Protein AF-A0A397B0H8-F1 (afdb_monomer)

Nearest PDB structures (foldseek):
  6n4i-assembly1_D  TM=5.494E-01  e=5.603E-02  Homo sapiens
  1zit-assembly1_A  TM=5.471E-01  e=8.840E-01  Aquifex aeolicus VF5
  6nrd-assembly1_5  TM=3.257E-01  e=1.104E+00  Homo sapiens
  7pv7-assembly2_B  TM=1.520E-01  e=9.556E-02  Porphyromonas gingivalis W83

Radius of gyration: 40.82 Å; Cα contacts (8 Å, |Δi|>4): 1376; chains: 1; bounding box: 94×106×117 Å

Sequence (1041 aa):
MIVAALRAVARFSAAIGGDGLLFVLDKELAHATCKSIAMIHSVEELLVILANFPPSFVVVLKTAPTDSMWTLVWEALQANSHVPSLWLDTTTTSKTTLNVLARHFHLHTPEDLPLDVQQFIVRPLQSPLHVWGPTVAAEVMQFNDDVASVPLQLALVVLRLTQFDPQVFLRYLPVLTKKLPRLTTARHFLSLMTELQQVQLWSPTDPAIAAFFNQMPTLHQPTSTNAMLFRSGPPKAIVPATLSTLSKSRVWATQQAFYKAQGMAAWSSNTVPYGVSSSMFLAAAYARVVVRFFIDCYRQHLLSPTDTVNCVVLEGGSGSCKFAAAFIPAVMALLEDADLQHVIRPCVVLTDLCDDVVSSRLAHPSFQSLQRQFPNAVDFAVMSCDAVIQDDPIRLRVANATLDVSTTPLFVVGNYFFDSLPTDAFVVDGDGAVCEVCTDGESADTFTLSHDVADTSQYYQDNDDSKWLNQALTALVQHIQAAYPRRKCLLLFPVDAFRFVLALRRRSSANSPFGMLVGDATVHFSDILTDIPELSPHADCFCLPVDFDVINWFLDIAFASTCKVQVSTTTPVFSDTFQVLYATLFPLQEASSTLGATDKARLLFQSCLHHKPRAKFATRLTTAMMTITTTYYLLKLADSGGWHYVVMVVLFADFFTNAVAVAFLSVTTYVKYASLCRLVSLGCSGVYALDMLVRLVGIRTALFRSPATLMDFVGCGCMGGMLALRYIKADNLAAVIITRVGYYDEKAGAGNQKFPKFGSNQVEIYFASGYCVLVSARIAFKPVARAFSKTLYEQPSFDLLRFSMASLRATLRRIPSITEAAVDLMEHDLSVTCGRTDGDLSRAELMQFLEKAVVHRPRHMSASAFLSHLRDIDAQSSRFVYGALDVVTSTLRHWSNQRVALFCTVLVVLANASFVPVVAYFISLLGDEAFPQQAGHVAINDAVKGLYLRSQVRYKNVTTDPYTGSDTALPYITPEWSLHAGVVGIVVVCVPFAIVDFLMGYFQSTMIAKATERLQASLLKTILAQPTLFFSQRTEGDLNN

Foldseek 3Di:
DVVLLVQLQVLVCLFQPWAEEEEDQDPVLVQQDDPGYHYDNDLVVVLVCCVPPNTQAYEYEDDDDPVVRVVSVVVSCVVVLQHKYKYFYPPDDDPPLPCPLPPGIDTRHSDDAPPVSVCSSCVSSNALLVVCLQVVLVVLVVVPPPLLPDDPVSLVSSCQSVQNAVVSCVSNVNNCLPCLLVDLALVLSVLVLVVNCSNCSVPVPDPSSVCSNVVDDRRDDRPDLAADQFDPDDDDDDDFPDWAFQLRACLLVLQLVVCQVCPLVCVPVCLDPCVVVLDLVVLLVVLVVVLVVVVVCVVVVLFFFDPAAFAEEEEFACRQVSSVLSNLVSNVVVCVVVVNCRGHQYAYEYEHQYVSNQVVVCPDPSVVVVCVVRPRNYWYFYDDLVCLLVVHFTATDPVRDTDQQARGAYEYEYALRLQSHRKWKWWAALVGWIWTWIANRPRSRYIDTDHTDPALCCPDDPDPLVNLLSVLRVVVSVCCSVSRRGHTFMDIGSVSVLSSVVSVVVSYHLQHKYKYKYKWFADARSDDSNLFRQPRSHSSRGGGHYHVVSVLSSCCSVAVVFWDKDKDKDRNNGPTGIIMIIMITHGDDDPDDDPDPVVVVVVVVVVVDPDDDDPPVVVVVVVVVVLLVVLLVLLCVLLDPVNLVVLLVLLVVLLVVLVCLLVPDDLVRSLVCLVVNLVSLVVNLVSLVVSLVSVCSNCPPVCVVDPLSVLLNVLSVVLVVLSVVLVVLRDDPVDKDKDFPAFPPPPPPDPDDTHTDIDISSCSSVSSVVSSVSSVSNSVSVVVSSVVSCVVNPVPCLQQWWFWPVLQLVLLVVDPPQDPVLSVVLLVLLCVLVVHNGDTDGPVSVVSSLVVSLVRDDPPDDSVRVVVSSPPTDTDGPPPPPDPVVVVVVLVVLLVVVVVLVVLLVVLVVVLVVLVVQLVVLVCLCVPQQAFPDWDWDFDADPVPGTDTDTDTHTPQWDQDPVPRDTDGNVVRDNVVSVCCSVVSNVVSVVVNVVSVVSNVVSVVVSVVVVVVVVVVVVVVVVVPDDPVVVVVDDPVRVVD

Secondary structure (DSSP, 8-state):
-HHHHHHHHHHHHHHH-S-EEEEE--GGGGG---TTEEEE--HHHHHHHHHHS--SEEEEEE-S--HHHHHHHHHHHHHTTTS-EEEEE-----S-TTSSTTSSEEEE-SS---HHHHHHHHGGGS-THHHHHHHHHHHHHHT-S-GGGS-HHHHHHHHHHTTT-HHHHHHHHHHHHHHGGG---HHHHHHHHHHHGGGGGT-TT-HHHHHHHHHPPPPSS-S-----TT--PPS-----S-EEESTTSHHHHHHHHHHHHHTTHHHHSSSS--TTTT-HHHHHHHHHHHHHHHHHHHHTTSS---SS--EEEEEET-TT-HHHHHHHHHHHHHHHHTT-TTT--EEEEEEES-HHHHHHHHTSHHHHHHHHHSTTSEEEEE--HHHHHTT---B-SSS-SB---SSS-EEEEEES-GGGS--EEEEEETTS-EEEEEEETTT---EEEEEE-S-GGGS--SSTTHHHHHHHHHHHHHHHHHHSTT-EEEEEE-HHHHHHHHHHHHHS-TTS-EEEEEEE-B--TTS-GGG-----SSTT-----B-HHHHHHHHHHHHTTTEEEEEEE---SSTTS-EEEEEEEEE---------HHHHHHHHHHTT------TTHHHHHHHHHHHHHHHHHHHHHHT-HHHHHHHHHHHHHHHHHHHHHHHHS-HHHHHHHHHHHHHHHHHHHHHHHHHHHHHHHHHGGGGGG-HHHHHHHHHHHHHHHHHHHHHHT---GGG--EEEEEETTTTS-TTS--PEEEEES--HHHHHHHHHHHHHHHHHHHHHHHHHHHHHHS---GGGEEEEHHHHHHHHTTSTT--HHHHHHHHHHHHHHHTSSSSEE-HHHHHHHHHHHGGG--TTS-HHHHHHHGGG--EEES-----HHHHHHHHHHHHHH-HHHHHHHHHHHHHHHHHHHHHHHHHHHIIIIISEEEEEEEEEEETTTEEEEEEEEEETTEEE-TTT--EEE-TT--HHHHHHHHHHHHHHHHHHHHHHHHHHHHHHHHHHHHHHHHHHHHHHHHHHTS-HHHHHTS-HHHHH-

InterPro domains:
  IPR036640 ABC transporter type 1, transmembrane domain superfamily [G3DSA:1.20.1560.10] (893-1041)
  IPR036640 ABC transporter type 1, transmembrane domain superfamily [SSF90123] (892-1041)
  IPR038375 Protein arginine methyltransferase NDUFAF7 superfamily [G3DSA:3.40.50.12710] (276-492)

Solvent-accessible surface area (backbone atoms only — not comparable to full-atom values): 57787 Å² total; per-residue (Å²): 106,68,69,32,47,52,51,21,49,54,40,41,27,60,63,74,46,66,52,32,34,40,39,38,72,60,72,84,59,73,63,45,72,53,98,72,48,54,77,42,64,49,70,67,60,50,52,54,36,58,74,77,55,65,50,58,27,39,37,37,53,43,65,80,90,56,63,74,58,56,48,50,54,48,51,57,44,58,77,40,47,82,38,26,35,39,38,36,54,74,70,79,86,67,95,58,89,86,63,57,68,79,73,34,62,49,79,46,60,68,58,88,66,56,70,67,58,50,46,60,29,44,45,57,61,55,34,49,34,76,75,47,14,53,58,54,30,50,58,64,56,69,80,45,87,63,52,71,74,52,53,70,69,58,52,51,50,38,36,59,33,47,69,32,39,62,72,61,47,59,66,44,38,65,32,49,69,64,51,52,81,67,55,76,39,47,56,50,45,52,52,51,49,61,57,57,52,53,28,41,59,69,49,66,77,44,68,68,63,50,45,49,71,72,67,58,76,76,78,82,77,60,82,51,78,59,45,63,91,61,66,92,66,73,89,86,73,80,83,63,100,46,73,27,52,41,48,74,28,61,52,58,56,48,23,52,50,44,51,50,73,40,31,56,50,40,55,72,70,60,64,46,88,54,70,76,76,35,28,62,69,54,18,47,53,50,22,54,54,54,51,48,51,53,51,52,32,42,76,69,70,48,38,69,71,49,98,54,75,47,30,37,36,41,31,46,55,38,72,83,38,54,28,53,71,40,20,54,59,38,34,53,51,52,28,53,77,66,72,34,58,78,43,57,31,56,24,39,34,40,20,23,72,23,59,62,32,49,54,52,49,62,69,29,69,70,48,50,48,46,41,70,75,39,71,72,35,59,39,35,29,64,46,51,66,69,46,40,51,72,66,49,80,52,46,31,67,70,81,68,40,67,71,77,40,43,70,25,33,40,31,39,38,24,50,63,33,64,26,60,40,42,36,34,39,32,43,36,30,21,86,70,53,33,27,38,41,25,23,35,61,87,76,44,37,43,64,44,74,55,69,68,58,89,54,50,72,63,63,51,81,87,52,84,64,22,59,54,52,10,52,38,49,35,52,50,51,53,46,47,30,69,77,37,58,82,30,70,26,44,44,61,44,51,54,45,49,53,41,37,53,50,34,57,47,71,53,23,39,80,70,28,37,37,36,38,38,40,33,30,31,55,48,56,40,86,46,58,70,82,71,65,67,78,71,41,81,44,85,61,43,63,39,47,54,38,33,64,67,59,50,48,51,38,50,44,71,70,34,48,90,60,20,50,67,47,75,50,70,54,81,61,57,59,92,72,62,71,36,41,40,39,38,37,34,39,47,63,73,78,86,76,72,88,78,54,83,66,52,64,58,46,56,71,54,53,77,78,68,84,84,83,90,67,89,73,60,54,59,58,47,51,57,52,47,54,56,50,53,57,29,48,54,43,37,54,52,62,64,29,70,69,53,44,51,52,54,49,51,49,50,48,53,48,32,50,54,50,46,50,48,61,73,74,38,52,81,82,56,32,57,77,50,45,64,58,53,52,53,53,48,50,60,50,47,51,55,58,49,51,55,47,49,44,46,48,68,35,47,48,85,57,37,77,75,38,70,42,40,38,50,34,52,51,33,54,52,51,38,54,51,34,54,51,47,43,64,76,47,55,60,52,89,92,71,71,49,78,42,79,75,50,44,79,50,75,83,59,63,99,82,65,86,72,47,75,32,74,42,63,72,70,50,32,69,59,41,51,52,55,33,39,54,36,46,52,50,35,67,64,25,46,64,54,26,42,53,55,52,40,58,74,72,48,63,69,68,57,82,51,37,32,32,37,46,66,48,45,54,59,40,62,75,62,48,86,83,61,54,69,73,49,49,54,49,44,53,48,47,44,29,64,62,63,75,45,92,77,58,61,38,47,51,68,44,47,52,59,36,47,65,56,45,64,72,64,52,45,96,92,56,54,72,68,58,54,51,54,64,64,62,79,48,60,64,45,61,80,75,77,70,84,40,75,65,52,50,52,51,50,50,55,54,53,47,61,71,39,54,66,62,45,49,51,49,52,51,40,49,53,54,56,61,54,46,57,63,53,48,50,50,28,50,44,37,28,66,68,41,32,46,60,71,47,75,48,73,46,79,44,77,39,99,88,74,45,80,43,76,42,80,47,75,38,43,67,30,54,45,66,41,91,88,75,73,45,79,43,75,44,89,85,51,50,35,69,59,30,37,50,53,15,55,52,47,43,57,62,49,48,55,60,48,53,53,42,54,51,48,50,55,50,53,54,52,50,56,51,51,58,51,52,51,51,51,53,52,51,50,50,52,57,57,73,68,51,60,75,70,66,59,75,76,47,56,75,69,68,72,72,105

pLDDT: mean 74.87, std 16.53, range [28.22, 98.0]

Structure (mmCIF, N/CA/C/O backbone):
data_AF-A0A397B0H8-F1
#
_entry.id   AF-A0A397B0H8-F1
#
loop_
_atom_site.group_PDB
_atom_site.id
_atom_site.type_symbol
_atom_site.label_atom_id
_atom_site.label_alt_id
_atom_site.label_comp_id
_atom_site.label_asym_id
_atom_site.label_entity_id
_atom_site.label_seq_id
_atom_site.pdbx_PDB_ins_code
_atom_site.Cartn_x
_atom_site.Cartn_y
_atom_site.Cartn_z
_atom_site.occupancy
_atom_site.B_iso_or_equiv
_atom_site.auth_seq_id
_atom_site.auth_comp_id
_atom_site.auth_asym_id
_atom_site.auth_atom_id
_atom_site.pdbx_PDB_model_num
ATOM 1 N N . MET A 1 1 ? 8.164 20.742 -10.580 1.00 65.06 1 MET A N 1
ATOM 2 C CA . MET A 1 1 ? 9.093 21.464 -9.699 1.00 65.06 1 MET A CA 1
ATOM 3 C C . MET A 1 1 ? 8.603 22.863 -9.378 1.00 65.06 1 MET A C 1
ATOM 5 O O . MET A 1 1 ? 8.518 23.172 -8.207 1.00 65.06 1 MET A O 1
ATOM 9 N N . ILE A 1 2 ? 8.220 23.685 -10.359 1.00 68.44 2 ILE A N 1
ATOM 10 C CA . ILE A 1 2 ? 7.834 25.096 -10.150 1.00 68.44 2 ILE A CA 1
ATOM 11 C C . ILE A 1 2 ? 6.693 25.290 -9.137 1.00 68.44 2 ILE A C 1
ATOM 13 O O . ILE A 1 2 ? 6.848 26.064 -8.205 1.00 68.44 2 ILE A O 1
ATOM 17 N N . VAL A 1 3 ? 5.578 24.558 -9.245 1.00 67.25 3 VAL A N 1
ATOM 18 C CA . VAL A 1 3 ? 4.484 24.657 -8.252 1.00 67.25 3 VAL A CA 1
ATOM 19 C C . VAL A 1 3 ? 4.933 24.241 -6.859 1.00 67.25 3 VAL A C 1
ATOM 21 O O . VAL A 1 3 ? 4.597 24.889 -5.875 1.00 67.25 3 VAL A O 1
ATOM 24 N N . ALA A 1 4 ? 5.723 23.172 -6.769 1.00 69.31 4 ALA A N 1
ATOM 25 C CA . ALA A 1 4 ? 6.281 22.732 -5.501 1.00 69.31 4 ALA A CA 1
ATOM 26 C C . ALA A 1 4 ? 7.261 23.776 -4.932 1.00 69.31 4 ALA A C 1
ATOM 28 O O . ALA A 1 4 ? 7.276 23.978 -3.724 1.00 69.31 4 ALA A O 1
ATOM 29 N N . ALA A 1 5 ? 7.996 24.492 -5.793 1.00 72.44 5 ALA A N 1
ATOM 30 C CA . ALA A 1 5 ? 8.829 25.631 -5.425 1.00 72.44 5 ALA A CA 1
ATOM 31 C C . ALA A 1 5 ? 7.981 26.795 -4.906 1.00 72.44 5 ALA A C 1
ATOM 33 O O . ALA A 1 5 ? 8.241 27.263 -3.812 1.00 72.44 5 ALA A O 1
ATOM 34 N N . LEU A 1 6 ? 6.928 27.211 -5.617 1.00 73.06 6 LEU A N 1
ATOM 35 C CA . LEU A 1 6 ? 6.017 28.279 -5.185 1.00 73.06 6 LEU A CA 1
ATOM 36 C C . LEU A 1 6 ? 5.330 27.952 -3.852 1.00 73.06 6 LEU A C 1
ATOM 38 O O . LEU A 1 6 ? 5.289 28.797 -2.961 1.00 73.06 6 LEU A O 1
ATOM 42 N N . ARG A 1 7 ? 4.854 26.712 -3.674 1.00 72.69 7 ARG A N 1
ATOM 43 C CA . ARG A 1 7 ? 4.312 26.238 -2.390 1.00 72.69 7 ARG A CA 1
ATOM 44 C C . ARG A 1 7 ? 5.383 26.224 -1.301 1.00 72.69 7 ARG A C 1
ATOM 46 O O . ARG A 1 7 ? 5.108 26.669 -0.194 1.00 72.69 7 ARG A O 1
ATOM 53 N N . ALA A 1 8 ? 6.601 25.772 -1.605 1.00 73.44 8 ALA A N 1
ATOM 54 C CA . ALA A 1 8 ? 7.717 25.844 -0.667 1.00 73.44 8 ALA A CA 1
ATOM 55 C C . ALA A 1 8 ? 8.037 27.299 -0.293 1.00 73.44 8 ALA A C 1
ATOM 57 O O . ALA A 1 8 ? 8.223 27.566 0.883 1.00 73.44 8 ALA A O 1
ATOM 58 N N . VAL A 1 9 ? 8.011 28.250 -1.237 1.00 75.38 9 VAL A N 1
ATOM 59 C CA . VAL A 1 9 ? 8.229 29.687 -0.982 1.00 75.38 9 VAL A CA 1
ATOM 60 C C . VAL A 1 9 ? 7.127 30.252 -0.080 1.00 75.38 9 VAL A C 1
ATOM 62 O O . VAL A 1 9 ? 7.432 30.946 0.883 1.00 75.38 9 VAL A O 1
ATOM 65 N N . ALA A 1 10 ? 5.856 29.924 -0.332 1.00 72.44 10 ALA A N 1
ATOM 66 C CA . ALA A 1 10 ? 4.743 30.341 0.525 1.00 72.44 10 ALA A CA 1
ATOM 67 C C . ALA A 1 10 ? 4.899 29.802 1.957 1.00 72.44 10 ALA A C 1
ATOM 69 O O . ALA A 1 10 ? 4.734 30.536 2.930 1.00 72.44 10 ALA A O 1
ATOM 70 N N . ARG A 1 11 ? 5.304 28.534 2.088 1.00 75.38 11 ARG A N 1
ATOM 71 C CA . ARG A 1 11 ? 5.608 27.902 3.377 1.00 75.38 11 ARG A CA 1
ATOM 72 C C . ARG A 1 11 ? 6.833 28.517 4.057 1.00 75.38 11 ARG A C 1
ATOM 74 O O . ARG A 1 11 ? 6.835 28.691 5.272 1.00 75.38 11 ARG A O 1
ATOM 81 N N . PHE A 1 12 ? 7.844 28.893 3.288 1.00 77.62 12 PHE A N 1
ATOM 82 C CA . PHE A 1 12 ? 9.055 29.550 3.769 1.00 77.62 12 PHE A CA 1
ATOM 83 C C . PHE A 1 12 ? 8.758 30.972 4.270 1.00 77.62 12 PHE A C 1
ATOM 85 O O . PHE A 1 12 ? 9.166 31.322 5.374 1.00 77.62 12 PHE A O 1
ATOM 92 N N . SER A 1 13 ? 7.959 31.752 3.533 1.00 74.69 13 SER A N 1
ATOM 93 C CA . SER A 1 13 ? 7.478 33.073 3.973 1.00 74.69 13 SER A CA 1
ATOM 94 C C . SER A 1 13 ? 6.629 32.956 5.226 1.00 74.69 13 SER A C 1
ATOM 96 O O . SER A 1 13 ? 6.859 33.681 6.190 1.00 74.69 13 SER A O 1
ATOM 98 N N . ALA A 1 14 ? 5.734 31.967 5.281 1.00 68.88 14 ALA A N 1
ATOM 99 C CA . ALA A 1 14 ? 5.013 31.680 6.509 1.00 68.88 14 ALA A CA 1
ATOM 100 C C . ALA A 1 14 ? 5.979 31.340 7.659 1.00 68.88 14 ALA A C 1
ATOM 102 O O . ALA A 1 14 ? 5.653 31.637 8.798 1.00 68.88 14 ALA A O 1
ATOM 103 N N . ALA A 1 15 ? 7.118 30.673 7.391 1.00 69.56 15 ALA A N 1
ATOM 104 C CA . ALA A 1 15 ? 8.072 30.147 8.389 1.00 69.56 15 ALA A CA 1
ATOM 105 C C . ALA A 1 15 ? 8.883 31.213 9.080 1.00 69.56 15 ALA A C 1
ATOM 107 O O . ALA A 1 15 ? 8.994 31.200 10.300 1.00 69.56 15 ALA A O 1
ATOM 108 N N . ILE A 1 16 ? 9.431 32.118 8.290 1.00 71.56 16 ILE A N 1
ATOM 109 C CA . ILE A 1 16 ? 10.393 33.097 8.780 1.00 71.56 16 ILE A CA 1
ATOM 110 C C . ILE A 1 16 ? 9.738 34.480 8.916 1.00 71.56 16 ILE A C 1
ATOM 112 O O . ILE A 1 16 ? 10.246 35.345 9.630 1.00 71.56 16 ILE A O 1
ATOM 116 N N . GLY A 1 17 ? 8.563 34.668 8.305 1.00 64.88 17 GLY A N 1
ATOM 117 C CA . GLY A 1 17 ? 7.923 35.968 8.153 1.00 64.88 17 GLY A CA 1
ATOM 118 C C . GLY A 1 17 ? 8.643 36.831 7.112 1.00 64.88 17 GLY A C 1
ATOM 119 O O . GLY A 1 17 ? 9.810 36.613 6.791 1.00 64.88 17 GLY A O 1
ATOM 120 N N . GLY A 1 18 ? 7.938 37.833 6.587 1.00 68.69 18 GLY A N 1
ATOM 121 C CA . GLY A 1 18 ? 8.488 38.799 5.633 1.00 68.69 18 GLY A CA 1
ATOM 122 C C . GLY A 1 18 ? 8.481 38.347 4.168 1.00 68.69 18 GLY A C 1
ATOM 123 O O . GLY A 1 18 ? 8.001 37.262 3.813 1.00 68.69 18 GLY A O 1
ATOM 124 N N . ASP A 1 19 ? 8.981 39.241 3.313 1.00 71.06 19 ASP A N 1
ATOM 125 C CA . ASP A 1 19 ? 8.916 39.111 1.860 1.00 71.06 19 ASP A CA 1
ATOM 126 C C . ASP A 1 19 ? 10.024 38.184 1.341 1.00 71.06 19 ASP A C 1
ATOM 128 O O . ASP A 1 19 ? 11.210 38.331 1.657 1.00 71.06 19 ASP A O 1
ATOM 132 N N . GLY A 1 20 ? 9.612 37.201 0.540 1.00 74.94 20 GLY A N 1
ATOM 133 C CA . GLY A 1 20 ? 10.482 36.202 -0.068 1.00 74.94 20 GLY A CA 1
ATOM 134 C C . GLY A 1 20 ? 10.788 36.488 -1.530 1.00 74.94 20 GLY A C 1
ATOM 135 O O . GLY A 1 20 ? 9.993 37.104 -2.245 1.00 74.94 20 GLY A O 1
ATOM 136 N N . LEU A 1 21 ? 11.924 35.972 -1.989 1.00 81.81 21 LEU A N 1
ATOM 137 C CA . LEU A 1 21 ? 12.385 36.124 -3.362 1.00 81.81 21 LEU A CA 1
ATOM 138 C C . LEU A 1 21 ? 12.465 34.772 -4.071 1.00 81.81 21 LEU A C 1
ATOM 140 O O . LEU A 1 21 ? 13.071 33.842 -3.543 1.00 81.81 21 LEU A O 1
ATOM 144 N N . LEU A 1 22 ? 11.904 34.655 -5.274 1.00 82.88 22 LEU A N 1
ATOM 145 C CA . LEU A 1 22 ? 12.082 33.481 -6.134 1.00 82.88 22 LEU A CA 1
ATOM 146 C C . LEU A 1 22 ? 13.005 33.839 -7.304 1.00 82.88 22 LEU A C 1
ATOM 148 O O . LEU A 1 22 ? 12.652 34.646 -8.159 1.00 82.88 22 LEU A O 1
ATOM 152 N N . PHE A 1 23 ? 14.180 33.221 -7.363 1.00 84.25 23 PHE A N 1
ATOM 153 C CA . PHE A 1 23 ? 15.126 33.379 -8.463 1.00 84.25 23 PHE A CA 1
ATOM 154 C C . PHE A 1 23 ? 14.918 32.279 -9.514 1.00 84.25 23 PHE A C 1
ATOM 156 O O . PHE A 1 23 ? 15.120 31.093 -9.231 1.00 84.25 23 PHE A O 1
ATOM 163 N N . VAL A 1 24 ? 14.524 32.677 -10.728 1.00 80.19 24 VAL A N 1
ATOM 164 C CA . VAL A 1 24 ? 14.220 31.809 -11.880 1.00 80.19 24 VAL A CA 1
ATOM 165 C C . VAL A 1 24 ? 14.759 32.461 -13.152 1.00 80.19 24 VAL A C 1
ATOM 167 O O . VAL A 1 24 ? 14.354 33.559 -13.504 1.00 80.19 24 VAL A O 1
ATOM 170 N N . LEU A 1 25 ? 15.623 31.768 -13.898 1.00 73.50 25 LEU A N 1
ATOM 171 C CA . LEU A 1 25 ? 16.171 32.291 -15.164 1.00 73.50 25 LEU A CA 1
ATOM 172 C C . LEU A 1 25 ? 15.220 32.154 -16.368 1.00 73.50 25 LEU A C 1
ATOM 174 O O . LEU A 1 25 ? 15.469 32.739 -17.421 1.00 73.50 25 LEU A O 1
ATOM 178 N N . ASP A 1 26 ? 14.157 31.361 -16.241 1.00 66.94 26 ASP A N 1
ATOM 179 C CA . ASP A 1 26 ? 13.207 31.118 -17.324 1.00 66.94 26 ASP A CA 1
ATOM 180 C C . ASP A 1 26 ? 12.207 32.278 -17.451 1.00 66.94 26 ASP A C 1
ATOM 182 O O . ASP A 1 26 ? 11.416 32.543 -16.546 1.00 66.94 26 ASP A O 1
ATOM 186 N N . LYS A 1 27 ? 12.243 32.981 -18.588 1.00 58.59 27 LYS A N 1
ATOM 187 C CA . LYS A 1 27 ? 11.381 34.142 -18.848 1.00 58.59 27 LYS A CA 1
ATOM 188 C C . LYS A 1 27 ? 9.928 33.763 -19.136 1.00 58.59 27 LYS A C 1
ATOM 190 O O . LYS A 1 27 ? 9.065 34.617 -18.960 1.00 58.59 27 LYS A O 1
ATOM 195 N N . GLU A 1 28 ? 9.630 32.525 -19.541 1.00 54.97 28 GLU A N 1
ATOM 196 C CA . GLU A 1 28 ? 8.237 32.086 -19.750 1.00 54.97 28 GLU A CA 1
ATOM 197 C C . GLU A 1 28 ? 7.474 31.974 -18.422 1.00 54.97 28 GLU A C 1
ATOM 199 O O . GLU A 1 28 ? 6.261 32.183 -18.367 1.00 54.97 28 GLU A O 1
ATOM 204 N N . LEU A 1 29 ? 8.200 31.748 -17.325 1.00 53.59 29 LEU A N 1
ATOM 205 C CA . LEU A 1 29 ? 7.656 31.725 -15.971 1.00 53.59 29 LEU A CA 1
ATOM 206 C C . LEU A 1 29 ? 7.308 33.103 -15.392 1.00 53.59 29 LEU A C 1
ATOM 208 O O . LEU A 1 29 ? 6.626 33.165 -14.369 1.00 53.59 29 LEU A O 1
ATOM 212 N N . ALA A 1 30 ? 7.716 34.198 -16.040 1.00 48.69 30 ALA A N 1
ATOM 213 C CA . ALA A 1 30 ? 7.535 35.568 -15.549 1.00 48.69 30 ALA A CA 1
ATOM 214 C C . ALA A 1 30 ? 6.057 35.988 -15.379 1.00 48.69 30 ALA A C 1
ATOM 216 O O . ALA A 1 30 ? 5.763 36.995 -14.738 1.00 48.69 30 ALA A O 1
ATOM 217 N N . HIS A 1 31 ? 5.119 35.221 -15.941 1.00 48.03 31 HIS A N 1
ATOM 218 C CA . HIS A 1 31 ? 3.681 35.491 -15.884 1.00 48.03 31 HIS A CA 1
ATOM 219 C C . HIS A 1 31 ? 2.951 34.814 -14.710 1.00 48.03 31 HIS A C 1
ATOM 221 O O . HIS A 1 31 ? 1.763 35.075 -14.514 1.00 48.03 31 HIS A O 1
ATOM 227 N N . ALA A 1 32 ? 3.627 33.977 -13.912 1.00 48.38 32 ALA A N 1
ATOM 228 C CA . ALA A 1 32 ? 3.045 33.362 -12.720 1.00 48.38 32 ALA A CA 1
ATOM 229 C C . ALA A 1 32 ? 2.934 34.399 -11.586 1.00 48.38 32 ALA A C 1
ATOM 231 O O . ALA A 1 32 ? 3.868 34.628 -10.820 1.00 48.38 32 ALA A O 1
ATOM 232 N N . THR A 1 33 ? 1.793 35.081 -11.481 1.00 45.16 33 THR A N 1
ATOM 233 C CA . THR A 1 33 ? 1.576 36.087 -10.435 1.00 45.16 33 THR A CA 1
ATOM 234 C C . THR A 1 33 ? 1.344 35.415 -9.082 1.00 45.16 33 THR A C 1
ATOM 236 O O . THR A 1 33 ? 0.217 35.037 -8.759 1.00 45.16 33 THR A O 1
ATOM 239 N N . CYS A 1 34 ? 2.381 35.304 -8.253 1.00 47.41 34 CYS A N 1
ATOM 240 C CA . CYS A 1 34 ? 2.195 35.071 -6.825 1.00 47.41 34 CYS A CA 1
ATOM 241 C C . CYS A 1 34 ? 2.027 36.429 -6.131 1.00 47.41 34 CYS A C 1
ATOM 243 O O . CYS A 1 34 ? 2.918 37.270 -6.198 1.00 47.41 34 CYS A O 1
ATOM 245 N N . LYS A 1 35 ? 0.884 36.670 -5.474 1.00 46.16 35 LYS A N 1
ATOM 246 C CA . LYS A 1 35 ? 0.555 37.975 -4.858 1.00 46.16 35 LYS A CA 1
ATOM 247 C C . LYS A 1 35 ? 1.539 38.439 -3.767 1.00 46.16 35 LYS A C 1
ATOM 249 O O . LYS A 1 35 ? 1.453 39.590 -3.359 1.00 46.16 35 LYS A O 1
ATOM 254 N N . SER A 1 36 ? 2.430 37.569 -3.291 1.00 50.81 36 SER A N 1
ATOM 255 C CA . SER A 1 36 ? 3.273 37.781 -2.106 1.00 50.81 36 SER A CA 1
ATOM 256 C C . SER A 1 36 ? 4.778 37.551 -2.316 1.00 50.81 36 SER A C 1
ATOM 258 O O . SER A 1 36 ? 5.531 37.655 -1.355 1.00 50.81 36 SER A O 1
ATOM 260 N N . ILE A 1 37 ? 5.240 37.200 -3.524 1.00 62.88 37 ILE A N 1
ATOM 261 C CA . ILE A 1 37 ? 6.647 36.822 -3.771 1.00 62.88 37 ILE A CA 1
ATOM 262 C C . ILE A 1 37 ? 7.157 37.530 -5.026 1.00 62.88 37 ILE A C 1
ATOM 264 O O . ILE A 1 37 ? 6.548 37.418 -6.091 1.00 62.88 37 ILE A O 1
ATOM 268 N N . ALA A 1 38 ? 8.298 38.215 -4.918 1.00 68.75 38 ALA A N 1
ATOM 269 C CA . ALA A 1 38 ? 8.956 38.848 -6.057 1.00 68.75 38 ALA A CA 1
ATOM 270 C C . ALA A 1 38 ? 9.807 37.824 -6.831 1.00 68.75 38 ALA A C 1
ATOM 272 O O . ALA A 1 38 ? 10.641 37.126 -6.249 1.00 68.75 38 ALA A O 1
ATOM 273 N N . MET A 1 39 ? 9.588 37.729 -8.146 1.00 75.75 39 MET A N 1
ATOM 274 C CA . MET A 1 39 ? 10.373 36.870 -9.038 1.00 75.75 39 MET A CA 1
ATOM 275 C C . MET A 1 39 ? 11.496 37.664 -9.708 1.00 75.75 39 MET A C 1
ATOM 277 O O . MET A 1 39 ? 11.242 38.730 -10.270 1.00 75.75 39 MET A O 1
ATOM 281 N N . ILE A 1 40 ? 12.720 37.132 -9.677 1.00 79.06 40 ILE A N 1
ATOM 282 C CA . ILE A 1 40 ? 13.905 37.724 -10.316 1.00 79.06 40 ILE A CA 1
ATOM 283 C C . ILE A 1 40 ? 14.445 36.803 -11.398 1.00 79.06 40 ILE A C 1
ATOM 285 O O . ILE A 1 40 ? 14.525 35.589 -11.199 1.00 79.06 40 ILE A O 1
ATOM 289 N N . HIS A 1 41 ? 14.910 37.415 -12.491 1.00 79.12 41 HIS A N 1
ATOM 290 C CA . HIS A 1 41 ? 15.345 36.706 -13.693 1.00 79.12 41 HIS A CA 1
ATOM 291 C C . HIS A 1 41 ? 16.803 36.974 -14.087 1.00 79.12 41 HIS A C 1
ATOM 293 O O . HIS A 1 41 ? 17.289 36.400 -15.063 1.00 79.12 41 HIS A O 1
ATOM 299 N N . SER A 1 42 ? 17.518 37.835 -13.356 1.00 83.25 42 SER A N 1
ATOM 300 C CA . SER A 1 42 ? 18.928 38.135 -13.618 1.00 83.25 42 SER A CA 1
ATOM 301 C C . SER A 1 42 ? 19.763 38.221 -12.340 1.00 83.25 42 SER A C 1
ATOM 303 O O . SER A 1 42 ? 19.283 38.597 -11.271 1.00 83.25 42 SER A O 1
ATOM 305 N N . VAL A 1 43 ? 21.047 37.871 -12.455 1.00 84.50 43 VAL A N 1
ATOM 306 C CA . VAL A 1 43 ? 22.004 37.960 -11.339 1.00 84.50 43 VAL A CA 1
ATOM 307 C C . VAL A 1 43 ? 22.226 39.420 -10.922 1.00 84.50 43 VAL A C 1
ATOM 309 O O . VAL A 1 43 ? 22.398 39.697 -9.741 1.00 84.50 43 VAL A O 1
ATOM 312 N N . GLU A 1 44 ? 22.163 40.363 -11.867 1.00 84.88 44 GLU A N 1
ATOM 313 C CA . GLU A 1 44 ? 22.290 41.801 -11.594 1.00 84.88 44 GLU A CA 1
ATOM 314 C C . GLU A 1 44 ? 21.143 42.319 -10.715 1.00 84.88 44 GLU A C 1
ATOM 316 O O . GLU A 1 44 ? 21.394 42.981 -9.711 1.00 84.88 44 GLU A O 1
ATOM 321 N N . GLU A 1 45 ? 19.893 41.961 -11.030 1.00 84.44 45 GLU A N 1
ATOM 322 C CA . GLU A 1 45 ? 18.723 42.296 -10.202 1.00 84.44 45 GLU A CA 1
ATOM 323 C C . GLU A 1 45 ? 18.833 41.703 -8.792 1.00 84.44 45 GLU A C 1
ATOM 325 O O . GLU A 1 45 ? 18.546 42.390 -7.810 1.00 84.44 45 GLU A O 1
ATOM 330 N N . LEU A 1 46 ? 19.295 40.450 -8.681 1.00 86.44 46 LEU A N 1
ATOM 331 C CA . LEU A 1 46 ? 19.512 39.792 -7.392 1.00 86.44 46 LEU A CA 1
ATOM 332 C C . LEU A 1 46 ? 20.548 40.547 -6.547 1.00 86.44 46 LEU A C 1
ATOM 334 O O . LEU A 1 46 ? 20.306 40.796 -5.368 1.00 86.44 46 LEU A O 1
ATOM 338 N N . LEU A 1 47 ? 21.673 40.952 -7.142 1.00 86.44 47 LEU A N 1
ATOM 339 C CA . LEU A 1 47 ? 22.719 41.718 -6.457 1.00 86.44 47 LEU A CA 1
ATOM 340 C C . LEU A 1 47 ? 22.224 43.097 -6.000 1.00 86.44 47 LEU A C 1
ATOM 342 O O . LEU A 1 47 ? 22.533 43.520 -4.887 1.00 86.44 47 LEU A O 1
ATOM 346 N N . VAL A 1 48 ? 21.429 43.783 -6.826 1.00 86.12 48 VAL A N 1
ATOM 347 C CA . VAL A 1 48 ? 20.833 45.084 -6.480 1.00 86.12 48 VAL A CA 1
ATOM 348 C C . VAL A 1 48 ? 19.855 44.952 -5.312 1.00 86.12 48 VAL A C 1
ATOM 350 O O . VAL A 1 48 ? 19.864 45.802 -4.419 1.00 86.12 48 VAL A O 1
ATOM 353 N N . ILE A 1 49 ? 19.030 43.902 -5.296 1.00 83.88 49 ILE A N 1
ATOM 354 C CA . ILE A 1 49 ? 18.063 43.659 -4.219 1.00 83.88 49 ILE A CA 1
ATOM 355 C C . ILE A 1 49 ? 18.780 43.264 -2.929 1.00 83.88 49 ILE A C 1
ATOM 357 O O . ILE A 1 49 ? 18.529 43.886 -1.905 1.00 83.88 49 ILE A O 1
ATOM 361 N N . LEU A 1 50 ? 19.744 42.341 -2.974 1.00 84.38 50 LEU A N 1
ATOM 362 C CA . LEU A 1 50 ? 20.527 41.966 -1.789 1.00 84.38 50 LEU A CA 1
ATOM 363 C C . LEU A 1 50 ? 21.277 43.165 -1.173 1.00 84.38 50 LEU A C 1
ATOM 365 O O . LEU A 1 50 ? 21.389 43.244 0.045 1.00 84.38 50 LEU A O 1
ATOM 369 N N . ALA A 1 51 ? 21.748 44.117 -1.988 1.00 83.31 51 ALA A N 1
ATOM 370 C CA . ALA A 1 51 ? 22.483 45.289 -1.507 1.00 83.31 51 ALA A CA 1
ATOM 371 C C . ALA A 1 51 ? 21.593 46.404 -0.922 1.00 83.31 51 ALA A C 1
ATOM 373 O O . ALA A 1 51 ? 22.023 47.100 -0.004 1.00 83.31 51 ALA A O 1
ATOM 374 N N . ASN A 1 52 ? 20.384 46.607 -1.459 1.00 80.94 52 ASN A N 1
ATOM 375 C CA . ASN A 1 52 ? 19.525 47.746 -1.096 1.00 80.94 52 ASN A CA 1
ATOM 376 C C . ASN A 1 52 ? 18.299 47.358 -0.252 1.00 80.94 52 ASN A C 1
ATOM 378 O O . ASN A 1 52 ? 17.831 48.165 0.549 1.00 80.94 52 ASN A O 1
ATOM 382 N N . PHE A 1 53 ? 17.774 46.146 -0.444 1.00 79.19 53 PHE A N 1
ATOM 383 C CA . PHE A 1 53 ? 16.534 45.636 0.150 1.00 79.19 53 PHE A CA 1
ATOM 384 C C . PHE A 1 53 ? 16.652 44.120 0.415 1.00 79.19 53 PHE A C 1
ATOM 386 O O . PHE A 1 53 ? 16.033 43.326 -0.299 1.00 79.19 53 PHE A O 1
ATOM 393 N N . PRO A 1 54 ? 17.473 43.686 1.393 1.00 74.31 54 PRO A N 1
ATOM 394 C CA . PRO A 1 54 ? 17.712 42.266 1.634 1.00 74.31 54 PRO A CA 1
ATOM 395 C C . PRO A 1 54 ? 16.392 41.542 1.971 1.00 74.31 54 PRO A C 1
ATOM 397 O O . PRO A 1 54 ? 15.705 41.944 2.914 1.00 74.31 54 PRO A O 1
ATOM 400 N N . PRO A 1 55 ? 16.010 40.500 1.205 1.00 78.56 55 PRO A N 1
ATOM 401 C CA . PRO A 1 55 ? 14.780 39.753 1.433 1.00 78.56 55 PRO A CA 1
ATOM 402 C C . PRO A 1 55 ? 14.910 38.878 2.680 1.00 78.56 55 PRO A C 1
ATOM 404 O O . PRO A 1 55 ? 16.013 38.517 3.096 1.00 78.56 55 PRO A O 1
ATOM 407 N N . SER A 1 56 ? 13.777 38.459 3.241 1.00 77.06 56 SER A N 1
ATOM 408 C CA . SER A 1 56 ? 13.770 37.558 4.398 1.00 77.06 56 SER A CA 1
ATOM 409 C C . SER A 1 56 ? 14.292 36.160 4.052 1.00 77.06 56 SER A C 1
ATOM 411 O O . SER A 1 56 ? 14.771 35.459 4.939 1.00 77.06 56 SER A O 1
ATOM 413 N N . PHE A 1 57 ? 14.208 35.751 2.778 1.00 84.06 57 PHE A N 1
ATOM 414 C CA . PHE A 1 57 ? 14.771 34.506 2.250 1.00 84.06 57 PHE A CA 1
ATOM 415 C C . PHE A 1 57 ? 14.762 34.467 0.712 1.00 84.06 57 PHE A C 1
ATOM 417 O O . PHE A 1 57 ? 14.029 35.220 0.062 1.00 84.06 57 PHE A O 1
ATOM 424 N N . VAL A 1 58 ? 15.533 33.544 0.123 1.00 86.62 58 VAL A N 1
ATOM 425 C CA . VAL A 1 58 ? 15.637 33.361 -1.336 1.00 86.62 58 VAL A CA 1
ATOM 426 C C . VAL A 1 58 ? 15.432 31.900 -1.743 1.00 86.62 58 VAL A C 1
ATOM 428 O O . VAL A 1 58 ? 16.153 31.011 -1.310 1.00 86.62 58 VAL A O 1
ATOM 431 N N . VAL A 1 59 ? 14.496 31.622 -2.644 1.00 85.62 59 VAL A N 1
ATOM 432 C CA . VAL A 1 59 ? 14.349 30.302 -3.275 1.00 85.62 59 VAL A CA 1
ATOM 433 C C . VAL A 1 59 ? 14.960 30.351 -4.668 1.00 85.62 59 VAL A C 1
ATOM 435 O O . VAL A 1 59 ? 14.598 31.193 -5.481 1.00 85.62 59 VAL A O 1
ATOM 438 N N . VAL A 1 60 ? 15.896 29.452 -4.952 1.00 86.56 60 VAL A N 1
ATOM 439 C CA . VAL A 1 60 ? 16.646 29.391 -6.207 1.00 86.56 60 VAL A CA 1
ATOM 440 C C . VAL A 1 60 ? 16.195 28.171 -6.999 1.00 86.56 60 VAL A C 1
ATOM 442 O O . VAL A 1 60 ? 16.449 27.037 -6.593 1.00 86.56 60 VAL A O 1
ATOM 445 N N . LEU A 1 61 ? 15.557 28.383 -8.152 1.00 81.94 61 LEU A N 1
ATOM 446 C CA . LEU A 1 61 ? 15.235 27.305 -9.086 1.00 81.94 61 LEU A CA 1
ATOM 447 C C . LEU A 1 61 ? 16.366 27.152 -10.109 1.00 81.94 61 LEU A C 1
ATOM 449 O O . LEU A 1 61 ? 16.455 27.898 -11.085 1.00 81.94 61 LEU A O 1
ATOM 453 N N . LYS A 1 62 ? 17.223 26.155 -9.894 1.00 78.81 62 LYS A N 1
ATOM 454 C CA . LYS A 1 62 ? 18.348 25.824 -10.765 1.00 78.81 62 LYS A CA 1
ATOM 455 C C . LYS A 1 62 ? 17.875 25.054 -12.004 1.00 78.81 62 LYS A C 1
ATOM 457 O O . LYS A 1 62 ? 17.416 23.911 -11.912 1.00 78.81 62 LYS A O 1
ATOM 462 N N . THR A 1 63 ? 17.989 25.692 -13.167 1.00 72.56 63 THR A N 1
ATOM 463 C CA . THR A 1 63 ? 17.762 25.126 -14.513 1.00 72.56 63 THR A CA 1
ATOM 464 C C . THR A 1 63 ? 19.110 24.899 -15.241 1.00 72.56 63 THR A C 1
ATOM 466 O O . THR A 1 63 ? 20.156 25.009 -14.610 1.00 72.56 63 THR A O 1
ATOM 469 N N . ALA A 1 64 ? 19.110 24.479 -16.516 1.00 65.31 64 ALA A N 1
ATOM 470 C CA . ALA A 1 64 ? 20.244 23.941 -17.311 1.00 65.31 64 ALA A CA 1
ATOM 471 C C . ALA A 1 64 ? 21.621 24.711 -17.244 1.00 65.31 64 ALA A C 1
ATOM 473 O O . ALA A 1 64 ? 21.701 25.823 -16.725 1.00 65.31 64 ALA A O 1
ATOM 474 N N . PRO A 1 65 ? 22.748 24.147 -17.751 1.00 53.19 65 PRO A N 1
ATOM 475 C CA . PRO A 1 65 ? 24.030 24.068 -17.037 1.00 53.19 65 PRO A CA 1
ATOM 476 C C . PRO A 1 65 ? 25.072 25.134 -17.433 1.00 53.19 65 PRO A C 1
ATOM 478 O O . PRO A 1 65 ? 26.134 24.807 -17.963 1.00 53.19 65 PRO A O 1
ATOM 481 N N . THR A 1 66 ? 24.837 26.417 -17.172 1.00 61.59 66 THR A N 1
ATOM 482 C CA . THR A 1 66 ? 25.965 27.366 -17.102 1.00 61.59 66 THR A CA 1
ATOM 483 C C . THR A 1 66 ? 26.481 27.421 -15.668 1.00 61.59 66 THR A C 1
ATOM 485 O O . THR A 1 66 ? 26.089 28.283 -14.885 1.00 61.59 66 THR A O 1
ATOM 488 N N . ASP A 1 67 ? 27.366 26.480 -15.310 1.00 63.19 67 ASP A N 1
ATOM 489 C CA . ASP A 1 67 ? 27.939 26.369 -13.954 1.00 63.19 67 ASP A CA 1
ATOM 490 C C . ASP A 1 67 ? 28.506 27.704 -13.446 1.00 63.19 67 ASP A C 1
ATOM 492 O O . ASP A 1 67 ? 28.302 28.055 -12.290 1.00 63.19 67 ASP A O 1
ATOM 496 N N . SER A 1 68 ? 29.125 28.506 -14.320 1.00 73.50 68 SER A N 1
ATOM 497 C CA . SER A 1 68 ? 29.673 29.821 -13.962 1.00 73.50 68 SER A CA 1
ATOM 498 C C . SER A 1 68 ? 28.631 30.812 -13.431 1.00 73.50 68 SER A C 1
ATOM 500 O O . SER A 1 68 ? 28.944 31.604 -12.547 1.00 73.50 68 SER A O 1
ATOM 502 N N . MET A 1 69 ? 27.393 30.776 -13.929 1.00 75.50 69 MET A N 1
ATOM 503 C CA . MET A 1 69 ? 26.328 31.668 -13.463 1.00 75.50 69 MET A CA 1
ATOM 504 C C . MET A 1 69 ? 25.753 31.232 -12.119 1.00 75.50 69 MET A C 1
ATOM 506 O O . MET A 1 69 ? 25.495 32.072 -11.260 1.00 75.50 69 MET A O 1
ATOM 510 N N . TRP A 1 70 ? 25.576 29.928 -11.911 1.00 82.06 70 TRP A N 1
ATOM 511 C CA . TRP A 1 70 ? 25.102 29.407 -10.629 1.00 82.06 70 TRP A CA 1
ATOM 512 C C . TRP A 1 70 ? 26.134 29.609 -9.519 1.00 82.06 70 TRP A C 1
ATOM 514 O O . TRP A 1 70 ? 25.743 29.884 -8.386 1.00 82.06 70 TRP A O 1
ATOM 524 N N . THR A 1 71 ? 27.430 29.572 -9.850 1.00 82.31 71 THR A N 1
ATOM 525 C CA . THR A 1 71 ? 28.508 29.972 -8.934 1.00 82.31 71 THR A CA 1
ATOM 526 C C . THR A 1 71 ? 28.381 31.438 -8.520 1.00 82.31 71 THR A C 1
ATOM 528 O O . THR A 1 71 ? 28.492 31.723 -7.336 1.00 82.31 71 THR A O 1
ATOM 531 N N . LEU A 1 72 ? 28.052 32.357 -9.437 1.00 84.31 72 LEU A N 1
ATOM 532 C CA . LEU A 1 72 ? 27.829 33.772 -9.095 1.00 84.31 72 LEU A CA 1
ATOM 533 C C . LEU A 1 72 ? 26.618 33.971 -8.171 1.00 84.31 72 LEU A C 1
ATOM 535 O O . LEU A 1 72 ? 26.691 34.743 -7.220 1.00 84.31 72 LEU A O 1
ATOM 539 N N . VAL A 1 73 ? 25.512 33.259 -8.417 1.00 85.94 73 VAL A N 1
ATOM 540 C CA . VAL A 1 73 ? 24.332 33.280 -7.528 1.00 85.94 73 VAL A CA 1
ATOM 541 C C . VAL A 1 73 ? 24.688 32.719 -6.148 1.00 85.94 73 VAL A C 1
ATOM 543 O O . VAL A 1 73 ? 24.281 33.275 -5.128 1.00 85.94 73 VAL A O 1
ATOM 546 N N . TRP A 1 74 ? 25.477 31.642 -6.107 1.00 86.00 74 TRP A N 1
ATOM 547 C CA . TRP A 1 74 ? 25.954 31.038 -4.866 1.00 86.00 74 TRP A CA 1
ATOM 548 C C . TRP A 1 74 ? 26.860 31.994 -4.087 1.00 86.00 74 TRP A C 1
ATOM 550 O O . TRP A 1 74 ? 26.619 32.230 -2.908 1.00 86.00 74 TRP A O 1
ATOM 560 N N . GLU A 1 75 ? 27.852 32.598 -4.740 1.00 85.88 75 GLU A N 1
ATOM 561 C CA . GLU A 1 75 ? 28.757 33.584 -4.140 1.00 85.88 75 GLU A CA 1
ATOM 562 C C . GLU A 1 75 ? 28.002 34.816 -3.620 1.00 85.88 75 GLU A C 1
ATOM 564 O O . GLU A 1 75 ? 28.275 35.270 -2.509 1.00 85.88 75 GLU A O 1
ATOM 569 N N . ALA A 1 76 ? 27.008 35.315 -4.363 1.00 85.38 76 ALA A N 1
ATOM 570 C CA . ALA A 1 76 ? 26.171 36.440 -3.944 1.00 85.38 76 ALA A CA 1
ATOM 571 C C . ALA A 1 76 ? 25.365 36.140 -2.668 1.00 85.38 76 ALA A C 1
ATOM 573 O O . ALA A 1 76 ? 25.276 36.987 -1.776 1.00 85.38 76 ALA A O 1
ATOM 574 N N . LEU A 1 77 ? 24.798 34.933 -2.563 1.00 86.00 77 LEU A N 1
ATOM 575 C CA . LEU A 1 77 ? 24.059 34.496 -1.375 1.00 86.00 77 LEU A CA 1
ATOM 576 C C . LEU A 1 77 ? 24.992 34.167 -0.202 1.00 86.00 77 LEU A C 1
ATOM 578 O O . LEU A 1 77 ? 24.662 34.482 0.935 1.00 86.00 77 LEU A O 1
ATOM 582 N N . GLN A 1 78 ? 26.187 33.624 -0.454 1.00 83.56 78 GLN A N 1
ATOM 583 C CA . GLN A 1 78 ? 27.198 33.393 0.587 1.00 83.56 78 GLN A CA 1
ATOM 584 C C . GLN A 1 78 ? 27.765 34.700 1.157 1.00 83.56 78 GLN A C 1
ATOM 586 O O . GLN A 1 78 ? 27.981 34.804 2.363 1.00 83.56 78 GLN A O 1
ATOM 591 N N . ALA A 1 79 ? 27.943 35.729 0.322 1.00 83.62 79 ALA A N 1
ATOM 592 C CA . ALA A 1 79 ? 28.303 37.074 0.777 1.00 83.62 79 ALA A CA 1
ATOM 593 C C . ALA A 1 79 ? 27.212 37.713 1.663 1.00 83.62 79 ALA A C 1
ATOM 595 O O . ALA A 1 79 ? 27.507 38.608 2.452 1.00 83.62 79 ALA A O 1
ATOM 596 N N . ASN A 1 80 ? 25.973 37.220 1.570 1.00 81.50 80 ASN A N 1
ATOM 597 C CA . ASN A 1 80 ? 24.821 37.620 2.376 1.00 81.50 80 ASN A CA 1
ATOM 598 C C . ASN A 1 80 ? 24.331 36.451 3.245 1.00 81.50 80 ASN A C 1
ATOM 600 O O . ASN A 1 80 ? 23.143 36.143 3.272 1.00 81.50 80 ASN A O 1
ATOM 604 N N . SER A 1 81 ? 25.244 35.805 3.976 1.00 75.31 81 SER A N 1
ATOM 605 C CA . SER A 1 81 ? 24.984 34.580 4.752 1.00 75.31 81 SER A CA 1
ATOM 606 C C . SER A 1 81 ? 23.864 34.673 5.799 1.00 75.31 81 SER A C 1
ATOM 608 O O . SER A 1 81 ? 23.411 33.642 6.283 1.00 75.31 81 SER A O 1
ATOM 610 N N . HIS A 1 82 ? 23.402 35.882 6.129 1.00 78.75 82 HIS A N 1
ATOM 611 C CA . HIS A 1 82 ? 22.250 36.154 6.991 1.00 78.75 82 HIS A CA 1
ATOM 612 C C . HIS A 1 82 ? 20.894 35.924 6.298 1.00 78.75 82 HIS A C 1
ATOM 614 O O . HIS A 1 82 ? 19.872 35.907 6.979 1.00 78.75 82 HIS A O 1
ATOM 620 N N . VAL A 1 83 ? 20.869 35.738 4.974 1.00 83.62 83 VAL A N 1
ATOM 621 C CA . VAL A 1 83 ? 19.661 35.458 4.193 1.00 83.62 83 VAL A CA 1
ATOM 622 C C . VAL A 1 83 ? 19.553 33.946 3.944 1.00 83.62 83 VAL A C 1
ATOM 624 O O . VAL A 1 83 ? 20.368 33.377 3.212 1.00 83.62 83 VAL A O 1
ATOM 627 N N . PRO A 1 84 ? 18.552 33.260 4.521 1.00 85.31 84 PRO A N 1
ATOM 628 C CA . PRO A 1 84 ? 18.262 31.866 4.212 1.00 85.31 84 PRO A CA 1
ATOM 629 C C . PRO A 1 84 ? 18.016 31.644 2.714 1.00 85.31 84 PRO A C 1
ATOM 631 O O . PRO A 1 84 ? 17.345 32.452 2.067 1.00 85.31 84 PRO A O 1
ATOM 634 N N . SER A 1 85 ? 18.491 30.524 2.162 1.00 86.38 85 SER A N 1
ATOM 635 C CA . SER A 1 85 ? 18.209 30.141 0.780 1.00 86.38 85 SER A CA 1
ATOM 636 C C . SER A 1 85 ? 17.814 28.675 0.590 1.00 86.38 85 SER A C 1
ATOM 638 O O . SER A 1 85 ? 18.367 27.781 1.223 1.00 86.38 85 SER A O 1
ATOM 640 N N . LEU A 1 86 ? 16.852 28.413 -0.299 1.00 85.94 86 LEU A N 1
ATOM 641 C CA . LEU A 1 86 ? 16.435 27.067 -0.708 1.00 85.94 86 LEU A CA 1
ATOM 642 C C . LEU A 1 86 ? 16.763 26.854 -2.182 1.00 85.94 86 LEU A C 1
ATOM 644 O O . LEU A 1 86 ? 16.154 27.467 -3.051 1.00 85.94 86 LEU A O 1
ATOM 648 N N . TRP A 1 87 ? 17.685 25.949 -2.466 1.00 84.75 87 TRP A N 1
ATOM 649 C CA . TRP A 1 87 ? 18.110 25.611 -3.819 1.00 84.75 87 TRP A CA 1
ATOM 650 C C . TRP A 1 87 ? 17.345 24.401 -4.329 1.00 84.75 87 TRP A C 1
ATOM 652 O O . TRP A 1 87 ? 17.267 23.407 -3.617 1.00 84.75 87 TRP A O 1
ATOM 662 N N . LEU A 1 88 ? 16.817 24.467 -5.551 1.00 80.75 88 LEU A N 1
ATOM 663 C CA . LEU A 1 88 ? 16.018 23.422 -6.195 1.00 80.75 88 LEU A CA 1
ATOM 664 C C . LEU A 1 88 ? 16.612 23.063 -7.562 1.00 80.75 88 LEU A C 1
ATOM 666 O O . LEU A 1 88 ? 16.589 23.893 -8.466 1.00 80.75 88 LEU A O 1
ATOM 670 N N . ASP A 1 89 ? 17.114 21.841 -7.744 1.00 76.81 89 ASP A N 1
ATOM 671 C CA . ASP A 1 89 ? 17.744 21.386 -8.992 1.00 76.81 89 ASP A CA 1
ATOM 672 C C . ASP A 1 89 ? 16.764 20.614 -9.886 1.00 76.81 89 ASP A C 1
ATOM 674 O O . ASP A 1 89 ? 16.291 19.528 -9.539 1.00 76.81 89 ASP A O 1
ATOM 678 N N . THR A 1 90 ? 16.478 21.173 -11.065 1.00 66.81 90 THR A N 1
ATOM 679 C CA . THR A 1 90 ? 15.544 20.606 -12.053 1.00 66.81 90 THR A CA 1
ATOM 680 C C . THR A 1 90 ? 16.209 19.698 -13.098 1.00 66.81 90 THR A C 1
ATOM 682 O O . THR A 1 90 ? 15.512 19.104 -13.919 1.00 66.81 90 THR A O 1
ATOM 685 N N . THR A 1 91 ? 17.541 19.564 -13.093 1.00 57.25 91 THR A N 1
ATOM 686 C CA . THR A 1 91 ? 18.314 19.007 -14.223 1.00 57.25 91 THR A CA 1
ATOM 687 C C . THR A 1 91 ? 18.676 17.519 -14.097 1.00 57.25 91 THR A C 1
ATOM 689 O O . THR A 1 91 ? 19.035 16.875 -15.085 1.00 57.25 91 THR A O 1
ATOM 692 N N . THR A 1 92 ? 18.549 16.919 -12.912 1.00 51.53 92 THR A N 1
ATOM 693 C CA . THR A 1 92 ? 19.018 15.551 -12.618 1.00 51.53 92 THR A CA 1
ATOM 694 C C . THR A 1 92 ? 17.953 14.470 -12.865 1.00 51.53 92 THR A C 1
ATOM 696 O O . THR A 1 92 ? 17.381 13.895 -11.946 1.00 51.53 92 THR A O 1
ATOM 699 N N . THR A 1 93 ? 17.710 14.102 -14.125 1.00 46.59 93 THR A N 1
ATOM 700 C CA . THR A 1 93 ? 16.867 12.936 -14.469 1.00 46.59 93 THR A CA 1
ATOM 701 C C . THR A 1 93 ? 17.669 11.622 -14.438 1.00 46.59 93 THR A C 1
ATOM 703 O O . THR A 1 93 ? 18.118 11.109 -15.460 1.00 46.59 93 THR A O 1
ATOM 706 N N . SER A 1 94 ? 17.868 11.031 -13.253 1.00 40.56 94 SER A N 1
ATOM 707 C CA . SER A 1 94 ? 18.380 9.650 -13.139 1.00 40.56 94 SER A CA 1
ATOM 708 C C . SER A 1 94 ? 17.239 8.625 -13.203 1.00 40.56 94 SER A C 1
ATOM 710 O O . SER A 1 94 ? 16.241 8.755 -12.502 1.00 40.56 94 SER A O 1
ATOM 712 N N . LYS A 1 95 ? 17.420 7.543 -13.977 1.00 40.50 95 LYS A N 1
ATOM 713 C CA . LYS A 1 95 ? 16.459 6.430 -14.163 1.00 40.50 95 LYS A CA 1
ATOM 714 C C . LYS A 1 95 ? 16.247 5.527 -12.930 1.00 40.50 95 LYS A C 1
ATOM 716 O O . LYS A 1 95 ? 15.564 4.511 -13.032 1.00 40.50 95 LYS A O 1
ATOM 721 N N . THR A 1 96 ? 16.832 5.839 -11.773 1.00 43.03 96 THR A N 1
ATOM 722 C CA . THR A 1 96 ? 16.647 5.053 -10.540 1.00 43.03 96 THR A CA 1
ATOM 723 C C . THR A 1 96 ? 15.540 5.648 -9.672 1.00 43.03 96 THR A C 1
ATOM 725 O O . THR A 1 96 ? 15.735 6.659 -9.002 1.00 43.03 96 THR A O 1
ATOM 728 N N . THR A 1 97 ? 14.395 4.973 -9.666 1.00 46.09 97 THR A N 1
ATOM 729 C CA . THR A 1 97 ? 13.070 5.420 -9.204 1.00 46.09 97 THR A CA 1
ATOM 730 C C . THR A 1 97 ? 12.880 5.584 -7.689 1.00 46.09 97 THR A C 1
ATOM 732 O O . THR A 1 97 ? 11.885 6.166 -7.274 1.00 46.09 97 THR A O 1
ATOM 735 N N . LEU A 1 98 ? 13.812 5.119 -6.849 1.00 43.31 98 LEU A N 1
ATOM 736 C CA . LEU A 1 98 ? 13.651 5.104 -5.381 1.00 43.31 98 LEU A CA 1
ATOM 737 C C . LEU A 1 98 ? 14.397 6.224 -4.627 1.00 43.31 98 LEU A C 1
ATOM 739 O O . LEU A 1 98 ? 14.071 6.481 -3.476 1.00 43.31 98 LEU A O 1
ATOM 743 N N . ASN A 1 99 ? 15.356 6.918 -5.258 1.00 42.72 99 ASN A N 1
ATOM 744 C CA . ASN A 1 99 ? 16.238 7.901 -4.590 1.00 42.72 99 ASN A CA 1
ATOM 745 C C . ASN A 1 99 ? 16.075 9.352 -5.088 1.00 42.72 99 ASN A C 1
ATOM 747 O O . ASN A 1 99 ? 16.913 10.201 -4.791 1.00 42.72 99 ASN A O 1
ATOM 751 N N . VAL A 1 100 ? 15.030 9.631 -5.871 1.00 48.72 100 VAL A N 1
ATOM 752 C CA . VAL A 1 100 ? 14.840 10.916 -6.568 1.00 48.72 100 VAL A CA 1
ATOM 753 C C . VAL A 1 100 ? 14.563 12.054 -5.572 1.00 48.72 100 VAL A C 1
ATOM 755 O O . VAL A 1 100 ? 15.250 13.066 -5.597 1.00 48.72 100 VAL A O 1
ATOM 758 N N . LEU A 1 101 ? 13.656 11.863 -4.607 1.00 50.25 101 LEU A N 1
ATOM 759 C CA . LEU A 1 101 ? 13.175 12.934 -3.714 1.00 50.25 101 LEU A CA 1
ATOM 760 C C . LEU A 1 101 ? 14.260 13.584 -2.828 1.00 50.25 101 LEU A C 1
ATOM 762 O O . LEU A 1 101 ? 14.129 14.748 -2.469 1.00 50.25 101 LEU A O 1
ATOM 766 N N . ALA A 1 102 ? 15.342 12.870 -2.500 1.00 46.09 102 ALA A N 1
ATOM 767 C CA . ALA A 1 102 ? 16.389 13.349 -1.588 1.00 46.09 102 ALA A CA 1
ATOM 768 C C . ALA A 1 102 ? 17.534 14.130 -2.270 1.00 46.09 102 ALA A C 1
ATOM 770 O O . ALA A 1 102 ? 18.415 14.629 -1.577 1.00 46.09 102 ALA A O 1
ATOM 771 N N . ARG A 1 103 ? 17.578 14.206 -3.612 1.00 51.44 103 ARG A N 1
ATOM 772 C CA . ARG A 1 103 ? 18.731 14.759 -4.363 1.00 51.44 103 ARG A CA 1
ATOM 773 C C . ARG A 1 103 ? 18.467 16.087 -5.082 1.00 51.44 103 ARG A C 1
ATOM 775 O O . ARG A 1 103 ? 19.369 16.583 -5.746 1.00 51.44 103 ARG A O 1
ATOM 782 N N . HIS A 1 104 ? 17.263 16.649 -4.964 1.00 60.75 104 HIS A N 1
ATOM 783 C CA . HIS A 1 104 ? 16.837 17.814 -5.753 1.00 60.75 104 HIS A CA 1
ATOM 784 C C . HIS A 1 104 ? 16.790 19.135 -4.991 1.00 60.75 104 HIS A C 1
ATOM 786 O O . HIS A 1 104 ? 16.454 20.145 -5.605 1.00 60.75 104 HIS A O 1
ATOM 792 N N . PHE A 1 105 ? 17.091 19.170 -3.690 1.00 72.38 105 PHE A N 1
ATOM 793 C CA . PHE A 1 105 ? 17.059 20.427 -2.952 1.00 72.38 105 PHE A CA 1
ATOM 794 C C . PHE A 1 105 ? 18.123 20.537 -1.861 1.00 72.38 105 PHE A C 1
ATOM 796 O O . PHE A 1 105 ? 18.501 19.542 -1.247 1.00 72.38 105 PHE A O 1
ATOM 803 N N . HIS A 1 106 ? 18.572 21.766 -1.608 1.00 76.44 106 HIS A N 1
ATOM 804 C CA . HIS A 1 106 ? 19.486 22.115 -0.522 1.00 76.44 106 HIS A CA 1
ATOM 805 C C . HIS A 1 106 ? 18.965 23.357 0.200 1.00 76.44 106 HIS A C 1
ATOM 807 O O . HIS A 1 106 ? 18.845 24.424 -0.399 1.00 76.44 106 HIS A O 1
ATOM 813 N N . LEU A 1 107 ? 18.638 23.207 1.483 1.00 78.88 107 LEU A N 1
ATOM 814 C CA . LEU A 1 107 ? 18.255 24.311 2.356 1.00 78.88 107 LEU A CA 1
ATOM 815 C C . LEU A 1 107 ? 19.509 24.835 3.065 1.00 78.88 107 LEU A C 1
ATOM 817 O O . LEU A 1 107 ? 20.243 24.061 3.672 1.00 78.88 107 LEU A O 1
ATOM 821 N N . HIS A 1 108 ? 19.752 26.136 2.970 1.00 79.81 108 HIS A N 1
ATOM 822 C CA . HIS A 1 108 ? 20.843 26.842 3.626 1.00 79.81 108 HIS A CA 1
ATOM 823 C C . HIS A 1 108 ? 20.246 27.910 4.537 1.00 79.81 108 HIS A C 1
ATOM 825 O O . HIS A 1 108 ? 19.625 28.854 4.051 1.00 79.81 108 HIS A O 1
ATOM 831 N N . THR A 1 109 ? 20.418 27.783 5.847 1.00 73.88 109 THR A N 1
ATOM 832 C CA . THR A 1 109 ? 19.900 28.745 6.828 1.00 73.88 109 THR A CA 1
ATOM 833 C C . THR A 1 109 ? 21.052 29.287 7.688 1.00 73.88 109 THR A C 1
ATOM 835 O O . THR A 1 109 ? 21.989 28.540 7.960 1.00 73.88 109 THR A O 1
ATOM 838 N N . PRO A 1 110 ? 21.033 30.574 8.092 1.00 63.59 110 PRO A N 1
ATOM 839 C CA . PRO A 1 110 ? 22.078 31.174 8.935 1.00 63.59 110 PRO A CA 1
ATOM 840 C C . PRO A 1 110 ? 22.085 30.604 10.361 1.00 63.59 110 PRO A C 1
ATOM 842 O O . PRO A 1 110 ? 23.142 30.443 10.965 1.00 63.59 110 PRO A O 1
ATOM 845 N N . GLU A 1 111 ? 20.893 30.300 10.878 1.00 67.19 111 GLU A N 1
ATOM 846 C CA . GLU A 1 111 ? 20.642 29.562 12.116 1.00 67.19 111 GLU A CA 1
ATOM 847 C C . GLU A 1 111 ? 19.937 28.249 11.748 1.00 67.19 111 GLU A C 1
ATOM 849 O O . GLU A 1 111 ? 19.146 28.215 10.798 1.00 67.19 111 GLU A O 1
ATOM 854 N N . ASP A 1 112 ? 20.227 27.157 12.457 1.00 65.62 112 ASP A N 1
ATOM 855 C CA . ASP A 1 112 ? 19.554 25.878 12.225 1.00 65.62 112 ASP A CA 1
ATOM 856 C C . ASP A 1 112 ? 18.068 26.018 12.581 1.00 65.62 112 ASP A C 1
ATOM 858 O O . ASP A 1 112 ? 17.693 26.071 13.753 1.00 65.62 112 ASP A O 1
ATOM 862 N N . LEU A 1 113 ? 17.206 26.079 11.559 1.00 69.44 113 LEU A N 1
ATOM 863 C CA . LEU A 1 113 ? 15.762 26.003 11.770 1.00 69.44 113 LEU A CA 1
ATOM 864 C C . LEU A 1 113 ? 15.422 24.659 12.435 1.00 69.44 113 LEU A C 1
ATOM 866 O O . LEU A 1 113 ? 16.034 23.646 12.075 1.00 69.44 113 LEU A O 1
ATOM 870 N N . PRO A 1 114 ? 14.421 24.606 13.331 1.00 69.44 114 PRO A N 1
ATOM 871 C CA . PRO A 1 114 ? 13.900 23.346 13.850 1.00 69.44 114 PRO A CA 1
ATOM 872 C C . PRO A 1 114 ? 13.593 22.343 12.721 1.00 69.44 114 PRO A C 1
ATOM 874 O O . PRO A 1 114 ? 13.142 22.723 11.636 1.00 69.44 114 PRO A O 1
ATOM 877 N N . LEU A 1 115 ? 13.892 21.057 12.937 1.00 68.56 115 LEU A N 1
ATOM 878 C CA . LEU A 1 115 ? 13.814 20.023 11.891 1.00 68.56 115 LEU A CA 1
ATOM 879 C C . LEU A 1 115 ? 12.406 19.904 11.284 1.00 68.56 115 LEU A C 1
ATOM 881 O O . LEU A 1 115 ? 12.261 19.685 10.085 1.00 68.56 115 LEU A O 1
ATOM 885 N N . ASP A 1 116 ? 11.381 20.067 12.105 1.00 61.88 116 ASP A N 1
ATOM 886 C CA . ASP A 1 116 ? 9.968 20.136 11.739 1.00 61.88 116 ASP A CA 1
ATOM 887 C C . ASP A 1 116 ? 9.647 21.347 10.849 1.00 61.88 116 ASP A C 1
ATOM 889 O O . ASP A 1 116 ? 8.922 21.208 9.864 1.00 61.88 116 ASP A O 1
ATOM 893 N N . VAL A 1 117 ? 10.250 22.512 11.106 1.00 69.69 117 VAL A N 1
ATOM 894 C CA . VAL A 1 117 ? 10.144 23.698 10.235 1.00 69.69 117 VAL A CA 1
ATOM 895 C C . VAL A 1 117 ? 10.839 23.453 8.896 1.00 69.69 117 VAL A C 1
ATOM 897 O O . VAL A 1 117 ? 10.282 23.768 7.840 1.00 69.69 117 VAL A O 1
ATOM 900 N N . GLN A 1 118 ? 12.027 22.840 8.905 1.00 73.44 118 GLN A N 1
ATOM 901 C CA . GLN A 1 118 ? 12.709 22.450 7.668 1.00 73.44 118 GLN A CA 1
ATOM 902 C C . GLN A 1 118 ? 11.847 21.472 6.861 1.00 73.44 118 GLN A C 1
ATOM 904 O O . GLN A 1 118 ? 11.622 21.688 5.669 1.00 73.44 118 GLN A O 1
ATOM 909 N N . GLN A 1 119 ? 11.305 20.441 7.518 1.00 70.81 119 GLN A N 1
ATOM 910 C CA . GLN A 1 119 ? 10.386 19.476 6.916 1.00 70.81 119 GLN A CA 1
ATOM 911 C C . GLN A 1 119 ? 9.129 20.155 6.375 1.00 70.81 119 GLN A C 1
ATOM 913 O O . GLN A 1 119 ? 8.728 19.855 5.257 1.00 70.81 119 GLN A O 1
ATOM 918 N N . PHE A 1 120 ? 8.542 21.105 7.103 1.00 70.50 120 PHE A N 1
ATOM 919 C CA . PHE A 1 120 ? 7.380 21.870 6.661 1.00 70.50 120 PHE A CA 1
ATOM 920 C C . PHE A 1 120 ? 7.638 22.602 5.335 1.00 70.50 120 PHE A C 1
ATOM 922 O O . PHE A 1 120 ? 6.817 22.510 4.414 1.00 70.50 120 PHE A O 1
ATOM 929 N N . ILE A 1 121 ? 8.790 23.274 5.224 1.00 73.75 121 ILE A N 1
ATOM 930 C CA . ILE A 1 121 ? 9.216 24.009 4.024 1.00 73.75 121 ILE A CA 1
ATOM 931 C C . ILE A 1 121 ? 9.402 23.055 2.838 1.00 73.75 121 ILE A C 1
ATOM 933 O O . ILE A 1 121 ? 8.955 23.358 1.730 1.00 73.75 121 ILE A O 1
ATOM 937 N N . VAL A 1 122 ? 10.036 21.896 3.053 1.00 73.12 122 VAL A N 1
ATOM 938 C CA . VAL A 1 122 ? 10.397 20.970 1.962 1.00 73.12 122 VAL A CA 1
ATOM 939 C C . VAL A 1 122 ? 9.327 19.917 1.658 1.00 73.12 122 VAL A C 1
ATOM 941 O O . VAL A 1 122 ? 9.400 19.271 0.613 1.00 73.12 122 VAL A O 1
ATOM 944 N N . ARG A 1 123 ? 8.297 19.764 2.501 1.00 71.44 123 ARG A N 1
ATOM 945 C CA . ARG A 1 123 ? 7.198 18.790 2.335 1.00 71.44 123 ARG A CA 1
ATOM 946 C C . ARG A 1 123 ? 6.560 18.827 0.934 1.00 71.44 123 ARG A C 1
ATOM 948 O O . ARG A 1 123 ? 6.401 17.752 0.353 1.00 71.44 123 ARG A O 1
ATOM 955 N N . PRO A 1 124 ? 6.276 19.996 0.310 1.00 68.50 124 PRO A N 1
ATOM 956 C CA . PRO A 1 124 ? 5.748 20.039 -1.059 1.00 68.50 124 PRO A CA 1
ATOM 957 C C . PRO A 1 124 ? 6.697 19.447 -2.113 1.00 68.50 124 PRO A C 1
ATOM 959 O O . PRO A 1 124 ? 6.243 18.943 -3.138 1.00 68.50 124 PRO A O 1
ATOM 962 N N . LEU A 1 125 ? 8.010 19.505 -1.869 1.00 69.62 125 LEU A N 1
ATOM 963 C CA . LEU A 1 125 ? 9.061 19.006 -2.764 1.00 69.62 125 LEU A CA 1
ATOM 964 C C . LEU A 1 125 ? 9.282 17.496 -2.609 1.00 69.62 125 LEU A C 1
ATOM 966 O O . LEU A 1 125 ? 9.754 16.841 -3.535 1.00 69.62 125 LEU A O 1
ATOM 970 N N . GLN A 1 126 ? 8.928 16.945 -1.448 1.00 66.00 126 GLN A N 1
ATOM 971 C CA . GLN A 1 126 ? 9.076 15.528 -1.120 1.00 66.00 126 GLN A CA 1
ATOM 972 C C . GLN A 1 126 ? 7.878 14.670 -1.555 1.00 66.00 126 GLN A C 1
ATOM 974 O O . GLN A 1 126 ? 7.905 13.453 -1.383 1.00 66.00 126 GLN A O 1
ATOM 979 N N . SER A 1 127 ? 6.833 15.266 -2.139 1.00 63.62 127 SER A N 1
ATOM 980 C CA . SER A 1 127 ? 5.654 14.518 -2.578 1.00 63.62 127 SER A CA 1
ATOM 981 C C . SER A 1 127 ? 5.991 13.556 -3.733 1.00 63.62 127 SER A C 1
ATOM 983 O O . SER A 1 127 ? 6.425 14.009 -4.800 1.00 63.62 127 SER A O 1
ATOM 985 N N . PRO A 1 128 ? 5.726 12.238 -3.600 1.00 59.16 128 PRO A N 1
ATOM 986 C CA . PRO A 1 128 ? 5.898 11.269 -4.686 1.00 59.16 128 PRO A CA 1
ATOM 987 C C . PRO A 1 128 ? 5.062 11.605 -5.925 1.00 59.16 128 PRO A C 1
ATOM 989 O O . PRO A 1 128 ? 5.450 11.247 -7.040 1.00 59.16 128 PRO A O 1
ATOM 992 N N . LEU A 1 129 ? 3.958 12.343 -5.752 1.00 60.19 129 LEU A N 1
ATOM 993 C CA . LEU A 1 129 ? 3.146 12.863 -6.851 1.00 60.19 129 LEU A CA 1
ATOM 994 C C . LEU A 1 129 ? 3.946 13.675 -7.847 1.00 60.19 129 LEU A C 1
ATOM 996 O O . LEU A 1 129 ? 3.599 13.690 -9.024 1.00 60.19 129 LEU A O 1
ATOM 1000 N N . HIS A 1 130 ? 5.011 14.343 -7.407 1.00 65.25 130 HIS A N 1
ATOM 1001 C CA . HIS A 1 130 ? 5.775 15.146 -8.335 1.00 65.25 130 HIS A CA 1
ATOM 1002 C C . HIS A 1 130 ? 6.431 14.288 -9.430 1.00 65.25 130 HIS A C 1
ATOM 1004 O O . HIS A 1 130 ? 6.495 14.702 -10.587 1.00 65.25 130 HIS A O 1
ATOM 1010 N N . VAL A 1 131 ? 6.863 13.077 -9.075 1.00 66.06 131 VAL A N 1
ATOM 1011 C CA . VAL A 1 131 ? 7.528 12.144 -9.991 1.00 66.06 131 VAL A CA 1
ATOM 1012 C C . VAL A 1 131 ? 6.508 11.262 -10.711 1.00 66.06 131 VAL A C 1
ATOM 1014 O O . VAL A 1 131 ? 6.585 11.076 -11.923 1.00 66.06 131 VAL A O 1
ATOM 1017 N N . TRP A 1 132 ? 5.539 10.719 -9.971 1.00 65.31 132 TRP A N 1
ATOM 1018 C CA . TRP A 1 132 ? 4.639 9.681 -10.481 1.00 65.31 132 TRP A CA 1
ATOM 1019 C C . TRP A 1 132 ? 3.298 10.214 -10.976 1.00 65.31 132 TRP A C 1
ATOM 1021 O O . TRP A 1 132 ? 2.704 9.611 -11.867 1.00 65.31 132 TRP A O 1
ATOM 1031 N N . GLY A 1 133 ? 2.842 11.349 -10.445 1.00 68.25 133 GLY A N 1
ATOM 1032 C CA . GLY A 1 133 ? 1.537 11.942 -10.743 1.00 68.25 133 GLY A CA 1
ATOM 1033 C C . GLY A 1 133 ? 1.278 12.114 -12.240 1.00 68.25 133 GLY A C 1
ATOM 1034 O O . GLY A 1 133 ? 0.292 11.559 -12.721 1.00 68.25 133 GLY A O 1
ATOM 1035 N N . PRO A 1 134 ? 2.174 12.760 -13.014 1.00 73.00 134 PRO A N 1
ATOM 1036 C CA . PRO A 1 134 ? 1.994 12.919 -14.457 1.00 73.00 134 PRO A CA 1
ATOM 1037 C C . PRO A 1 134 ? 1.919 11.594 -15.227 1.00 73.00 134 PRO A C 1
ATOM 1039 O O . PRO A 1 134 ? 1.153 11.485 -16.179 1.00 73.00 134 PRO A O 1
ATOM 1042 N N . THR A 1 135 ? 2.680 10.577 -14.808 1.00 71.31 135 THR A N 1
ATOM 1043 C CA . THR A 1 135 ? 2.684 9.257 -15.465 1.00 71.31 135 THR A CA 1
ATOM 1044 C C . THR A 1 135 ? 1.360 8.535 -15.226 1.00 71.31 135 THR A C 1
ATOM 1046 O O . THR A 1 135 ? 0.728 8.073 -16.171 1.00 71.31 135 THR A O 1
ATOM 1049 N N . VAL A 1 136 ? 0.899 8.510 -13.972 1.00 67.56 136 VAL A N 1
ATOM 1050 C CA . VAL A 1 136 ? -0.388 7.904 -13.598 1.00 67.56 136 VAL A CA 1
ATOM 1051 C C . VAL A 1 136 ? -1.548 8.664 -14.245 1.00 67.56 136 VAL A C 1
ATOM 1053 O O . VAL A 1 136 ? -2.465 8.054 -14.785 1.00 67.56 136 VAL A O 1
ATOM 1056 N N . ALA A 1 137 ? -1.499 9.998 -14.254 1.00 74.25 137 ALA A N 1
ATOM 1057 C CA . ALA A 1 137 ? -2.486 10.824 -14.940 1.00 74.25 137 ALA A CA 1
ATOM 1058 C C . ALA A 1 137 ? -2.539 10.516 -16.442 1.00 74.25 137 ALA A C 1
ATOM 1060 O O . ALA A 1 137 ? -3.630 10.362 -16.986 1.00 74.25 137 ALA A O 1
ATOM 1061 N N . ALA A 1 138 ? -1.383 10.373 -17.100 1.00 76.44 138 ALA A N 1
ATOM 1062 C CA . ALA A 1 138 ? -1.314 10.022 -18.513 1.00 76.44 138 ALA A CA 1
ATOM 1063 C C . ALA A 1 138 ? -1.965 8.661 -18.800 1.00 76.44 138 ALA A C 1
ATOM 1065 O O . ALA A 1 138 ? -2.735 8.564 -19.752 1.00 76.44 138 ALA A O 1
ATOM 1066 N N . GLU A 1 139 ? -1.729 7.645 -17.966 1.00 71.06 139 GLU A N 1
ATOM 1067 C CA . GLU A 1 139 ? -2.402 6.342 -18.079 1.00 71.06 139 GLU A CA 1
ATOM 1068 C C . GLU A 1 139 ? -3.921 6.470 -17.901 1.00 71.06 139 GLU A C 1
ATOM 1070 O O . GLU A 1 139 ? -4.683 5.990 -18.735 1.00 71.06 139 GLU A O 1
ATOM 1075 N N . VAL A 1 140 ? -4.390 7.192 -16.878 1.00 67.69 140 VAL A N 1
ATOM 1076 C CA . VAL A 1 140 ? -5.833 7.419 -16.651 1.00 67.69 140 VAL A CA 1
ATOM 1077 C C . VAL A 1 140 ? -6.481 8.177 -17.821 1.00 67.69 140 VAL A C 1
ATOM 1079 O O . VAL A 1 140 ? -7.633 7.927 -18.183 1.00 67.69 140 VAL A O 1
ATOM 1082 N N . MET A 1 141 ? -5.741 9.096 -18.444 1.00 78.38 141 MET A N 1
ATOM 1083 C CA . MET A 1 141 ? -6.188 9.889 -19.591 1.00 78.38 141 MET A CA 1
ATOM 1084 C C . MET A 1 141 ? -6.185 9.118 -20.922 1.00 78.38 141 MET A C 1
ATOM 1086 O O . MET A 1 141 ? -6.801 9.606 -21.873 1.00 78.38 141 MET A O 1
ATOM 1090 N N . GLN A 1 142 ? -5.519 7.958 -21.012 1.00 72.94 142 GLN A N 1
ATOM 1091 C CA . GLN A 1 142 ? -5.479 7.119 -22.223 1.00 72.94 142 GLN A CA 1
ATOM 1092 C C . GLN A 1 142 ? -6.774 6.337 -22.456 1.00 72.94 142 GLN A C 1
ATOM 1094 O O . GLN A 1 142 ? -7.098 6.032 -23.597 1.00 72.94 142 GLN A O 1
ATOM 1099 N N . PHE A 1 143 ? -7.530 6.029 -21.401 1.00 58.50 143 PHE A N 1
ATOM 1100 C CA . PHE A 1 143 ? -8.738 5.201 -21.500 1.00 58.50 143 PHE A CA 1
ATOM 1101 C C . PHE A 1 143 ? -10.030 6.001 -21.749 1.00 58.50 143 PHE A C 1
ATOM 1103 O O . PHE A 1 143 ? -11.110 5.419 -21.782 1.00 58.50 143 PHE A O 1
ATOM 1110 N N . ASN A 1 144 ? -9.940 7.327 -21.910 1.00 60.44 144 ASN A N 1
ATOM 1111 C CA . ASN A 1 144 ? -11.093 8.230 -21.952 1.00 60.44 144 ASN A CA 1
ATOM 1112 C C . ASN A 1 144 ? -11.049 9.165 -23.176 1.00 60.44 144 ASN A C 1
ATOM 1114 O O . ASN A 1 144 ? -10.659 10.333 -23.063 1.00 60.44 144 ASN A O 1
ATOM 1118 N N . ASP A 1 145 ? -11.472 8.653 -24.336 1.00 58.84 145 ASP A N 1
ATOM 1119 C CA . ASP A 1 145 ? -11.570 9.439 -25.577 1.00 58.84 145 ASP A CA 1
ATOM 1120 C C . ASP A 1 145 ? -12.752 10.431 -25.554 1.00 58.84 145 ASP A C 1
ATOM 1122 O O . ASP A 1 145 ? -12.613 11.567 -26.011 1.00 58.84 145 ASP A O 1
ATOM 1126 N N . ASP A 1 146 ? -13.894 10.067 -24.948 1.00 74.69 146 ASP A N 1
ATOM 1127 C CA . ASP A 1 146 ? -15.014 10.993 -24.705 1.00 74.69 146 ASP A CA 1
ATOM 1128 C C . ASP A 1 146 ? -14.905 11.645 -23.320 1.00 74.69 146 ASP A C 1
ATOM 1130 O O . ASP A 1 146 ? -15.527 11.224 -22.337 1.00 74.69 146 ASP A O 1
ATOM 1134 N N . VAL A 1 147 ? -14.113 12.715 -23.247 1.00 72.44 147 VAL A N 1
ATOM 1135 C CA . VAL A 1 147 ? -13.825 13.428 -21.996 1.00 72.44 147 VAL A CA 1
ATOM 1136 C C . VAL A 1 147 ? -15.102 13.939 -21.312 1.00 72.44 147 VAL A C 1
ATOM 1138 O O . VAL A 1 147 ? -15.169 13.932 -20.088 1.00 72.44 147 VAL A O 1
ATOM 1141 N N . ALA A 1 148 ? -16.157 14.308 -22.051 1.00 70.31 148 ALA A N 1
ATOM 1142 C CA . ALA A 1 148 ? -17.394 14.852 -21.474 1.00 70.31 148 ALA A CA 1
ATOM 1143 C C . ALA A 1 148 ? -18.205 13.820 -20.659 1.00 70.31 148 ALA A C 1
ATOM 1145 O O . ALA A 1 148 ? -19.040 14.197 -19.819 1.00 70.31 148 ALA A O 1
ATOM 1146 N N . SER A 1 149 ? -17.971 12.527 -20.900 1.00 69.44 149 SER A N 1
ATOM 1147 C CA . SER A 1 149 ? -18.588 11.419 -20.167 1.00 69.44 149 SER A CA 1
ATOM 1148 C C . SER A 1 149 ? -17.892 11.136 -18.825 1.00 69.44 149 SER A C 1
ATOM 1150 O O . SER A 1 149 ? -18.564 10.739 -17.866 1.00 69.44 149 SER A O 1
ATOM 1152 N N . VAL A 1 150 ? -16.599 11.470 -18.703 1.00 71.25 150 VAL A N 1
ATOM 1153 C CA . VAL A 1 150 ? -15.737 11.152 -17.550 1.00 71.25 150 VAL A CA 1
ATOM 1154 C C . VAL A 1 150 ? -16.356 11.621 -16.227 1.00 71.25 150 VAL A C 1
ATOM 1156 O O . VAL A 1 150 ? -16.777 12.781 -16.123 1.00 71.25 150 VAL A O 1
ATOM 1159 N N . PRO A 1 151 ? -16.457 10.762 -15.194 1.00 72.50 151 PRO A N 1
ATOM 1160 C CA . PRO A 1 151 ? -16.947 11.157 -13.873 1.00 72.50 151 PRO A CA 1
ATOM 1161 C C . PRO A 1 151 ? -16.189 12.368 -13.311 1.00 72.50 151 PRO A C 1
ATOM 1163 O O . PRO A 1 151 ? -14.967 12.431 -13.412 1.00 72.50 151 PRO A O 1
ATOM 1166 N N . LEU A 1 152 ? -16.902 13.312 -12.679 1.00 71.56 152 LEU A N 1
ATOM 1167 C CA . LEU A 1 152 ? -16.294 14.532 -12.117 1.00 71.56 152 LEU A CA 1
ATOM 1168 C C . LEU A 1 152 ? -15.154 14.195 -11.140 1.00 71.56 152 LEU A C 1
ATOM 1170 O O . LEU A 1 152 ? -14.103 14.817 -11.189 1.00 71.56 152 LEU A O 1
ATOM 1174 N N . GLN A 1 153 ? -15.331 13.157 -10.319 1.00 62.78 153 GLN A N 1
ATOM 1175 C CA . GLN A 1 153 ? -14.313 12.673 -9.383 1.00 62.78 153 GLN A CA 1
ATOM 1176 C C . GLN A 1 153 ? -13.028 12.220 -10.089 1.00 62.78 153 GLN A C 1
ATOM 1178 O O . GLN A 1 153 ? -11.938 12.556 -9.639 1.00 62.78 153 GLN A O 1
ATOM 1183 N N . LEU A 1 154 ? -13.139 11.504 -11.213 1.00 65.44 154 LEU A N 1
ATOM 1184 C CA . LEU A 1 154 ? -11.970 11.043 -11.964 1.00 65.44 154 LEU A CA 1
ATOM 1185 C C . LEU A 1 154 ? -11.248 12.216 -12.638 1.00 65.44 154 LEU A C 1
ATOM 1187 O O . LEU A 1 154 ? -10.022 12.268 -12.619 1.00 65.44 154 LEU A O 1
ATOM 1191 N N . ALA A 1 155 ? -12.000 13.191 -13.160 1.00 73.69 155 ALA A N 1
ATOM 1192 C CA . ALA A 1 155 ? -11.430 14.430 -13.687 1.00 73.69 155 ALA A CA 1
ATOM 1193 C C . ALA A 1 155 ? -10.655 15.200 -12.602 1.00 73.69 155 ALA A C 1
ATOM 1195 O O . ALA A 1 155 ? -9.517 15.598 -12.832 1.00 73.69 155 ALA A O 1
ATOM 1196 N N . LEU A 1 156 ? -11.222 15.344 -11.399 1.00 72.88 156 LEU A N 1
ATOM 1197 C CA . LEU A 1 156 ? -10.551 15.983 -10.261 1.00 72.88 156 LEU A CA 1
ATOM 1198 C C . LEU A 1 156 ? -9.289 15.224 -9.829 1.00 72.88 156 LEU A C 1
ATOM 1200 O O . LEU A 1 156 ? -8.271 15.852 -9.561 1.00 72.88 156 LEU A O 1
ATOM 1204 N N . VAL A 1 157 ? -9.311 13.885 -9.812 1.00 70.69 157 VAL A N 1
ATOM 1205 C CA . VAL A 1 157 ? -8.114 13.071 -9.532 1.00 70.69 157 VAL A CA 1
ATOM 1206 C C . VAL A 1 157 ? -7.016 13.358 -10.549 1.00 70.69 157 VAL A C 1
ATOM 1208 O O . VAL A 1 157 ? -5.882 13.612 -10.157 1.00 70.69 157 VAL A O 1
ATOM 1211 N N . VAL A 1 158 ? -7.342 13.368 -11.843 1.00 75.44 158 VAL A N 1
ATOM 1212 C CA . VAL A 1 158 ? -6.363 13.673 -12.892 1.00 75.44 158 VAL A CA 1
ATOM 1213 C C . VAL A 1 158 ? -5.796 15.083 -12.714 1.00 75.44 158 VAL A C 1
ATOM 1215 O O . VAL A 1 158 ? -4.579 15.235 -12.732 1.00 75.44 158 VAL A O 1
ATOM 1218 N N . LEU A 1 159 ? -6.642 16.084 -12.447 1.00 79.25 159 LEU A N 1
ATOM 1219 C CA . LEU A 1 159 ? -6.191 17.455 -12.180 1.00 79.25 159 LEU A CA 1
ATOM 1220 C C . LEU A 1 159 ? -5.272 17.535 -10.954 1.00 79.25 159 LEU A C 1
ATOM 1222 O O . LEU A 1 159 ? -4.239 18.192 -11.017 1.00 79.25 159 LEU A O 1
ATOM 1226 N N . ARG A 1 160 ? -5.574 16.825 -9.864 1.00 75.31 160 ARG A N 1
ATOM 1227 C CA . ARG A 1 160 ? -4.708 16.759 -8.671 1.00 75.31 160 ARG A CA 1
ATOM 1228 C C . ARG A 1 160 ? -3.360 16.107 -8.977 1.00 75.31 160 ARG A C 1
ATOM 1230 O O . ARG A 1 160 ? -2.316 16.632 -8.588 1.00 75.31 160 ARG A O 1
ATOM 1237 N N . LEU A 1 161 ? -3.365 14.989 -9.708 1.00 72.88 161 LEU A N 1
ATOM 1238 C CA . LEU A 1 161 ? -2.149 14.268 -10.109 1.00 72.88 161 LEU A CA 1
ATOM 1239 C C . LEU A 1 161 ? -1.244 15.115 -11.010 1.00 72.88 161 LEU A C 1
ATOM 1241 O O . LEU A 1 161 ? -0.021 14.989 -10.939 1.00 72.88 161 LEU A O 1
ATOM 1245 N N . THR A 1 162 ? -1.832 16.000 -11.815 1.00 76.81 162 THR A N 1
ATOM 1246 C CA . THR A 1 162 ? -1.108 16.952 -12.667 1.00 76.81 162 THR A CA 1
ATOM 1247 C C . THR A 1 162 ? -0.911 18.316 -12.006 1.00 76.81 162 THR A C 1
ATOM 1249 O O . THR A 1 162 ? -0.453 19.243 -12.666 1.00 76.81 162 THR A O 1
ATOM 1252 N N . GLN A 1 163 ? -1.231 18.457 -10.714 1.00 74.25 163 GLN A N 1
ATOM 1253 C CA . GLN A 1 163 ? -1.117 19.708 -9.954 1.00 74.25 163 GLN A CA 1
ATOM 1254 C C . GLN A 1 163 ? -1.833 20.895 -10.621 1.00 74.25 163 GLN A C 1
ATOM 1256 O O . GLN A 1 163 ? -1.334 22.013 -10.579 1.00 74.25 163 GLN A O 1
ATOM 1261 N N . PHE A 1 164 ? -2.998 20.652 -11.223 1.00 77.56 164 PHE A N 1
ATOM 1262 C CA . PHE A 1 164 ? -3.814 21.624 -11.958 1.00 77.56 164 PHE A CA 1
ATOM 1263 C C . PHE A 1 164 ? -3.102 22.239 -13.170 1.00 77.56 164 PHE A C 1
ATOM 1265 O O . PHE A 1 164 ? -3.275 23.420 -13.452 1.00 77.56 164 PHE A O 1
ATOM 1272 N N . ASP A 1 165 ? -2.318 21.435 -13.897 1.00 79.00 165 ASP A N 1
ATOM 1273 C CA . ASP A 1 165 ? -1.742 21.824 -15.190 1.00 79.00 165 ASP A CA 1
ATOM 1274 C C . ASP A 1 165 ? -2.801 22.474 -16.119 1.00 79.00 165 ASP A C 1
ATOM 1276 O O . ASP A 1 165 ? -3.862 21.872 -16.335 1.00 79.00 165 ASP A O 1
ATOM 1280 N N . PRO A 1 166 ? -2.543 23.669 -16.691 1.00 81.06 166 PRO A N 1
ATOM 1281 C CA . PRO A 1 166 ? -3.514 24.391 -17.514 1.00 81.06 166 PRO A CA 1
ATOM 1282 C C . PRO A 1 166 ? -4.015 23.616 -18.731 1.00 81.06 166 PRO A C 1
ATOM 1284 O O . PRO A 1 166 ? -5.199 23.684 -19.049 1.00 81.06 166 PRO A O 1
ATOM 1287 N N . GLN A 1 167 ? -3.152 22.855 -19.410 1.00 83.44 167 GLN A N 1
ATOM 1288 C CA . GLN A 1 167 ? -3.537 22.097 -20.605 1.00 83.44 167 GLN A CA 1
ATOM 1289 C C . GLN A 1 167 ? -4.476 20.947 -20.235 1.00 83.44 167 GLN A C 1
ATOM 1291 O O . GLN A 1 167 ? -5.468 20.678 -20.919 1.00 83.44 167 GLN A O 1
ATOM 1296 N N . VAL A 1 168 ? -4.202 20.292 -19.106 1.00 86.62 168 VAL A N 1
ATOM 1297 C CA . VAL A 1 168 ? -5.066 19.239 -18.560 1.00 86.62 168 VAL A CA 1
ATOM 1298 C C . VAL A 1 168 ? -6.385 19.834 -18.060 1.00 86.62 168 VAL A C 1
ATOM 1300 O O . VAL A 1 168 ? -7.449 19.275 -18.334 1.00 86.62 168 VAL A O 1
ATOM 1303 N N . PHE A 1 169 ? -6.345 20.998 -17.406 1.00 88.44 169 PHE A N 1
ATOM 1304 C CA . PHE A 1 169 ? -7.535 21.739 -16.981 1.00 88.44 169 PHE A CA 1
ATOM 1305 C C . PHE A 1 169 ? -8.437 22.096 -18.163 1.00 88.44 169 PHE A C 1
ATOM 1307 O O . PHE A 1 169 ? -9.633 21.809 -18.126 1.00 88.44 169 PHE A O 1
ATOM 1314 N N . LEU A 1 170 ? -7.868 22.631 -19.247 1.00 87.81 170 LEU A N 1
ATOM 1315 C CA . LEU A 1 170 ? -8.593 22.947 -20.479 1.00 87.81 170 LEU A CA 1
ATOM 1316 C C . LEU A 1 170 ? -9.231 21.700 -21.110 1.00 87.81 170 LEU A C 1
ATOM 1318 O O . LEU A 1 170 ? -10.382 21.762 -21.545 1.00 87.81 170 LEU A O 1
ATOM 1322 N N . ARG A 1 171 ? -8.544 20.547 -21.096 1.00 88.12 171 ARG A N 1
ATOM 1323 C CA . ARG A 1 171 ? -9.110 19.273 -21.579 1.00 88.12 171 ARG A CA 1
ATOM 1324 C C . ARG A 1 171 ? -10.353 18.857 -20.786 1.00 88.12 171 ARG A C 1
ATOM 1326 O O . ARG A 1 171 ? -11.319 18.393 -21.387 1.00 88.12 171 ARG A O 1
ATOM 1333 N N . TYR A 1 172 ? -10.350 19.033 -19.464 1.00 88.88 172 TYR A N 1
ATOM 1334 C CA . TYR A 1 172 ? -11.483 18.687 -18.593 1.00 88.88 172 TYR A CA 1
ATOM 1335 C C . TYR A 1 172 ? -12.498 19.819 -18.391 1.00 88.88 172 TYR A C 1
ATOM 1337 O O . TYR A 1 172 ? -13.550 19.589 -17.788 1.00 88.88 172 TYR A O 1
ATOM 1345 N N . LEU A 1 173 ? -12.251 21.007 -18.943 1.00 89.00 173 LEU A N 1
ATOM 1346 C CA . LEU A 1 173 ? -13.136 22.165 -18.833 1.00 89.00 173 LEU A CA 1
ATOM 1347 C C . LEU A 1 173 ? -14.598 21.854 -19.213 1.00 89.00 173 LEU A C 1
ATOM 1349 O O . LEU A 1 173 ? -15.487 22.235 -18.451 1.00 89.00 173 LEU A O 1
ATOM 1353 N N . PRO A 1 174 ? -14.902 21.088 -20.286 1.00 87.25 174 PRO A N 1
ATOM 1354 C CA . PRO A 1 174 ? -16.283 20.715 -20.605 1.00 87.25 174 PRO A CA 1
ATOM 1355 C C . PRO A 1 174 ? -16.975 19.902 -19.499 1.00 87.25 174 PRO A C 1
ATOM 1357 O O . PRO A 1 174 ? -18.178 20.054 -19.279 1.00 87.25 174 PRO A O 1
ATOM 1360 N N . VAL A 1 175 ? -16.233 19.048 -18.782 1.00 86.00 175 VAL A N 1
ATOM 1361 C CA . VAL A 1 175 ? -16.749 18.257 -17.650 1.00 86.00 175 VAL A CA 1
ATOM 1362 C C . VAL A 1 175 ? -17.063 19.169 -16.476 1.00 86.00 175 VAL A C 1
ATOM 1364 O O . VAL A 1 175 ? -18.154 19.069 -15.912 1.00 86.00 175 VAL A O 1
ATOM 1367 N N . LEU A 1 176 ? -16.135 20.068 -16.138 1.00 86.06 176 LEU A N 1
ATOM 1368 C CA . LEU A 1 176 ? -16.285 21.027 -15.043 1.00 86.06 176 LEU A CA 1
ATOM 1369 C C . LEU A 1 176 ? -17.500 21.930 -15.285 1.00 86.06 176 LEU A C 1
ATOM 1371 O O . LEU A 1 176 ? -18.407 21.972 -14.457 1.00 86.06 176 LEU A O 1
ATOM 1375 N N . THR A 1 177 ? -17.594 22.552 -16.460 1.00 85.44 177 THR A N 1
ATOM 1376 C CA . THR A 1 177 ? -18.708 23.443 -16.819 1.00 85.44 177 THR A CA 1
ATOM 1377 C C . THR A 1 177 ? -20.058 22.719 -16.828 1.00 85.44 177 THR A C 1
ATOM 1379 O O . THR A 1 177 ? -21.071 23.288 -16.433 1.00 85.44 177 THR A O 1
ATOM 1382 N N . LYS A 1 178 ? -20.102 21.444 -17.240 1.00 82.25 178 LYS A N 1
ATOM 1383 C CA . LYS A 1 178 ? -21.350 20.664 -17.311 1.00 82.25 178 LYS A CA 1
ATOM 1384 C C . LYS A 1 178 ? -21.799 20.104 -15.961 1.00 82.25 178 LYS A C 1
ATOM 1386 O O . LYS A 1 178 ? -23.004 20.027 -15.709 1.00 82.25 178 LYS A O 1
ATOM 1391 N N . LYS A 1 179 ? -20.862 19.605 -15.148 1.00 80.19 179 LYS A N 1
ATOM 1392 C CA . LYS A 1 179 ? -21.166 18.795 -13.955 1.00 80.19 179 LYS A CA 1
ATOM 1393 C C . LYS A 1 179 ? -21.111 19.595 -12.658 1.00 80.19 179 LYS A C 1
ATOM 1395 O O . LYS A 1 179 ? -21.896 19.298 -11.765 1.00 80.19 179 LYS A O 1
ATOM 1400 N N . LEU A 1 180 ? -20.260 20.614 -12.560 1.00 76.12 180 LEU A N 1
ATOM 1401 C CA . LEU A 1 180 ? -20.111 21.401 -11.334 1.00 76.12 180 LEU A CA 1
ATOM 1402 C C . LEU A 1 180 ? -21.383 22.208 -10.975 1.00 76.12 180 LEU A C 1
ATOM 1404 O O . LEU A 1 180 ? -21.776 22.160 -9.813 1.00 76.12 180 LEU A O 1
ATOM 1408 N N . PRO A 1 181 ? -22.129 22.828 -11.921 1.00 74.31 181 PRO A N 1
ATOM 1409 C CA . PRO A 1 181 ? -23.400 23.500 -11.602 1.00 74.31 181 PRO A CA 1
ATOM 1410 C C . PRO A 1 181 ? -24.527 22.561 -11.146 1.00 74.31 181 PRO A C 1
ATOM 1412 O O . PRO A 1 181 ? -25.567 23.024 -10.693 1.00 74.31 181 PRO A O 1
ATOM 1415 N N . ARG A 1 182 ? -24.358 21.240 -11.304 1.00 71.25 182 ARG A N 1
ATOM 1416 C CA . ARG A 1 182 ? -25.336 20.226 -10.871 1.00 71.25 182 ARG A CA 1
ATOM 1417 C C . ARG A 1 182 ? -25.113 19.771 -9.432 1.00 71.25 182 ARG A C 1
ATOM 1419 O O . ARG A 1 182 ? -25.864 18.930 -8.946 1.00 71.25 182 ARG A O 1
ATOM 1426 N N . LEU A 1 183 ? -24.073 20.281 -8.774 1.00 64.81 183 LEU A N 1
ATOM 1427 C CA . LEU A 1 183 ? -23.851 20.039 -7.359 1.00 64.81 183 LEU A CA 1
ATOM 1428 C C . LEU A 1 183 ? -24.959 20.732 -6.565 1.00 64.81 183 LEU A C 1
ATOM 1430 O O . LEU A 1 183 ? -25.139 21.942 -6.650 1.00 64.81 183 LEU A O 1
ATOM 1434 N N . THR A 1 184 ? -25.701 19.951 -5.789 1.00 54.84 184 THR A N 1
ATOM 1435 C CA . THR A 1 184 ? -26.812 20.432 -4.955 1.00 54.84 184 THR A CA 1
ATOM 1436 C C . THR A 1 184 ? -26.334 21.061 -3.647 1.00 54.84 184 THR A C 1
ATOM 1438 O O . THR A 1 184 ? -27.091 21.745 -2.967 1.00 54.84 184 THR A O 1
ATOM 1441 N N . THR A 1 185 ? -25.066 20.846 -3.293 1.00 53.81 185 THR A N 1
ATOM 1442 C CA . THR A 1 185 ? -24.488 21.240 -2.008 1.00 53.81 185 THR A CA 1
ATOM 1443 C C . THR A 1 185 ? -23.615 22.483 -2.166 1.00 53.81 185 THR A C 1
ATOM 1445 O O . THR A 1 185 ? -22.520 22.409 -2.727 1.00 53.81 185 THR A O 1
ATOM 1448 N N . ALA A 1 186 ? -24.065 23.621 -1.627 1.00 54.28 186 ALA A N 1
ATOM 1449 C CA . ALA A 1 186 ? -23.372 24.910 -1.726 1.00 54.28 186 ALA A CA 1
ATOM 1450 C C . ALA A 1 186 ? -21.936 24.872 -1.182 1.00 54.28 186 ALA A C 1
ATOM 1452 O O . ALA A 1 186 ? -21.012 25.385 -1.813 1.00 54.28 186 ALA A O 1
ATOM 1453 N N . ARG A 1 187 ? -21.747 24.197 -0.043 1.00 52.97 187 ARG A N 1
ATOM 1454 C CA . ARG A 1 187 ? -20.442 23.991 0.593 1.00 52.97 187 ARG A CA 1
ATOM 1455 C C . ARG A 1 187 ? -19.474 23.206 -0.301 1.00 52.97 187 ARG A C 1
ATOM 1457 O O . ARG A 1 187 ? -18.348 23.641 -0.514 1.00 52.97 187 ARG A O 1
ATOM 1464 N N . HIS A 1 188 ? -19.926 22.090 -0.879 1.00 55.41 188 HIS A N 1
ATOM 1465 C CA . HIS A 1 188 ? -19.104 21.250 -1.758 1.00 55.41 188 HIS A CA 1
ATOM 1466 C C . HIS A 1 188 ? -18.719 21.987 -3.047 1.00 55.41 188 HIS A C 1
ATOM 1468 O O . HIS A 1 188 ? -17.576 21.923 -3.490 1.00 55.41 188 HIS A O 1
ATOM 1474 N N . PHE A 1 189 ? -19.661 22.744 -3.620 1.00 64.25 189 PHE A N 1
ATOM 1475 C CA . PHE A 1 189 ? -19.398 23.605 -4.770 1.00 64.25 189 PHE A CA 1
ATOM 1476 C C . PHE A 1 189 ? -18.342 24.670 -4.450 1.00 64.25 189 PHE A C 1
ATOM 1478 O O . PHE A 1 189 ? -17.411 24.859 -5.230 1.00 64.25 189 PHE A O 1
ATOM 1485 N N . LEU A 1 190 ? -18.458 25.343 -3.301 1.00 59.50 190 LEU A N 1
ATOM 1486 C CA . LEU A 1 190 ? -17.522 26.391 -2.898 1.00 59.50 190 LEU A CA 1
ATOM 1487 C C . LEU A 1 190 ? -16.124 25.829 -2.588 1.00 59.50 190 LEU A C 1
ATOM 1489 O O . LEU A 1 190 ? -15.141 26.415 -3.030 1.00 59.50 190 LEU A O 1
ATOM 1493 N N . SER A 1 191 ? -16.036 24.681 -1.909 1.00 58.12 191 SER A N 1
ATOM 1494 C CA . SER A 1 191 ? -14.768 23.984 -1.640 1.00 58.12 191 SER A CA 1
ATOM 1495 C C . SER A 1 191 ? -14.054 23.584 -2.936 1.00 58.12 191 SER A C 1
ATOM 1497 O O . SER A 1 191 ? -12.901 23.956 -3.157 1.00 58.12 191 SER A O 1
ATOM 1499 N N . LEU A 1 192 ? -14.775 22.936 -3.861 1.00 67.44 192 LEU A N 1
ATOM 1500 C CA . LEU A 1 192 ? -14.236 22.589 -5.178 1.00 67.44 192 LEU A CA 1
ATOM 1501 C C . LEU A 1 192 ? -13.846 23.825 -5.991 1.00 67.44 192 LEU A C 1
ATOM 1503 O O . LEU A 1 192 ? -12.871 23.777 -6.731 1.00 67.44 192 LEU A O 1
ATOM 1507 N N . MET A 1 193 ? -14.579 24.933 -5.874 1.00 71.31 193 MET A N 1
ATOM 1508 C CA . MET A 1 193 ? -14.233 26.165 -6.582 1.00 71.31 193 MET A CA 1
ATOM 1509 C C . MET A 1 193 ? -12.908 26.747 -6.082 1.00 71.31 193 MET A C 1
ATOM 1511 O O . MET A 1 193 ? -12.064 27.116 -6.897 1.00 71.31 193 MET A O 1
ATOM 1515 N N . THR A 1 194 ? -12.701 26.775 -4.764 1.00 64.31 194 THR A N 1
ATOM 1516 C CA . THR A 1 194 ? -11.423 27.168 -4.150 1.00 64.31 194 THR A CA 1
ATOM 1517 C C . THR A 1 194 ? -10.288 26.246 -4.598 1.00 64.31 194 THR A C 1
ATOM 1519 O O . THR A 1 194 ? -9.201 26.714 -4.925 1.00 64.31 194 THR A O 1
ATOM 1522 N N . GLU A 1 195 ? -10.543 24.939 -4.676 1.00 67.88 195 GLU A N 1
ATOM 1523 C CA . GLU A 1 195 ? -9.563 23.965 -5.159 1.00 67.88 195 GLU A CA 1
ATOM 1524 C C . GLU A 1 195 ? -9.204 24.200 -6.638 1.00 67.88 195 GLU A C 1
ATOM 1526 O O . GLU A 1 195 ? -8.030 24.271 -6.998 1.00 67.88 195 GLU A O 1
ATOM 1531 N N . LEU A 1 196 ? -10.201 24.392 -7.506 1.00 74.88 196 LEU A N 1
ATOM 1532 C CA . LEU A 1 196 ? -9.991 24.619 -8.938 1.00 74.88 196 LEU A CA 1
ATOM 1533 C C . LEU A 1 196 ? -9.250 25.930 -9.221 1.00 74.88 196 LEU A C 1
ATOM 1535 O O . LEU A 1 196 ? -8.509 25.991 -10.201 1.00 74.88 196 LEU A O 1
ATOM 1539 N N . GLN A 1 197 ? -9.392 26.955 -8.371 1.00 72.50 197 GLN A N 1
ATOM 1540 C CA . GLN A 1 197 ? -8.642 28.213 -8.489 1.00 72.50 197 GLN A CA 1
ATOM 1541 C C . GLN A 1 197 ? -7.120 28.014 -8.436 1.00 72.50 197 GLN A C 1
ATOM 1543 O O . GLN A 1 197 ? -6.392 28.878 -8.921 1.00 72.50 197 GLN A O 1
ATOM 1548 N N . GLN A 1 198 ? -6.616 26.865 -7.964 1.00 71.44 198 GLN A N 1
ATOM 1549 C CA . GLN A 1 198 ? -5.187 26.538 -8.035 1.00 71.44 198 GLN A CA 1
ATOM 1550 C C . GLN A 1 198 ? -4.628 26.562 -9.467 1.00 71.44 198 GLN A C 1
ATOM 1552 O O . GLN A 1 198 ? -3.446 26.850 -9.642 1.00 71.44 198 GLN A O 1
ATOM 1557 N N . VAL A 1 199 ? -5.451 26.352 -10.505 1.00 74.94 199 VAL A N 1
ATOM 1558 C CA . VAL A 1 199 ? -5.020 26.505 -11.910 1.00 74.94 199 VAL A CA 1
ATOM 1559 C C . VAL A 1 199 ? -4.528 27.930 -12.219 1.00 74.94 199 VAL A C 1
ATOM 1561 O O . VAL A 1 199 ? -3.640 28.125 -13.049 1.00 74.94 199 VAL A O 1
ATOM 1564 N N . GLN A 1 200 ? -5.044 28.939 -11.509 1.00 68.88 200 GLN A N 1
ATOM 1565 C CA . GLN A 1 200 ? -4.649 30.339 -11.684 1.00 68.88 200 GLN A CA 1
ATOM 1566 C C . GLN A 1 200 ? -3.213 30.605 -11.206 1.00 68.88 200 GLN A C 1
ATOM 1568 O O . GLN A 1 200 ? -2.629 31.610 -11.603 1.00 68.88 200 GLN A O 1
ATOM 1573 N N . LEU A 1 201 ? -2.614 29.695 -10.418 1.00 63.06 201 LEU A N 1
ATOM 1574 C CA . LEU A 1 201 ? -1.186 29.740 -10.076 1.00 63.06 201 LEU A CA 1
ATOM 1575 C C . LEU A 1 201 ? -0.289 29.503 -11.303 1.00 63.06 201 LEU A C 1
ATOM 1577 O O . LEU A 1 201 ? 0.835 29.994 -11.332 1.00 63.06 201 LEU A O 1
ATOM 1581 N N . TRP A 1 202 ? -0.772 28.755 -12.302 1.00 60.31 202 TRP A N 1
ATOM 1582 C CA . TRP A 1 202 ? -0.027 28.438 -13.523 1.00 60.31 202 TRP A CA 1
ATOM 1583 C C . TRP A 1 202 ? -0.270 29.435 -14.651 1.00 60.31 202 TRP A C 1
ATOM 1585 O O . TRP A 1 202 ? 0.660 29.805 -15.361 1.00 60.31 202 TRP A O 1
ATOM 1595 N N . SER A 1 203 ? -1.530 29.816 -14.867 1.00 60.44 203 SER A N 1
ATOM 1596 C CA . SER A 1 203 ? -1.922 30.646 -16.004 1.00 60.44 203 SER A CA 1
ATOM 1597 C C . SER A 1 203 ? -3.006 31.644 -15.599 1.00 60.44 203 SER A C 1
ATOM 1599 O O . SER A 1 203 ? -4.192 31.431 -15.863 1.00 60.44 203 SER A O 1
ATOM 1601 N N . PRO A 1 204 ? -2.626 32.751 -14.938 1.00 55.16 204 PRO A N 1
ATOM 1602 C CA . PRO A 1 204 ? -3.579 33.789 -14.551 1.00 55.16 204 PRO A CA 1
ATOM 1603 C C . PRO A 1 204 ? -4.164 34.540 -15.762 1.00 55.16 204 PRO A C 1
ATOM 1605 O O . PRO A 1 204 ? -5.139 35.273 -15.610 1.00 55.16 204 PRO A O 1
ATOM 1608 N N . THR A 1 205 ? -3.583 34.373 -16.957 1.00 56.78 205 THR A N 1
ATOM 1609 C CA . THR A 1 205 ? -3.907 35.132 -18.174 1.00 56.78 205 THR A CA 1
ATOM 1610 C C . THR A 1 205 ? -4.611 34.324 -19.270 1.00 56.78 205 THR A C 1
ATOM 1612 O O . THR A 1 205 ? -4.982 34.918 -20.284 1.00 56.78 205 THR A O 1
ATOM 1615 N N . ASP A 1 206 ? -4.834 33.011 -19.103 1.00 74.69 206 ASP A N 1
ATOM 1616 C CA . ASP A 1 206 ? -5.567 32.225 -20.106 1.00 74.69 206 ASP A CA 1
ATOM 1617 C C . ASP A 1 206 ? -7.046 32.672 -20.182 1.00 74.69 206 ASP A C 1
ATOM 1619 O O . ASP A 1 206 ? -7.768 32.632 -19.176 1.00 74.69 206 ASP A O 1
ATOM 1623 N N . PRO A 1 207 ? -7.536 33.095 -21.361 1.00 78.25 207 PRO A N 1
ATOM 1624 C CA . PRO A 1 207 ? -8.862 33.688 -21.494 1.00 78.25 207 PRO A CA 1
ATOM 1625 C C . PRO A 1 207 ? -10.000 32.690 -21.252 1.00 78.25 207 PRO A C 1
ATOM 1627 O O . PRO A 1 207 ? -11.064 33.101 -20.789 1.00 78.25 207 PRO A O 1
ATOM 1630 N N . ALA A 1 208 ? -9.809 31.396 -21.534 1.00 81.19 208 ALA A N 1
ATOM 1631 C CA . ALA A 1 208 ? -10.837 30.377 -21.333 1.00 81.19 208 ALA A CA 1
ATOM 1632 C C . ALA A 1 208 ? -10.968 30.000 -19.850 1.00 81.19 208 ALA A C 1
ATOM 1634 O O . ALA A 1 208 ? -12.084 29.875 -19.340 1.00 81.19 208 ALA A O 1
ATOM 1635 N N . ILE A 1 209 ? -9.842 29.894 -19.140 1.00 82.62 209 ILE A N 1
ATOM 1636 C CA . ILE A 1 209 ? -9.816 29.683 -17.686 1.00 82.62 209 ILE A CA 1
ATOM 1637 C C . ILE A 1 209 ? -10.410 30.901 -16.964 1.00 82.62 209 ILE A C 1
ATOM 1639 O O . ILE A 1 209 ? -11.270 30.747 -16.094 1.00 82.62 209 ILE A O 1
ATOM 1643 N N . ALA A 1 210 ? -10.024 32.119 -17.355 1.00 78.75 210 ALA A N 1
ATOM 1644 C CA . ALA A 1 210 ? -10.593 33.345 -16.797 1.00 78.75 210 ALA A CA 1
ATOM 1645 C C . ALA A 1 210 ? -12.106 33.449 -17.061 1.00 78.75 210 ALA A C 1
ATOM 1647 O O . ALA A 1 210 ? -12.874 33.776 -16.154 1.00 78.75 210 ALA A O 1
ATOM 1648 N N . ALA A 1 211 ? -12.556 33.123 -18.277 1.00 83.25 211 ALA A N 1
ATOM 1649 C CA . ALA A 1 211 ? -13.976 33.093 -18.616 1.00 83.25 211 ALA A CA 1
ATOM 1650 C C . ALA A 1 211 ? -14.752 32.079 -17.765 1.00 83.25 211 ALA A C 1
ATOM 1652 O O . ALA A 1 211 ? -15.831 32.414 -17.287 1.00 83.25 211 ALA A O 1
ATOM 1653 N N . PHE A 1 212 ? -14.199 30.887 -17.516 1.00 85.69 212 PHE A N 1
ATOM 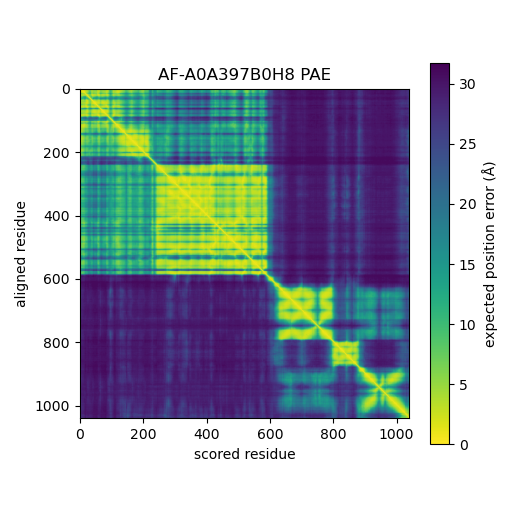1654 C CA . PHE A 1 212 ? -14.822 29.879 -16.656 1.00 85.69 212 PHE A CA 1
ATOM 1655 C C . PHE A 1 212 ? -15.110 30.411 -15.247 1.00 85.69 212 PHE A C 1
ATOM 1657 O O . PHE A 1 212 ? -16.249 30.330 -14.790 1.00 85.69 212 PHE A O 1
ATOM 1664 N N . PHE A 1 213 ? -14.124 31.019 -14.580 1.00 81.00 213 PHE A N 1
ATOM 1665 C CA . PHE A 1 213 ? -14.333 31.573 -13.236 1.00 81.00 213 PHE A CA 1
ATOM 1666 C C . PHE A 1 213 ? -15.246 32.809 -13.228 1.00 81.00 213 PHE A C 1
ATOM 1668 O O . PHE A 1 213 ? -15.988 33.002 -12.268 1.00 81.00 213 PHE A O 1
ATOM 1675 N N . ASN A 1 214 ? -15.239 33.618 -14.293 1.00 79.31 214 ASN A N 1
ATOM 1676 C CA . ASN A 1 214 ? -16.085 34.814 -14.404 1.00 79.31 214 ASN A CA 1
ATOM 1677 C C . ASN A 1 214 ? -17.551 34.505 -14.763 1.00 79.31 214 ASN A C 1
ATOM 1679 O O . ASN A 1 214 ? -18.438 35.282 -14.421 1.00 79.31 214 ASN A O 1
ATOM 1683 N N . GLN A 1 215 ? -17.808 33.413 -15.489 1.00 75.38 215 GLN A N 1
ATOM 1684 C CA . GLN A 1 215 ? -19.138 33.045 -15.996 1.00 75.38 215 GLN A CA 1
ATOM 1685 C C . GLN A 1 215 ? -19.849 31.993 -15.140 1.00 75.38 215 GLN A C 1
ATOM 1687 O O . GLN A 1 215 ? -21.030 31.730 -15.368 1.00 75.38 215 GLN A O 1
ATOM 1692 N N . MET A 1 216 ? -19.158 31.371 -14.180 1.00 68.19 216 MET A N 1
ATOM 1693 C CA . MET A 1 216 ? -19.767 30.366 -13.314 1.00 68.19 216 MET A CA 1
ATOM 1694 C C . MET A 1 216 ? -20.880 30.986 -12.451 1.00 68.19 216 MET A C 1
ATOM 1696 O O . MET A 1 216 ? -20.604 31.902 -11.672 1.00 68.19 216 MET A O 1
ATOM 1700 N N . PRO A 1 217 ? -22.136 30.509 -12.557 1.00 55.06 217 PRO A N 1
ATOM 1701 C CA . PRO A 1 217 ? -23.230 31.041 -11.759 1.00 55.06 217 PRO A CA 1
ATOM 1702 C C . PRO A 1 217 ? -22.998 30.763 -10.271 1.00 55.06 217 PRO A C 1
ATOM 1704 O O . PRO A 1 217 ? -22.580 29.672 -9.877 1.00 55.06 217 PRO A O 1
ATOM 1707 N N . THR A 1 218 ? -23.310 31.748 -9.429 1.00 56.62 218 THR A N 1
ATOM 1708 C CA . THR A 1 218 ? -23.512 31.518 -7.998 1.00 56.62 218 THR A CA 1
ATOM 1709 C C . THR A 1 218 ? -24.684 30.549 -7.823 1.00 56.62 218 THR A C 1
ATOM 1711 O O . THR A 1 218 ? -25.670 30.628 -8.555 1.00 56.62 218 THR A O 1
ATOM 1714 N N . LEU A 1 219 ? -24.567 29.592 -6.896 1.00 48.44 219 LEU A N 1
ATOM 1715 C CA . LEU A 1 219 ? -25.567 28.537 -6.704 1.00 48.44 219 LEU A CA 1
ATOM 1716 C C . LEU A 1 219 ? -26.974 29.152 -6.537 1.00 48.44 219 LEU A C 1
ATOM 1718 O O . LEU A 1 219 ? -27.213 29.918 -5.600 1.00 48.44 219 LEU A O 1
ATOM 1722 N N . HIS A 1 220 ? -27.904 28.846 -7.445 1.00 39.56 220 HIS A N 1
ATOM 1723 C CA . HIS A 1 220 ? -29.289 29.303 -7.334 1.00 39.56 220 HIS A CA 1
ATOM 1724 C C . HIS A 1 220 ? -29.974 28.541 -6.191 1.00 39.56 220 HIS A C 1
ATOM 1726 O O . HIS A 1 220 ? -30.235 27.353 -6.326 1.00 39.56 220 HIS A O 1
ATOM 1732 N N . GLN A 1 221 ? -30.257 29.243 -5.088 1.00 41.53 221 GLN A N 1
ATOM 1733 C CA . GLN A 1 221 ? -30.934 28.734 -3.883 1.00 41.53 221 GLN A CA 1
ATOM 1734 C C . GLN A 1 221 ? -30.216 27.544 -3.210 1.00 41.53 221 GLN A C 1
ATOM 1736 O O . GLN A 1 221 ? -30.560 26.388 -3.449 1.00 41.53 221 GLN A O 1
ATOM 1741 N N . PRO A 1 222 ? -29.227 27.809 -2.336 1.00 39.53 222 PRO A N 1
ATOM 1742 C CA . PRO A 1 222 ? -28.587 26.762 -1.548 1.00 39.53 222 PRO A CA 1
ATOM 1743 C C . PRO A 1 222 ? -29.606 26.121 -0.592 1.00 39.53 222 PRO A C 1
ATOM 1745 O O . PRO A 1 222 ? -30.236 26.815 0.201 1.00 39.53 222 PRO A O 1
ATOM 1748 N N . THR A 1 223 ? -29.771 24.797 -0.650 1.00 37.69 223 THR A N 1
ATOM 1749 C CA . THR A 1 223 ? -30.627 24.041 0.287 1.00 37.69 223 THR A CA 1
ATOM 1750 C C . THR A 1 223 ? -29.984 23.844 1.663 1.00 37.69 223 THR A C 1
ATOM 1752 O O . THR A 1 223 ? -30.629 23.317 2.561 1.00 37.69 223 THR A O 1
ATOM 1755 N N . SER A 1 224 ? -28.727 24.264 1.840 1.00 41.69 224 SER A N 1
ATOM 1756 C CA . SER A 1 224 ? -27.993 24.208 3.106 1.00 41.69 224 SER A CA 1
ATOM 1757 C C . SER A 1 224 ? -26.990 25.371 3.181 1.00 41.69 224 SER A C 1
ATOM 1759 O O . SER A 1 224 ? -26.268 25.647 2.216 1.00 41.69 224 SER A O 1
ATOM 1761 N N . THR A 1 225 ? -26.988 26.072 4.316 1.00 38.12 225 THR A N 1
ATOM 1762 C CA . THR A 1 225 ? -26.168 27.255 4.644 1.00 38.12 225 THR A CA 1
ATOM 1763 C C . THR A 1 225 ? -24.950 26.914 5.499 1.00 38.12 225 THR A C 1
ATOM 1765 O O . THR A 1 225 ? -24.392 27.793 6.146 1.00 38.12 225 THR A O 1
ATOM 1768 N N . ASN A 1 226 ? -24.520 25.652 5.503 1.00 42.19 226 ASN A N 1
ATOM 1769 C CA . ASN A 1 226 ? -23.583 25.181 6.513 1.00 42.19 226 ASN A CA 1
ATOM 1770 C C . ASN A 1 226 ? -22.200 25.861 6.381 1.00 42.19 226 ASN A C 1
ATOM 1772 O O . ASN A 1 226 ? -21.632 25.961 5.286 1.00 42.19 226 ASN A O 1
ATOM 1776 N N . ALA A 1 227 ? -21.640 26.271 7.521 1.00 43.41 227 ALA A N 1
ATOM 1777 C CA . ALA A 1 227 ? -20.368 26.986 7.672 1.00 43.41 227 ALA A CA 1
ATOM 1778 C C . ALA A 1 227 ? -19.181 26.300 6.978 1.00 43.41 227 ALA A C 1
ATOM 1780 O O . ALA A 1 227 ? -19.121 25.074 6.971 1.00 43.41 227 ALA A O 1
ATOM 1781 N N . MET A 1 228 ? -18.186 27.055 6.501 1.00 51.19 228 MET A N 1
ATOM 1782 C CA . MET A 1 228 ? -16.843 26.527 6.195 1.00 51.19 228 MET A CA 1
ATOM 1783 C C . MET A 1 228 ? -15.863 26.998 7.271 1.00 51.19 228 MET A C 1
ATOM 1785 O O . MET A 1 228 ? -15.839 28.194 7.565 1.00 51.19 228 MET A O 1
ATOM 1789 N N . LEU A 1 229 ? -15.030 26.101 7.812 1.00 49.31 229 LEU A N 1
ATOM 1790 C CA . LEU A 1 229 ? -14.133 26.401 8.946 1.00 49.31 229 LEU A CA 1
ATOM 1791 C C . LEU A 1 229 ? -13.047 27.448 8.628 1.00 49.31 229 LEU A C 1
ATOM 1793 O O . LEU A 1 229 ? -12.530 28.080 9.543 1.00 49.31 229 LEU A O 1
ATOM 1797 N N . PHE A 1 230 ? -12.760 27.710 7.343 1.00 52.88 230 PHE A N 1
ATOM 1798 C CA . PHE A 1 230 ? -11.614 28.536 6.925 1.00 52.88 230 PHE A CA 1
ATOM 1799 C C . PHE A 1 230 ? -11.880 29.541 5.800 1.00 52.88 230 PHE A C 1
ATOM 1801 O O . PHE A 1 230 ? -10.944 29.979 5.125 1.00 52.88 230 PHE A O 1
ATOM 1808 N N . ARG A 1 231 ? -13.129 29.971 5.571 1.00 40.88 231 ARG A N 1
ATOM 1809 C CA . ARG A 1 231 ? -13.310 31.151 4.711 1.00 40.88 231 ARG A CA 1
ATOM 1810 C C . ARG A 1 231 ? -12.723 32.353 5.451 1.00 40.88 231 ARG A C 1
ATOM 1812 O O . ARG A 1 231 ? -13.074 32.593 6.602 1.00 40.88 231 ARG A O 1
ATOM 1819 N N . SER A 1 232 ? -11.880 33.133 4.780 1.00 34.84 232 SER A N 1
ATOM 1820 C CA . SER A 1 232 ? -11.529 34.496 5.181 1.00 34.84 232 SER A CA 1
ATOM 1821 C C . SER A 1 232 ? -12.796 35.367 5.173 1.00 34.84 232 SER A C 1
ATOM 1823 O O . SER A 1 232 ? -13.094 36.086 4.222 1.00 34.84 232 SER A O 1
ATOM 1825 N N . GLY A 1 233 ? -13.610 35.212 6.218 1.00 31.69 233 GLY A N 1
ATOM 1826 C CA . GLY A 1 233 ? -14.790 36.012 6.521 1.00 31.69 233 GLY A CA 1
ATOM 1827 C C . GLY A 1 233 ? -14.394 37.315 7.221 1.00 31.69 233 GLY A C 1
ATOM 1828 O O . GLY A 1 233 ? -13.326 37.388 7.828 1.00 31.69 233 GLY A O 1
ATOM 1829 N N . PRO A 1 234 ? -15.208 38.372 7.082 1.00 28.45 234 PRO A N 1
ATOM 1830 C CA . PRO A 1 234 ? -14.757 39.748 7.214 1.00 28.45 234 PRO A CA 1
ATOM 1831 C C . PRO A 1 234 ? -14.368 40.114 8.653 1.00 28.45 234 PRO A C 1
ATOM 1833 O O . PRO A 1 234 ? -14.934 39.583 9.611 1.00 28.45 234 PRO A O 1
ATOM 1836 N N . PRO A 1 235 ? -13.441 41.076 8.826 1.00 35.94 235 PRO A N 1
ATOM 1837 C CA . PRO A 1 235 ? -13.137 41.624 10.134 1.00 35.94 235 PRO A CA 1
ATOM 1838 C C . PRO A 1 235 ? -14.400 42.293 10.682 1.00 35.94 235 PRO A C 1
ATOM 1840 O O . PRO A 1 235 ? -14.936 43.210 10.065 1.00 35.94 235 PRO A O 1
ATOM 1843 N N . LYS A 1 236 ? -14.831 41.842 11.864 1.00 42.75 236 LYS A N 1
ATOM 1844 C CA . LYS A 1 236 ? -15.970 42.356 12.642 1.00 42.75 236 LYS A CA 1
ATOM 1845 C C . LYS A 1 236 ? -17.345 42.132 11.996 1.00 42.75 236 LYS A C 1
ATOM 1847 O O . LYS A 1 236 ? -17.895 43.027 11.363 1.00 42.75 236 LYS A O 1
ATOM 1852 N N . ALA A 1 237 ? -17.981 41.005 12.302 1.00 38.31 237 ALA A N 1
ATOM 1853 C CA . ALA A 1 237 ? -19.438 40.920 12.269 1.00 38.31 237 ALA A CA 1
ATOM 1854 C C . ALA A 1 237 ? -19.944 40.066 13.440 1.00 38.31 237 ALA A C 1
ATOM 1856 O O . ALA A 1 237 ? -19.667 38.879 13.500 1.00 38.31 237 ALA A O 1
ATOM 1857 N N . ILE A 1 238 ? -20.632 40.745 14.367 1.00 46.19 238 ILE A N 1
ATOM 1858 C CA . ILE A 1 238 ? -21.626 40.254 15.336 1.00 46.19 238 ILE A CA 1
ATOM 1859 C C . ILE A 1 238 ? -21.294 38.889 15.954 1.00 46.19 238 ILE A C 1
ATOM 1861 O O . ILE A 1 238 ? -21.667 37.854 15.418 1.00 46.19 238 ILE A O 1
ATOM 1865 N N . VAL A 1 239 ? -20.652 38.903 17.128 1.00 49.31 239 VAL A N 1
ATOM 1866 C CA . VAL A 1 239 ? -20.540 37.713 17.984 1.00 49.31 239 VAL A CA 1
ATOM 1867 C C . VAL A 1 239 ? -21.966 37.247 18.324 1.00 49.31 239 VAL A C 1
ATOM 1869 O O . VAL A 1 239 ? -22.708 38.026 18.933 1.00 49.31 239 VAL A O 1
ATOM 1872 N N . PRO A 1 240 ? -22.385 36.035 17.917 1.00 52.66 240 PRO A N 1
ATOM 1873 C CA . PRO A 1 240 ? -23.669 35.465 18.314 1.00 52.66 240 PRO A CA 1
ATOM 1874 C C . PRO A 1 240 ? -23.802 35.448 19.842 1.00 52.66 240 PRO A C 1
ATOM 1876 O O . PRO A 1 240 ? -22.818 35.250 20.551 1.00 52.66 240 PRO A O 1
ATOM 1879 N N . ALA A 1 241 ? -25.015 35.637 20.368 1.00 55.78 241 ALA A N 1
ATOM 1880 C CA . ALA A 1 241 ? -25.248 35.737 21.814 1.00 55.78 241 ALA A CA 1
ATOM 1881 C C . ALA A 1 241 ? -24.876 34.458 22.599 1.00 55.78 241 ALA A C 1
ATOM 1883 O O . ALA A 1 241 ? -24.698 34.524 23.814 1.00 55.78 241 ALA A O 1
ATOM 1884 N N . THR A 1 242 ? -24.743 33.311 21.920 1.00 71.06 242 THR A N 1
ATOM 1885 C CA . THR A 1 242 ? -24.280 32.041 22.494 1.00 71.06 242 THR A CA 1
ATOM 1886 C C . THR A 1 242 ? -23.280 31.356 21.554 1.00 71.06 242 THR A C 1
ATOM 1888 O O . THR A 1 242 ? -23.580 31.077 20.392 1.00 71.06 242 THR A O 1
ATOM 1891 N N . LEU A 1 243 ? -22.072 31.097 22.060 1.00 78.12 243 LEU A N 1
ATOM 1892 C CA . LEU A 1 243 ? -21.032 30.325 21.376 1.00 78.12 243 LEU A CA 1
ATOM 1893 C C . LEU A 1 243 ? -20.937 28.934 22.005 1.00 78.12 243 LEU A C 1
ATOM 1895 O O . LEU A 1 243 ? -21.065 28.799 23.221 1.00 78.12 243 LEU A O 1
ATOM 1899 N N . SER A 1 244 ? -20.713 27.912 21.182 1.00 82.62 244 SER A N 1
ATOM 1900 C CA . SER A 1 244 ? -20.428 26.541 21.627 1.00 82.62 244 SER A CA 1
ATOM 1901 C C . SER A 1 244 ? -19.053 26.103 21.140 1.00 82.62 244 SER A C 1
ATOM 1903 O O . SER A 1 244 ? -18.702 26.378 19.987 1.00 82.62 244 SER A O 1
ATOM 1905 N N . THR A 1 245 ? -18.302 25.405 21.998 1.00 87.31 245 THR A N 1
ATOM 1906 C CA . THR A 1 245 ? -17.017 24.798 21.618 1.00 87.31 245 THR A CA 1
ATOM 1907 C C . THR A 1 245 ? -17.224 23.824 20.463 1.00 87.31 245 THR A C 1
ATOM 1909 O O . THR A 1 245 ? -18.313 23.257 20.308 1.00 87.31 245 THR A O 1
ATOM 1912 N N . LEU A 1 246 ? -16.213 23.647 19.615 1.00 86.44 246 LEU A N 1
ATOM 1913 C CA . LEU A 1 246 ? -16.369 22.864 18.391 1.00 86.44 246 LEU A CA 1
ATOM 1914 C C . LEU A 1 246 ? -16.692 21.394 18.688 1.00 86.44 246 LEU A C 1
ATOM 1916 O O . LEU A 1 246 ? -17.593 20.840 18.062 1.00 86.44 246 LEU A O 1
ATOM 1920 N N . SER A 1 247 ? -16.054 20.788 19.689 1.00 89.81 247 SER A N 1
ATOM 1921 C CA . SER A 1 247 ? -16.328 19.420 20.147 1.00 89.81 247 SER A CA 1
ATOM 1922 C C . SER A 1 247 ? -17.746 19.246 20.703 1.00 89.81 247 SER A C 1
ATOM 1924 O O . SER A 1 247 ? -18.338 18.178 20.578 1.00 89.81 247 SER A O 1
ATOM 1926 N N . LYS A 1 248 ? -18.346 20.302 21.267 1.00 88.94 248 LYS A N 1
ATOM 1927 C CA . LYS A 1 248 ? -19.724 20.288 21.800 1.00 88.94 248 LYS A CA 1
ATOM 1928 C C . LYS A 1 248 ? -20.752 20.824 20.806 1.00 88.94 248 LYS A C 1
ATOM 1930 O O . LYS A 1 248 ? -21.932 20.947 21.139 1.00 88.94 248 LYS A O 1
ATOM 1935 N N . SER A 1 249 ? -20.317 21.173 19.599 1.00 85.62 249 SER A N 1
ATOM 1936 C CA . SER A 1 249 ? -21.174 21.768 18.587 1.00 85.62 249 SER A CA 1
ATOM 1937 C C . SER A 1 249 ? -22.235 20.787 18.093 1.00 85.62 249 SER A C 1
ATOM 1939 O O . SER A 1 249 ? -22.008 19.582 17.955 1.00 85.62 249 SER A O 1
ATOM 1941 N N . ARG A 1 250 ? -23.406 21.327 17.735 1.00 83.25 250 ARG A N 1
ATOM 1942 C CA . ARG A 1 250 ? -24.513 20.560 17.149 1.00 83.25 250 ARG A CA 1
ATOM 1943 C C . ARG A 1 250 ? -24.150 19.921 15.807 1.00 83.25 250 ARG A C 1
ATOM 1945 O O . ARG A 1 250 ? -24.834 18.983 15.404 1.00 83.25 250 ARG A O 1
ATOM 1952 N N . VAL A 1 251 ? -23.082 20.378 15.147 1.00 79.81 251 VAL A N 1
ATOM 1953 C CA . VAL A 1 251 ? -22.605 19.822 13.872 1.00 79.81 251 VAL A CA 1
ATOM 1954 C C . VAL A 1 251 ? -22.365 18.307 13.955 1.00 79.81 251 VAL A C 1
ATOM 1956 O O . VAL A 1 251 ? -22.813 17.567 13.078 1.00 79.81 251 VAL A O 1
ATOM 1959 N N . TRP A 1 252 ? -21.780 17.823 15.056 1.00 86.62 252 TRP A N 1
ATOM 1960 C CA . TRP A 1 252 ? -21.509 16.398 15.269 1.00 86.62 252 TRP A CA 1
ATOM 1961 C C . TRP A 1 252 ? -22.791 15.597 15.505 1.00 86.62 252 TRP A C 1
ATOM 1963 O O . TRP A 1 252 ? -22.950 14.499 14.973 1.00 86.62 252 TRP A O 1
ATOM 1973 N N . ALA A 1 253 ? -23.754 16.161 16.240 1.00 85.06 253 ALA A N 1
ATOM 1974 C CA . ALA A 1 253 ? -25.057 15.531 16.445 1.00 85.06 253 ALA A CA 1
ATOM 1975 C C . ALA A 1 253 ? -25.845 15.416 15.127 1.00 85.06 253 ALA A C 1
ATOM 1977 O O . ALA A 1 253 ? -26.462 14.381 14.868 1.00 85.06 253 ALA A O 1
ATOM 1978 N N . THR A 1 254 ? -25.783 16.442 14.270 1.00 83.00 254 THR A N 1
ATOM 1979 C CA . THR A 1 254 ? -26.374 16.423 12.922 1.00 83.00 254 THR A CA 1
ATOM 1980 C C . THR A 1 254 ? -25.734 15.343 12.049 1.00 83.00 254 THR A C 1
ATOM 1982 O O . THR A 1 254 ? -26.451 14.557 11.429 1.00 83.00 254 THR A O 1
ATOM 1985 N N . GLN A 1 255 ? -24.403 15.225 12.065 1.00 85.12 255 GLN A N 1
ATOM 1986 C CA . GLN A 1 255 ? -23.674 14.171 11.351 1.00 85.12 255 GLN A CA 1
ATOM 1987 C C . GLN A 1 255 ? -24.054 12.767 11.843 1.00 85.12 255 GLN A C 1
ATOM 1989 O O . GLN A 1 255 ? -24.355 11.883 11.037 1.00 85.12 255 GLN A O 1
ATOM 1994 N N . GLN A 1 256 ? -24.077 12.538 13.160 1.00 88.00 256 GLN A N 1
ATOM 1995 C CA . GLN A 1 256 ? -24.502 11.250 13.712 1.00 88.00 256 GLN A CA 1
ATOM 1996 C C . GLN A 1 256 ? -25.950 10.925 13.307 1.00 88.00 256 GLN A C 1
ATOM 1998 O O . GLN A 1 256 ? -26.247 9.787 12.938 1.00 88.00 256 GLN A O 1
ATOM 2003 N N . ALA A 1 257 ? -26.854 11.911 13.352 1.00 87.50 257 ALA A N 1
ATOM 2004 C CA . ALA A 1 257 ? -28.242 11.742 12.930 1.00 87.50 257 ALA A CA 1
ATOM 2005 C C . ALA A 1 257 ? -28.349 11.387 11.439 1.00 87.50 257 ALA A C 1
ATOM 2007 O O . ALA A 1 257 ? -29.135 10.507 11.087 1.00 87.50 257 ALA A O 1
ATOM 2008 N N . PHE A 1 258 ? -27.524 11.997 10.582 1.00 85.31 258 PHE A N 1
ATOM 2009 C CA . PHE A 1 258 ? -27.433 11.656 9.163 1.00 85.31 258 PHE A CA 1
ATOM 2010 C C . PHE A 1 258 ? -27.043 10.185 8.955 1.00 85.31 258 PHE A C 1
ATOM 2012 O O . PHE A 1 258 ? -27.767 9.458 8.272 1.00 85.31 258 PHE A O 1
ATOM 2019 N N . TYR A 1 259 ? -25.962 9.708 9.584 1.00 86.44 259 TYR A N 1
ATOM 2020 C CA . TYR A 1 259 ? -25.541 8.308 9.448 1.00 86.44 259 TYR A CA 1
ATOM 2021 C C . TYR A 1 259 ? -26.580 7.321 10.007 1.00 86.44 259 TYR A C 1
ATOM 2023 O O . TYR A 1 259 ? -26.823 6.282 9.390 1.00 86.44 259 TYR A O 1
ATOM 2031 N N . LYS A 1 260 ? -27.252 7.656 11.121 1.00 89.12 260 LYS A N 1
ATOM 2032 C CA . LYS A 1 260 ? -28.361 6.845 11.664 1.00 89.12 260 LYS A CA 1
ATOM 2033 C C . LYS A 1 260 ? -29.523 6.763 10.682 1.00 89.12 260 LYS A C 1
ATOM 2035 O O . LYS A 1 260 ? -30.020 5.671 10.435 1.00 89.12 260 LYS A O 1
ATOM 2040 N N . ALA A 1 261 ? -29.936 7.899 10.121 1.00 87.00 261 ALA A N 1
ATOM 2041 C CA . ALA A 1 261 ? -31.084 7.979 9.223 1.00 87.00 261 ALA A CA 1
ATOM 2042 C C . ALA A 1 261 ? -30.829 7.305 7.866 1.00 87.00 261 ALA A C 1
ATOM 2044 O O . ALA A 1 261 ? -31.736 6.696 7.306 1.00 87.00 261 ALA A O 1
ATOM 2045 N N . GLN A 1 262 ? -29.610 7.411 7.330 1.00 84.25 262 GLN A N 1
ATOM 2046 C CA . GLN A 1 262 ? -29.252 6.793 6.052 1.00 84.25 262 GLN A CA 1
ATOM 2047 C C . GLN A 1 262 ? -28.955 5.293 6.185 1.00 84.25 262 GLN A C 1
ATOM 2049 O O . GLN A 1 262 ? -29.249 4.523 5.268 1.00 84.25 262 GLN A O 1
ATOM 2054 N N . GLY A 1 263 ? -28.345 4.856 7.292 1.00 86.75 263 GLY A N 1
ATOM 2055 C CA . GLY A 1 263 ? -27.947 3.462 7.497 1.00 86.75 263 GLY A CA 1
ATOM 2056 C C . GLY A 1 263 ? -27.128 2.913 6.321 1.00 86.75 263 GLY A C 1
ATOM 2057 O O . GLY A 1 263 ? -26.180 3.539 5.846 1.00 86.75 263 GLY A O 1
ATOM 2058 N N . MET A 1 264 ? -27.524 1.753 5.785 1.00 84.75 264 MET A N 1
ATOM 2059 C CA . MET A 1 264 ? -26.864 1.157 4.610 1.00 84.75 264 MET A CA 1
ATOM 2060 C C . MET A 1 264 ? -26.991 1.987 3.321 1.00 84.75 264 MET A C 1
ATOM 2062 O O . MET A 1 264 ? -26.210 1.771 2.385 1.00 84.75 264 MET A O 1
ATOM 2066 N N . ALA A 1 265 ? -27.950 2.915 3.232 1.00 81.12 265 ALA A N 1
ATOM 2067 C CA . ALA A 1 265 ? -28.114 3.767 2.058 1.00 81.12 265 ALA A CA 1
ATOM 2068 C C . ALA A 1 265 ? -26.891 4.668 1.860 1.00 81.12 265 ALA A C 1
ATOM 2070 O O . ALA A 1 265 ? -26.405 4.748 0.737 1.00 81.12 265 ALA A O 1
ATOM 2071 N N . ALA A 1 266 ? -26.308 5.205 2.943 1.00 75.44 266 ALA A N 1
ATOM 2072 C CA . ALA A 1 266 ? -25.112 6.060 2.898 1.00 75.44 266 ALA A CA 1
ATOM 2073 C C . ALA A 1 266 ? -23.969 5.443 2.070 1.00 75.44 266 ALA A C 1
ATOM 2075 O O . ALA A 1 266 ? -23.279 6.141 1.322 1.00 75.44 266 ALA A O 1
ATOM 2076 N N . TRP A 1 267 ? -23.817 4.120 2.167 1.00 76.94 267 TRP A N 1
ATOM 2077 C CA . TRP A 1 267 ? -22.773 3.345 1.500 1.00 76.94 267 TRP A CA 1
ATOM 2078 C C . TRP A 1 267 ? -23.207 2.784 0.139 1.00 76.94 267 TRP A C 1
ATOM 2080 O O . TRP A 1 267 ? -22.396 2.665 -0.777 1.00 76.94 267 TRP A O 1
ATOM 2090 N N . SER A 1 268 ? -24.475 2.400 -0.020 1.00 70.88 268 SER A N 1
ATOM 2091 C CA . SER A 1 268 ? -24.962 1.745 -1.246 1.00 70.88 268 SER A CA 1
ATOM 2092 C C . SER A 1 268 ? -25.325 2.724 -2.367 1.00 70.88 268 SER A C 1
ATOM 2094 O O . SER A 1 268 ? -25.188 2.365 -3.535 1.00 70.88 268 SER A O 1
ATOM 2096 N N . SER A 1 269 ? -25.703 3.966 -2.045 1.00 61.94 269 SER A N 1
ATOM 2097 C CA . SER A 1 269 ? -25.991 5.023 -3.028 1.00 61.94 269 SER A CA 1
ATOM 2098 C C . SER A 1 269 ? -24.750 5.794 -3.491 1.00 61.94 269 SER A C 1
ATOM 2100 O O . SER A 1 269 ? -24.874 6.722 -4.287 1.00 61.94 269 SER A O 1
ATOM 2102 N N . ASN A 1 270 ? -23.559 5.426 -2.999 1.00 54.59 270 ASN A N 1
ATOM 2103 C CA . ASN A 1 270 ? -22.295 6.131 -3.239 1.00 54.59 270 ASN A CA 1
ATOM 2104 C C . ASN A 1 270 ? -22.309 7.606 -2.768 1.00 54.59 270 ASN A C 1
ATOM 2106 O O . ASN A 1 270 ? -21.544 8.424 -3.277 1.00 54.59 270 ASN A O 1
ATOM 2110 N N . THR A 1 271 ? -23.185 7.943 -1.808 1.00 58.22 271 THR A N 1
ATOM 2111 C CA . THR A 1 271 ? -23.269 9.281 -1.194 1.00 58.22 271 THR A CA 1
ATOM 2112 C C . THR A 1 271 ? -22.047 9.564 -0.320 1.00 58.22 271 THR A C 1
ATOM 2114 O O . THR A 1 271 ? -21.531 10.680 -0.330 1.00 58.22 271 THR A O 1
ATOM 2117 N N . VAL A 1 272 ? -21.556 8.549 0.396 1.00 62.38 272 VAL A N 1
ATOM 2118 C CA . VAL A 1 272 ? -20.300 8.601 1.153 1.00 62.38 272 VAL A CA 1
ATOM 2119 C C . VAL A 1 272 ? -19.248 7.762 0.411 1.00 62.38 272 VAL A C 1
ATOM 2121 O O . VAL A 1 272 ? -19.506 6.590 0.131 1.00 62.38 272 VAL A O 1
ATOM 2124 N N . PRO A 1 273 ? -18.077 8.318 0.047 1.00 60.72 273 PRO A N 1
ATOM 2125 C CA . PRO A 1 273 ? -17.022 7.582 -0.635 1.00 60.72 273 PRO A CA 1
ATOM 2126 C C . PRO A 1 273 ? -16.322 6.622 0.335 1.00 60.72 273 PRO A C 1
ATOM 2128 O O . PRO A 1 273 ? -15.972 6.989 1.447 1.00 60.72 273 PRO A O 1
ATOM 2131 N N . TYR A 1 274 ? -16.073 5.389 -0.106 1.00 56.91 274 TYR A N 1
ATOM 2132 C CA . TYR A 1 274 ? -15.428 4.347 0.714 1.00 56.91 274 TYR A CA 1
ATOM 2133 C C . TYR A 1 274 ? -14.332 3.575 -0.044 1.00 56.91 274 TYR A C 1
ATOM 2135 O O . TYR A 1 274 ? -13.842 2.548 0.423 1.00 56.91 274 TYR A O 1
ATOM 2143 N N . GLY A 1 275 ? -13.962 4.023 -1.251 1.00 61.25 275 GLY A N 1
ATOM 2144 C CA . GLY A 1 275 ? -13.121 3.257 -2.179 1.00 61.25 275 GLY A CA 1
ATOM 2145 C C . GLY A 1 275 ? -11.712 2.954 -1.657 1.00 61.25 275 GLY A C 1
ATOM 2146 O O . GLY A 1 275 ? -11.274 1.806 -1.712 1.00 61.25 275 GLY A O 1
ATOM 2147 N N . VAL A 1 276 ? -11.010 3.959 -1.121 1.00 65.62 276 VAL A N 1
ATOM 2148 C CA . VAL A 1 276 ? -9.625 3.805 -0.630 1.00 65.62 276 VAL A CA 1
ATOM 2149 C C . VAL A 1 276 ? -9.585 2.974 0.659 1.00 65.62 276 VAL A C 1
ATOM 2151 O O . VAL A 1 276 ? -8.834 1.997 0.743 1.00 65.62 276 VAL A O 1
ATOM 2154 N N . SER A 1 277 ? -10.451 3.306 1.620 1.00 70.94 277 SER A N 1
ATOM 2155 C CA . SER A 1 277 ? -10.545 2.661 2.938 1.00 70.94 277 SER A CA 1
ATOM 2156 C C . SER A 1 277 ? -11.066 1.222 2.899 1.00 70.94 277 SER A C 1
ATOM 2158 O O . SER A 1 277 ? -10.843 0.468 3.841 1.00 70.94 277 SER A O 1
ATOM 2160 N N . SER A 1 278 ? -11.711 0.805 1.804 1.00 74.94 278 SER A N 1
ATOM 2161 C CA . SER A 1 278 ? -12.261 -0.550 1.629 1.00 74.94 278 SER A CA 1
ATOM 2162 C C . SER A 1 278 ? -11.459 -1.442 0.670 1.00 74.94 278 SER A C 1
ATOM 2164 O O . SER A 1 278 ? -11.966 -2.471 0.219 1.00 74.94 278 SER A O 1
ATOM 2166 N N . SER A 1 279 ? -10.230 -1.063 0.304 1.00 79.31 279 SER A N 1
ATOM 2167 C CA . SER A 1 279 ? -9.451 -1.824 -0.681 1.00 79.31 279 SER A CA 1
ATOM 2168 C C . SER A 1 279 ? -8.886 -3.137 -0.117 1.00 79.31 279 SER A C 1
ATOM 2170 O O . SER A 1 279 ? -8.385 -3.204 1.007 1.00 79.31 279 SER A O 1
ATOM 2172 N N . MET A 1 280 ? -8.880 -4.193 -0.940 1.00 80.00 280 MET A N 1
ATOM 2173 C CA . MET A 1 280 ? -8.259 -5.481 -0.586 1.00 80.00 280 MET A CA 1
ATOM 2174 C C . MET A 1 280 ? -6.750 -5.351 -0.327 1.00 80.00 280 MET A C 1
ATOM 2176 O O . MET A 1 280 ? -6.185 -6.093 0.475 1.00 80.00 280 MET A O 1
ATOM 2180 N N . PHE A 1 281 ? -6.096 -4.396 -0.998 1.00 76.75 281 PHE A N 1
ATOM 2181 C CA . PHE A 1 281 ? -4.686 -4.084 -0.780 1.00 76.75 281 PHE A CA 1
ATOM 2182 C C . PHE A 1 281 ? -4.440 -3.592 0.652 1.00 76.75 281 PHE A C 1
ATOM 2184 O O . PHE A 1 281 ? -3.550 -4.113 1.330 1.00 76.75 281 PHE A O 1
ATOM 2191 N N . LEU A 1 282 ? -5.256 -2.638 1.122 1.00 81.50 282 LEU A N 1
ATOM 2192 C CA . LEU A 1 282 ? -5.167 -2.105 2.480 1.00 81.50 282 LEU A CA 1
ATOM 2193 C C . LEU A 1 282 ? -5.457 -3.196 3.515 1.00 81.50 282 LEU A C 1
ATOM 2195 O O . LEU A 1 282 ? -4.670 -3.381 4.440 1.00 81.50 282 LEU A O 1
ATOM 2199 N N . ALA A 1 283 ? -6.513 -3.987 3.303 1.00 89.81 283 ALA A N 1
ATOM 2200 C CA . ALA A 1 283 ? -6.867 -5.113 4.165 1.00 89.81 283 ALA A CA 1
ATOM 2201 C C . ALA A 1 283 ? -5.712 -6.118 4.330 1.00 89.81 283 ALA A C 1
ATOM 2203 O O . ALA A 1 283 ? -5.348 -6.475 5.451 1.00 89.81 283 ALA A O 1
ATOM 2204 N N . ALA A 1 284 ? -5.062 -6.518 3.233 1.00 86.56 284 ALA A N 1
ATOM 2205 C CA . ALA A 1 284 ? -3.916 -7.423 3.288 1.00 86.56 284 ALA A CA 1
ATOM 2206 C C . ALA A 1 284 ? -2.689 -6.797 3.979 1.00 86.56 284 ALA A C 1
ATOM 2208 O O . ALA A 1 284 ? -1.908 -7.507 4.617 1.00 86.56 284 ALA A O 1
ATOM 2209 N N . ALA A 1 285 ? -2.485 -5.482 3.845 1.00 87.38 285 ALA A N 1
ATOM 2210 C CA . ALA A 1 285 ? -1.411 -4.770 4.532 1.00 87.38 285 ALA A CA 1
ATOM 2211 C C . ALA A 1 285 ? -1.655 -4.682 6.042 1.00 87.38 285 ALA A C 1
ATOM 2213 O O . ALA A 1 285 ? -0.763 -5.039 6.813 1.00 87.38 285 ALA A O 1
ATOM 2214 N N . TYR A 1 286 ? -2.863 -4.297 6.456 1.00 94.62 286 TYR A N 1
ATOM 2215 C CA . TYR A 1 286 ? -3.247 -4.222 7.865 1.00 94.62 286 TYR A CA 1
ATOM 2216 C C . TYR A 1 286 ? -3.187 -5.602 8.519 1.00 94.62 286 TYR A C 1
ATOM 2218 O O . TYR A 1 286 ? -2.645 -5.730 9.613 1.00 94.62 286 TYR A O 1
ATOM 2226 N N . ALA A 1 287 ? -3.631 -6.657 7.824 1.00 97.06 287 ALA A N 1
ATOM 2227 C CA . ALA A 1 287 ? -3.573 -8.025 8.339 1.00 97.06 287 ALA A CA 1
ATOM 2228 C C . ALA A 1 287 ? -2.143 -8.441 8.726 1.00 97.06 287 ALA A C 1
ATOM 2230 O O . ALA A 1 287 ? -1.942 -9.035 9.783 1.00 97.06 287 ALA A O 1
ATOM 2231 N N . ARG A 1 288 ? -1.127 -8.067 7.931 1.00 95.00 288 ARG A N 1
ATOM 2232 C CA . ARG A 1 288 ? 0.285 -8.345 8.261 1.00 95.00 288 ARG A CA 1
ATOM 2233 C C . ARG A 1 288 ? 0.738 -7.648 9.541 1.00 95.00 288 ARG A C 1
ATOM 2235 O O . ARG A 1 288 ? 1.451 -8.258 10.334 1.00 95.00 288 ARG A O 1
ATOM 2242 N N . VAL A 1 289 ? 0.338 -6.393 9.734 1.00 94.81 289 VAL A N 1
ATOM 2243 C CA . VAL A 1 289 ? 0.695 -5.604 10.923 1.00 94.81 289 VAL A CA 1
ATOM 2244 C C . VAL A 1 289 ? 0.012 -6.172 12.167 1.00 94.81 289 VAL A C 1
ATOM 2246 O O . VAL A 1 289 ? 0.675 -6.440 13.166 1.00 94.81 289 VAL A O 1
ATOM 2249 N N . VAL A 1 290 ? -1.290 -6.446 12.079 1.00 97.19 290 VAL A N 1
ATOM 2250 C CA . VAL A 1 290 ? -2.093 -6.987 13.185 1.00 97.19 290 VAL A CA 1
ATOM 2251 C C . VAL A 1 290 ? -1.619 -8.383 13.595 1.00 97.19 290 VAL A C 1
ATOM 2253 O O . VAL A 1 290 ? -1.383 -8.641 14.775 1.00 97.19 290 VAL A O 1
ATOM 2256 N N . VAL A 1 291 ? -1.395 -9.283 12.630 1.00 96.81 291 VAL A N 1
ATOM 2257 C CA . VAL A 1 291 ? -0.852 -10.620 12.918 1.00 96.81 291 VAL A CA 1
ATOM 2258 C C . VAL A 1 291 ? 0.530 -10.512 13.551 1.00 96.81 291 VAL A C 1
ATOM 2260 O O . VAL A 1 291 ? 0.822 -11.221 14.513 1.00 96.81 291 VAL A O 1
ATOM 2263 N N . ARG A 1 292 ? 1.379 -9.593 13.073 1.00 95.25 292 ARG A N 1
ATOM 2264 C CA . ARG A 1 292 ? 2.694 -9.370 13.674 1.00 95.25 292 ARG A CA 1
ATOM 2265 C C . ARG A 1 292 ? 2.590 -8.917 15.132 1.00 95.25 292 ARG A C 1
ATOM 2267 O O . ARG A 1 292 ? 3.318 -9.455 15.964 1.00 95.25 292 ARG A O 1
ATOM 2274 N N . PHE A 1 293 ? 1.676 -8.001 15.440 1.00 95.94 293 PHE A N 1
ATOM 2275 C CA . PHE A 1 293 ? 1.403 -7.568 16.808 1.00 95.94 293 PHE A CA 1
ATOM 2276 C C . PHE A 1 293 ? 0.987 -8.741 17.708 1.00 95.94 293 PHE A C 1
ATOM 2278 O O . PHE A 1 293 ? 1.575 -8.924 18.774 1.00 95.94 293 PHE A O 1
ATOM 2285 N N . PHE A 1 294 ? 0.055 -9.596 17.272 1.00 96.06 294 PHE A N 1
ATOM 2286 C CA . PHE A 1 294 ? -0.360 -10.762 18.065 1.00 96.06 294 PHE A CA 1
ATOM 2287 C C . PHE A 1 294 ? 0.756 -11.798 18.239 1.00 96.06 294 PHE A C 1
ATOM 2289 O O . PHE A 1 294 ? 0.903 -12.365 19.323 1.00 96.06 294 PHE A O 1
ATOM 2296 N N . ILE A 1 295 ? 1.594 -12.005 17.219 1.00 93.94 295 ILE A N 1
ATOM 2297 C CA . ILE A 1 295 ? 2.800 -12.841 17.329 1.00 93.94 295 ILE A CA 1
ATOM 2298 C C . ILE A 1 295 ? 3.752 -12.281 18.388 1.00 93.94 295 ILE A C 1
ATOM 2300 O O . ILE A 1 295 ? 4.318 -13.045 19.172 1.00 93.94 295 ILE A O 1
ATOM 2304 N N . ASP A 1 296 ? 3.944 -10.964 18.420 1.00 92.81 296 ASP A N 1
ATOM 2305 C CA . ASP A 1 296 ? 4.820 -10.319 19.394 1.00 92.81 296 ASP A CA 1
ATOM 2306 C C . ASP A 1 296 ? 4.223 -10.367 20.812 1.00 92.81 296 ASP A C 1
ATOM 2308 O O . ASP A 1 296 ? 4.973 -10.609 21.759 1.00 92.81 296 ASP A O 1
ATOM 2312 N N . CYS A 1 297 ? 2.895 -10.278 20.964 1.00 92.81 297 CYS A N 1
ATOM 2313 C CA . CYS A 1 297 ? 2.203 -10.531 22.236 1.00 92.81 297 CYS A CA 1
ATOM 2314 C C . CYS A 1 297 ? 2.425 -11.969 22.725 1.00 92.81 297 CYS A C 1
ATOM 2316 O O . CYS A 1 297 ? 2.799 -12.181 23.879 1.00 92.81 297 CYS A O 1
ATOM 2318 N N . TYR A 1 298 ? 2.259 -12.957 21.840 1.00 91.88 298 TYR A N 1
ATOM 2319 C CA . TYR A 1 298 ? 2.483 -14.367 22.167 1.00 91.88 298 TYR A CA 1
ATOM 2320 C C . TYR A 1 298 ? 3.936 -14.636 22.585 1.00 91.88 298 TYR A C 1
ATOM 2322 O O . TYR A 1 298 ? 4.192 -15.259 23.615 1.00 91.88 298 TYR A O 1
ATOM 2330 N N . ARG A 1 299 ? 4.910 -14.104 21.835 1.00 89.69 299 ARG A N 1
ATOM 2331 C CA . ARG A 1 299 ? 6.347 -14.267 22.127 1.00 89.69 299 ARG A CA 1
ATOM 2332 C C . ARG A 1 299 ? 6.788 -13.612 23.432 1.00 89.69 299 ARG A C 1
ATOM 2334 O O . ARG A 1 299 ? 7.772 -14.053 24.013 1.00 89.69 299 ARG A O 1
ATOM 2341 N N . GLN A 1 300 ? 6.096 -12.562 23.862 1.00 88.38 300 GLN A N 1
ATOM 2342 C CA . GLN A 1 300 ? 6.359 -11.870 25.124 1.00 88.38 300 GLN A CA 1
ATOM 2343 C C . GLN A 1 300 ? 5.558 -12.449 26.300 1.00 88.38 300 GLN A C 1
ATOM 2345 O O . GLN A 1 300 ? 5.606 -11.882 27.386 1.00 88.38 300 GLN A O 1
ATOM 2350 N N . HIS A 1 301 ? 4.840 -13.563 26.102 1.00 88.56 301 HIS A N 1
ATOM 2351 C CA . HIS A 1 301 ? 3.960 -14.180 27.104 1.00 88.56 301 HIS A CA 1
ATOM 2352 C C . HIS A 1 301 ? 2.831 -13.258 27.597 1.00 88.56 301 HIS A C 1
ATOM 2354 O O . HIS A 1 301 ? 2.316 -13.428 28.697 1.00 88.56 301 HIS A O 1
ATOM 2360 N N . LEU A 1 302 ? 2.423 -12.302 26.758 1.00 88.00 302 LEU A N 1
ATOM 2361 C CA . LEU A 1 302 ? 1.304 -11.381 27.000 1.00 88.00 302 LEU A CA 1
ATOM 2362 C C . LEU A 1 302 ? -0.001 -11.871 26.345 1.00 88.00 302 LEU A C 1
ATOM 2364 O O . LEU A 1 302 ? -1.044 -11.244 26.474 1.00 88.00 302 LEU A O 1
ATOM 2368 N N . LEU A 1 303 ? 0.068 -12.995 25.630 1.00 88.88 303 LEU A N 1
ATOM 2369 C CA . LEU A 1 303 ? -1.058 -13.739 25.076 1.00 88.88 303 LEU A CA 1
ATOM 2370 C C . LEU A 1 303 ? -0.834 -15.216 25.404 1.00 88.88 303 LEU A C 1
ATOM 2372 O O . LEU A 1 303 ? 0.219 -15.768 25.076 1.00 88.88 303 LEU A O 1
ATOM 2376 N N . SER A 1 304 ? -1.811 -15.848 26.057 1.00 84.62 304 SER A N 1
ATOM 2377 C CA . SER A 1 304 ? -1.741 -17.265 26.431 1.00 84.62 304 SER A CA 1
ATOM 2378 C C . SER A 1 304 ? -2.493 -18.148 25.426 1.00 84.62 304 SER A C 1
ATOM 2380 O O . SER A 1 304 ? -3.588 -17.769 24.999 1.00 84.62 304 SER A O 1
ATOM 2382 N N . PRO A 1 305 ? -1.949 -19.324 25.054 1.00 85.50 305 PRO A N 1
ATOM 2383 C CA . PRO A 1 305 ? -2.667 -20.293 24.230 1.00 85.50 305 PRO A CA 1
ATOM 2384 C C . PRO A 1 305 ? -3.979 -20.733 24.892 1.00 85.50 305 PRO A C 1
ATOM 2386 O O . PRO A 1 305 ? -4.004 -21.020 26.088 1.00 85.50 305 PRO A O 1
ATOM 2389 N N . THR A 1 306 ? -5.057 -20.813 24.115 1.00 85.00 306 THR A N 1
ATOM 2390 C CA . THR A 1 306 ? -6.362 -21.333 24.554 1.00 85.00 306 THR A CA 1
ATOM 2391 C C . THR A 1 306 ? -7.159 -21.851 23.351 1.00 85.00 306 THR A C 1
ATOM 2393 O O . THR A 1 306 ? -6.843 -21.560 22.193 1.00 85.00 306 THR A O 1
ATOM 2396 N N . ASP A 1 307 ? -8.207 -22.625 23.626 1.00 82.81 307 ASP A N 1
ATOM 2397 C CA . ASP A 1 307 ? -9.151 -23.129 22.628 1.00 82.81 307 ASP A CA 1
ATOM 2398 C C . ASP A 1 307 ? -10.223 -22.094 22.233 1.00 82.81 307 ASP A C 1
ATOM 2400 O O . ASP A 1 307 ? -10.964 -22.304 21.273 1.00 82.81 307 ASP A O 1
ATOM 2404 N N . THR A 1 308 ? -10.292 -20.959 22.936 1.00 88.44 308 THR A N 1
ATOM 2405 C CA . THR A 1 308 ? -11.261 -19.872 22.707 1.00 88.44 308 THR A CA 1
ATOM 2406 C C . THR A 1 308 ? -10.607 -18.620 22.117 1.00 88.44 308 THR A C 1
ATOM 2408 O O . THR A 1 308 ? -9.390 -18.547 21.981 1.00 88.44 308 THR A O 1
ATOM 2411 N N . VAL A 1 309 ? -11.410 -17.606 21.780 1.00 91.56 309 VAL A N 1
ATOM 2412 C CA . VAL A 1 309 ? -10.900 -16.278 21.393 1.00 91.56 309 VAL A CA 1
ATOM 2413 C C . VAL A 1 309 ? -9.969 -15.743 22.486 1.00 91.56 309 VAL A C 1
ATOM 2415 O O . VAL A 1 309 ? -10.323 -15.786 23.665 1.00 91.56 309 VAL A O 1
ATOM 2418 N N . ASN A 1 310 ? -8.786 -15.259 22.102 1.00 93.06 310 ASN A N 1
ATOM 2419 C CA . ASN A 1 310 ? -7.785 -14.726 23.038 1.00 93.06 310 ASN A CA 1
ATOM 2420 C C . ASN A 1 310 ? -7.108 -13.433 22.593 1.00 93.06 310 ASN A C 1
ATOM 2422 O O . ASN A 1 310 ? -6.282 -12.889 23.325 1.00 93.06 310 ASN A O 1
ATOM 2426 N N . CYS A 1 311 ? -7.471 -12.921 21.425 1.00 94.94 311 CYS A N 1
ATOM 2427 C CA . CYS A 1 311 ? -7.138 -11.576 21.004 1.00 94.94 311 CYS A CA 1
ATOM 2428 C C . CYS A 1 311 ? -8.282 -10.991 20.179 1.00 94.94 311 CYS A C 1
ATOM 2430 O O . CYS A 1 311 ? -9.056 -11.717 19.550 1.00 94.94 311 CYS A O 1
ATOM 2432 N N . VAL A 1 312 ? -8.409 -9.668 20.211 1.00 96.88 312 VAL A N 1
ATOM 2433 C CA . VAL A 1 312 ? -9.539 -8.965 19.603 1.00 96.88 312 VAL A CA 1
ATOM 2434 C C . VAL A 1 312 ? -9.026 -7.885 18.669 1.00 96.88 312 VAL A C 1
ATOM 2436 O O . VAL A 1 312 ? -8.114 -7.136 19.015 1.00 96.88 312 VAL A O 1
ATOM 2439 N N . VAL A 1 313 ? -9.639 -7.794 17.493 1.00 98.00 313 VAL A N 1
ATOM 2440 C CA . VAL A 1 313 ? -9.528 -6.637 16.607 1.00 98.00 313 VAL A CA 1
ATOM 2441 C C . VAL A 1 313 ? -10.862 -5.902 16.637 1.00 98.00 313 VAL A C 1
ATOM 2443 O O . VAL A 1 313 ? -11.881 -6.499 16.312 1.00 98.00 313 VAL A O 1
ATOM 2446 N N . LEU A 1 314 ? -10.876 -4.633 17.023 1.00 97.38 314 LEU A N 1
ATOM 2447 C CA . LEU A 1 314 ? -12.067 -3.788 17.023 1.00 97.38 314 LEU A CA 1
ATOM 2448 C C . LEU A 1 314 ? -12.003 -2.837 15.827 1.00 97.38 314 LEU A C 1
ATOM 2450 O O . LEU A 1 314 ? -11.129 -1.973 15.782 1.00 97.38 314 LEU A O 1
ATOM 2454 N N . GLU A 1 315 ? -12.913 -2.989 14.868 1.00 96.81 315 GLU A N 1
ATOM 2455 C CA . GLU A 1 315 ? -13.023 -2.072 13.731 1.00 96.81 315 GLU A CA 1
ATOM 2456 C C . GLU A 1 315 ? -14.030 -0.963 14.056 1.00 96.81 315 GLU A C 1
ATOM 2458 O O . GLU A 1 315 ? -15.235 -1.218 14.123 1.00 96.81 315 GLU A O 1
ATOM 2463 N N . GLY A 1 316 ? -13.538 0.258 14.282 1.00 92.06 316 GLY A N 1
ATOM 2464 C CA . GLY A 1 316 ? -14.351 1.446 14.544 1.00 92.06 316 GLY A CA 1
ATOM 2465 C C . GLY A 1 316 ? -14.950 1.993 13.252 1.00 92.06 316 GLY A C 1
ATOM 2466 O O . GLY A 1 316 ? -14.206 2.401 12.364 1.00 92.06 316 GLY A O 1
ATOM 2467 N N . GLY A 1 317 ? -16.282 1.990 13.142 1.00 90.38 317 GLY A N 1
ATOM 2468 C CA . GLY A 1 317 ? -16.983 2.516 11.965 1.00 90.38 317 GLY A CA 1
ATOM 2469 C C . GLY A 1 317 ? -16.800 1.650 10.713 1.00 90.38 317 GLY A C 1
ATOM 2470 O O . GLY A 1 317 ? -16.301 2.110 9.692 1.00 90.38 317 GLY A O 1
ATOM 2471 N N . SER A 1 318 ? -17.218 0.386 10.770 1.00 91.19 318 SER A N 1
ATOM 2472 C CA . SER A 1 318 ? -17.038 -0.599 9.695 1.00 91.19 318 SER A CA 1
ATOM 2473 C C . SER A 1 318 ? -17.809 -0.274 8.406 1.00 91.19 318 SER A C 1
ATOM 2475 O O . SER A 1 318 ? -17.494 -0.829 7.347 1.00 91.19 318 SER A O 1
ATOM 2477 N N . GLY A 1 319 ? -18.830 0.590 8.459 1.00 87.81 319 GLY A N 1
ATOM 2478 C CA . GLY A 1 319 ? -19.592 1.048 7.299 1.00 87.81 319 GLY A CA 1
ATOM 2479 C C . GLY A 1 319 ? -20.109 -0.109 6.437 1.00 87.81 319 GLY A C 1
ATOM 2480 O O . GLY A 1 319 ? -20.811 -1.007 6.900 1.00 87.81 319 GLY A O 1
ATOM 2481 N N . SER A 1 320 ? -19.717 -0.155 5.158 1.00 85.12 320 SER A N 1
ATOM 2482 C CA . SER A 1 320 ? -20.108 -1.255 4.252 1.00 85.12 320 SER A CA 1
ATOM 2483 C C . SER A 1 320 ? -19.529 -2.637 4.614 1.00 85.12 320 SER A C 1
ATOM 2485 O O . SER A 1 320 ? -19.932 -3.643 4.021 1.00 85.12 320 SER A O 1
ATOM 2487 N N . CYS A 1 321 ? -18.574 -2.694 5.548 1.00 89.62 321 CYS A N 1
ATOM 2488 C CA . CYS A 1 321 ? -17.803 -3.867 5.969 1.00 89.62 321 CYS A CA 1
ATOM 2489 C C . CYS A 1 321 ? -16.994 -4.538 4.836 1.00 89.62 321 CYS A C 1
ATOM 2491 O O . CYS A 1 321 ? -16.531 -5.671 4.969 1.00 89.62 321 CYS A O 1
ATOM 2493 N N . LYS A 1 322 ? -16.791 -3.855 3.700 1.00 88.44 322 LYS A N 1
ATOM 2494 C CA . LYS A 1 322 ? -15.980 -4.370 2.581 1.00 88.44 322 LYS A CA 1
ATOM 2495 C C . LYS A 1 322 ? -14.522 -4.611 2.986 1.00 88.44 322 LYS A C 1
ATOM 2497 O O . LYS A 1 322 ? -13.949 -5.618 2.574 1.00 88.44 322 LYS A O 1
ATOM 2502 N N . PHE A 1 323 ? -13.956 -3.736 3.822 1.00 91.56 323 PHE A N 1
ATOM 2503 C CA . PHE A 1 323 ? -12.627 -3.925 4.409 1.00 91.56 323 PHE A CA 1
ATOM 2504 C C . PHE A 1 323 ? -12.558 -5.238 5.204 1.00 91.56 323 PHE A C 1
ATOM 2506 O O . PHE A 1 323 ? -11.764 -6.115 4.862 1.00 91.56 323 PHE A O 1
ATOM 2513 N N . ALA A 1 324 ? -13.445 -5.414 6.189 1.00 92.69 324 ALA A N 1
ATOM 2514 C CA . ALA A 1 324 ? -13.520 -6.605 7.034 1.00 92.69 324 ALA A CA 1
ATOM 2515 C C . ALA A 1 324 ? -13.616 -7.913 6.241 1.00 92.69 324 ALA A C 1
ATOM 2517 O O . ALA A 1 324 ? -12.918 -8.885 6.538 1.00 92.69 324 ALA A O 1
ATOM 2518 N N . ALA A 1 325 ? -14.451 -7.924 5.196 1.00 92.50 325 ALA A N 1
ATOM 2519 C CA . ALA A 1 325 ? -14.656 -9.094 4.349 1.00 92.50 325 ALA A CA 1
ATOM 2520 C C . ALA A 1 325 ? -13.368 -9.560 3.643 1.00 92.50 325 ALA A C 1
ATOM 2522 O O . ALA A 1 325 ? -13.218 -10.754 3.385 1.00 92.50 325 ALA A O 1
ATOM 2523 N N . ALA A 1 326 ? -12.436 -8.643 3.356 1.00 93.06 326 ALA A N 1
ATOM 2524 C CA . ALA A 1 326 ? -11.111 -8.959 2.820 1.00 93.06 326 ALA A CA 1
ATOM 2525 C C . ALA A 1 326 ? -10.055 -9.171 3.923 1.00 93.06 326 ALA A C 1
ATOM 2527 O O . ALA A 1 326 ? -9.154 -9.997 3.773 1.00 93.06 326 ALA A O 1
ATOM 2528 N N . PHE A 1 327 ? -10.168 -8.445 5.036 1.00 96.06 327 PHE A N 1
ATOM 2529 C CA . PHE A 1 327 ? -9.216 -8.455 6.145 1.00 96.06 327 PHE A CA 1
ATOM 2530 C C . PHE A 1 327 ? -9.245 -9.770 6.931 1.00 96.06 327 PHE A C 1
ATOM 2532 O O . PHE A 1 327 ? -8.188 -10.351 7.172 1.00 96.06 327 PHE A O 1
ATOM 2539 N N . ILE A 1 328 ? -10.433 -10.279 7.276 1.00 96.38 328 ILE A N 1
ATOM 2540 C CA . ILE A 1 328 ? -10.584 -11.503 8.079 1.00 96.38 328 ILE A CA 1
ATOM 2541 C C . ILE A 1 328 ? -9.918 -12.710 7.390 1.00 96.38 328 ILE A C 1
ATOM 2543 O O . ILE A 1 328 ? -9.052 -13.328 8.013 1.00 96.38 328 ILE A O 1
ATOM 2547 N N . PRO A 1 329 ? -10.205 -13.032 6.108 1.00 95.69 329 PRO A N 1
ATOM 2548 C CA . PRO A 1 329 ? -9.503 -14.113 5.416 1.00 95.69 329 PRO A CA 1
ATOM 2549 C C . PRO A 1 329 ? -7.988 -13.915 5.358 1.00 95.69 329 PRO A C 1
ATOM 2551 O O . PRO A 1 329 ? -7.248 -14.888 5.468 1.00 95.69 329 PRO A O 1
ATOM 2554 N N . ALA A 1 330 ? -7.515 -12.673 5.203 1.00 96.62 330 ALA A N 1
ATOM 2555 C CA . ALA A 1 330 ? -6.087 -12.376 5.157 1.00 96.62 330 ALA A CA 1
ATOM 2556 C C . ALA A 1 330 ? -5.400 -12.623 6.511 1.00 96.62 330 ALA A C 1
ATOM 2558 O O . ALA A 1 330 ? -4.310 -13.191 6.539 1.00 96.62 330 ALA A O 1
ATOM 2559 N N . VAL A 1 331 ? -6.035 -12.250 7.629 1.00 96.88 331 VAL A N 1
ATOM 2560 C CA . VAL A 1 331 ? -5.542 -12.553 8.984 1.00 96.88 331 VAL A CA 1
ATOM 2561 C C . VAL A 1 331 ? -5.488 -14.061 9.209 1.00 96.88 331 VAL A C 1
ATOM 2563 O O . VAL A 1 331 ? -4.451 -14.576 9.629 1.00 96.88 331 VAL A O 1
ATOM 2566 N N . MET A 1 332 ? -6.569 -14.775 8.884 1.00 95.94 332 MET A N 1
ATOM 2567 C CA . MET A 1 332 ? -6.641 -16.224 9.083 1.00 95.94 332 MET A CA 1
ATOM 2568 C C . MET A 1 332 ? -5.611 -16.966 8.226 1.00 95.94 332 MET A C 1
ATOM 2570 O O . MET A 1 332 ? -4.907 -17.826 8.746 1.00 95.94 332 MET A O 1
ATOM 2574 N N . ALA A 1 333 ? -5.441 -16.577 6.958 1.00 94.75 333 ALA A N 1
ATOM 2575 C CA . ALA A 1 333 ? -4.432 -17.159 6.074 1.00 94.75 333 ALA A CA 1
ATOM 2576 C C . ALA A 1 333 ? -3.001 -16.930 6.587 1.00 94.75 333 ALA A C 1
ATOM 2578 O O . ALA A 1 333 ? -2.185 -17.840 6.554 1.00 94.75 333 ALA A O 1
ATOM 2579 N N . LEU A 1 334 ? -2.692 -15.740 7.115 1.00 95.69 334 LEU A N 1
ATOM 2580 C CA . LEU A 1 334 ? -1.369 -15.454 7.683 1.00 95.69 334 LEU A CA 1
ATOM 2581 C C . LEU A 1 334 ? -1.084 -16.257 8.962 1.00 95.69 334 LEU A C 1
ATOM 2583 O O . LEU A 1 334 ? 0.064 -16.631 9.201 1.00 95.69 334 LEU A O 1
ATOM 2587 N N . LEU A 1 335 ? -2.100 -16.510 9.792 1.00 93.06 335 LEU A N 1
ATOM 2588 C CA . LEU A 1 335 ? -1.966 -17.355 10.984 1.00 93.06 335 LEU A CA 1
ATOM 2589 C C . LEU A 1 335 ? -1.843 -18.839 10.630 1.00 93.06 335 LEU A C 1
ATOM 2591 O O . LEU A 1 335 ? -1.094 -19.554 11.296 1.00 93.06 335 LEU A O 1
ATOM 2595 N N . GLU A 1 336 ? -2.549 -19.289 9.593 1.00 92.56 336 GLU A N 1
ATOM 2596 C CA . GLU A 1 336 ? -2.423 -20.635 9.031 1.00 92.56 336 GLU A CA 1
ATOM 2597 C C . GLU A 1 336 ? -1.021 -20.845 8.437 1.00 92.56 336 GLU A C 1
ATOM 2599 O O . GLU A 1 336 ? -0.331 -21.785 8.828 1.00 92.56 336 GLU A O 1
ATOM 2604 N N . ASP A 1 337 ? -0.548 -19.918 7.596 1.00 88.56 337 ASP A N 1
ATOM 2605 C CA . ASP A 1 337 ? 0.793 -19.940 6.987 1.00 88.56 337 ASP A CA 1
ATOM 2606 C C . ASP A 1 337 ? 1.919 -19.937 8.039 1.00 88.56 337 ASP A C 1
ATOM 2608 O O . ASP A 1 337 ? 3.004 -20.476 7.806 1.00 88.56 337 ASP A O 1
ATOM 2612 N N . ALA A 1 338 ? 1.681 -19.317 9.199 1.00 85.12 338 ALA A N 1
ATOM 2613 C CA . ALA A 1 338 ? 2.622 -19.276 10.317 1.00 85.12 338 ALA A CA 1
ATOM 2614 C C . ALA A 1 338 ? 2.501 -20.470 11.285 1.00 85.12 338 ALA A C 1
ATOM 2616 O O . ALA A 1 338 ? 3.288 -20.539 12.229 1.00 85.12 338 ALA A O 1
ATOM 2617 N N . ASP A 1 339 ? 1.536 -21.373 11.077 1.00 89.25 339 ASP A N 1
ATOM 2618 C CA . ASP A 1 339 ? 1.149 -22.450 12.000 1.00 89.25 339 ASP A CA 1
ATOM 2619 C C . ASP A 1 339 ? 0.876 -21.951 13.433 1.00 89.25 339 ASP A C 1
ATOM 2621 O O . ASP A 1 339 ? 1.333 -22.510 14.427 1.00 89.25 339 ASP A O 1
ATOM 2625 N N . LEU A 1 340 ? 0.141 -20.842 13.552 1.00 90.56 340 LEU A N 1
ATOM 2626 C CA . LEU A 1 340 ? -0.200 -20.217 14.837 1.00 90.56 340 LEU A CA 1
ATOM 2627 C C . LEU A 1 340 ? -1.699 -20.198 15.134 1.00 90.56 340 LEU A C 1
ATOM 2629 O O . LEU A 1 340 ? -2.089 -19.775 16.217 1.00 90.56 340 LEU A O 1
ATOM 2633 N N . GLN A 1 341 ? -2.540 -20.714 14.236 1.00 87.81 341 GLN A N 1
ATOM 2634 C CA . GLN A 1 341 ? -3.998 -20.799 14.417 1.00 87.81 341 GLN A CA 1
ATOM 2635 C C . GLN A 1 341 ? -4.444 -21.620 15.644 1.00 87.81 341 GLN A C 1
ATOM 2637 O O . GLN A 1 341 ? -5.560 -21.460 16.132 1.00 87.81 341 GLN A O 1
ATOM 2642 N N . HIS A 1 342 ? -3.578 -22.507 16.148 1.00 85.44 342 HIS A N 1
ATOM 2643 C CA . HIS A 1 342 ? -3.837 -23.299 17.353 1.00 85.44 342 HIS A CA 1
ATOM 2644 C C . HIS A 1 342 ? -3.524 -22.537 18.653 1.00 85.44 342 HIS A C 1
ATOM 2646 O O . HIS A 1 342 ? -3.915 -22.980 19.728 1.00 85.44 342 HIS A O 1
ATOM 2652 N N . VAL A 1 343 ? -2.832 -21.397 18.559 1.00 91.31 343 VAL A N 1
ATOM 2653 C CA . VAL A 1 343 ? -2.424 -20.571 19.704 1.00 91.31 343 VAL A CA 1
ATOM 2654 C C . VAL A 1 343 ? -3.088 -19.203 19.689 1.00 91.31 343 VAL A C 1
ATOM 2656 O O . VAL A 1 343 ? -3.503 -18.716 20.735 1.00 91.31 343 VAL A O 1
ATOM 2659 N N . ILE A 1 344 ? -3.147 -18.562 18.525 1.00 93.69 344 ILE A N 1
ATOM 2660 C CA . ILE A 1 344 ? -3.667 -17.211 18.335 1.00 93.69 344 ILE A CA 1
ATOM 2661 C C . ILE A 1 344 ? -5.026 -17.343 17.654 1.00 93.69 344 ILE A C 1
ATOM 2663 O O . ILE A 1 344 ? -5.111 -17.768 16.501 1.00 93.69 344 ILE A O 1
ATOM 2667 N N . ARG A 1 345 ? -6.085 -16.978 18.377 1.00 93.69 345 ARG A N 1
ATOM 2668 C CA . ARG A 1 345 ? -7.480 -17.069 17.934 1.00 93.69 345 ARG A CA 1
ATOM 2669 C C . ARG A 1 345 ? -8.104 -15.671 17.969 1.00 93.69 345 ARG A C 1
ATOM 2671 O O . ARG A 1 345 ? -8.693 -15.297 18.988 1.00 93.69 345 ARG A O 1
ATOM 2678 N N . PRO A 1 346 ? -7.938 -14.882 16.891 1.00 95.50 346 PRO A N 1
ATOM 2679 C CA . PRO A 1 346 ? -8.461 -13.527 16.835 1.00 95.50 346 PRO A CA 1
ATOM 2680 C C . PRO A 1 346 ? -9.974 -13.522 16.607 1.00 95.50 346 PRO A C 1
ATOM 2682 O O . PRO A 1 346 ? -10.484 -14.318 15.822 1.00 95.50 346 PRO A O 1
ATOM 2685 N N . CYS A 1 347 ? -10.668 -12.573 17.230 1.00 96.19 347 CYS A N 1
ATOM 2686 C CA . CYS A 1 347 ? -12.029 -12.185 16.863 1.00 96.19 347 CYS A CA 1
ATOM 2687 C C . CYS A 1 347 ? -12.028 -10.748 16.337 1.00 96.19 347 CYS A C 1
ATOM 2689 O O . CYS A 1 347 ? -11.565 -9.837 17.025 1.00 96.19 347 CYS A O 1
ATOM 2691 N N . VAL A 1 348 ? -12.529 -10.547 15.118 1.00 97.50 348 VAL A N 1
ATOM 2692 C CA . VAL A 1 348 ? -12.720 -9.221 14.524 1.00 97.50 348 VAL A CA 1
ATOM 2693 C C . VAL A 1 348 ? -14.144 -8.750 14.818 1.00 97.50 348 VAL A C 1
ATOM 2695 O O . VAL A 1 348 ? -15.108 -9.318 14.309 1.00 97.50 348 VAL A O 1
ATOM 2698 N N . VAL A 1 349 ? -14.272 -7.720 15.649 1.00 97.31 349 VAL A N 1
ATOM 2699 C CA . VAL A 1 349 ? -15.543 -7.113 16.046 1.00 97.31 349 VAL A CA 1
ATOM 2700 C C . VAL A 1 349 ? -15.824 -5.923 15.137 1.00 97.31 349 VAL A C 1
ATOM 2702 O O . VAL A 1 349 ? -15.139 -4.901 15.208 1.00 97.31 349 VAL A O 1
ATOM 2705 N N . LEU A 1 350 ? -16.835 -6.070 14.285 1.00 96.81 350 LEU A N 1
ATOM 2706 C CA . LEU A 1 350 ? -17.289 -5.043 13.352 1.00 96.81 350 LEU A CA 1
ATOM 2707 C C . LEU A 1 350 ? -18.302 -4.138 14.039 1.00 96.81 350 LEU A C 1
ATOM 2709 O O . LEU A 1 350 ? -19.299 -4.622 14.584 1.00 96.81 350 LEU A O 1
ATOM 2713 N N . THR A 1 351 ? -18.051 -2.833 14.025 1.00 96.44 351 THR A N 1
ATOM 2714 C CA . THR A 1 351 ? -18.889 -1.874 14.740 1.00 96.44 351 THR A CA 1
ATOM 2715 C C . THR A 1 351 ? -19.427 -0.785 13.842 1.00 96.44 351 THR A C 1
ATOM 2717 O O . THR A 1 351 ? -18.728 -0.272 12.977 1.00 96.44 351 THR A O 1
ATOM 2720 N N . ASP A 1 352 ? -20.678 -0.406 14.064 1.00 94.69 352 ASP A N 1
ATOM 2721 C CA . ASP A 1 352 ? -21.276 0.761 13.425 1.00 94.69 352 ASP A CA 1
ATOM 2722 C C . ASP A 1 352 ? -22.227 1.445 14.412 1.00 94.69 352 ASP A C 1
ATOM 2724 O O . ASP A 1 352 ? -22.752 0.812 15.337 1.00 94.69 352 ASP A O 1
ATOM 2728 N N . LEU A 1 353 ? -22.445 2.745 14.223 1.00 92.62 353 LEU A N 1
ATOM 2729 C CA . LEU A 1 353 ? -23.372 3.519 15.043 1.00 92.62 353 LEU A CA 1
ATOM 2730 C C . LEU A 1 353 ? -24.836 3.172 14.729 1.00 92.62 353 LEU A C 1
ATOM 2732 O O . LEU A 1 353 ? -25.712 3.400 15.567 1.00 92.62 353 LEU A O 1
ATOM 2736 N N . CYS A 1 354 ? -25.110 2.664 13.522 1.00 92.56 354 CYS A N 1
ATOM 2737 C CA . CYS A 1 354 ? -26.447 2.345 13.042 1.00 92.56 354 CYS A CA 1
ATOM 2738 C C . CYS A 1 354 ? -26.718 0.834 13.096 1.00 92.56 354 CYS A C 1
ATOM 2740 O O . CYS A 1 354 ? -26.022 0.029 12.472 1.00 92.56 354 CYS A O 1
ATOM 2742 N N . ASP A 1 355 ? -27.783 0.441 13.802 1.00 92.62 355 ASP A N 1
ATOM 2743 C CA . ASP A 1 355 ? -28.168 -0.970 13.921 1.00 92.62 355 ASP A CA 1
ATOM 2744 C C . ASP A 1 355 ? -28.584 -1.590 12.583 1.00 92.62 355 ASP A C 1
ATOM 2746 O O . ASP A 1 355 ? -28.345 -2.774 12.350 1.00 92.62 355 ASP A O 1
ATOM 2750 N N . ASP A 1 356 ? -29.135 -0.792 11.665 1.00 90.88 356 ASP A N 1
ATOM 2751 C CA . ASP A 1 356 ? -29.507 -1.269 10.332 1.00 90.88 356 ASP A CA 1
ATOM 2752 C C . ASP A 1 356 ? -28.279 -1.723 9.534 1.00 90.88 356 ASP A C 1
ATOM 2754 O O . ASP A 1 356 ? -28.351 -2.708 8.795 1.00 90.88 356 ASP A O 1
ATOM 2758 N N . VAL A 1 357 ? -27.131 -1.053 9.705 1.00 90.88 357 VAL A N 1
ATOM 2759 C CA . VAL A 1 357 ? -25.859 -1.459 9.086 1.00 90.88 357 VAL A CA 1
ATOM 2760 C C . VAL A 1 357 ? -25.412 -2.797 9.664 1.00 90.88 357 VAL A C 1
ATOM 2762 O O . VAL A 1 357 ? -25.220 -3.758 8.915 1.00 90.88 357 VAL A O 1
ATOM 2765 N N . VAL A 1 358 ? -25.336 -2.890 10.993 1.00 93.75 358 VAL A N 1
ATOM 2766 C CA . VAL A 1 358 ? -24.931 -4.109 11.707 1.00 93.75 358 VAL A CA 1
ATOM 2767 C C . VAL A 1 358 ? -25.831 -5.293 11.345 1.00 93.75 358 VAL A C 1
ATOM 2769 O O . VAL A 1 358 ? -25.341 -6.338 10.914 1.00 93.75 358 VAL A O 1
ATOM 2772 N N . SER A 1 359 ? -27.147 -5.122 11.444 1.00 92.69 359 SER A N 1
ATOM 2773 C CA . SER A 1 359 ? -28.139 -6.160 11.157 1.00 92.69 359 SER A CA 1
ATOM 2774 C C . SER A 1 359 ? -28.125 -6.574 9.684 1.00 92.69 359 SER A C 1
ATOM 2776 O O . SER A 1 359 ? -28.168 -7.768 9.373 1.00 92.69 359 SER A O 1
ATOM 2778 N N . SER A 1 360 ? -27.987 -5.615 8.760 1.00 92.00 360 SER A N 1
ATOM 2779 C CA . SER A 1 360 ? -27.871 -5.903 7.327 1.00 92.00 360 SER A CA 1
ATOM 2780 C C . SER A 1 360 ? -26.621 -6.720 7.002 1.00 92.00 360 SER A C 1
ATOM 2782 O O . SER A 1 360 ? -26.685 -7.651 6.196 1.00 92.00 360 SER A O 1
ATOM 2784 N N . ARG A 1 361 ? -25.471 -6.379 7.599 1.00 90.75 361 ARG A N 1
ATOM 2785 C CA . ARG A 1 361 ? -24.202 -7.072 7.335 1.00 90.75 361 ARG A CA 1
ATOM 2786 C C . ARG A 1 361 ? -24.144 -8.438 8.009 1.00 90.75 361 ARG A C 1
ATOM 2788 O O . ARG A 1 361 ? -23.714 -9.385 7.355 1.00 90.75 361 ARG A O 1
ATOM 2795 N N . LEU A 1 362 ? -24.674 -8.577 9.223 1.00 91.81 362 LEU A N 1
ATOM 2796 C CA . LEU A 1 362 ? -24.837 -9.868 9.898 1.00 91.81 362 LEU A CA 1
ATOM 2797 C C . LEU A 1 362 ? -25.694 -10.843 9.066 1.00 91.81 362 LEU A C 1
ATOM 2799 O O . LEU A 1 362 ? -25.358 -12.019 8.938 1.00 91.81 362 LEU A O 1
ATOM 2803 N N . ALA A 1 363 ? -26.774 -10.355 8.447 1.00 92.38 363 ALA A N 1
ATOM 2804 C CA . ALA A 1 363 ? -27.638 -11.156 7.577 1.00 92.38 363 ALA A CA 1
ATOM 2805 C C . ALA A 1 363 ? -27.047 -11.419 6.175 1.00 92.38 363 ALA A C 1
ATOM 2807 O O . ALA A 1 363 ? -27.607 -12.204 5.406 1.00 92.38 363 ALA A O 1
ATOM 2808 N N . HIS A 1 364 ? -25.936 -10.773 5.809 1.00 92.81 364 HIS A N 1
ATOM 2809 C CA . HIS A 1 364 ? -25.394 -10.848 4.458 1.00 92.81 364 HIS A CA 1
ATOM 2810 C C . HIS A 1 364 ? -24.719 -12.209 4.187 1.00 92.81 364 HIS A C 1
ATOM 2812 O O . HIS A 1 364 ? -23.884 -12.645 4.988 1.00 92.81 364 HIS A O 1
ATOM 2818 N N . PRO A 1 365 ? -24.964 -12.855 3.026 1.00 92.06 365 PRO A N 1
ATOM 2819 C CA . PRO A 1 365 ? -24.423 -14.185 2.723 1.00 92.06 365 PRO A CA 1
ATOM 2820 C C . PRO A 1 365 ? -22.898 -14.299 2.846 1.00 92.06 365 PRO A C 1
ATOM 2822 O O . PRO A 1 365 ? -22.390 -15.328 3.289 1.00 92.06 365 PRO A O 1
ATOM 2825 N N . SER A 1 366 ? -22.157 -13.241 2.493 1.00 87.38 366 SER A N 1
ATOM 2826 C CA . SER A 1 366 ? -20.692 -13.214 2.620 1.00 87.38 366 SER A CA 1
ATOM 2827 C C . SER A 1 366 ? -20.228 -13.369 4.070 1.00 87.38 366 SER A C 1
ATOM 2829 O O . SER A 1 366 ? -19.318 -14.148 4.331 1.00 87.38 366 SER A O 1
ATOM 2831 N N . PHE A 1 367 ? -20.876 -12.690 5.022 1.00 90.88 367 PHE A N 1
ATOM 2832 C CA . PHE A 1 367 ? -20.506 -12.772 6.437 1.00 90.88 367 PHE A CA 1
ATOM 2833 C C . PHE A 1 367 ? -20.989 -14.069 7.082 1.00 90.88 367 PHE A C 1
ATOM 2835 O O . PHE A 1 367 ? -20.240 -14.678 7.839 1.00 90.88 367 PHE A O 1
ATOM 2842 N N . GLN A 1 368 ? -22.158 -14.579 6.686 1.00 91.94 368 GLN A N 1
ATOM 2843 C CA . GLN A 1 368 ? -22.590 -15.927 7.072 1.00 91.94 368 GLN A CA 1
ATOM 2844 C C . GLN A 1 368 ? -21.625 -17.007 6.564 1.00 91.94 368 GLN A C 1
ATOM 2846 O O . GLN A 1 368 ? -21.406 -18.022 7.224 1.00 91.94 368 GLN A O 1
ATOM 2851 N N . SER A 1 369 ? -21.048 -16.819 5.372 1.00 91.94 369 SER A N 1
ATOM 2852 C CA . SER A 1 369 ? -20.013 -17.711 4.847 1.00 91.94 369 SER A CA 1
ATOM 2853 C C . SER A 1 369 ? -18.714 -17.606 5.641 1.00 91.94 369 SER A C 1
ATOM 2855 O O . SER A 1 369 ? -18.138 -18.639 5.971 1.00 91.94 369 SER A O 1
ATOM 2857 N N . LEU A 1 370 ? -18.282 -16.390 5.991 1.00 91.38 370 LEU A N 1
ATOM 2858 C CA . LEU A 1 370 ? -17.097 -16.171 6.826 1.00 91.38 370 LEU A CA 1
ATOM 2859 C C . LEU A 1 370 ? -17.254 -16.797 8.215 1.00 91.38 370 LEU A C 1
ATOM 2861 O O . LEU A 1 370 ? -16.341 -17.477 8.662 1.00 91.38 370 LEU A O 1
ATOM 2865 N N . GLN A 1 371 ? -18.418 -16.659 8.854 1.00 91.00 371 GLN A N 1
ATOM 2866 C CA . GLN A 1 371 ? -18.708 -17.292 10.148 1.00 91.00 371 GLN A CA 1
ATOM 2867 C C . GLN A 1 371 ? -18.675 -18.821 10.081 1.00 91.00 371 GLN A C 1
ATOM 2869 O O . GLN A 1 371 ? -18.184 -19.471 11.001 1.00 91.00 371 GLN A O 1
ATOM 2874 N N . ARG A 1 372 ? -19.180 -19.408 8.987 1.00 92.88 372 ARG A N 1
ATOM 2875 C CA . ARG A 1 372 ? -19.118 -20.862 8.767 1.00 92.88 372 ARG A CA 1
ATOM 2876 C C . ARG A 1 372 ? -17.690 -21.350 8.531 1.00 92.88 372 ARG A C 1
ATOM 2878 O O . ARG A 1 372 ? -17.347 -22.433 8.988 1.00 92.88 372 ARG A O 1
ATOM 2885 N N . GLN A 1 373 ? -16.886 -20.576 7.804 1.00 92.50 373 GLN A N 1
ATOM 2886 C CA . GLN A 1 373 ? -15.502 -20.926 7.491 1.00 92.50 373 GLN A CA 1
ATOM 2887 C C . GLN A 1 373 ? -14.565 -20.726 8.690 1.00 92.50 373 GLN A C 1
ATOM 2889 O O . GLN A 1 373 ? -13.678 -21.545 8.915 1.00 92.50 373 GLN A O 1
ATOM 2894 N N . PHE A 1 374 ? -14.777 -19.660 9.462 1.00 91.75 374 PHE A N 1
ATOM 2895 C CA . PHE A 1 374 ? -13.961 -19.270 10.608 1.00 91.75 374 PHE A CA 1
ATOM 2896 C C . PHE A 1 374 ? -14.858 -19.007 11.832 1.00 91.75 374 PHE A C 1
ATOM 2898 O O . PHE A 1 374 ? -15.175 -17.852 12.141 1.00 91.75 374 PHE A O 1
ATOM 2905 N N . PRO A 1 375 ? -15.294 -20.065 12.543 1.00 89.81 375 PRO A N 1
ATOM 2906 C CA . PRO A 1 375 ? -16.127 -19.916 13.732 1.00 89.81 375 PRO A CA 1
ATOM 2907 C C . PRO A 1 375 ? -15.460 -19.020 14.783 1.00 89.81 375 PRO A C 1
ATOM 2909 O O . PRO A 1 375 ? -14.273 -19.174 15.066 1.00 89.81 375 PRO A O 1
ATOM 2912 N N . ASN A 1 376 ? -16.228 -18.101 15.374 1.00 90.31 376 ASN A N 1
ATOM 2913 C CA . ASN A 1 376 ? -15.786 -17.125 16.386 1.00 90.31 376 ASN A CA 1
ATOM 2914 C C . ASN A 1 376 ? -14.741 -16.089 15.920 1.00 90.31 376 ASN A C 1
ATOM 2916 O O . ASN A 1 376 ? -14.288 -15.293 16.737 1.00 90.31 376 ASN A O 1
ATOM 2920 N N . ALA A 1 377 ? -14.365 -16.066 14.635 1.00 92.44 377 ALA A N 1
ATOM 2921 C CA . ALA A 1 377 ? -13.389 -15.104 14.115 1.00 92.44 377 ALA A CA 1
ATOM 2922 C C . ALA A 1 377 ? -13.998 -13.738 13.754 1.00 92.44 377 ALA A C 1
ATOM 2924 O O . ALA A 1 377 ? -13.263 -12.788 13.490 1.00 92.44 377 ALA A O 1
ATOM 2925 N N . VAL A 1 378 ? -15.330 -13.635 13.722 1.00 95.75 378 VAL A N 1
ATOM 2926 C CA . VAL A 1 378 ? -16.056 -12.399 13.417 1.00 95.75 378 VAL A CA 1
ATOM 2927 C C . VAL A 1 378 ? -17.272 -12.243 14.322 1.00 95.75 378 VAL A C 1
ATOM 2929 O O . VAL A 1 378 ? -18.071 -13.172 14.471 1.00 95.75 378 VAL A O 1
ATOM 2932 N N . ASP A 1 379 ? -17.428 -11.048 14.877 1.00 96.31 379 ASP A N 1
ATOM 2933 C CA . ASP A 1 379 ? -18.594 -10.634 15.648 1.00 96.31 379 ASP A CA 1
ATOM 2934 C C . ASP A 1 379 ? -18.999 -9.205 15.254 1.00 96.31 379 ASP A C 1
ATOM 2936 O O . ASP A 1 379 ? -18.294 -8.524 14.509 1.00 96.31 379 ASP A O 1
ATOM 2940 N N . PHE A 1 380 ? -20.153 -8.755 15.731 1.00 97.12 380 PHE A N 1
ATOM 2941 C CA . PHE A 1 380 ? -20.708 -7.446 15.426 1.00 97.12 380 PHE A CA 1
ATOM 2942 C C . PHE A 1 380 ? -21.185 -6.756 16.699 1.00 97.12 380 PHE A C 1
ATOM 2944 O O . PHE A 1 380 ? -21.706 -7.414 17.600 1.00 97.12 380 PHE A O 1
ATOM 2951 N N . ALA A 1 381 ? -21.090 -5.431 16.753 1.00 96.88 381 ALA A N 1
ATOM 2952 C CA . ALA A 1 381 ? -21.673 -4.638 17.829 1.00 96.88 381 ALA A CA 1
ATOM 2953 C C . ALA A 1 381 ? -22.200 -3.297 17.309 1.00 96.88 381 ALA A C 1
ATOM 2955 O O . ALA A 1 381 ? -21.592 -2.666 16.449 1.00 96.88 381 ALA A O 1
ATOM 2956 N N . VAL A 1 382 ? -23.324 -2.838 17.863 1.00 96.12 382 VAL A N 1
ATOM 2957 C CA . VAL A 1 382 ? -23.725 -1.435 17.702 1.00 96.12 382 VAL A CA 1
ATOM 2958 C C . VAL A 1 382 ? -22.909 -0.628 18.699 1.00 96.12 382 VAL A C 1
ATOM 2960 O O . VAL A 1 382 ? -22.966 -0.906 19.899 1.00 96.12 382 VAL A O 1
ATOM 2963 N N . MET A 1 383 ? -22.130 0.333 18.211 1.00 94.50 383 MET A N 1
ATOM 2964 C CA . MET A 1 383 ? -21.192 1.091 19.035 1.00 94.50 383 MET A CA 1
ATOM 2965 C C . MET A 1 383 ? -21.266 2.576 18.690 1.00 94.50 383 MET A C 1
ATOM 2967 O O . MET A 1 383 ? -21.042 2.968 17.548 1.00 94.50 383 MET A O 1
ATOM 2971 N N . SER A 1 384 ? -21.541 3.401 19.699 1.00 93.06 384 SER A N 1
ATOM 2972 C CA . SER A 1 384 ? -21.289 4.842 19.643 1.00 93.06 384 SER A CA 1
ATOM 2973 C C . SER A 1 384 ? -20.040 5.161 20.459 1.00 93.06 384 SER A C 1
ATOM 2975 O O . SER A 1 384 ? -19.839 4.577 21.526 1.00 93.06 384 SER A O 1
ATOM 2977 N N . CYS A 1 385 ? -19.221 6.091 19.968 1.00 92.62 385 CYS A N 1
ATOM 2978 C CA . CYS A 1 385 ? -18.051 6.597 20.683 1.00 92.62 385 CYS A CA 1
ATOM 2979 C C . CYS A 1 385 ? -18.448 7.160 22.058 1.00 92.62 385 CYS A C 1
ATOM 2981 O O . CYS A 1 385 ? -17.863 6.773 23.066 1.00 92.62 385 CYS A O 1
ATOM 2983 N N . ASP A 1 386 ? -19.524 7.953 22.106 1.00 91.50 386 ASP A N 1
ATOM 2984 C CA . ASP A 1 386 ? -20.037 8.582 23.330 1.00 91.50 386 ASP A CA 1
ATOM 2985 C C . ASP A 1 386 ? -20.366 7.543 24.409 1.00 91.50 386 ASP A C 1
ATOM 2987 O O . ASP A 1 386 ? -20.011 7.703 25.575 1.00 91.50 386 ASP A O 1
ATOM 2991 N N . ALA A 1 387 ? -21.000 6.438 24.005 1.00 92.94 387 ALA A N 1
ATOM 2992 C CA . ALA A 1 387 ? -21.330 5.334 24.901 1.00 92.94 387 ALA A CA 1
ATOM 2993 C C . ALA A 1 387 ? -20.058 4.640 25.417 1.00 92.94 387 ALA A C 1
ATOM 2995 O O . ALA A 1 387 ? -19.942 4.335 26.603 1.00 92.94 387 ALA A O 1
ATOM 2996 N N . VAL A 1 388 ? -19.061 4.429 24.550 1.00 93.56 388 VAL A N 1
ATOM 2997 C CA . VAL A 1 388 ? -17.785 3.830 24.967 1.00 93.56 388 VAL A CA 1
ATOM 2998 C C . VAL A 1 388 ? -17.056 4.722 25.973 1.00 93.56 388 VAL A C 1
ATOM 3000 O O . VAL A 1 388 ? -16.566 4.190 26.970 1.00 93.56 388 VAL A O 1
ATOM 3003 N N . ILE A 1 389 ? -17.041 6.041 25.747 1.00 93.44 389 ILE A N 1
ATOM 3004 C CA . ILE A 1 389 ? -16.449 7.057 26.634 1.00 93.44 389 ILE A CA 1
ATOM 3005 C C . ILE A 1 389 ? -17.135 7.076 28.008 1.00 93.44 389 ILE A C 1
ATOM 3007 O O . ILE A 1 389 ? -16.459 7.234 29.023 1.00 93.44 389 ILE A O 1
ATOM 3011 N N . GLN A 1 390 ? -18.453 6.859 28.050 1.00 91.94 390 GLN A N 1
ATOM 3012 C CA . GLN A 1 390 ? -19.249 6.728 29.281 1.00 91.94 390 GLN A CA 1
ATOM 3013 C C . GLN A 1 390 ? -19.122 5.347 29.954 1.00 91.94 390 GLN A C 1
ATOM 3015 O O . GLN A 1 390 ? -19.845 5.050 30.901 1.00 91.94 390 GLN A O 1
ATOM 3020 N N . ASP A 1 391 ? -18.197 4.508 29.480 1.00 90.31 391 ASP A N 1
ATOM 3021 C CA . ASP A 1 391 ? -17.942 3.151 29.967 1.00 90.31 391 ASP A CA 1
ATOM 3022 C C . ASP A 1 391 ? -19.118 2.161 29.776 1.00 90.31 391 ASP A C 1
ATOM 3024 O O . ASP A 1 391 ? -19.157 1.098 30.402 1.00 90.31 391 ASP A O 1
ATOM 3028 N N . ASP A 1 392 ? -20.024 2.420 28.821 1.00 92.62 392 ASP A N 1
ATOM 3029 C CA . ASP A 1 392 ? -21.114 1.492 28.491 1.00 92.62 392 ASP A CA 1
ATOM 3030 C C . ASP A 1 392 ? -20.588 0.174 27.887 1.00 92.62 392 ASP A C 1
ATOM 3032 O O . ASP A 1 392 ? -19.690 0.170 27.034 1.00 92.62 392 ASP A O 1
ATOM 3036 N N . PRO A 1 393 ? -21.153 -0.989 28.252 1.00 92.00 393 PRO A N 1
ATOM 3037 C CA . PRO A 1 393 ? -20.685 -2.277 27.750 1.00 92.00 393 PRO A CA 1
ATOM 3038 C C . PRO A 1 393 ? -20.895 -2.418 26.233 1.00 92.00 393 PRO A C 1
ATOM 3040 O O . PRO A 1 393 ? -22.004 -2.242 25.728 1.00 92.00 393 PRO A O 1
ATOM 3043 N N . ILE A 1 394 ? -19.848 -2.833 25.508 1.00 94.81 394 ILE A N 1
ATOM 3044 C CA . ILE A 1 394 ? -19.950 -3.183 24.083 1.00 94.81 394 ILE A CA 1
ATOM 3045 C C . ILE A 1 394 ? -20.550 -4.589 23.995 1.00 94.81 394 ILE A C 1
ATOM 3047 O O . ILE A 1 394 ? -19.909 -5.569 24.380 1.00 94.81 394 ILE A O 1
ATOM 3051 N N . ARG A 1 395 ? -21.800 -4.691 23.531 1.00 96.25 395 ARG A N 1
ATOM 3052 C CA . ARG A 1 395 ? -22.526 -5.966 23.433 1.00 96.25 395 ARG A CA 1
ATOM 3053 C C . ARG A 1 395 ? -22.344 -6.602 22.059 1.00 96.25 395 ARG A C 1
ATOM 3055 O O . ARG A 1 395 ? -22.755 -6.032 21.050 1.00 96.25 395 ARG A O 1
ATOM 3062 N N . LEU A 1 396 ? -21.768 -7.798 22.052 1.00 96.44 396 LEU A N 1
ATOM 3063 C CA . LEU A 1 396 ? -21.536 -8.617 20.869 1.00 96.44 396 LEU A CA 1
ATOM 3064 C C . LEU A 1 396 ? -22.826 -9.323 20.433 1.00 96.44 396 LEU A C 1
ATOM 3066 O O . LEU A 1 396 ? -23.559 -9.865 21.264 1.00 96.44 396 LEU A O 1
ATOM 3070 N N . ARG A 1 397 ? -23.107 -9.327 19.129 1.00 95.19 397 ARG A N 1
ATOM 3071 C CA . ARG A 1 397 ? -24.348 -9.865 18.549 1.00 95.19 397 ARG A CA 1
ATOM 3072 C C . ARG A 1 397 ? -24.296 -11.374 18.324 1.00 95.19 397 ARG A C 1
ATOM 3074 O O . ARG A 1 397 ? -25.328 -12.025 18.451 1.00 95.19 397 ARG A O 1
ATOM 3081 N N . VAL A 1 398 ? -23.130 -11.926 17.987 1.00 93.06 398 VAL A N 1
ATOM 3082 C CA . VAL A 1 398 ? -22.962 -13.350 17.653 1.00 93.06 398 VAL A CA 1
ATOM 3083 C C . VAL A 1 398 ? -22.680 -14.154 18.914 1.00 93.06 398 VAL A C 1
ATOM 3085 O O . VAL A 1 398 ? -23.408 -15.100 19.206 1.00 93.06 398 VAL A O 1
ATOM 3088 N N . ALA A 1 399 ? -21.681 -13.748 19.702 1.00 92.25 399 ALA A N 1
ATOM 3089 C CA . ALA A 1 399 ? -21.383 -14.376 20.987 1.00 92.25 399 ALA A CA 1
ATOM 3090 C C . ALA A 1 399 ? -22.477 -14.136 22.045 1.00 92.25 399 ALA A C 1
ATOM 3092 O O . ALA A 1 399 ? -22.528 -14.858 23.040 1.00 92.25 399 ALA A O 1
ATOM 3093 N N . ASN A 1 400 ? -23.342 -13.131 21.838 1.00 94.06 400 ASN A N 1
ATOM 3094 C CA . ASN A 1 400 ? -24.371 -12.695 22.787 1.00 94.06 400 ASN A CA 1
ATOM 3095 C C . ASN A 1 400 ? -23.795 -12.437 24.196 1.00 94.06 400 ASN A C 1
ATOM 3097 O O . ASN A 1 400 ? -24.339 -12.871 25.212 1.00 94.06 400 ASN A O 1
ATOM 3101 N N . ALA A 1 401 ? -22.654 -11.751 24.236 1.00 93.81 401 ALA A N 1
ATOM 3102 C CA . ALA A 1 401 ? -21.884 -11.464 25.439 1.00 93.81 401 ALA A CA 1
ATOM 3103 C C . ALA A 1 401 ? -21.363 -10.021 25.414 1.00 93.81 401 ALA A C 1
ATOM 3105 O O . ALA A 1 401 ? -21.329 -9.373 24.367 1.00 93.81 401 ALA A O 1
ATOM 3106 N N . THR A 1 402 ? -20.946 -9.504 26.566 1.00 93.69 402 THR A N 1
ATOM 3107 C CA . THR A 1 402 ? -20.193 -8.245 26.617 1.00 93.69 402 THR A CA 1
ATOM 3108 C C . THR A 1 402 ? -18.751 -8.511 26.200 1.00 93.69 402 THR A C 1
ATOM 3110 O O . THR A 1 402 ? -18.159 -9.495 26.641 1.00 93.69 402 THR A O 1
ATOM 3113 N N . LEU A 1 403 ? -18.184 -7.637 25.370 1.00 92.00 403 LEU A N 1
ATOM 3114 C CA . LEU A 1 403 ? -16.777 -7.691 24.996 1.00 92.00 403 LEU A CA 1
ATOM 3115 C C . LEU A 1 403 ? -15.889 -7.490 26.236 1.00 92.00 403 LEU A C 1
ATOM 3117 O O . LEU A 1 403 ? -15.866 -6.401 26.811 1.00 92.00 403 LEU A O 1
ATOM 3121 N N . ASP A 1 404 ? -15.152 -8.531 26.622 1.00 87.75 404 ASP A N 1
ATOM 3122 C CA . ASP A 1 404 ? -14.155 -8.485 27.693 1.00 87.75 404 ASP A CA 1
ATOM 3123 C C . ASP A 1 404 ? -12.750 -8.350 27.095 1.00 87.75 404 ASP A C 1
ATOM 3125 O O . ASP A 1 404 ? -12.266 -9.250 26.413 1.00 87.75 404 ASP A O 1
ATOM 3129 N N . VAL A 1 405 ? -12.112 -7.205 27.351 1.00 86.50 405 VAL A N 1
ATOM 3130 C CA . VAL A 1 405 ? -10.735 -6.889 26.925 1.00 86.50 405 VAL A CA 1
ATOM 3131 C C . VAL A 1 405 ? -9.780 -6.741 28.111 1.00 86.50 405 VAL A C 1
ATOM 3133 O O . VAL A 1 405 ? -8.652 -6.273 27.958 1.00 86.50 405 VAL A O 1
ATOM 3136 N N . SER A 1 406 ? -10.201 -7.162 29.307 1.00 82.31 406 SER A N 1
ATOM 3137 C CA . SER A 1 406 ? -9.429 -6.995 30.541 1.00 82.31 406 SER A CA 1
ATOM 3138 C C . SER A 1 406 ? -8.052 -7.660 30.463 1.00 82.31 406 SER A C 1
ATOM 3140 O O . SER A 1 406 ? -7.054 -7.085 30.897 1.00 82.31 406 SER A O 1
ATOM 3142 N N . THR A 1 407 ? -7.965 -8.849 29.870 1.00 77.56 407 THR A N 1
ATOM 3143 C CA . THR A 1 407 ? -6.734 -9.661 29.829 1.00 77.56 407 THR A CA 1
ATOM 3144 C C . THR A 1 407 ? -6.298 -10.054 28.420 1.00 77.56 407 THR A C 1
ATOM 3146 O O . THR A 1 407 ? -5.241 -10.659 28.255 1.00 77.56 407 THR A O 1
ATOM 3149 N N . THR A 1 408 ? -7.077 -9.699 27.399 1.00 87.56 408 THR A N 1
ATOM 3150 C CA . THR A 1 408 ? -6.792 -10.050 26.005 1.00 87.56 408 THR A CA 1
ATOM 3151 C C . THR A 1 408 ? -6.167 -8.872 25.264 1.00 87.56 408 THR A C 1
ATOM 3153 O O . THR A 1 408 ? -6.688 -7.759 25.385 1.00 87.56 408 THR A O 1
ATOM 3156 N N . PRO A 1 409 ? -5.133 -9.093 24.433 1.00 94.50 409 PRO A N 1
ATOM 3157 C CA . PRO A 1 409 ? -4.619 -8.054 23.553 1.00 94.50 409 PRO A CA 1
ATOM 3158 C C . PRO A 1 409 ? -5.717 -7.492 22.646 1.00 94.50 409 PRO A C 1
ATOM 3160 O O . PRO A 1 409 ? -6.405 -8.248 21.949 1.00 94.50 409 PRO A O 1
ATOM 3163 N N . LEU A 1 410 ? -5.845 -6.166 22.644 1.00 96.19 410 LEU A N 1
ATOM 3164 C CA . LEU A 1 410 ? -6.816 -5.425 21.843 1.00 96.19 410 LEU A CA 1
ATOM 3165 C C . LEU A 1 410 ? -6.094 -4.663 20.732 1.00 96.19 410 LEU A C 1
ATOM 3167 O O . LEU A 1 410 ? -5.130 -3.942 20.989 1.00 96.19 410 LEU A O 1
ATOM 3171 N N . PHE A 1 411 ? -6.578 -4.802 19.502 1.00 97.50 411 PHE A N 1
ATOM 3172 C CA . PHE A 1 411 ? -6.101 -4.038 18.358 1.00 97.50 411 PHE A CA 1
ATOM 3173 C C . PHE A 1 411 ? -7.241 -3.227 17.743 1.00 97.50 411 PHE A C 1
ATOM 3175 O O . PHE A 1 411 ? -8.232 -3.801 17.310 1.00 97.50 411 PHE A O 1
ATOM 3182 N N . VAL A 1 412 ? -7.117 -1.908 17.669 1.00 97.31 412 VAL A N 1
ATOM 3183 C CA . VAL A 1 412 ? -8.130 -1.039 17.057 1.00 97.31 412 VAL A CA 1
ATOM 3184 C C . VAL A 1 412 ? -7.773 -0.766 15.599 1.00 97.31 412 VAL A C 1
ATOM 3186 O O . VAL A 1 412 ? -6.629 -0.460 15.279 1.00 97.31 412 VAL A O 1
ATOM 3189 N N . VAL A 1 413 ? -8.748 -0.861 14.703 1.00 97.00 413 VAL A N 1
ATOM 3190 C CA . VAL A 1 413 ? -8.630 -0.403 13.316 1.00 97.00 413 VAL A CA 1
ATOM 3191 C C . VAL A 1 413 ? -9.702 0.655 13.084 1.00 97.00 413 VAL A C 1
ATOM 3193 O O . VAL A 1 413 ? -10.875 0.381 13.304 1.00 97.00 413 VAL A O 1
ATOM 3196 N N . GLY A 1 414 ? -9.322 1.850 12.647 1.00 93.44 414 GLY A N 1
ATOM 3197 C CA . GLY A 1 414 ? -10.263 2.911 12.285 1.00 93.44 414 GLY A CA 1
ATOM 3198 C C . GLY A 1 414 ? -9.835 3.556 10.978 1.00 93.44 414 GLY A C 1
ATOM 3199 O O . GLY A 1 414 ? -8.743 4.102 10.911 1.00 93.44 414 GLY A O 1
ATOM 3200 N N . ASN A 1 415 ? -10.655 3.465 9.932 1.00 90.94 415 ASN A N 1
ATOM 3201 C CA . ASN A 1 415 ? -10.387 4.131 8.655 1.00 90.94 415 ASN A CA 1
ATOM 3202 C C . ASN A 1 415 ? -11.461 5.198 8.416 1.00 90.94 415 ASN A C 1
ATOM 3204 O O . ASN A 1 415 ? -12.630 4.827 8.339 1.00 90.94 415 ASN A O 1
ATOM 3208 N N . TYR A 1 416 ? -11.081 6.471 8.269 1.00 87.69 416 TYR A N 1
ATOM 3209 C CA . TYR A 1 416 ? -12.005 7.618 8.288 1.00 87.69 416 TYR A CA 1
ATOM 3210 C C . TYR A 1 416 ? -12.925 7.572 9.512 1.00 87.69 416 TYR A C 1
ATOM 3212 O O . TYR A 1 416 ? -14.145 7.719 9.423 1.00 87.69 416 TYR A O 1
ATOM 3220 N N . PHE A 1 417 ? -12.332 7.189 10.646 1.00 91.50 417 PHE A N 1
ATOM 3221 C CA . PHE A 1 417 ? -13.051 7.041 11.902 1.00 91.50 417 PHE A CA 1
ATOM 3222 C C . PHE A 1 417 ? -12.750 8.231 12.796 1.00 91.50 417 PHE A C 1
ATOM 3224 O O . PHE A 1 417 ? -13.687 8.861 13.276 1.00 91.50 417 PHE A O 1
ATOM 3231 N N . PHE A 1 418 ? -11.473 8.573 12.996 1.00 93.12 418 PHE A N 1
ATOM 3232 C CA . PHE A 1 418 ? -11.103 9.660 13.903 1.00 93.12 418 PHE A CA 1
ATOM 3233 C C . PHE A 1 418 ? -11.435 11.035 13.322 1.00 93.12 418 PHE A C 1
ATOM 3235 O O . PHE A 1 418 ? -11.801 11.919 14.093 1.00 93.12 418 PHE A O 1
ATOM 3242 N N . ASP A 1 419 ? -11.401 11.205 11.996 1.00 87.38 419 ASP A N 1
ATOM 3243 C CA . ASP A 1 419 ? -11.834 12.446 11.339 1.00 87.38 419 ASP A CA 1
ATOM 3244 C C . ASP A 1 419 ? -13.335 12.745 11.511 1.00 87.38 419 ASP A C 1
ATOM 3246 O O . ASP A 1 419 ? -13.779 13.884 11.341 1.00 87.38 419 ASP A O 1
ATOM 3250 N N . SER A 1 420 ? -14.116 11.726 11.873 1.00 88.50 420 SER A N 1
ATOM 3251 C CA . SER A 1 420 ? -15.560 11.793 12.083 1.00 88.50 420 SER A CA 1
ATOM 3252 C C . SER A 1 420 ? -15.959 12.019 13.548 1.00 88.50 420 SER A C 1
ATOM 3254 O O . SER A 1 420 ? -17.155 12.108 13.842 1.00 88.50 420 SER A O 1
ATOM 3256 N N . LEU A 1 421 ? -14.988 12.112 14.466 1.00 92.31 421 LEU A N 1
ATOM 3257 C CA . LEU A 1 421 ? -15.228 12.286 15.900 1.00 92.31 421 LEU A CA 1
ATOM 3258 C C . LEU A 1 421 ? -15.100 13.752 16.349 1.00 92.31 421 LEU A C 1
ATOM 3260 O O . LEU A 1 421 ? -14.288 14.503 15.796 1.00 92.31 421 LEU A O 1
ATOM 3264 N N . PRO A 1 422 ? -15.838 14.150 17.406 1.00 93.06 422 PRO A N 1
ATOM 3265 C CA . PRO A 1 422 ? -15.746 15.487 17.971 1.00 93.06 422 PRO A CA 1
ATOM 3266 C C . PRO A 1 422 ? -14.321 15.946 18.281 1.00 93.06 422 PRO A C 1
ATOM 3268 O O . PRO A 1 422 ? -13.558 15.303 19.008 1.00 93.06 422 PRO A O 1
ATOM 3271 N N . THR A 1 423 ? -13.988 17.100 17.710 1.00 91.81 423 THR A N 1
ATOM 3272 C CA . THR A 1 423 ? -12.652 17.701 17.701 1.00 91.81 423 THR A CA 1
ATOM 3273 C C . THR A 1 423 ? -12.772 19.175 18.064 1.00 91.81 423 THR A C 1
ATOM 3275 O O . THR A 1 423 ? -13.640 19.859 17.526 1.00 91.81 423 THR A O 1
ATOM 3278 N N . ASP A 1 424 ? -11.909 19.664 18.954 1.00 92.19 424 ASP A N 1
ATOM 3279 C CA . ASP A 1 424 ? -11.746 21.100 19.198 1.00 92.19 424 ASP A CA 1
ATOM 3280 C C . ASP A 1 424 ? -10.641 21.670 18.310 1.00 92.19 424 ASP A C 1
ATOM 3282 O O . ASP A 1 424 ? -9.733 20.957 17.885 1.00 92.19 424 ASP A O 1
ATOM 3286 N N . ALA A 1 425 ? -10.722 22.961 18.003 1.00 89.25 425 ALA A N 1
ATOM 3287 C CA . ALA A 1 425 ? -9.727 23.639 17.186 1.00 89.25 425 ALA A CA 1
ATOM 3288 C C . ALA A 1 425 ? -9.253 24.912 17.888 1.00 89.25 425 ALA A C 1
ATOM 3290 O O . ALA A 1 425 ? -10.063 25.722 18.336 1.00 89.25 425 ALA A O 1
ATOM 3291 N N . PHE A 1 426 ? -7.937 25.096 17.961 1.00 89.50 426 PHE A N 1
ATOM 3292 C CA . PHE A 1 426 ? -7.306 26.248 18.599 1.00 89.50 426 PHE A CA 1
ATOM 3293 C C . PHE A 1 426 ? -6.383 26.953 17.614 1.00 89.50 426 PHE A C 1
ATOM 3295 O O . PHE A 1 426 ? -5.569 26.320 16.945 1.00 89.50 426 PHE A O 1
ATOM 3302 N N . VAL A 1 427 ? -6.475 28.275 17.549 1.00 87.19 427 VAL A N 1
ATOM 3303 C CA . VAL A 1 427 ? -5.485 29.123 16.891 1.00 87.19 427 VAL A CA 1
ATOM 3304 C C . VAL A 1 427 ? -4.467 29.544 17.940 1.00 87.19 427 VAL A C 1
ATOM 3306 O O . VAL A 1 427 ? -4.765 30.361 18.809 1.00 87.19 427 VAL A O 1
ATOM 3309 N N . VAL A 1 428 ? -3.268 28.976 17.849 1.00 86.62 428 VAL A N 1
ATOM 3310 C CA . VAL A 1 428 ? -2.145 29.265 18.743 1.00 86.62 428 VAL A CA 1
ATOM 3311 C C . VAL A 1 428 ? -1.236 30.277 18.059 1.00 86.62 428 VAL A C 1
ATOM 3313 O O . VAL A 1 428 ? -0.708 30.013 16.978 1.00 86.62 428 VAL A O 1
ATOM 3316 N N . ASP A 1 429 ? -1.070 31.439 18.677 1.00 82.00 429 ASP A N 1
ATOM 3317 C CA . ASP A 1 429 ? -0.125 32.467 18.261 1.00 82.00 429 ASP A CA 1
ATOM 3318 C C . ASP A 1 429 ? 1.219 32.251 18.969 1.00 82.00 429 ASP A C 1
ATOM 3320 O O . ASP A 1 429 ? 1.269 32.070 20.191 1.00 82.00 429 ASP A O 1
ATOM 3324 N N . GLY A 1 430 ? 2.315 32.298 18.211 1.00 69.00 430 GLY A N 1
ATOM 3325 C CA . GLY A 1 430 ? 3.673 32.258 18.752 1.00 69.00 430 GLY A CA 1
ATOM 3326 C C . GLY A 1 430 ? 3.972 33.397 19.734 1.00 69.00 430 GLY A C 1
ATOM 3327 O O . GLY A 1 430 ? 4.851 33.249 20.578 1.00 69.00 430 GLY A O 1
ATOM 3328 N N . ASP A 1 431 ? 3.215 34.498 19.676 1.00 70.12 431 ASP A N 1
ATOM 3329 C CA . ASP A 1 431 ? 3.325 35.621 20.619 1.00 70.12 431 ASP A CA 1
ATOM 3330 C C . ASP A 1 431 ? 2.591 35.377 21.960 1.00 70.12 431 ASP A C 1
ATOM 3332 O O . ASP A 1 431 ? 2.584 36.245 22.835 1.00 70.12 431 ASP A O 1
ATOM 3336 N N . GLY A 1 432 ? 1.995 34.193 22.150 1.00 74.69 432 GLY A N 1
ATOM 3337 C CA . GLY A 1 432 ? 1.466 33.720 23.434 1.00 74.69 432 GLY A CA 1
ATOM 3338 C C . GLY A 1 432 ? -0.059 33.603 23.519 1.00 74.69 432 GLY A C 1
ATOM 3339 O O . GLY A 1 432 ? -0.550 32.923 24.417 1.00 74.69 432 GLY A O 1
ATOM 3340 N N . ALA A 1 433 ? -0.805 34.215 22.594 1.00 83.50 433 ALA A N 1
ATOM 3341 C CA . ALA A 1 433 ? -2.268 34.141 22.568 1.00 83.50 433 ALA A CA 1
ATOM 3342 C C . ALA A 1 433 ? -2.761 32.775 22.059 1.00 83.50 433 ALA A C 1
ATOM 3344 O O . ALA A 1 433 ? -2.197 32.206 21.122 1.00 83.50 433 ALA A O 1
ATOM 3345 N N . VAL A 1 434 ? -3.840 32.259 22.639 1.00 88.38 434 VAL A N 1
ATOM 3346 C CA . VAL A 1 434 ? -4.476 30.993 22.258 1.00 88.38 434 VAL A CA 1
ATOM 3347 C C . VAL A 1 434 ? -5.972 31.234 22.131 1.00 88.38 434 VAL A C 1
ATOM 3349 O O . VAL A 1 434 ? -6.670 31.360 23.126 1.00 88.38 434 VAL A O 1
ATOM 3352 N N . CYS A 1 435 ? -6.499 31.271 20.913 1.00 86.06 435 CYS A N 1
ATOM 3353 C CA . CYS A 1 435 ? -7.932 31.465 20.690 1.00 86.06 435 CYS A CA 1
ATOM 3354 C C . CYS A 1 435 ? -8.600 30.147 20.308 1.00 86.06 435 CYS A C 1
ATOM 3356 O O . CYS A 1 435 ? -8.114 29.433 19.435 1.00 86.06 435 CYS A O 1
ATOM 3358 N N . GLU A 1 436 ? -9.750 29.844 20.896 1.00 88.06 436 GLU A N 1
ATOM 3359 C CA . GLU A 1 436 ? -10.560 28.698 20.492 1.00 88.06 436 GLU A CA 1
ATOM 3360 C C . GLU A 1 436 ? -11.398 29.034 19.248 1.00 88.06 436 GLU A C 1
ATOM 3362 O O . GLU A 1 436 ? -11.848 30.169 19.066 1.00 88.06 436 GLU A O 1
ATOM 3367 N N . VAL A 1 437 ? -11.631 28.048 18.384 1.00 84.94 437 VAL A N 1
ATOM 3368 C CA . VAL A 1 437 ? -12.609 28.123 17.296 1.00 84.94 437 VAL A CA 1
ATOM 3369 C C . VAL A 1 437 ? -13.946 27.583 17.805 1.00 84.94 437 VAL A C 1
ATOM 3371 O O . VAL A 1 437 ? -14.087 26.395 18.083 1.00 84.94 437 VAL A O 1
ATOM 3374 N N . CYS A 1 438 ? -14.950 28.450 17.879 1.00 82.69 438 CYS A N 1
ATOM 3375 C CA . CYS A 1 438 ? -16.303 28.116 18.311 1.00 82.69 438 CYS A CA 1
ATOM 3376 C C . CYS A 1 438 ? -17.304 28.156 17.150 1.00 82.69 438 CYS A C 1
ATOM 3378 O O . CYS A 1 438 ? -17.051 28.741 16.094 1.00 82.69 438 CYS A O 1
ATOM 3380 N N . THR A 1 439 ? -18.484 27.584 17.389 1.00 77.44 439 THR A N 1
ATOM 3381 C CA . THR A 1 439 ? -19.654 27.665 16.500 1.00 77.44 439 THR A CA 1
ATOM 3382 C C . THR A 1 439 ? -20.776 28.498 17.116 1.00 77.44 439 THR A C 1
ATOM 3384 O O . THR A 1 439 ? -20.833 28.659 18.340 1.00 77.44 439 THR A O 1
ATOM 3387 N N . ASP A 1 440 ? -21.677 29.027 16.286 1.00 71.62 440 ASP A N 1
ATOM 3388 C CA . ASP A 1 440 ? -22.936 29.605 16.765 1.00 71.62 440 ASP A CA 1
ATOM 3389 C C . ASP A 1 440 ? -23.816 28.514 17.413 1.00 71.62 440 ASP A C 1
ATOM 3391 O O . ASP A 1 440 ? -24.051 27.446 16.850 1.00 71.62 440 ASP A O 1
ATOM 3395 N N . GLY A 1 441 ? -24.286 28.752 18.642 1.00 65.12 441 GLY A N 1
ATOM 3396 C CA . GLY A 1 441 ? -24.962 27.717 19.440 1.00 65.12 441 GLY A CA 1
ATOM 3397 C C . GLY A 1 441 ? -26.309 27.237 18.877 1.00 65.12 441 GLY A C 1
ATOM 3398 O O . GLY A 1 441 ? -26.757 26.137 19.203 1.00 65.12 441 GLY A O 1
ATOM 3399 N N . GLU A 1 442 ? -26.962 28.035 18.028 1.00 65.06 442 GLU A N 1
ATOM 3400 C CA . GLU A 1 442 ? -28.279 27.708 17.472 1.00 65.06 442 GLU A CA 1
ATOM 3401 C C . GLU A 1 442 ? -28.193 26.896 16.171 1.00 65.06 442 GLU A C 1
ATOM 3403 O O . GLU A 1 442 ? -28.832 25.843 16.084 1.00 65.06 442 GLU A O 1
ATOM 3408 N N . SER A 1 443 ? -27.406 27.350 15.189 1.00 61.56 443 SER A N 1
ATOM 3409 C CA . SER A 1 443 ? -27.350 26.787 13.829 1.00 61.56 443 SER A CA 1
ATOM 3410 C C . SER A 1 443 ? -26.138 25.893 13.544 1.00 61.56 443 SER A C 1
ATOM 3412 O O . SER A 1 443 ? -26.259 24.998 12.715 1.00 61.56 443 SER A O 1
ATOM 3414 N N . ALA A 1 444 ? -25.008 26.076 14.235 1.00 66.56 444 ALA A N 1
ATOM 3415 C CA . ALA A 1 444 ? -23.698 25.530 13.851 1.00 66.56 444 ALA A CA 1
ATOM 3416 C C . ALA A 1 444 ? -23.286 25.861 12.390 1.00 66.56 444 ALA A C 1
ATOM 3418 O O . ALA A 1 444 ? -22.526 25.126 11.757 1.00 66.56 444 ALA A O 1
ATOM 3419 N N . ASP A 1 445 ? -23.776 26.992 11.872 1.00 59.00 445 ASP A N 1
ATOM 3420 C CA . ASP A 1 445 ? -23.611 27.473 10.493 1.00 59.00 445 ASP A CA 1
ATOM 3421 C C . ASP A 1 445 ? -22.523 28.546 10.359 1.00 59.00 445 ASP A C 1
ATOM 3423 O O . ASP A 1 445 ? -22.180 28.942 9.241 1.00 59.00 445 ASP A O 1
ATOM 3427 N N . THR A 1 446 ? -21.894 28.958 11.464 1.00 63.09 446 THR A N 1
ATOM 3428 C CA . THR A 1 446 ? -20.754 29.886 11.433 1.00 63.09 446 THR A CA 1
ATOM 3429 C C . THR A 1 446 ? -19.649 29.454 12.392 1.00 63.09 446 THR A C 1
ATOM 3431 O O . THR A 1 446 ? -19.930 29.116 13.539 1.00 63.09 446 THR A O 1
ATOM 3434 N N . PHE A 1 447 ? -18.389 29.532 11.948 1.00 72.12 447 PHE A N 1
ATOM 3435 C CA . PHE A 1 447 ? -17.210 29.394 12.809 1.00 72.12 447 PHE A CA 1
ATOM 3436 C C . PHE A 1 447 ? -16.649 30.773 13.168 1.00 72.12 447 PHE A C 1
ATOM 3438 O O . PHE A 1 447 ? -16.523 31.643 12.304 1.00 72.12 447 PHE A O 1
ATOM 3445 N N . THR A 1 448 ? -16.301 30.979 14.435 1.00 71.62 448 THR A N 1
ATOM 3446 C CA . THR A 1 448 ? -15.736 32.235 14.944 1.00 71.62 448 THR A CA 1
ATOM 3447 C C . THR A 1 448 ? -14.656 31.960 15.976 1.00 71.62 448 THR A C 1
ATOM 3449 O O . THR A 1 448 ? -14.706 30.959 16.681 1.00 71.62 448 THR A O 1
ATOM 3452 N N . LEU A 1 449 ? -13.693 32.871 16.098 1.00 75.75 449 LEU A N 1
ATOM 3453 C CA . LEU A 1 449 ? -12.727 32.826 17.191 1.00 75.75 449 LEU A CA 1
ATOM 3454 C C . LEU A 1 449 ? -13.365 33.353 18.480 1.00 75.75 449 LEU A C 1
ATOM 3456 O O . LEU A 1 449 ? -14.071 34.367 18.459 1.00 75.75 449 LEU A O 1
ATOM 3460 N N . SER A 1 450 ? -13.127 32.649 19.582 1.00 75.75 450 SER A N 1
ATOM 3461 C CA . SER A 1 450 ? -13.492 33.063 20.934 1.00 75.75 450 SER A CA 1
ATOM 3462 C C . SER A 1 450 ? -12.541 34.137 21.475 1.00 75.75 450 SER A C 1
ATOM 3464 O O . SER A 1 450 ? -11.673 34.664 20.776 1.00 75.75 450 SER A O 1
ATOM 3466 N N . HIS A 1 451 ? -12.703 34.451 22.762 1.00 70.81 451 HIS A N 1
ATOM 3467 C CA . HIS A 1 451 ? -11.686 35.153 23.537 1.00 70.81 451 HIS A CA 1
ATOM 3468 C C . HIS A 1 451 ? -10.478 34.246 23.822 1.00 70.81 451 HIS A C 1
ATOM 3470 O O . HIS A 1 451 ? -10.567 33.025 23.692 1.00 70.81 451 HIS A O 1
ATOM 3476 N N . ASP A 1 452 ? -9.371 34.874 24.211 1.00 80.19 452 ASP A N 1
ATOM 3477 C CA . ASP A 1 452 ? -8.109 34.223 24.565 1.00 80.19 452 ASP A CA 1
ATOM 3478 C C . ASP A 1 452 ? -8.293 33.216 25.718 1.00 80.19 452 ASP A C 1
ATOM 3480 O O . ASP A 1 452 ? -8.926 33.523 26.736 1.00 80.19 452 ASP A O 1
ATOM 3484 N N . VAL A 1 453 ? -7.760 32.008 25.550 1.00 83.44 453 VAL A N 1
ATOM 3485 C CA . VAL A 1 453 ? -7.804 30.912 26.519 1.00 83.44 453 VAL A CA 1
ATOM 3486 C C . VAL A 1 453 ? -6.745 31.178 27.582 1.00 83.44 453 VAL A C 1
ATOM 3488 O O . VAL A 1 453 ? -5.561 30.916 27.388 1.00 83.44 453 VAL A O 1
ATOM 3491 N N . ALA A 1 454 ? -7.189 31.695 28.728 1.00 76.44 454 ALA A N 1
ATOM 3492 C CA . ALA A 1 454 ? -6.297 32.155 29.792 1.00 76.44 454 ALA A CA 1
ATOM 3493 C C . ALA A 1 454 ? -5.452 31.042 30.445 1.00 76.44 454 ALA A C 1
ATOM 3495 O O . ALA A 1 454 ? -4.334 31.312 30.881 1.00 76.44 454 ALA A O 1
ATOM 3496 N N . ASP A 1 455 ? -5.972 29.812 30.542 1.00 86.00 455 ASP A N 1
ATOM 3497 C CA . ASP A 1 455 ? -5.255 28.679 31.139 1.00 86.00 455 ASP A CA 1
ATOM 3498 C C . ASP A 1 455 ? -5.610 27.354 30.446 1.00 86.00 455 ASP A C 1
ATOM 3500 O O . ASP A 1 455 ? -6.691 26.793 30.632 1.00 86.00 455 ASP A O 1
ATOM 3504 N N . THR A 1 456 ? -4.671 26.828 29.657 1.00 89.38 456 THR A N 1
ATOM 3505 C CA . THR A 1 456 ? -4.827 25.541 28.959 1.00 89.38 456 THR A CA 1
ATOM 3506 C C . THR A 1 456 ? -4.749 24.338 29.902 1.00 89.38 456 THR A C 1
ATOM 3508 O O . THR A 1 456 ? -5.255 23.269 29.565 1.00 89.38 456 THR A O 1
ATOM 3511 N N . SER A 1 457 ? -4.169 24.494 31.099 1.00 89.81 457 SER A N 1
ATOM 3512 C CA . SER A 1 457 ? -3.962 23.394 32.051 1.00 89.81 457 SER A CA 1
ATOM 3513 C C . SER A 1 457 ? -5.234 22.995 32.807 1.00 89.81 457 SER A C 1
ATOM 3515 O O . SER A 1 457 ? -5.299 21.915 33.401 1.00 89.81 457 SER A O 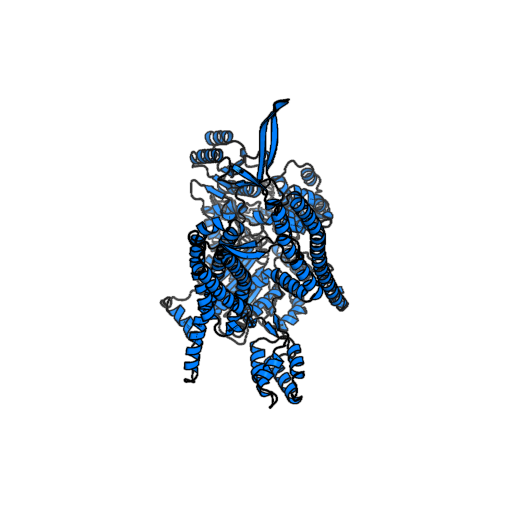1
ATOM 3517 N N . GLN A 1 458 ? -6.261 23.846 32.757 1.00 89.12 458 GLN A N 1
ATOM 3518 C CA . GLN A 1 458 ? -7.564 23.635 33.389 1.00 89.12 458 GLN A CA 1
ATOM 3519 C C . GLN A 1 458 ? -8.726 23.798 32.403 1.00 89.12 458 GLN A C 1
ATOM 3521 O O . GLN A 1 458 ? -9.857 24.030 32.830 1.00 89.12 458 GLN A O 1
ATOM 3526 N N . TYR A 1 459 ? -8.463 23.699 31.099 1.00 90.81 459 TYR A N 1
ATOM 3527 C CA . TYR A 1 459 ? -9.456 23.983 30.066 1.00 90.81 459 TYR A CA 1
ATOM 3528 C C . TYR A 1 459 ? -10.623 22.974 30.076 1.00 90.81 459 TYR A C 1
ATOM 3530 O O . TYR A 1 459 ? -11.788 23.358 30.177 1.00 90.81 459 TYR A O 1
ATOM 3538 N N . TYR A 1 460 ? -10.324 21.674 30.055 1.00 91.44 460 TYR A N 1
ATOM 3539 C CA . TYR A 1 460 ? -11.307 20.605 30.239 1.00 91.44 460 TYR A CA 1
ATOM 3540 C C . TYR A 1 460 ? -11.479 20.302 31.738 1.00 91.44 460 TYR A C 1
ATOM 3542 O O . TYR A 1 460 ? -10.492 20.153 32.460 1.00 91.44 460 TYR A O 1
ATOM 3550 N N . GLN A 1 461 ? -12.721 20.185 32.220 1.00 86.94 461 GLN A N 1
ATOM 3551 C CA . GLN A 1 461 ? -13.038 19.931 33.645 1.00 86.94 461 GLN A CA 1
ATOM 3552 C C . GLN A 1 461 ? -14.224 18.975 33.842 1.00 86.94 461 GLN A C 1
ATOM 3554 O O . GLN A 1 461 ? -14.861 18.943 34.892 1.00 86.94 461 GLN A O 1
ATOM 3559 N N . ASP A 1 462 ? -14.580 18.243 32.800 1.00 82.25 462 ASP A N 1
ATOM 3560 C CA . ASP A 1 462 ? -15.808 17.468 32.720 1.00 82.25 462 ASP A CA 1
ATOM 3561 C C . ASP A 1 462 ? -15.682 16.037 33.255 1.00 82.25 462 ASP A C 1
ATOM 3563 O O . ASP A 1 462 ? -16.682 15.487 33.717 1.00 82.25 462 ASP A O 1
ATOM 3567 N N . ASN A 1 463 ? -14.491 15.433 33.231 1.00 82.94 463 ASN A N 1
ATOM 3568 C CA . ASN A 1 463 ? -14.263 14.085 33.755 1.00 82.94 463 ASN A CA 1
ATOM 3569 C C . ASN A 1 463 ? -12.797 13.844 34.174 1.00 82.94 463 ASN A C 1
ATOM 3571 O O . ASN A 1 463 ? -11.937 14.714 34.050 1.00 82.94 463 ASN A O 1
ATOM 3575 N N . ASP A 1 464 ? -12.499 12.639 34.668 1.00 80.94 464 ASP A N 1
ATOM 3576 C CA . ASP A 1 464 ? -11.137 12.260 35.073 1.00 80.94 464 ASP A CA 1
ATOM 3577 C C . ASP A 1 464 ? -10.141 12.239 33.891 1.00 80.94 464 ASP A C 1
ATOM 3579 O O . ASP A 1 464 ? -8.941 12.461 34.083 1.00 80.94 464 ASP A O 1
ATOM 3583 N N . ASP A 1 465 ? -10.622 12.031 32.657 1.00 86.12 465 ASP A N 1
ATOM 3584 C CA . ASP A 1 465 ? -9.787 12.064 31.447 1.00 86.12 465 ASP A CA 1
ATOM 3585 C C . ASP A 1 465 ? -9.313 13.478 31.103 1.00 86.12 465 ASP A C 1
ATOM 3587 O O . ASP A 1 465 ? -8.265 13.638 30.468 1.00 86.12 465 ASP A O 1
ATOM 3591 N N . SER A 1 466 ? -10.036 14.510 31.554 1.00 90.94 466 SER A N 1
ATOM 3592 C CA . SER A 1 466 ? -9.695 15.917 31.330 1.00 90.94 466 SER A CA 1
ATOM 3593 C C . SER A 1 466 ? -8.274 16.249 31.789 1.00 90.94 466 SER A C 1
ATOM 3595 O O . SER A 1 466 ? -7.622 17.092 31.180 1.00 90.94 466 SER A O 1
ATOM 3597 N N . LYS A 1 467 ? -7.739 15.539 32.794 1.00 93.62 467 LYS A N 1
ATOM 3598 C CA . LYS A 1 467 ? -6.337 15.676 33.218 1.00 93.62 467 LYS A CA 1
ATOM 3599 C C . LYS A 1 467 ? -5.360 15.406 32.070 1.00 93.62 467 LYS A C 1
ATOM 3601 O O . LYS A 1 467 ? -4.441 16.195 31.862 1.00 93.62 467 LYS A O 1
ATOM 3606 N N . TRP A 1 468 ? -5.534 14.298 31.350 1.00 94.19 468 TRP A N 1
ATOM 3607 C CA . TRP A 1 468 ? -4.643 13.917 30.250 1.00 94.19 468 TRP A CA 1
ATOM 3608 C C . TRP A 1 468 ? -4.823 14.840 29.047 1.00 94.19 468 TRP A C 1
ATOM 3610 O O . TRP A 1 468 ? -3.836 15.236 28.432 1.00 94.19 468 TRP A O 1
ATOM 3620 N N . LEU A 1 469 ? -6.067 15.241 28.764 1.00 95.06 469 LEU A N 1
ATOM 3621 C CA . LEU A 1 469 ? -6.373 16.206 27.706 1.00 95.06 469 LEU A CA 1
ATOM 3622 C C . LEU A 1 469 ? -5.714 17.564 27.972 1.00 95.06 469 LEU A C 1
ATOM 3624 O O . LEU A 1 469 ? -5.047 18.090 27.089 1.00 95.06 469 LEU A O 1
ATOM 3628 N N . ASN A 1 470 ? -5.835 18.100 29.189 1.00 95.62 470 ASN A N 1
ATOM 3629 C CA . ASN A 1 470 ? -5.212 19.371 29.563 1.00 95.62 470 ASN A CA 1
ATOM 3630 C C . ASN A 1 470 ? -3.684 19.292 29.514 1.00 95.62 470 ASN A C 1
ATOM 3632 O O . ASN A 1 470 ? -3.042 20.198 28.998 1.00 95.62 470 ASN A O 1
ATOM 3636 N N . GLN A 1 471 ? -3.085 18.197 30.000 1.00 95.31 471 GLN A N 1
ATOM 3637 C CA . GLN A 1 471 ? -1.633 18.006 29.917 1.00 95.31 471 GLN A CA 1
ATOM 3638 C C . GLN A 1 471 ? -1.143 17.972 28.467 1.00 95.31 471 GLN A C 1
ATOM 3640 O O . GLN A 1 471 ? -0.152 18.628 28.149 1.00 95.31 471 GLN A O 1
ATOM 3645 N N . ALA A 1 472 ? -1.848 17.252 27.589 1.00 95.75 472 ALA A N 1
ATOM 3646 C CA . ALA A 1 472 ? -1.530 17.209 26.167 1.00 95.75 472 ALA A CA 1
ATOM 3647 C C . ALA A 1 472 ? -1.718 18.576 25.495 1.00 95.75 472 ALA A C 1
ATOM 3649 O O . ALA A 1 472 ? -0.814 19.033 24.799 1.00 95.75 472 ALA A O 1
ATOM 3650 N N . LEU A 1 473 ? -2.840 19.258 25.750 1.00 95.56 473 LEU A N 1
ATOM 3651 C CA . LEU A 1 473 ? -3.127 20.586 25.207 1.00 95.56 473 LEU A CA 1
ATOM 3652 C C . LEU A 1 473 ? -2.065 21.606 25.636 1.00 95.56 473 LEU A C 1
ATOM 3654 O O . LEU A 1 473 ? -1.497 22.282 24.784 1.00 95.56 473 LEU A O 1
ATOM 3658 N N . THR A 1 474 ? -1.744 21.688 26.930 1.00 95.19 474 THR A N 1
ATOM 3659 C CA . THR A 1 474 ? -0.711 22.599 27.442 1.00 95.19 474 THR A CA 1
ATOM 3660 C C . THR A 1 474 ? 0.658 22.294 26.843 1.00 95.19 474 THR A C 1
ATOM 3662 O O . THR A 1 474 ? 1.344 23.219 26.414 1.00 95.19 474 THR A O 1
ATOM 3665 N N . ALA A 1 475 ? 1.054 21.020 26.778 1.00 94.62 475 ALA A N 1
ATOM 3666 C CA . ALA A 1 475 ? 2.347 20.631 26.220 1.00 94.62 475 ALA A CA 1
ATOM 3667 C C . ALA A 1 475 ? 2.453 20.977 24.724 1.00 94.62 475 ALA A C 1
ATOM 3669 O O . ALA A 1 475 ? 3.468 21.525 24.295 1.00 94.62 475 ALA A O 1
ATOM 3670 N N . LEU A 1 476 ? 1.394 20.722 23.949 1.00 93.38 476 LEU A N 1
ATOM 3671 C CA . LEU A 1 476 ? 1.329 21.061 22.525 1.00 93.38 476 LEU A CA 1
ATOM 3672 C C . LEU A 1 476 ? 1.336 22.574 22.301 1.00 93.38 476 LEU A C 1
ATOM 3674 O O . LEU A 1 476 ? 2.096 23.054 21.470 1.00 93.38 476 LEU A O 1
ATOM 3678 N N . VAL A 1 477 ? 0.554 23.342 23.064 1.00 92.56 477 VAL A N 1
ATOM 3679 C CA . VAL A 1 477 ? 0.537 24.811 22.974 1.00 92.56 477 VAL A CA 1
ATOM 3680 C C . VAL A 1 477 ? 1.913 25.396 23.292 1.00 92.56 477 VAL A C 1
ATOM 3682 O O . VAL A 1 477 ? 2.420 26.201 22.515 1.00 92.56 477 VAL A O 1
ATOM 3685 N N . GLN A 1 478 ? 2.553 24.955 24.380 1.00 92.00 478 GLN A N 1
ATOM 3686 C CA . GLN A 1 478 ? 3.903 25.398 24.743 1.00 92.00 478 GLN A CA 1
ATOM 3687 C C . GLN A 1 478 ? 4.928 25.035 23.667 1.00 92.00 478 GLN A C 1
ATOM 3689 O O . GLN A 1 478 ? 5.791 25.847 23.335 1.00 92.00 478 GLN A O 1
ATOM 3694 N N . HIS A 1 479 ? 4.826 23.830 23.102 1.00 89.56 479 HIS A N 1
ATOM 3695 C CA . HIS A 1 479 ? 5.684 23.404 22.006 1.00 89.56 479 HIS A CA 1
ATOM 3696 C C . HIS A 1 479 ? 5.485 24.272 20.765 1.00 89.56 479 HIS A C 1
ATOM 3698 O O . HIS A 1 479 ? 6.467 24.755 20.210 1.00 89.56 479 HIS A O 1
ATOM 3704 N N . ILE A 1 480 ? 4.236 24.523 20.366 1.00 86.94 480 ILE A N 1
ATOM 3705 C CA . ILE A 1 480 ? 3.907 25.359 19.210 1.00 86.94 480 ILE A CA 1
ATOM 3706 C C . ILE A 1 480 ? 4.455 26.777 19.405 1.00 86.94 480 ILE A C 1
ATOM 3708 O O . ILE A 1 480 ? 5.136 27.296 18.524 1.00 86.94 480 ILE A O 1
ATOM 3712 N N . GLN A 1 481 ? 4.232 27.380 20.572 1.00 87.56 481 GLN A N 1
ATOM 3713 C CA . GLN A 1 481 ? 4.727 28.723 20.890 1.00 87.56 481 GLN A CA 1
ATOM 3714 C C . GLN A 1 481 ? 6.260 28.800 20.873 1.00 87.56 481 GLN A C 1
ATOM 3716 O O . GLN A 1 481 ? 6.825 29.776 20.384 1.00 87.56 481 GLN A O 1
ATOM 3721 N N . ALA A 1 482 ? 6.941 27.761 21.365 1.00 85.69 482 ALA A N 1
ATOM 3722 C CA . ALA A 1 482 ? 8.400 27.710 21.398 1.00 85.69 482 ALA A CA 1
ATOM 3723 C C . ALA A 1 482 ? 9.031 27.417 20.025 1.00 85.69 482 ALA A C 1
ATOM 3725 O O . ALA A 1 482 ? 10.046 28.018 19.677 1.00 85.69 482 ALA A O 1
ATOM 3726 N N . ALA A 1 483 ? 8.461 26.487 19.256 1.00 79.88 483 ALA A N 1
ATOM 3727 C CA . ALA A 1 483 ? 9.013 26.027 17.982 1.00 79.88 483 ALA A CA 1
ATOM 3728 C C . ALA A 1 483 ? 8.631 26.932 16.797 1.00 79.88 483 ALA A C 1
ATOM 3730 O O . ALA A 1 483 ? 9.362 26.982 15.807 1.00 79.88 483 ALA A O 1
ATOM 3731 N N . TYR A 1 484 ? 7.524 27.677 16.901 1.00 76.38 484 TYR A N 1
ATOM 3732 C CA . TYR A 1 484 ? 6.985 28.514 15.826 1.00 76.38 484 TYR A CA 1
ATOM 3733 C C . TYR A 1 484 ? 6.752 29.972 16.267 1.00 76.38 484 TYR A C 1
ATOM 3735 O O . TYR A 1 484 ? 5.635 30.489 16.141 1.00 76.38 484 TYR A O 1
ATOM 3743 N N . PRO A 1 485 ? 7.793 30.677 16.753 1.00 67.94 485 PRO A N 1
ATOM 3744 C CA . PRO A 1 485 ? 7.659 32.074 17.152 1.00 67.94 485 PRO A CA 1
ATOM 3745 C C . PRO A 1 485 ? 7.220 32.918 15.944 1.00 67.94 485 PRO A C 1
ATOM 3747 O O . PRO A 1 485 ? 7.783 32.785 14.857 1.00 67.94 485 PRO A O 1
ATOM 3750 N N . ARG A 1 486 ? 6.231 33.807 16.132 1.00 69.38 486 ARG A N 1
ATOM 3751 C CA . ARG A 1 486 ? 5.618 34.680 15.098 1.00 69.38 486 ARG A CA 1
ATOM 3752 C C . ARG A 1 486 ? 4.693 34.001 14.079 1.00 69.38 486 ARG A C 1
ATOM 3754 O O . ARG A 1 486 ? 4.377 34.603 13.050 1.00 69.38 486 ARG A O 1
ATOM 3761 N N . ARG A 1 487 ? 4.247 32.766 14.325 1.00 72.94 487 ARG A N 1
ATOM 3762 C CA . ARG A 1 487 ? 3.272 32.078 13.461 1.00 72.94 487 ARG A CA 1
ATOM 3763 C C . ARG A 1 487 ? 1.954 31.856 14.185 1.00 72.94 487 ARG A C 1
ATOM 3765 O O . ARG A 1 487 ? 1.927 31.638 15.390 1.00 72.94 487 ARG A O 1
ATOM 3772 N N . LYS A 1 488 ? 0.871 31.848 13.408 1.00 76.88 488 LYS A N 1
ATOM 3773 C CA . LYS A 1 488 ? -0.431 31.350 13.850 1.00 76.88 488 LYS A CA 1
ATOM 3774 C C . LYS A 1 488 ? -0.601 29.929 13.350 1.00 76.88 488 LYS A C 1
ATOM 3776 O O . LYS A 1 488 ? -0.706 29.712 12.143 1.00 76.88 488 LYS A O 1
ATOM 3781 N N . CYS A 1 489 ? -0.614 28.991 14.279 1.00 82.00 489 CYS A N 1
ATOM 3782 C CA . CYS A 1 489 ? -0.793 27.573 14.015 1.00 82.00 489 CYS A CA 1
ATOM 3783 C C . CYS A 1 489 ? -2.223 27.165 14.360 1.00 82.00 489 CYS A C 1
ATOM 3785 O O . CYS A 1 489 ? -2.781 27.649 15.347 1.00 82.00 489 CYS A O 1
ATOM 3787 N N . LEU A 1 490 ? -2.812 26.274 13.561 1.00 84.25 490 LEU A N 1
ATOM 3788 C CA . LEU A 1 490 ? -4.086 25.661 13.919 1.00 84.25 490 LEU A CA 1
ATOM 3789 C C . LEU A 1 490 ? -3.847 24.303 14.554 1.00 84.25 490 LEU A C 1
ATOM 3791 O O . LEU A 1 490 ? -3.485 23.351 13.875 1.00 84.25 490 LEU A O 1
ATOM 3795 N N . LEU A 1 491 ? -4.134 24.196 15.838 1.00 89.94 491 LEU A N 1
ATOM 3796 C CA . LEU A 1 491 ? -4.144 22.929 16.537 1.00 89.94 491 LEU A CA 1
ATOM 3797 C C . LEU A 1 491 ? -5.540 22.305 16.441 1.00 89.94 491 LEU A C 1
ATOM 3799 O O . LEU A 1 491 ? -6.467 22.767 17.106 1.00 89.94 491 LEU A O 1
ATOM 3803 N N . LEU A 1 492 ? -5.683 21.253 15.632 1.00 90.31 492 LEU A N 1
ATOM 3804 C CA . LEU A 1 492 ? -6.845 20.364 15.685 1.00 90.31 492 LEU A CA 1
ATOM 3805 C C . LEU A 1 492 ? -6.619 19.328 16.788 1.00 90.31 492 LEU A C 1
ATOM 3807 O O . LEU A 1 492 ? -5.658 18.562 16.751 1.00 90.31 492 LEU A O 1
ATOM 3811 N N . PHE A 1 493 ? -7.494 19.328 17.786 1.00 94.25 493 PHE A N 1
ATOM 3812 C CA . PHE A 1 493 ? -7.359 18.552 19.009 1.00 94.25 493 PHE A CA 1
ATOM 3813 C C . PHE A 1 493 ? -8.513 17.536 19.109 1.00 94.25 493 PHE A C 1
ATOM 3815 O O . PHE A 1 493 ? -9.624 17.910 19.497 1.00 94.25 493 PHE A O 1
ATOM 3822 N N . PRO A 1 494 ? -8.301 16.262 18.720 1.00 94.69 494 PRO A N 1
ATOM 3823 C CA . PRO A 1 494 ? -9.371 15.274 18.556 1.00 94.69 494 PRO A CA 1
ATOM 3824 C C . PRO A 1 494 ? -9.829 14.697 19.907 1.00 94.69 494 PRO A C 1
ATOM 3826 O O . PRO A 1 494 ? -9.484 13.575 20.289 1.00 94.69 494 PRO A O 1
ATOM 3829 N N . VAL A 1 495 ? -10.608 15.496 20.643 1.00 95.00 495 VAL A N 1
ATOM 3830 C CA . VAL A 1 495 ? -11.054 15.246 22.025 1.00 95.00 495 VAL A CA 1
ATOM 3831 C C . VAL A 1 495 ? -11.650 13.853 22.200 1.00 95.00 495 VAL A C 1
ATOM 3833 O O . VAL A 1 495 ? -11.230 13.102 23.085 1.00 95.00 495 VAL A O 1
ATOM 3836 N N . ASP A 1 496 ? -12.608 13.482 21.355 1.00 94.94 496 ASP A N 1
ATOM 3837 C CA . ASP A 1 496 ? -13.325 12.223 21.541 1.00 94.94 496 ASP A CA 1
ATOM 3838 C C . ASP A 1 496 ? -12.530 11.017 21.048 1.00 94.94 496 ASP A C 1
ATOM 3840 O O . ASP A 1 496 ? -12.676 9.936 21.612 1.00 94.94 496 ASP A O 1
ATOM 3844 N N . ALA A 1 497 ? -11.603 11.188 20.100 1.00 96.06 497 ALA A N 1
ATOM 3845 C CA . ALA A 1 497 ? -10.654 10.130 19.756 1.00 96.06 497 ALA A CA 1
ATOM 3846 C C . ALA A 1 497 ? -9.731 9.809 20.947 1.00 96.06 497 ALA A C 1
ATOM 3848 O O . ALA A 1 497 ? -9.500 8.642 21.272 1.00 96.06 497 ALA A O 1
ATOM 3849 N N . PHE A 1 498 ? -9.250 10.838 21.651 1.00 96.81 498 PHE A N 1
ATOM 3850 C CA . PHE A 1 498 ? -8.437 10.683 22.859 1.00 96.81 498 PHE A CA 1
ATOM 3851 C C . PHE A 1 498 ? -9.202 10.004 23.989 1.00 96.81 498 PHE A C 1
ATOM 3853 O O . PHE A 1 498 ? -8.713 9.033 24.575 1.00 96.81 498 PHE A O 1
ATOM 3860 N N . ARG A 1 499 ? -10.426 10.460 24.261 1.00 96.06 499 ARG A N 1
ATOM 3861 C CA . ARG A 1 499 ? -11.296 9.843 25.270 1.00 96.06 499 ARG A CA 1
ATOM 3862 C C . ARG A 1 499 ? -11.677 8.417 24.915 1.00 96.06 499 ARG A C 1
ATOM 3864 O O . ARG A 1 499 ? -11.694 7.565 25.795 1.00 96.06 499 ARG A O 1
ATOM 3871 N N . PHE A 1 500 ? -11.923 8.129 23.642 1.00 95.56 500 PHE A N 1
ATOM 3872 C CA . PHE A 1 500 ? -12.202 6.777 23.172 1.00 95.56 500 PHE A CA 1
ATOM 3873 C C . PHE A 1 500 ? -11.037 5.828 23.466 1.00 95.56 500 PHE A C 1
ATOM 3875 O O . PHE A 1 500 ? -11.238 4.752 24.032 1.00 95.56 500 PHE A O 1
ATOM 3882 N N . VAL A 1 501 ? -9.803 6.241 23.155 1.00 95.38 501 VAL A N 1
ATOM 3883 C CA . VAL A 1 501 ? -8.600 5.450 23.460 1.00 95.38 501 VAL A CA 1
ATOM 3884 C C . VAL A 1 501 ? -8.416 5.281 24.973 1.00 95.38 501 VAL A C 1
ATOM 3886 O O . VAL A 1 501 ? -8.130 4.169 25.422 1.00 95.38 501 VAL A O 1
ATOM 3889 N N . LEU A 1 502 ? -8.633 6.334 25.773 1.00 95.00 502 LEU A N 1
ATOM 3890 C CA . LEU A 1 502 ? -8.590 6.248 27.241 1.00 95.00 502 LEU A CA 1
ATOM 3891 C C . LEU A 1 502 ? -9.641 5.278 27.785 1.00 95.00 502 LEU A C 1
ATOM 3893 O O . LEU A 1 502 ? -9.305 4.423 28.603 1.00 95.00 502 LEU A O 1
ATOM 3897 N N . ALA A 1 503 ? -10.876 5.337 27.293 1.00 94.12 503 ALA A N 1
ATOM 3898 C CA . ALA A 1 503 ? -11.960 4.456 27.714 1.00 94.12 503 ALA A CA 1
ATOM 3899 C C . ALA A 1 503 ? -11.682 2.986 27.362 1.00 94.12 503 ALA A C 1
ATOM 3901 O O . ALA A 1 503 ? -11.843 2.096 28.200 1.00 94.12 503 ALA A O 1
ATOM 3902 N N . LEU A 1 504 ? -11.171 2.704 26.158 1.00 93.12 504 LEU A N 1
ATOM 3903 C CA . LEU A 1 504 ? -10.716 1.354 25.802 1.00 93.12 504 LEU A CA 1
ATOM 3904 C C . LEU A 1 504 ? -9.555 0.890 26.691 1.00 93.12 504 LEU A C 1
ATOM 3906 O O . LEU A 1 504 ? -9.501 -0.280 27.091 1.00 93.12 504 LEU A O 1
ATOM 3910 N N . ARG A 1 505 ? -8.645 1.804 27.049 1.00 90.94 505 ARG A N 1
ATOM 3911 C CA . ARG A 1 505 ? -7.540 1.498 27.957 1.00 90.94 505 ARG A CA 1
ATOM 3912 C C . ARG A 1 505 ? -8.028 1.214 29.372 1.00 90.94 505 ARG A C 1
ATOM 3914 O O . ARG A 1 505 ? -7.505 0.275 29.960 1.00 90.94 505 ARG A O 1
ATOM 3921 N N . ARG A 1 506 ? -9.031 1.937 29.889 1.00 89.88 506 ARG A N 1
ATOM 3922 C CA . ARG A 1 506 ? -9.653 1.678 31.204 1.00 89.88 506 ARG A CA 1
ATOM 3923 C C . ARG A 1 506 ? -10.264 0.280 31.291 1.00 89.88 506 ARG A C 1
ATOM 3925 O O . ARG A 1 506 ? -10.183 -0.356 32.337 1.00 89.88 506 ARG A O 1
ATOM 3932 N N . ARG A 1 507 ? -10.827 -0.221 30.186 1.00 88.75 507 ARG A N 1
ATOM 3933 C CA . ARG A 1 507 ? -11.399 -1.580 30.092 1.00 88.75 507 ARG A CA 1
ATOM 3934 C C . ARG A 1 507 ? -10.345 -2.686 30.035 1.00 88.75 507 ARG A C 1
ATOM 3936 O O . ARG A 1 507 ? -10.664 -3.844 30.289 1.00 88.75 507 ARG A O 1
ATOM 3943 N N . SER A 1 508 ? -9.110 -2.340 29.688 1.00 85.94 508 SER A N 1
ATOM 3944 C CA . SER A 1 508 ? -8.000 -3.277 29.532 1.00 85.94 508 SER A CA 1
ATOM 3945 C C . SER A 1 508 ? -7.082 -3.210 30.755 1.00 85.94 508 SER A C 1
ATOM 3947 O O . SER A 1 508 ? -6.769 -2.129 31.244 1.00 85.94 508 SER A O 1
ATOM 3949 N N . SER A 1 509 ? -6.575 -4.339 31.252 1.00 82.06 509 SER A N 1
ATOM 3950 C CA . SER A 1 509 ? -5.614 -4.306 32.366 1.00 82.06 509 SER A CA 1
ATOM 3951 C C . SER A 1 509 ? -4.347 -3.541 31.979 1.00 82.06 509 SER A C 1
ATOM 3953 O O . SER A 1 509 ? -3.936 -3.552 30.816 1.00 82.06 509 SER A O 1
ATOM 3955 N N . ALA A 1 510 ? -3.675 -2.914 32.950 1.00 76.31 510 ALA A N 1
ATOM 3956 C CA . ALA A 1 510 ? -2.407 -2.208 32.724 1.00 76.31 510 ALA A CA 1
ATOM 3957 C C . ALA A 1 510 ? -1.342 -3.089 32.031 1.00 76.31 510 ALA A C 1
ATOM 3959 O O . ALA A 1 510 ? -0.506 -2.581 31.291 1.00 76.31 510 ALA A O 1
ATOM 3960 N N . ASN A 1 511 ? -1.444 -4.413 32.183 1.00 79.62 511 ASN A N 1
ATOM 3961 C CA . ASN A 1 511 ? -0.538 -5.386 31.578 1.00 79.62 511 ASN A CA 1
ATOM 3962 C C . ASN A 1 511 ? -1.005 -5.927 30.211 1.00 79.62 511 ASN A C 1
ATOM 3964 O O . ASN A 1 511 ? -0.258 -6.673 29.580 1.00 79.62 511 ASN A O 1
ATOM 3968 N N . SER A 1 512 ? -2.206 -5.576 29.740 1.00 88.31 512 SER A N 1
ATOM 3969 C CA . SER A 1 512 ? -2.699 -5.998 28.425 1.00 88.31 512 SER A CA 1
ATOM 3970 C C . SER A 1 512 ? -2.088 -5.139 27.307 1.00 88.31 512 SER A C 1
ATOM 3972 O O . SER A 1 512 ? -2.151 -3.907 27.397 1.00 88.31 512 SER A O 1
ATOM 3974 N N . PRO A 1 513 ? -1.505 -5.748 26.256 1.00 93.31 513 PRO A N 1
ATOM 3975 C CA . PRO A 1 513 ? -1.038 -5.030 25.076 1.00 93.31 513 PRO A CA 1
ATOM 3976 C C . PRO A 1 513 ? -2.184 -4.359 24.321 1.00 93.31 513 PRO A C 1
ATOM 3978 O O . PRO A 1 513 ? -3.245 -4.952 24.116 1.00 93.31 513 PRO A O 1
ATOM 3981 N N . PHE A 1 514 ? -1.921 -3.159 23.815 1.00 95.81 514 PHE A N 1
ATOM 3982 C CA . PHE A 1 514 ? -2.853 -2.420 22.972 1.00 95.81 514 PHE A CA 1
ATOM 3983 C C . PHE A 1 514 ? -2.170 -2.013 21.664 1.00 95.81 514 PHE A C 1
ATOM 3985 O O . PHE A 1 514 ? -1.032 -1.544 21.671 1.00 95.81 514 PHE A O 1
ATOM 3992 N N . GLY A 1 515 ? -2.853 -2.192 20.540 1.00 96.38 515 GLY A N 1
ATOM 3993 C CA . GLY A 1 515 ? -2.405 -1.730 19.229 1.00 96.38 515 GLY A CA 1
ATOM 3994 C C . GLY A 1 515 ? -3.485 -0.911 18.536 1.00 96.38 515 GLY A C 1
ATOM 3995 O O . GLY A 1 515 ? -4.671 -1.104 18.794 1.00 96.38 515 GLY A O 1
ATOM 3996 N N . MET A 1 516 ? -3.093 -0.005 17.647 1.00 96.62 516 MET A N 1
ATOM 3997 C CA . MET A 1 516 ? -4.030 0.695 16.773 1.00 96.62 516 MET A CA 1
ATOM 3998 C C . MET A 1 516 ? -3.456 0.928 15.373 1.00 96.62 516 MET A C 1
ATOM 4000 O O . MET A 1 516 ? -2.254 1.151 15.206 1.00 96.62 516 MET A O 1
ATOM 4004 N N . LEU A 1 517 ? -4.340 0.893 14.378 1.00 95.56 517 LEU A N 1
ATOM 4005 C CA . LEU A 1 517 ? -4.132 1.406 13.029 1.00 95.56 517 LEU A CA 1
ATOM 4006 C C . LEU A 1 517 ? -5.242 2.400 12.711 1.00 95.56 517 LEU A C 1
ATOM 4008 O O . LEU A 1 517 ? -6.412 2.022 12.657 1.00 95.56 517 LEU A O 1
ATOM 4012 N N . VAL A 1 518 ? -4.860 3.649 12.486 1.00 93.50 518 VAL A N 1
ATOM 4013 C CA . VAL A 1 518 ? -5.780 4.744 12.177 1.00 93.50 518 VAL A CA 1
ATOM 4014 C C . VAL A 1 518 ? -5.438 5.269 10.792 1.00 93.50 518 VAL A C 1
ATOM 4016 O O . VAL A 1 518 ? -4.323 5.734 10.574 1.00 93.50 518 VAL A O 1
ATOM 4019 N N . GLY A 1 519 ? -6.358 5.118 9.845 1.00 90.06 519 GLY A N 1
ATOM 4020 C CA . GLY A 1 519 ? -6.223 5.579 8.470 1.00 90.06 519 GLY A CA 1
ATOM 4021 C C . GLY A 1 519 ? -7.134 6.770 8.217 1.00 90.06 519 GLY A C 1
ATOM 4022 O O . GLY A 1 519 ? -8.331 6.574 8.065 1.00 90.06 519 GLY A O 1
ATOM 4023 N N . ASP A 1 520 ? -6.598 7.980 8.127 1.00 86.88 520 ASP A N 1
ATOM 4024 C CA . ASP A 1 520 ? -7.394 9.206 8.009 1.00 86.88 520 ASP A CA 1
ATOM 4025 C C . ASP A 1 520 ? -6.731 10.193 7.043 1.00 86.88 520 ASP A C 1
ATOM 4027 O O . ASP A 1 520 ? -5.554 10.069 6.681 1.00 86.88 520 ASP A O 1
ATOM 4031 N N . ALA A 1 521 ? -7.493 11.185 6.591 1.00 78.62 521 ALA A N 1
ATOM 4032 C CA . ALA A 1 521 ? -6.894 12.361 5.981 1.00 78.62 521 ALA A CA 1
ATOM 4033 C C . ALA A 1 521 ? -6.215 13.194 7.073 1.00 78.62 521 ALA A C 1
ATOM 4035 O O . ALA A 1 521 ? -6.769 13.400 8.151 1.00 78.62 521 ALA A O 1
ATOM 4036 N N . THR A 1 522 ? -5.003 13.663 6.792 1.00 77.88 522 THR A N 1
ATOM 4037 C CA . THR A 1 522 ? -4.141 14.257 7.814 1.00 77.88 522 THR A CA 1
ATOM 4038 C C . THR A 1 522 ? -3.801 15.703 7.529 1.00 77.88 522 THR A C 1
ATOM 4040 O O . THR A 1 522 ? -3.524 16.049 6.380 1.00 77.88 522 THR A O 1
ATOM 4043 N N . VAL A 1 523 ? -3.683 16.491 8.588 1.00 77.38 523 VAL A N 1
ATOM 4044 C CA . VAL A 1 523 ? -3.091 17.833 8.581 1.00 77.38 523 VAL A CA 1
ATOM 4045 C C . VAL A 1 523 ? -1.994 17.886 9.640 1.00 77.38 523 VAL A C 1
ATOM 4047 O O . VAL A 1 523 ? -1.956 17.034 10.521 1.00 77.38 523 VAL A O 1
ATOM 4050 N N . HIS A 1 524 ? -1.100 18.862 9.558 1.00 79.56 524 HIS A N 1
ATOM 4051 C CA . HIS A 1 524 ? -0.199 19.186 10.655 1.00 79.56 524 HIS A CA 1
ATOM 4052 C C . HIS A 1 524 ? -0.480 20.607 11.148 1.00 79.56 524 HIS A C 1
ATOM 4054 O O . HIS A 1 524 ? -0.696 21.499 10.330 1.00 79.56 524 HIS A O 1
ATOM 4060 N N . PHE A 1 525 ? -0.412 20.870 12.452 1.00 79.75 525 PHE A N 1
ATOM 4061 C CA . PHE A 1 525 ? -0.681 22.205 13.012 1.00 79.75 525 PHE A CA 1
ATOM 4062 C C . PHE A 1 525 ? 0.249 23.318 12.491 1.00 79.75 525 PHE A C 1
ATOM 4064 O O . PHE A 1 525 ? -0.066 24.505 12.605 1.00 79.75 525 PHE A O 1
ATOM 4071 N N . SER A 1 526 ? 1.398 22.952 11.911 1.00 72.06 526 SER A N 1
ATOM 4072 C CA . SER A 1 526 ? 2.301 23.889 11.224 1.00 72.06 526 SER A CA 1
ATOM 4073 C C . SER A 1 526 ? 1.896 24.218 9.782 1.00 72.06 526 SER A C 1
ATOM 4075 O O . SER A 1 526 ? 2.514 25.100 9.178 1.00 72.06 526 SER A O 1
ATOM 4077 N N . ASP A 1 527 ? 0.884 23.537 9.229 1.00 70.25 527 ASP A N 1
ATOM 4078 C CA . ASP A 1 527 ? 0.306 23.867 7.929 1.00 70.25 527 ASP A CA 1
ATOM 4079 C C . ASP A 1 527 ? -0.419 25.223 7.967 1.00 70.25 527 ASP A C 1
ATOM 4081 O O . ASP A 1 527 ? -0.861 25.713 9.007 1.00 70.25 527 ASP A O 1
ATOM 4085 N N . ILE A 1 528 ? -0.474 25.888 6.810 1.00 62.28 528 ILE A N 1
ATOM 4086 C CA . ILE A 1 528 ? -1.069 27.222 6.702 1.00 62.28 528 ILE A CA 1
ATOM 4087 C C . ILE A 1 528 ? -2.579 27.079 6.920 1.00 62.28 528 ILE A C 1
ATOM 4089 O O . ILE A 1 528 ? -3.201 26.201 6.336 1.00 62.28 528 ILE A O 1
ATOM 4093 N N . LEU A 1 529 ? -3.187 27.975 7.703 1.00 58.81 529 LEU A N 1
ATOM 4094 C CA . LEU A 1 529 ? -4.632 27.996 7.994 1.00 58.81 529 LEU A CA 1
ATOM 4095 C C . LEU A 1 529 ? -5.541 27.895 6.748 1.00 58.81 529 LEU A C 1
ATOM 4097 O O . LEU A 1 529 ? -6.671 27.432 6.850 1.00 58.81 529 LEU A O 1
ATOM 4101 N N . THR A 1 530 ? -5.069 28.328 5.574 1.00 53.59 530 THR A N 1
ATOM 4102 C CA . THR A 1 530 ? -5.797 28.237 4.294 1.00 53.59 530 THR A CA 1
ATOM 4103 C C . THR A 1 530 ? -5.707 26.871 3.614 1.00 53.59 530 THR A C 1
ATOM 4105 O O . THR A 1 530 ? -6.487 26.604 2.705 1.00 53.59 530 THR A O 1
ATOM 4108 N N . ASP A 1 531 ? -4.762 26.028 4.027 1.00 48.44 531 ASP A N 1
ATOM 4109 C CA . ASP A 1 531 ? -4.447 24.735 3.412 1.00 48.44 531 ASP A CA 1
ATOM 4110 C C . ASP A 1 531 ? -5.188 23.573 4.091 1.00 48.44 531 ASP A C 1
ATOM 4112 O O . ASP A 1 531 ? -4.893 22.418 3.804 1.00 48.44 531 ASP A O 1
ATOM 4116 N N . ILE A 1 532 ? -6.130 23.848 4.999 1.00 56.38 532 ILE A N 1
ATOM 4117 C CA . ILE A 1 532 ? -6.821 22.818 5.781 1.00 56.38 532 ILE A CA 1
ATOM 4118 C C . ILE A 1 532 ? -8.138 22.471 5.078 1.00 56.38 532 ILE A C 1
ATOM 4120 O O . ILE A 1 532 ? -9.093 23.254 5.140 1.00 56.38 532 ILE A O 1
ATOM 4124 N N . PRO A 1 533 ? -8.208 21.333 4.362 1.00 51.00 533 PRO A N 1
ATOM 4125 C CA . PRO A 1 533 ? -9.400 20.972 3.617 1.00 51.00 533 PRO A CA 1
ATOM 4126 C C . PRO A 1 533 ? -10.513 20.553 4.579 1.00 51.00 533 PRO A C 1
ATOM 4128 O O . PRO A 1 533 ? -10.315 19.720 5.461 1.00 51.00 533 PRO A O 1
ATOM 4131 N N . GLU A 1 534 ? -11.718 21.079 4.370 1.00 54.50 534 GLU A N 1
ATOM 4132 C CA . GLU A 1 534 ? -12.920 20.420 4.876 1.00 54.50 534 GLU A CA 1
ATOM 4133 C C . GLU A 1 534 ? -13.196 19.207 3.976 1.00 54.50 534 GLU A C 1
ATOM 4135 O O . GLU A 1 534 ? -13.374 19.348 2.762 1.00 54.50 534 GLU A O 1
ATOM 4140 N N . LEU A 1 535 ? -13.178 18.008 4.559 1.00 53.06 535 LEU A N 1
ATOM 4141 C CA . LEU A 1 535 ? -13.109 16.744 3.813 1.00 53.06 535 LEU A CA 1
ATOM 4142 C C . LEU A 1 535 ? -14.483 16.205 3.384 1.00 53.06 535 LEU A C 1
ATOM 4144 O O . LEU A 1 535 ? -14.572 15.203 2.670 1.00 53.06 535 LEU A O 1
ATOM 4148 N N . SER A 1 536 ? -15.571 16.849 3.811 1.00 54.75 536 SER A N 1
ATOM 4149 C CA . SER A 1 536 ? -16.901 16.261 3.720 1.00 54.75 536 SER A CA 1
ATOM 4150 C C . SER A 1 536 ? -17.522 16.318 2.312 1.00 54.75 536 SER A C 1
ATOM 4152 O O . SER A 1 536 ? -17.626 17.385 1.696 1.00 54.75 536 SER A O 1
ATOM 4154 N N . PRO A 1 537 ? -18.027 15.185 1.789 1.00 45.72 537 PRO A N 1
ATOM 4155 C CA . PRO A 1 537 ? -18.632 15.105 0.457 1.00 45.72 537 PRO A CA 1
ATOM 4156 C C . PRO A 1 537 ? -20.099 15.574 0.419 1.00 45.72 537 PRO A C 1
ATOM 4158 O O . PRO A 1 537 ? -20.623 15.857 -0.657 1.00 45.72 537 PRO A O 1
ATOM 4161 N N . HIS A 1 538 ? -20.765 15.667 1.575 1.00 51.38 538 HIS A N 1
ATOM 4162 C CA . HIS A 1 538 ? -22.179 16.025 1.723 1.00 51.38 538 HIS A CA 1
ATOM 4163 C C . HIS A 1 538 ? -22.340 17.116 2.790 1.00 51.38 538 HIS A C 1
ATOM 4165 O O . HIS A 1 538 ? -21.557 17.148 3.729 1.00 51.38 538 HIS A O 1
ATOM 4171 N N . ALA A 1 539 ? -23.349 17.988 2.670 1.00 48.91 539 ALA A N 1
ATOM 4172 C CA . ALA A 1 539 ? -23.560 19.104 3.606 1.00 48.91 539 ALA A CA 1
ATOM 4173 C C . ALA A 1 539 ? -23.741 18.640 5.061 1.00 48.91 539 ALA A C 1
ATOM 4175 O O . ALA A 1 539 ? -23.212 19.261 5.979 1.00 48.91 539 ALA A O 1
ATOM 4176 N N . ASP A 1 540 ? -24.461 17.533 5.243 1.00 55.81 540 ASP A N 1
ATOM 4177 C CA . ASP A 1 540 ? -24.792 16.970 6.561 1.00 55.81 540 ASP A CA 1
ATOM 4178 C C . ASP A 1 540 ? -23.784 15.916 7.052 1.00 55.81 540 ASP A C 1
ATOM 4180 O O . ASP A 1 540 ? -23.978 15.307 8.100 1.00 55.81 540 ASP A O 1
ATOM 4184 N N . CYS A 1 541 ? -22.715 15.676 6.290 1.00 65.81 541 CYS A N 1
ATOM 4185 C CA . CYS A 1 541 ? -21.555 14.932 6.761 1.00 65.81 541 CYS A CA 1
ATOM 4186 C C . CYS A 1 541 ? -20.531 15.983 7.183 1.00 65.81 541 CYS A C 1
ATOM 4188 O O . CYS A 1 541 ? -20.212 16.850 6.380 1.00 65.81 541 CYS A O 1
ATOM 4190 N N . PHE A 1 542 ? -20.051 15.948 8.419 1.00 75.56 542 PHE A N 1
ATOM 4191 C CA . PHE A 1 542 ? -18.941 16.785 8.866 1.00 75.56 542 PHE A CA 1
ATOM 4192 C C . PHE A 1 542 ? -17.748 15.870 9.152 1.00 75.56 542 PHE A C 1
ATOM 4194 O O . PHE A 1 542 ? -17.928 14.711 9.512 1.00 75.56 542 PHE A O 1
ATOM 4201 N N . CYS A 1 543 ? -16.535 16.326 8.870 1.00 79.50 543 CYS A N 1
ATOM 4202 C CA . CYS A 1 543 ? -15.309 15.610 9.206 1.00 79.50 543 CYS A CA 1
ATOM 4203 C C . CYS A 1 543 ? -14.128 16.571 9.110 1.00 79.50 543 CYS A C 1
ATOM 4205 O O . CYS A 1 543 ? -14.069 17.407 8.198 1.00 79.50 543 CYS A O 1
ATOM 4207 N N . LEU A 1 544 ? -13.191 16.443 10.043 1.00 81.31 544 LEU A N 1
ATOM 4208 C CA . LEU A 1 544 ? -11.996 17.275 10.123 1.00 81.31 544 LEU A CA 1
ATOM 4209 C C . LEU A 1 544 ? -10.749 16.403 10.000 1.00 81.31 544 LEU A C 1
ATOM 4211 O O . LEU A 1 544 ? -10.713 15.334 10.599 1.00 81.31 544 LEU A O 1
ATOM 4215 N N . PRO A 1 545 ? -9.722 16.840 9.251 1.00 82.19 545 PRO A N 1
ATOM 4216 C CA . PRO A 1 545 ? -8.489 16.076 9.144 1.00 82.19 545 PRO A CA 1
ATOM 4217 C C . PRO A 1 545 ? -7.860 15.860 10.521 1.00 82.19 545 PRO A C 1
ATOM 4219 O O . PRO A 1 545 ? -7.990 16.683 11.427 1.00 82.19 545 PRO A O 1
ATOM 4222 N N . VAL A 1 546 ? -7.135 14.757 10.656 1.00 87.25 546 VAL A N 1
ATOM 4223 C CA . VAL A 1 546 ? -6.516 14.345 11.914 1.00 87.25 546 VAL A CA 1
ATOM 4224 C C . VAL A 1 546 ? -5.036 14.702 11.908 1.00 87.25 546 VAL A C 1
ATOM 4226 O O . VAL A 1 546 ? -4.318 14.404 10.955 1.00 87.25 546 VAL A O 1
ATOM 4229 N N . ASP A 1 547 ? -4.548 15.299 12.989 1.00 88.81 547 ASP A N 1
ATOM 4230 C CA . ASP A 1 547 ? -3.115 15.501 13.173 1.00 88.81 547 ASP A CA 1
ATOM 4231 C C . ASP A 1 547 ? -2.495 14.306 13.914 1.00 88.81 547 ASP A C 1
ATOM 4233 O O . ASP A 1 547 ? -2.710 14.082 15.107 1.00 88.81 547 ASP A O 1
ATOM 4237 N N . PHE A 1 548 ? -1.742 13.488 13.178 1.00 90.19 548 PHE A N 1
ATOM 4238 C CA . PHE A 1 548 ? -1.106 12.284 13.712 1.00 90.19 548 PHE A CA 1
ATOM 4239 C C . PHE A 1 548 ? 0.052 12.577 14.670 1.00 90.19 548 PHE A C 1
ATOM 4241 O O . PHE A 1 548 ? 0.317 11.750 15.547 1.00 90.19 548 PHE A O 1
ATOM 4248 N N . ASP A 1 549 ? 0.696 13.741 14.568 1.00 88.81 549 ASP A N 1
ATOM 4249 C CA . ASP A 1 549 ? 1.729 14.148 15.521 1.00 88.81 549 ASP A CA 1
ATOM 4250 C C . ASP A 1 549 ? 1.088 14.562 16.853 1.00 88.81 549 ASP A C 1
ATOM 4252 O O . ASP A 1 549 ? 1.588 14.200 17.921 1.00 88.81 549 ASP A O 1
ATOM 4256 N N . VAL A 1 550 ? -0.091 15.191 16.805 1.00 93.75 550 VAL A N 1
ATOM 4257 C CA . VAL A 1 550 ? -0.922 15.471 17.991 1.00 93.75 550 VAL A CA 1
ATOM 4258 C C . VAL A 1 550 ? -1.374 14.174 18.675 1.00 93.75 550 VAL A C 1
ATOM 4260 O O . VAL A 1 550 ? -1.300 14.073 19.902 1.00 93.75 550 VAL A O 1
ATOM 4263 N N . ILE A 1 551 ? -1.758 13.143 17.908 1.00 95.00 551 ILE A N 1
ATOM 4264 C CA . ILE A 1 551 ? -2.050 11.810 18.468 1.00 95.00 551 ILE A CA 1
ATOM 4265 C C . ILE A 1 551 ? -0.811 11.194 19.115 1.00 95.00 551 ILE A C 1
ATOM 4267 O O . ILE A 1 551 ? -0.905 10.677 20.227 1.00 95.00 551 ILE A O 1
ATOM 4271 N N . ASN A 1 552 ? 0.342 11.245 18.448 1.00 94.19 552 ASN A N 1
ATOM 4272 C CA . ASN A 1 552 ? 1.586 10.701 18.986 1.00 94.19 552 ASN A CA 1
ATOM 4273 C C . ASN A 1 552 ? 1.943 11.337 20.343 1.00 94.19 552 ASN A C 1
ATOM 4275 O O . ASN A 1 552 ? 2.162 10.621 21.320 1.00 94.19 552 ASN A O 1
ATOM 4279 N N . TRP A 1 553 ? 1.897 12.671 20.430 1.00 93.94 553 TRP A N 1
ATOM 4280 C CA . TRP A 1 553 ? 2.128 13.408 21.677 1.00 93.94 553 TRP A CA 1
ATOM 4281 C C . TRP A 1 553 ? 1.160 13.001 22.784 1.00 93.94 553 TRP A C 1
ATOM 4283 O O . TRP A 1 553 ? 1.573 12.774 23.922 1.00 93.94 553 TRP A O 1
ATOM 4293 N N . PHE A 1 554 ? -0.127 12.880 22.457 1.00 96.88 554 PHE A N 1
ATOM 4294 C CA . PHE A 1 554 ? -1.126 12.429 23.416 1.00 96.88 554 PHE A CA 1
ATOM 4295 C C . PHE A 1 554 ? -0.833 11.012 23.931 1.00 96.88 554 PHE A C 1
ATOM 4297 O O . PHE A 1 554 ? -0.885 10.788 25.140 1.00 96.88 554 PHE A O 1
ATOM 4304 N N . LEU A 1 555 ? -0.494 10.065 23.047 1.00 96.06 555 LEU A N 1
ATOM 4305 C CA . LEU A 1 555 ? -0.182 8.686 23.439 1.00 96.06 555 LEU A CA 1
ATOM 4306 C C . LEU A 1 555 ? 1.045 8.613 24.353 1.00 96.06 555 LEU A C 1
ATOM 4308 O O . LEU A 1 555 ? 1.022 7.879 25.343 1.00 96.06 555 LEU A O 1
ATOM 4312 N N . ASP A 1 556 ? 2.085 9.392 24.057 1.00 94.69 556 ASP A N 1
ATOM 4313 C CA . ASP A 1 556 ? 3.270 9.488 24.907 1.00 94.69 556 ASP A CA 1
ATOM 4314 C C . ASP A 1 556 ? 2.919 10.072 26.284 1.00 94.69 556 ASP A C 1
ATOM 4316 O O . ASP A 1 556 ? 3.248 9.475 27.311 1.00 94.69 556 ASP A O 1
ATOM 4320 N N . ILE A 1 557 ? 2.184 11.185 26.340 1.00 94.56 557 ILE A N 1
ATOM 4321 C CA . ILE A 1 557 ? 1.801 11.833 27.606 1.00 94.56 557 ILE A CA 1
ATOM 4322 C C . ILE A 1 557 ? 0.905 10.923 28.452 1.00 94.56 557 ILE A C 1
ATOM 4324 O O . ILE A 1 557 ? 1.142 10.763 29.652 1.00 94.56 557 ILE A O 1
ATOM 4328 N N . ALA A 1 558 ? -0.105 10.305 27.838 1.00 93.50 558 ALA A N 1
ATOM 4329 C CA . ALA A 1 558 ? -1.075 9.479 28.544 1.00 93.50 558 ALA A CA 1
ATOM 4330 C C . ALA A 1 558 ? -0.488 8.135 29.004 1.00 93.50 558 ALA A C 1
ATOM 4332 O O . ALA A 1 558 ? -0.869 7.630 30.064 1.00 93.50 558 ALA A O 1
ATOM 4333 N N . PHE A 1 559 ? 0.433 7.537 28.234 1.00 93.50 559 PHE A N 1
ATOM 4334 C CA . PHE A 1 559 ? 0.799 6.130 28.427 1.00 93.50 559 PHE A CA 1
ATOM 4335 C C . PHE A 1 559 ? 2.291 5.841 28.615 1.00 93.50 559 PHE A C 1
ATOM 4337 O O . PHE A 1 559 ? 2.591 4.768 29.139 1.00 93.50 559 PHE A O 1
ATOM 4344 N N . ALA A 1 560 ? 3.231 6.744 28.306 1.00 90.44 560 ALA A N 1
ATOM 4345 C CA . ALA A 1 560 ? 4.672 6.446 28.417 1.00 90.44 560 ALA A CA 1
ATOM 4346 C C . ALA A 1 560 ? 5.140 6.130 29.849 1.00 90.44 560 ALA A C 1
ATOM 4348 O O . ALA A 1 560 ? 6.146 5.450 30.047 1.00 90.44 560 ALA A O 1
ATOM 4349 N N . SER A 1 561 ? 4.395 6.585 30.861 1.00 88.69 561 SER A N 1
ATOM 4350 C CA . SER A 1 561 ? 4.670 6.270 32.270 1.00 88.69 561 SER A CA 1
ATOM 4351 C C . SER A 1 561 ? 4.353 4.818 32.654 1.00 88.69 561 SER A C 1
ATOM 4353 O O . SER A 1 561 ? 4.894 4.319 33.639 1.00 88.69 561 SER A O 1
ATOM 4355 N N . THR A 1 562 ? 3.494 4.129 31.896 1.00 86.94 562 THR A N 1
ATOM 4356 C CA . THR A 1 562 ? 3.021 2.763 32.204 1.00 86.94 562 THR A CA 1
ATOM 4357 C C . THR A 1 562 ? 3.357 1.748 31.113 1.00 86.94 562 THR A C 1
ATOM 4359 O O . THR A 1 562 ? 3.513 0.558 31.390 1.00 86.94 562 THR A O 1
ATOM 4362 N N . CYS A 1 563 ? 3.490 2.207 29.871 1.00 89.94 563 CYS A N 1
ATOM 4363 C CA . CYS A 1 563 ? 3.691 1.390 28.687 1.00 89.94 563 CYS A CA 1
ATOM 4364 C C . CYS A 1 563 ? 4.878 1.915 27.872 1.00 89.94 563 CYS A C 1
ATOM 4366 O O . CYS A 1 563 ? 5.144 3.112 27.807 1.00 89.94 563 CYS A O 1
ATOM 4368 N N . LYS A 1 564 ? 5.554 1.018 27.160 1.00 92.12 564 LYS A N 1
ATOM 4369 C CA . LYS A 1 564 ? 6.418 1.374 26.042 1.00 92.12 564 LYS A CA 1
ATOM 4370 C C . LYS A 1 564 ? 5.544 1.739 24.841 1.00 92.12 564 LYS A C 1
ATOM 4372 O O . LYS A 1 564 ? 4.975 0.849 24.204 1.00 92.12 564 LYS A O 1
ATOM 4377 N N . VAL A 1 565 ? 5.473 3.033 24.546 1.00 93.31 565 VAL A N 1
ATOM 4378 C CA . VAL A 1 565 ? 4.774 3.592 23.384 1.00 93.31 565 VAL A CA 1
ATOM 4379 C C . VAL A 1 565 ? 5.679 3.499 22.155 1.00 93.31 565 VAL A C 1
ATOM 4381 O O . VAL A 1 565 ? 6.872 3.805 22.213 1.00 93.31 565 VAL A O 1
ATOM 4384 N N . GLN A 1 566 ? 5.138 3.011 21.043 1.00 93.69 566 GLN A N 1
ATOM 4385 C CA . GLN A 1 566 ? 5.789 3.066 19.735 1.00 93.69 566 GLN A CA 1
ATOM 4386 C C . GLN A 1 566 ? 4.774 3.542 18.713 1.00 93.69 566 GLN A C 1
ATOM 4388 O O . GLN A 1 566 ? 3.725 2.915 18.586 1.00 93.69 566 GLN A O 1
ATOM 4393 N N . VAL A 1 567 ? 5.104 4.601 17.977 1.00 92.31 567 VAL A N 1
ATOM 4394 C CA . VAL A 1 567 ? 4.250 5.174 16.933 1.00 92.31 567 VAL A CA 1
ATOM 4395 C C . VAL A 1 567 ? 5.033 5.265 15.627 1.00 92.31 567 VAL A C 1
ATOM 4397 O O . VAL A 1 567 ? 6.252 5.446 15.610 1.00 92.31 567 VAL A O 1
ATOM 4400 N N . SER A 1 568 ? 4.354 5.057 14.508 1.00 87.50 568 SER A N 1
ATOM 4401 C CA . SER A 1 568 ? 4.904 5.206 13.162 1.00 87.50 568 SER A CA 1
ATOM 4402 C C . SER A 1 568 ? 3.802 5.629 12.200 1.00 87.50 568 SER A C 1
ATOM 4404 O O . SER A 1 568 ? 2.683 5.133 12.291 1.00 87.50 568 SER A O 1
ATOM 4406 N N . THR A 1 569 ? 4.121 6.501 11.250 1.00 82.06 569 THR A N 1
ATOM 4407 C CA . THR A 1 569 ? 3.179 6.995 10.238 1.00 82.06 569 THR A CA 1
ATOM 4408 C C . THR A 1 569 ? 3.687 6.679 8.830 1.00 82.06 569 THR A C 1
ATOM 4410 O O . THR A 1 569 ? 4.892 6.563 8.587 1.00 82.06 569 THR A O 1
ATOM 4413 N N . THR A 1 570 ? 2.775 6.471 7.881 1.00 72.12 570 THR A N 1
ATOM 4414 C CA . THR A 1 570 ? 3.131 6.290 6.463 1.00 72.12 570 THR A CA 1
ATOM 4415 C C . THR A 1 570 ? 3.497 7.618 5.809 1.00 72.12 570 THR A C 1
ATOM 4417 O O . THR A 1 570 ? 2.868 8.631 6.092 1.00 72.12 570 THR A O 1
ATOM 4420 N N . THR A 1 571 ? 4.429 7.617 4.853 1.00 55.66 571 THR A N 1
ATOM 4421 C CA . THR A 1 571 ? 4.722 8.816 4.055 1.00 55.66 571 THR A CA 1
ATOM 4422 C C . THR A 1 571 ? 3.542 9.196 3.147 1.00 55.66 571 THR A C 1
ATOM 4424 O O . THR A 1 571 ? 2.955 8.315 2.512 1.00 55.66 571 THR A O 1
ATOM 4427 N N . PRO A 1 572 ? 3.200 10.493 3.025 1.00 49.94 572 PRO A N 1
ATOM 4428 C CA . PRO A 1 572 ? 2.135 10.945 2.134 1.00 49.94 572 PRO A CA 1
ATOM 4429 C C . PRO A 1 572 ? 2.507 10.663 0.674 1.00 49.94 572 PRO A C 1
ATOM 4431 O O . PRO A 1 572 ? 3.451 11.242 0.137 1.00 49.94 572 PRO A O 1
ATOM 4434 N N . VAL A 1 573 ? 1.775 9.755 0.021 1.00 41.41 573 VAL A N 1
ATOM 4435 C CA . VAL A 1 573 ? 1.988 9.421 -1.401 1.00 41.41 573 VAL A CA 1
ATOM 4436 C C . VAL A 1 573 ? 1.177 10.330 -2.321 1.00 41.41 573 VAL A C 1
ATOM 4438 O O . VAL A 1 573 ? 1.654 10.685 -3.397 1.00 41.41 573 VAL A O 1
ATOM 4441 N N . PHE A 1 574 ? -0.010 10.744 -1.874 1.00 39.62 574 PHE A N 1
ATOM 4442 C CA . PHE A 1 574 ? -0.916 11.669 -2.549 1.00 39.62 574 PHE A CA 1
ATOM 4443 C C . PHE A 1 574 ? -1.121 12.887 -1.647 1.00 39.62 574 PHE A C 1
ATOM 4445 O O . PHE A 1 574 ? -1.124 12.736 -0.426 1.00 39.62 574 PHE A O 1
ATOM 4452 N N . SER A 1 575 ? -1.274 14.079 -2.223 1.00 39.72 575 SER A N 1
ATOM 4453 C CA . SER A 1 575 ? -1.711 15.247 -1.463 1.00 39.72 575 SER A CA 1
ATOM 4454 C C . SER A 1 575 ? -3.058 14.920 -0.800 1.00 39.72 575 SER A C 1
ATOM 4456 O O . SER A 1 575 ? -4.046 14.630 -1.477 1.00 39.72 575 SER A O 1
ATOM 4458 N N . ASP A 1 576 ? -3.031 14.906 0.530 1.00 48.72 576 ASP A N 1
ATOM 4459 C CA . ASP A 1 576 ? -4.130 15.297 1.413 1.00 48.72 576 ASP A CA 1
ATOM 4460 C C . ASP A 1 576 ? -5.354 14.370 1.521 1.00 48.72 576 ASP A C 1
ATOM 4462 O O . ASP A 1 576 ? -6.448 14.861 1.773 1.00 48.72 576 ASP A O 1
ATOM 4466 N N . THR A 1 577 ? -5.239 13.042 1.361 1.00 60.78 577 THR A N 1
ATOM 4467 C CA . THR A 1 577 ? -6.461 12.196 1.453 1.00 60.78 577 THR A CA 1
ATOM 4468 C C . THR A 1 577 ? -6.409 10.933 2.307 1.00 60.78 577 THR A C 1
ATOM 4470 O O . THR A 1 577 ? -7.464 10.551 2.810 1.00 60.78 577 THR A O 1
ATOM 4473 N N . PHE A 1 578 ? -5.262 10.273 2.507 1.00 72.06 578 PHE A N 1
ATOM 4474 C CA . PHE A 1 578 ? -5.210 9.077 3.363 1.00 72.06 578 PHE A CA 1
ATOM 4475 C C . PHE A 1 578 ? -3.779 8.748 3.809 1.00 72.06 578 PHE A C 1
ATOM 4477 O O . PHE A 1 578 ? -2.953 8.332 2.991 1.00 72.06 578 PHE A O 1
ATOM 4484 N N . GLN A 1 579 ? -3.482 8.917 5.095 1.00 79.88 579 GLN A N 1
ATOM 4485 C CA . GLN A 1 579 ? -2.282 8.383 5.740 1.00 79.88 579 GLN A CA 1
ATOM 4486 C C . GLN A 1 579 ? -2.685 7.395 6.827 1.00 79.88 579 GLN A C 1
ATOM 4488 O O . GLN A 1 579 ? -3.808 7.431 7.318 1.00 79.88 579 GLN A O 1
ATOM 4493 N N . VAL A 1 580 ? -1.750 6.535 7.226 1.00 87.56 580 VAL A N 1
ATOM 4494 C CA . VAL A 1 580 ? -1.971 5.548 8.280 1.00 87.56 580 VAL A CA 1
ATOM 4495 C C . VAL A 1 580 ? -0.996 5.770 9.431 1.00 87.56 580 VAL A C 1
ATOM 4497 O O . VAL A 1 580 ? 0.220 5.750 9.224 1.00 87.56 580 VAL A O 1
ATOM 4500 N N . LEU A 1 581 ? -1.532 5.939 10.637 1.00 92.88 581 LEU A N 1
ATOM 4501 C CA . LEU A 1 581 ? -0.813 5.878 11.903 1.00 92.88 581 LEU A CA 1
ATOM 4502 C C . LEU A 1 581 ? -0.911 4.463 12.468 1.00 92.88 581 LEU A C 1
ATOM 4504 O O . LEU A 1 581 ? -1.993 3.898 12.604 1.00 92.88 581 LEU A O 1
ATOM 4508 N N . TYR A 1 582 ? 0.236 3.900 12.818 1.00 95.19 582 TYR A N 1
ATOM 4509 C CA . TYR A 1 582 ? 0.375 2.671 13.580 1.00 95.19 582 TYR A CA 1
ATOM 4510 C C . TYR A 1 582 ? 0.919 3.013 14.959 1.00 95.19 582 TYR A C 1
ATOM 4512 O O . TYR A 1 582 ? 1.967 3.651 15.057 1.00 95.19 582 TYR A O 1
ATOM 4520 N N . ALA A 1 583 ? 0.252 2.547 16.010 1.00 96.06 583 ALA A N 1
ATOM 4521 C CA . ALA A 1 583 ? 0.770 2.663 17.363 1.00 96.06 583 ALA A CA 1
ATOM 4522 C C . ALA A 1 583 ? 0.614 1.364 18.155 1.00 96.06 583 ALA A C 1
ATOM 4524 O O . ALA A 1 583 ? -0.360 0.629 17.995 1.00 96.06 583 ALA A O 1
ATOM 4525 N N . THR A 1 584 ? 1.571 1.095 19.040 1.00 95.81 584 THR A N 1
ATOM 4526 C CA . THR A 1 584 ? 1.507 -0.005 20.009 1.00 95.81 584 THR A CA 1
ATOM 4527 C C . THR A 1 584 ? 1.918 0.447 21.393 1.00 95.81 584 THR A C 1
ATOM 4529 O O . THR A 1 584 ? 2.891 1.184 21.548 1.00 95.81 584 THR A O 1
ATOM 4532 N N . LEU A 1 585 ? 1.213 -0.076 22.389 1.00 94.31 585 LEU A N 1
ATOM 4533 C CA . LEU A 1 585 ? 1.443 0.121 23.809 1.00 94.31 585 LEU A CA 1
ATOM 4534 C C . LEU A 1 585 ? 1.701 -1.259 24.422 1.00 94.31 585 LEU A C 1
ATOM 4536 O O . LEU A 1 585 ? 0.780 -2.062 24.589 1.00 94.31 585 LEU A O 1
ATOM 4540 N N . PHE A 1 586 ? 2.964 -1.551 24.729 1.00 92.50 586 PHE A N 1
ATOM 4541 C CA . PHE A 1 586 ? 3.346 -2.757 25.471 1.00 92.50 586 PHE A CA 1
ATOM 4542 C C . PHE A 1 586 ? 3.633 -2.395 26.931 1.00 92.50 586 PHE A C 1
ATOM 4544 O O . PHE A 1 586 ? 4.232 -1.349 27.165 1.00 92.50 586 PHE A O 1
ATOM 4551 N N . PRO A 1 587 ? 3.271 -3.223 27.922 1.00 89.00 587 PRO A N 1
ATOM 4552 C CA . PRO A 1 587 ? 3.610 -2.949 29.317 1.00 89.00 587 PRO A CA 1
ATOM 4553 C C . PRO A 1 587 ? 5.130 -2.861 29.517 1.00 89.00 587 PRO A C 1
ATOM 4555 O O . PRO A 1 587 ? 5.899 -3.589 28.880 1.00 89.00 587 PRO A O 1
ATOM 4558 N N . LEU A 1 588 ? 5.575 -1.967 30.404 1.00 84.94 588 LEU A N 1
ATOM 4559 C CA . LEU A 1 588 ? 6.985 -1.877 30.789 1.00 84.94 588 LEU A CA 1
ATOM 4560 C C . LEU A 1 588 ? 7.380 -3.158 31.545 1.00 84.94 588 LEU A C 1
ATOM 4562 O O . LEU A 1 588 ? 6.898 -3.411 32.645 1.00 84.94 588 LEU A O 1
ATOM 4566 N N . GLN A 1 589 ? 8.241 -3.992 30.957 1.00 67.12 589 GLN A N 1
ATOM 4567 C CA . GLN A 1 589 ? 8.784 -5.163 31.652 1.00 67.12 589 GLN A CA 1
ATOM 4568 C C . GLN A 1 589 ? 9.760 -4.709 32.750 1.00 67.12 589 GLN A C 1
ATOM 4570 O O . GLN A 1 589 ? 10.676 -3.931 32.470 1.00 67.12 589 GLN A O 1
ATOM 4575 N N . GLU A 1 590 ? 9.609 -5.217 33.981 1.00 44.38 590 GLU A N 1
ATOM 4576 C CA . GLU A 1 590 ? 10.659 -5.103 35.000 1.00 44.38 590 GLU A CA 1
ATOM 4577 C C . GLU A 1 590 ? 11.947 -5.717 34.445 1.00 44.38 590 GLU A C 1
ATOM 4579 O O . GLU A 1 590 ? 11.942 -6.820 33.892 1.00 44.38 590 GLU A O 1
ATOM 4584 N N . ALA A 1 591 ? 13.056 -4.987 34.561 1.00 35.34 591 ALA A N 1
ATOM 4585 C CA . ALA A 1 591 ? 14.356 -5.411 34.069 1.00 35.34 591 ALA A CA 1
ATOM 4586 C C . ALA A 1 591 ? 14.868 -6.636 34.850 1.00 35.34 591 ALA A C 1
ATOM 4588 O O . ALA A 1 591 ? 15.724 -6.521 35.726 1.00 35.34 591 ALA A O 1
ATOM 4589 N N . SER A 1 592 ? 14.388 -7.836 34.516 1.00 31.27 592 SER A N 1
ATOM 4590 C CA . SER A 1 592 ? 15.044 -9.069 34.929 1.00 31.27 592 SER A CA 1
ATOM 4591 C C . SER A 1 592 ? 16.332 -9.213 34.114 1.00 31.27 592 SER A C 1
ATOM 4593 O O . SER A 1 592 ? 16.302 -9.552 32.931 1.00 31.27 592 SER A O 1
ATOM 4595 N N . SER A 1 593 ? 17.449 -8.870 34.758 1.00 31.86 593 SER A N 1
ATOM 4596 C CA . SER A 1 593 ? 18.815 -9.354 34.522 1.00 31.86 593 SER A CA 1
ATOM 4597 C C . SER A 1 593 ? 19.154 -9.829 33.099 1.00 31.86 593 SER A C 1
ATOM 4599 O O . SER A 1 593 ? 18.830 -10.947 32.704 1.00 31.86 593 SER A O 1
ATOM 4601 N N . THR A 1 594 ? 19.896 -8.983 32.379 1.00 41.34 594 THR A N 1
ATOM 4602 C CA . THR A 1 594 ? 20.903 -9.322 31.353 1.00 41.34 594 THR A CA 1
ATOM 4603 C C . THR A 1 594 ? 20.928 -10.783 30.875 1.00 41.34 594 THR A C 1
ATOM 4605 O O . THR A 1 594 ? 21.762 -11.572 31.321 1.00 41.34 594 THR A O 1
ATOM 4608 N N . LEU A 1 595 ? 20.088 -11.125 29.895 1.00 33.03 595 LEU A N 1
ATOM 4609 C CA . LEU A 1 595 ? 20.333 -12.287 29.039 1.00 33.03 595 LEU A CA 1
ATOM 4610 C C . LEU A 1 595 ? 21.229 -11.841 27.875 1.00 33.03 595 LEU A C 1
ATOM 4612 O O . LEU A 1 595 ? 20.805 -11.096 26.987 1.00 33.03 595 LEU A O 1
ATOM 4616 N N . GLY A 1 596 ? 22.497 -12.250 27.920 1.00 34.47 596 GLY A N 1
ATOM 4617 C CA . GLY A 1 596 ? 23.506 -11.909 26.920 1.00 34.47 596 GLY A CA 1
ATOM 4618 C C . GLY A 1 596 ? 23.117 -12.375 25.514 1.00 34.47 596 GLY A C 1
ATOM 4619 O O . GLY A 1 596 ? 22.401 -13.359 25.334 1.00 34.47 596 GLY A O 1
ATOM 4620 N N . ALA A 1 597 ? 23.628 -11.680 24.495 1.00 34.62 597 ALA A N 1
ATOM 4621 C CA . ALA A 1 597 ? 23.358 -11.932 23.074 1.00 34.62 597 ALA A CA 1
ATOM 4622 C C . ALA A 1 597 ? 23.600 -13.392 22.616 1.00 34.62 597 ALA A C 1
ATOM 4624 O O . ALA A 1 597 ? 23.081 -13.818 21.586 1.00 34.62 597 ALA A O 1
ATOM 4625 N N . THR A 1 598 ? 24.331 -14.181 23.402 1.00 34.19 598 THR A N 1
ATOM 4626 C CA . THR A 1 598 ? 24.563 -15.617 23.218 1.00 34.19 598 THR A CA 1
ATOM 4627 C C . THR A 1 598 ? 23.366 -16.507 23.580 1.00 34.19 598 THR A C 1
ATOM 4629 O O . THR A 1 598 ? 23.184 -17.544 22.943 1.00 34.19 598 THR A O 1
ATOM 4632 N N . ASP A 1 599 ? 22.494 -16.111 24.513 1.00 33.38 599 ASP A N 1
ATOM 4633 C CA . ASP A 1 599 ? 21.337 -16.929 24.916 1.00 33.38 599 ASP A CA 1
ATOM 4634 C C . ASP A 1 599 ? 20.144 -16.794 23.962 1.00 33.38 599 ASP A C 1
ATOM 4636 O O . ASP A 1 599 ? 19.395 -17.754 23.780 1.00 33.38 599 ASP A O 1
ATOM 4640 N N . LYS A 1 600 ? 20.032 -15.679 23.224 1.00 37.00 600 LYS A N 1
ATOM 4641 C CA . LYS A 1 600 ? 19.073 -15.556 22.107 1.00 37.00 600 LYS A CA 1
ATOM 4642 C C . LYS A 1 600 ? 19.365 -16.555 20.982 1.00 37.00 600 LYS A C 1
ATOM 4644 O O . LYS A 1 600 ? 18.435 -17.108 20.400 1.00 37.00 600 LYS A O 1
ATOM 4649 N N . ALA A 1 601 ? 20.642 -16.835 20.711 1.00 35.41 601 ALA A N 1
ATOM 4650 C CA . ALA A 1 601 ? 21.045 -17.857 19.745 1.00 35.41 601 ALA A CA 1
ATOM 4651 C C . ALA A 1 601 ? 20.853 -19.284 20.293 1.00 35.41 601 ALA A C 1
ATOM 4653 O O . ALA A 1 601 ? 20.530 -20.197 19.534 1.00 35.41 601 ALA A O 1
ATOM 4654 N N . ARG A 1 602 ? 20.999 -19.475 21.612 1.00 31.89 602 ARG A N 1
ATOM 4655 C CA . ARG A 1 602 ? 20.836 -20.774 22.281 1.00 31.89 602 ARG A CA 1
ATOM 4656 C C . ARG A 1 602 ? 19.370 -21.197 22.409 1.00 31.89 602 ARG A C 1
ATOM 4658 O O . ARG A 1 602 ? 19.068 -22.356 22.147 1.00 31.89 602 ARG A O 1
ATOM 4665 N N . LEU A 1 603 ? 18.459 -20.264 22.695 1.00 34.81 603 LEU A N 1
ATOM 4666 C CA . LEU A 1 603 ? 17.008 -20.507 22.757 1.00 34.81 603 LEU A CA 1
ATOM 4667 C C . LEU A 1 603 ? 16.385 -20.765 21.376 1.00 34.81 603 LEU A C 1
ATOM 4669 O O . LEU A 1 603 ? 15.522 -21.632 21.254 1.00 34.81 603 LEU A O 1
ATOM 4673 N N . LEU A 1 604 ? 16.887 -20.108 20.322 1.00 36.91 604 LEU A N 1
ATOM 4674 C CA . LEU A 1 604 ? 16.508 -20.416 18.934 1.00 36.91 604 LEU A CA 1
ATOM 4675 C C . LEU A 1 604 ? 16.987 -21.806 18.474 1.00 36.91 604 LEU A C 1
ATOM 4677 O O . LEU A 1 604 ? 16.382 -22.392 17.582 1.00 36.91 604 LEU A O 1
ATOM 4681 N N . PHE A 1 605 ? 18.039 -22.352 19.094 1.00 31.59 605 PHE A N 1
ATOM 4682 C CA . PHE A 1 605 ? 18.547 -23.698 18.803 1.00 31.59 605 PHE A CA 1
ATOM 4683 C C . PHE A 1 605 ? 17.966 -24.791 19.720 1.00 31.59 605 PHE A C 1
ATOM 4685 O O . PHE A 1 605 ? 17.874 -25.947 19.306 1.00 31.59 605 PHE A O 1
ATOM 4692 N N . GLN A 1 606 ? 17.554 -24.456 20.949 1.00 28.22 606 GLN A N 1
ATOM 4693 C CA . GLN A 1 606 ? 16.997 -25.416 21.913 1.00 28.22 606 GLN A CA 1
ATOM 4694 C C . GLN A 1 606 ? 15.528 -25.774 21.659 1.00 28.22 606 GLN A C 1
ATOM 4696 O O . GLN A 1 606 ? 15.133 -26.891 21.996 1.00 28.22 606 GLN A O 1
ATOM 4701 N N . SER A 1 607 ? 14.741 -24.916 20.996 1.00 31.91 607 SER A N 1
ATOM 4702 C CA . SER A 1 607 ? 13.362 -25.259 20.599 1.00 31.91 607 SER A CA 1
ATOM 4703 C C . SER A 1 607 ? 13.296 -26.384 19.555 1.00 31.91 607 SER A C 1
ATOM 4705 O O . SER A 1 607 ? 12.279 -27.058 19.430 1.00 31.91 607 SER A O 1
ATOM 4707 N N . CYS A 1 608 ? 14.400 -26.650 18.849 1.00 32.09 608 CYS A N 1
ATOM 4708 C CA . CYS A 1 608 ? 14.478 -27.675 17.807 1.00 32.09 608 CYS A CA 1
ATOM 4709 C C . CYS A 1 608 ? 14.880 -29.074 18.319 1.00 32.09 608 CYS A C 1
ATOM 4711 O O . CYS A 1 608 ? 15.003 -29.995 17.512 1.00 32.09 608 CYS A O 1
ATOM 4713 N N . LEU A 1 609 ? 15.144 -29.263 19.622 1.00 32.94 609 LEU A N 1
ATOM 4714 C CA . LEU A 1 609 ? 15.868 -30.453 20.109 1.00 32.94 609 LEU A CA 1
ATOM 4715 C C . LEU A 1 609 ? 15.255 -31.206 21.300 1.00 32.94 609 LEU A C 1
ATOM 4717 O O . LEU A 1 609 ? 15.949 -32.015 21.917 1.00 32.94 609 LEU A O 1
ATOM 4721 N N . HIS A 1 610 ? 13.957 -31.069 21.571 1.00 28.70 610 HIS A N 1
ATOM 4722 C CA . HIS A 1 610 ? 13.282 -31.905 22.571 1.00 28.70 610 HIS A CA 1
ATOM 4723 C C . HIS A 1 610 ? 12.256 -32.859 21.955 1.00 28.70 610 HIS A C 1
ATOM 4725 O O . HIS A 1 610 ? 11.065 -32.640 22.063 1.00 28.70 610 HIS A O 1
ATOM 4731 N N . HIS A 1 611 ? 12.734 -33.956 21.355 1.00 30.00 611 HIS A N 1
ATOM 4732 C CA . HIS A 1 611 ? 12.136 -35.289 21.531 1.00 30.00 611 HIS A CA 1
ATOM 4733 C C . HIS A 1 611 ? 13.111 -36.389 21.058 1.00 30.00 611 HIS A C 1
ATOM 4735 O O . HIS A 1 611 ? 13.466 -36.499 19.886 1.00 30.00 611 HIS A O 1
ATOM 4741 N N . LYS A 1 612 ? 13.550 -37.238 21.992 1.00 31.70 612 LYS A N 1
ATOM 4742 C CA . LYS A 1 612 ? 14.201 -38.544 21.760 1.00 31.70 612 LYS A CA 1
ATOM 4743 C C . LYS A 1 612 ? 13.678 -39.508 22.840 1.00 31.70 612 LYS A C 1
ATOM 4745 O O . LYS A 1 612 ? 13.422 -39.029 23.942 1.00 31.70 612 LYS A O 1
ATOM 4750 N N . PRO A 1 613 ? 13.524 -40.827 22.569 1.00 40.47 613 PRO A N 1
ATOM 4751 C CA . PRO A 1 613 ? 14.658 -41.661 22.150 1.00 40.47 613 PRO A CA 1
ATOM 4752 C C . PRO A 1 613 ? 14.373 -42.747 21.087 1.00 40.47 613 PRO A C 1
ATOM 4754 O O . PRO A 1 613 ? 13.339 -43.400 21.099 1.00 40.47 613 PRO A O 1
ATOM 4757 N N . ARG A 1 614 ? 15.376 -43.021 20.229 1.00 31.86 614 ARG A N 1
ATOM 4758 C CA . ARG A 1 614 ? 15.764 -44.365 19.721 1.00 31.86 614 ARG A CA 1
ATOM 4759 C C . ARG A 1 614 ? 17.139 -44.272 19.027 1.00 31.86 614 ARG A C 1
ATOM 4761 O O . ARG A 1 614 ? 17.288 -43.830 17.890 1.00 31.86 614 ARG A O 1
ATOM 4768 N N . ALA A 1 615 ? 18.184 -44.622 19.776 1.00 34.91 615 ALA A N 1
ATOM 4769 C CA . ALA A 1 615 ? 19.549 -44.095 19.643 1.00 34.91 615 ALA A CA 1
ATOM 4770 C C . ALA A 1 615 ? 20.513 -44.819 18.671 1.00 34.91 615 ALA A C 1
ATOM 4772 O O . ALA A 1 615 ? 21.715 -44.601 18.754 1.00 34.91 615 ALA A O 1
ATOM 4773 N N . LYS A 1 616 ? 20.044 -45.646 17.726 1.00 32.91 616 LYS A N 1
ATOM 4774 C CA . LYS A 1 616 ? 20.938 -46.255 16.706 1.00 32.91 616 LYS A CA 1
ATOM 4775 C C . LYS A 1 616 ? 20.619 -45.866 15.259 1.00 32.91 616 LYS A C 1
ATOM 4777 O O . LYS A 1 616 ? 21.502 -45.919 14.409 1.00 32.91 616 LYS A O 1
ATOM 4782 N N . PHE A 1 617 ? 19.404 -45.390 14.987 1.00 33.22 617 PHE A N 1
ATOM 4783 C CA . PHE A 1 617 ? 19.021 -44.859 13.672 1.00 33.22 617 PHE A CA 1
ATOM 4784 C C . PHE A 1 617 ? 19.362 -43.365 13.542 1.00 33.22 617 PHE A C 1
ATOM 4786 O O . PHE A 1 617 ? 19.876 -42.921 12.517 1.00 33.22 617 PHE A O 1
ATOM 4793 N N . ALA A 1 618 ? 19.187 -42.607 14.632 1.00 32.09 618 ALA A N 1
ATOM 4794 C CA . ALA A 1 618 ? 19.448 -41.170 14.684 1.00 32.09 618 ALA A CA 1
ATOM 4795 C C . ALA A 1 618 ? 20.911 -40.799 14.406 1.00 32.09 618 ALA A C 1
ATOM 4797 O O . ALA A 1 618 ? 21.154 -39.740 13.843 1.00 32.09 618 ALA A O 1
ATOM 4798 N N . THR A 1 619 ? 21.877 -41.654 14.754 1.00 31.89 619 THR A N 1
ATOM 4799 C CA . THR A 1 619 ? 23.309 -41.407 14.518 1.00 31.89 619 THR A CA 1
ATOM 4800 C C . THR A 1 619 ? 23.663 -41.540 13.037 1.00 31.89 619 THR A C 1
ATOM 4802 O O . THR A 1 619 ? 24.394 -40.715 12.512 1.00 31.89 619 THR A O 1
ATOM 4805 N N . ARG A 1 620 ? 23.065 -42.502 12.317 1.00 32.91 620 ARG A N 1
ATOM 4806 C CA . ARG A 1 620 ? 23.215 -42.612 10.852 1.00 32.91 620 ARG A CA 1
ATOM 4807 C C . ARG A 1 620 ? 22.473 -41.494 10.114 1.00 32.91 620 ARG A C 1
ATOM 4809 O O . ARG A 1 620 ? 22.970 -40.995 9.110 1.00 32.91 620 ARG A O 1
ATOM 4816 N N . LEU A 1 621 ? 21.323 -41.070 10.640 1.00 33.34 621 LEU A N 1
ATOM 4817 C CA . LEU A 1 621 ? 20.536 -39.967 10.089 1.00 33.34 621 LEU A CA 1
ATOM 4818 C C . LEU A 1 621 ? 21.218 -38.606 10.301 1.00 33.34 621 LEU A C 1
ATOM 4820 O O . LEU A 1 621 ? 21.226 -37.798 9.387 1.00 33.34 621 LEU A O 1
ATOM 4824 N N . THR A 1 622 ? 21.857 -38.361 11.450 1.00 33.66 622 THR A N 1
ATOM 4825 C CA . THR A 1 622 ? 22.592 -37.102 11.701 1.00 33.66 622 THR A CA 1
ATOM 4826 C C . THR A 1 622 ? 23.853 -36.987 10.850 1.00 33.66 622 THR A C 1
ATOM 4828 O O . THR A 1 622 ? 24.116 -35.906 10.328 1.00 33.66 622 THR A O 1
ATOM 4831 N N . THR A 1 623 ? 24.582 -38.083 10.607 1.00 33.53 623 THR A N 1
ATOM 4832 C CA . THR A 1 623 ? 25.700 -38.079 9.645 1.00 33.53 623 THR A CA 1
ATOM 4833 C C . THR A 1 623 ? 25.203 -37.859 8.210 1.00 33.53 623 THR A C 1
ATOM 4835 O O . THR A 1 623 ? 25.792 -37.074 7.467 1.00 33.53 623 THR A O 1
ATOM 4838 N N . ALA A 1 624 ? 24.075 -38.468 7.825 1.00 34.94 624 ALA A N 1
ATOM 4839 C CA . ALA A 1 624 ? 23.445 -38.220 6.526 1.00 34.94 624 ALA A CA 1
ATOM 4840 C C . ALA A 1 624 ? 22.955 -36.764 6.383 1.00 34.94 624 ALA A C 1
ATOM 4842 O O . ALA A 1 624 ? 23.205 -36.138 5.356 1.00 34.94 624 ALA A O 1
ATOM 4843 N N . MET A 1 625 ? 22.345 -36.191 7.425 1.00 32.59 625 MET A N 1
ATOM 4844 C CA . MET A 1 625 ? 21.852 -34.811 7.440 1.00 32.59 625 MET A CA 1
ATOM 4845 C C . MET A 1 625 ? 22.990 -33.788 7.403 1.00 32.59 625 MET A C 1
ATOM 4847 O O . MET A 1 625 ? 22.914 -32.869 6.601 1.00 32.59 625 MET A O 1
ATOM 4851 N N . MET A 1 626 ? 24.087 -33.974 8.149 1.00 34.53 626 MET A N 1
ATOM 4852 C CA . MET A 1 626 ? 25.270 -33.098 8.049 1.00 34.53 626 MET A CA 1
ATOM 4853 C C . MET A 1 626 ? 25.857 -33.078 6.630 1.00 34.53 626 MET A C 1
ATOM 4855 O O . MET A 1 626 ? 26.206 -32.017 6.119 1.00 34.53 626 MET A O 1
ATOM 4859 N N . THR A 1 627 ? 25.896 -34.235 5.962 1.00 43.50 627 THR A N 1
ATOM 4860 C CA . THR A 1 627 ? 26.383 -34.339 4.577 1.00 43.50 627 THR A CA 1
ATOM 4861 C C . THR A 1 627 ? 25.442 -33.635 3.584 1.00 43.50 627 THR A C 1
ATOM 4863 O O . THR A 1 627 ? 25.904 -33.045 2.606 1.00 43.50 627 THR A O 1
ATOM 4866 N N . ILE A 1 628 ? 24.128 -33.657 3.838 1.00 49.50 628 ILE A N 1
ATOM 4867 C CA . ILE A 1 628 ? 23.107 -32.953 3.042 1.00 49.50 628 ILE A CA 1
ATOM 4868 C C . ILE A 1 628 ? 23.223 -31.433 3.239 1.00 49.50 628 ILE A C 1
ATOM 4870 O O . ILE A 1 628 ? 23.173 -30.691 2.259 1.00 49.50 628 ILE A O 1
ATOM 4874 N N . THR A 1 629 ? 23.480 -30.963 4.463 1.00 53.59 629 THR A N 1
ATOM 4875 C CA . THR A 1 629 ? 23.596 -29.531 4.779 1.00 53.59 629 THR A CA 1
ATOM 4876 C C . THR A 1 629 ? 24.805 -28.874 4.101 1.00 53.59 629 THR A C 1
ATOM 4878 O O . THR A 1 629 ? 24.677 -27.794 3.531 1.00 53.59 629 THR A O 1
ATOM 4881 N N . THR A 1 630 ? 25.978 -29.518 4.081 1.00 57.00 630 THR A N 1
ATOM 4882 C CA . THR A 1 630 ? 27.167 -28.968 3.391 1.00 57.00 630 THR A CA 1
ATOM 4883 C C . THR A 1 630 ? 26.986 -28.936 1.870 1.00 57.00 630 THR A C 1
ATOM 4885 O O . THR A 1 630 ? 27.366 -27.970 1.213 1.00 57.00 630 THR A O 1
ATOM 4888 N N . THR A 1 631 ? 26.348 -29.969 1.314 1.00 61.97 631 THR A N 1
ATOM 4889 C CA . THR A 1 631 ? 26.024 -30.070 -0.119 1.00 61.97 631 THR A CA 1
ATOM 4890 C C . THR A 1 631 ? 25.038 -28.969 -0.544 1.00 61.97 631 THR A C 1
ATOM 4892 O O . THR A 1 631 ? 25.208 -28.358 -1.597 1.00 61.97 631 THR A O 1
ATOM 4895 N N . TYR A 1 632 ? 24.070 -28.648 0.321 1.00 67.12 632 TYR A N 1
ATOM 4896 C CA . TYR A 1 632 ? 23.104 -27.561 0.140 1.00 67.12 632 TYR A CA 1
ATOM 4897 C C . TYR A 1 632 ? 23.762 -26.172 0.084 1.00 67.12 632 TYR A C 1
ATOM 4899 O O . TYR A 1 632 ? 23.464 -25.381 -0.811 1.00 67.12 632 TYR A O 1
ATOM 4907 N N . TYR A 1 633 ? 24.697 -25.874 0.992 1.00 69.31 633 TYR A N 1
ATOM 4908 C CA . TYR A 1 633 ? 25.375 -24.573 1.010 1.00 69.31 633 TYR A CA 1
ATOM 4909 C C . TYR A 1 633 ? 26.264 -24.342 -0.218 1.00 69.31 633 TYR A C 1
ATOM 4911 O O . TYR A 1 633 ? 26.277 -23.237 -0.760 1.00 69.31 633 TYR A O 1
ATOM 4919 N N . LEU A 1 634 ? 26.961 -25.380 -0.693 1.00 71.88 634 LEU A N 1
ATOM 4920 C CA . LEU A 1 634 ? 27.785 -25.304 -1.906 1.00 71.88 634 LEU A CA 1
ATOM 4921 C C . LEU A 1 634 ? 26.939 -25.056 -3.162 1.00 71.88 634 LEU A C 1
ATOM 4923 O O . LEU A 1 634 ? 27.320 -24.256 -4.016 1.00 71.88 634 LEU A O 1
ATOM 4927 N N . LEU A 1 635 ? 25.770 -25.693 -3.252 1.00 74.75 635 LEU A N 1
ATOM 4928 C CA . LEU A 1 635 ? 24.853 -25.510 -4.375 1.00 74.75 635 LEU A CA 1
ATOM 4929 C C . LEU A 1 635 ? 24.228 -24.103 -4.361 1.00 74.75 635 LEU A C 1
ATOM 4931 O O . LEU A 1 635 ? 24.230 -23.410 -5.376 1.00 74.75 635 LEU A O 1
ATOM 4935 N N . LYS A 1 636 ? 23.830 -23.617 -3.178 1.00 77.62 636 LYS A N 1
ATOM 4936 C CA . LYS A 1 636 ? 23.331 -22.246 -2.979 1.00 77.62 636 LYS A CA 1
ATOM 4937 C C . LYS A 1 636 ? 24.374 -21.174 -3.324 1.00 77.62 636 LYS A C 1
ATOM 4939 O O . LYS A 1 636 ? 24.009 -20.121 -3.845 1.00 77.62 636 LYS A O 1
ATOM 4944 N N . LEU A 1 637 ? 25.658 -21.435 -3.064 1.00 78.62 637 LEU A N 1
ATOM 4945 C CA . LEU A 1 637 ? 26.762 -20.562 -3.476 1.00 78.62 637 LEU A CA 1
ATOM 4946 C C . LEU A 1 637 ? 26.870 -20.498 -5.010 1.00 78.62 637 LEU A C 1
ATOM 4948 O O . LEU A 1 637 ? 26.853 -19.404 -5.577 1.00 78.62 637 LEU A O 1
ATOM 4952 N N . ALA A 1 638 ? 26.921 -21.661 -5.671 1.00 79.94 638 ALA A N 1
ATOM 4953 C CA . ALA A 1 638 ? 27.058 -21.769 -7.126 1.00 79.94 638 ALA A CA 1
ATOM 4954 C C . ALA A 1 638 ? 25.849 -21.201 -7.897 1.00 79.94 638 ALA A C 1
ATOM 4956 O O . ALA A 1 638 ? 26.000 -20.700 -9.010 1.00 79.94 638 ALA A O 1
ATOM 4957 N N . ASP A 1 639 ? 24.650 -21.256 -7.314 1.00 81.69 639 ASP A N 1
ATOM 4958 C CA . ASP A 1 639 ? 23.415 -20.754 -7.927 1.00 81.69 639 ASP A CA 1
ATOM 4959 C C . ASP A 1 639 ? 23.035 -19.323 -7.508 1.00 81.69 639 ASP A C 1
ATOM 4961 O O . ASP A 1 639 ? 22.027 -18.775 -7.995 1.00 81.69 639 ASP A O 1
ATOM 4965 N N . SER A 1 640 ? 23.849 -18.688 -6.657 1.00 83.12 640 SER A N 1
ATOM 4966 C CA . SER A 1 640 ? 23.692 -17.279 -6.298 1.00 83.12 640 SER A CA 1
ATOM 4967 C C . SER A 1 640 ? 23.705 -16.397 -7.553 1.00 83.12 640 SER A C 1
ATOM 4969 O O . SER A 1 640 ? 24.444 -16.638 -8.509 1.00 83.12 640 SER A O 1
ATOM 4971 N N . GLY A 1 641 ? 22.839 -15.376 -7.581 1.00 78.38 641 GLY A N 1
ATOM 4972 C CA . GLY A 1 641 ? 22.709 -14.492 -8.744 1.00 78.38 641 GLY A CA 1
ATOM 4973 C C . GLY A 1 641 ? 24.035 -13.839 -9.128 1.00 78.38 641 GLY A C 1
ATOM 4974 O O . GLY A 1 641 ? 24.419 -13.890 -10.292 1.00 78.38 641 GLY A O 1
ATOM 4975 N N . GLY A 1 642 ? 24.762 -13.312 -8.137 1.00 80.25 642 GLY A N 1
ATOM 4976 C CA . GLY A 1 642 ? 26.065 -12.679 -8.346 1.00 80.25 642 GLY A CA 1
ATOM 4977 C C . GLY A 1 642 ? 27.096 -13.624 -8.966 1.00 80.25 642 GLY A C 1
ATOM 4978 O O . GLY A 1 642 ? 27.683 -13.286 -9.990 1.00 80.25 642 GLY A O 1
ATOM 4979 N N . TRP A 1 643 ? 27.272 -14.830 -8.411 1.00 85.62 643 TRP A N 1
ATOM 4980 C CA . TRP A 1 643 ? 28.253 -15.792 -8.929 1.00 85.62 643 TRP A CA 1
ATOM 4981 C C . TRP A 1 643 ? 27.920 -16.256 -10.351 1.00 85.62 643 TRP A C 1
ATOM 4983 O O . TRP A 1 643 ? 28.790 -16.278 -11.222 1.00 85.62 643 TRP A O 1
ATOM 4993 N N . HIS A 1 644 ? 26.646 -16.556 -10.624 1.00 87.12 644 HIS A N 1
ATOM 4994 C CA . HIS A 1 644 ? 26.213 -16.985 -11.953 1.00 87.12 644 HIS A CA 1
ATOM 4995 C C . HIS A 1 644 ? 26.503 -15.933 -13.033 1.00 87.12 644 HIS A C 1
ATOM 4997 O O . HIS A 1 644 ? 27.040 -16.277 -14.087 1.00 87.12 644 HIS A O 1
ATOM 5003 N N . TYR A 1 645 ? 26.187 -14.658 -12.776 1.00 87.06 645 TYR A N 1
ATOM 5004 C CA . TYR A 1 645 ? 26.449 -13.590 -13.744 1.00 87.06 645 TYR A CA 1
ATOM 5005 C C . TYR A 1 645 ? 27.942 -13.331 -13.934 1.00 87.06 645 TYR A C 1
ATOM 5007 O O . TYR A 1 645 ? 28.364 -13.131 -15.070 1.00 87.06 645 TYR A O 1
ATOM 5015 N N . VAL A 1 646 ? 28.756 -13.427 -12.877 1.00 90.00 646 VAL A N 1
ATOM 5016 C CA . VAL A 1 646 ? 30.222 -13.353 -13.001 1.00 90.00 646 VAL A CA 1
ATOM 5017 C C . VAL A 1 646 ? 30.734 -14.439 -13.949 1.00 90.00 646 VAL A C 1
ATOM 5019 O O . VAL A 1 646 ? 31.455 -14.138 -14.897 1.00 90.00 646 VAL A O 1
ATOM 5022 N N . VAL A 1 647 ? 30.309 -15.692 -13.771 1.00 89.44 647 VAL A N 1
ATOM 5023 C CA . VAL A 1 647 ? 30.742 -16.791 -14.649 1.00 89.44 647 VAL A CA 1
ATOM 5024 C C . VAL A 1 647 ? 30.230 -16.618 -16.088 1.00 89.44 647 VAL A C 1
ATOM 5026 O O . VAL A 1 647 ? 30.935 -16.982 -17.030 1.00 89.44 647 VAL A O 1
ATOM 5029 N N . MET A 1 648 ? 29.040 -16.039 -16.286 1.00 91.56 648 MET A N 1
ATOM 5030 C CA . MET A 1 648 ? 28.523 -15.735 -17.627 1.00 91.56 648 MET A CA 1
ATOM 5031 C C . MET A 1 648 ? 29.292 -14.622 -18.329 1.00 91.56 648 MET A C 1
ATOM 5033 O O . MET A 1 648 ? 29.583 -14.758 -19.515 1.00 91.56 648 MET A O 1
ATOM 5037 N N . VAL A 1 649 ? 29.695 -13.579 -17.601 1.00 91.06 649 VAL A N 1
ATOM 5038 C CA . VAL A 1 649 ? 30.562 -12.521 -18.134 1.00 91.06 649 VAL A CA 1
ATOM 5039 C C . VAL A 1 649 ? 31.916 -13.095 -18.546 1.00 91.06 649 VAL A C 1
ATOM 5041 O O . VAL A 1 649 ? 32.393 -12.788 -19.634 1.00 91.06 649 VAL A O 1
ATOM 5044 N N . VAL A 1 650 ? 32.509 -13.979 -17.737 1.00 93.31 650 VAL A N 1
ATOM 5045 C CA . VAL A 1 650 ? 33.792 -14.620 -18.073 1.00 93.31 650 VAL A CA 1
ATOM 5046 C C . VAL A 1 650 ? 33.666 -15.512 -19.319 1.00 93.31 650 VAL A C 1
ATOM 5048 O O . VAL A 1 650 ? 34.515 -15.435 -20.203 1.00 93.31 650 VAL A O 1
ATOM 5051 N N . LEU A 1 651 ? 32.600 -16.317 -19.436 1.00 91.00 651 LEU A N 1
ATOM 5052 C CA . LEU A 1 651 ? 32.352 -17.143 -20.630 1.00 91.00 651 LEU A CA 1
ATOM 5053 C C . LEU A 1 651 ? 32.113 -16.294 -21.886 1.00 91.00 651 LEU A C 1
ATOM 5055 O O . LEU A 1 651 ? 32.617 -16.629 -22.956 1.00 91.00 651 LEU A O 1
ATOM 5059 N N . PHE A 1 652 ? 31.376 -15.189 -21.759 1.00 91.25 652 PHE A N 1
ATOM 5060 C CA . PHE A 1 652 ? 31.153 -14.261 -22.863 1.00 91.25 652 PHE A CA 1
ATOM 5061 C C . PHE A 1 652 ? 32.446 -13.559 -23.289 1.00 91.25 652 PHE A C 1
ATOM 5063 O O . PHE A 1 652 ? 32.725 -13.484 -24.481 1.00 91.25 652 PHE A O 1
ATOM 5070 N N . ALA A 1 653 ? 33.259 -13.093 -22.337 1.00 90.69 653 ALA A N 1
ATOM 5071 C CA . ALA A 1 653 ? 34.536 -12.447 -22.626 1.00 90.69 653 ALA A CA 1
ATOM 5072 C C . ALA A 1 653 ? 35.517 -13.401 -23.334 1.00 90.69 653 ALA A C 1
ATOM 5074 O O . ALA A 1 653 ? 36.162 -13.003 -24.307 1.00 90.69 653 ALA A O 1
ATOM 5075 N N . ASP A 1 654 ? 35.591 -14.665 -22.903 1.00 93.44 654 ASP A N 1
ATOM 5076 C CA . ASP A 1 654 ? 36.427 -15.690 -23.543 1.00 93.44 654 ASP A CA 1
ATOM 5077 C C . ASP A 1 654 ? 35.922 -16.052 -24.951 1.00 93.44 654 ASP A C 1
ATOM 5079 O O . ASP A 1 654 ? 36.713 -16.108 -25.900 1.00 93.44 654 ASP A O 1
ATOM 5083 N N . PHE A 1 655 ? 34.602 -16.222 -25.118 1.00 93.44 655 PHE A N 1
ATOM 5084 C CA . PHE A 1 655 ? 33.980 -16.421 -26.431 1.00 93.44 655 PHE A CA 1
ATOM 5085 C C . PHE A 1 655 ? 34.286 -15.256 -27.368 1.00 93.44 655 PHE A C 1
ATOM 5087 O O . PHE A 1 655 ? 34.782 -15.472 -28.468 1.00 93.44 655 PHE A O 1
ATOM 5094 N N . PHE A 1 656 ? 34.016 -14.027 -26.929 1.00 88.81 656 PHE A N 1
ATOM 5095 C CA . PHE A 1 656 ? 34.175 -12.828 -27.741 1.00 88.81 656 PHE A CA 1
ATOM 5096 C C . PHE A 1 656 ? 35.631 -12.635 -28.169 1.00 88.81 656 PHE A C 1
ATOM 5098 O O . PHE A 1 656 ? 35.898 -12.416 -29.347 1.00 88.81 656 PHE A O 1
ATOM 5105 N N . THR A 1 657 ? 36.581 -12.809 -27.246 1.00 87.44 657 THR A N 1
ATOM 5106 C CA . THR A 1 657 ? 38.016 -12.674 -27.539 1.00 87.44 657 THR A CA 1
ATOM 5107 C C . THR A 1 657 ? 38.470 -13.678 -28.600 1.00 87.44 657 THR A C 1
ATOM 5109 O O . THR A 1 657 ? 39.128 -13.300 -29.570 1.00 87.44 657 THR A O 1
ATOM 5112 N N . ASN A 1 658 ? 38.086 -14.953 -28.470 1.00 89.38 658 ASN A N 1
ATOM 5113 C CA . ASN A 1 658 ? 38.460 -15.972 -29.454 1.00 89.38 658 ASN A CA 1
ATOM 5114 C C . ASN A 1 658 ? 37.678 -15.835 -30.770 1.00 89.38 658 ASN A C 1
ATOM 5116 O O . ASN A 1 658 ? 38.249 -16.065 -31.833 1.00 89.38 658 ASN A O 1
ATOM 5120 N N . ALA A 1 659 ? 36.407 -15.427 -30.729 1.00 86.62 659 ALA A N 1
ATOM 5121 C CA . ALA A 1 659 ? 35.595 -15.193 -31.921 1.00 86.62 659 ALA A CA 1
ATOM 5122 C C . ALA A 1 659 ? 36.143 -14.026 -32.749 1.00 86.62 659 ALA A C 1
ATOM 5124 O O . ALA A 1 659 ? 36.282 -14.162 -33.960 1.00 86.62 659 ALA A O 1
ATOM 5125 N N . VAL A 1 660 ? 36.534 -12.920 -32.106 1.00 84.75 660 VAL A N 1
ATOM 5126 C CA . VAL A 1 660 ? 37.190 -11.787 -32.776 1.00 84.75 660 VAL A CA 1
ATOM 5127 C C . VAL A 1 660 ? 38.533 -12.215 -33.365 1.00 84.75 660 VAL A C 1
ATOM 5129 O O . VAL A 1 660 ? 38.810 -11.923 -34.526 1.00 84.75 660 VAL A O 1
ATOM 5132 N N . ALA A 1 661 ? 39.343 -12.960 -32.607 1.00 82.88 661 ALA A N 1
ATOM 5133 C CA . ALA A 1 661 ? 40.632 -13.443 -33.092 1.00 82.88 661 ALA A CA 1
ATOM 5134 C C . ALA A 1 661 ? 40.495 -14.374 -34.310 1.00 82.88 661 ALA A C 1
ATOM 5136 O O . ALA A 1 661 ? 41.300 -14.289 -35.227 1.00 82.88 661 ALA A O 1
ATOM 5137 N N . VAL A 1 662 ? 39.483 -15.243 -34.347 1.00 84.44 662 VAL A N 1
ATOM 5138 C CA . VAL A 1 662 ? 39.244 -16.157 -35.479 1.00 84.44 662 VAL A CA 1
ATOM 5139 C C . VAL A 1 662 ? 38.598 -15.440 -36.670 1.00 84.44 662 VAL A C 1
ATOM 5141 O O . VAL A 1 662 ? 38.935 -15.746 -37.808 1.00 84.44 662 VAL A O 1
ATOM 5144 N N . ALA A 1 663 ? 37.680 -14.499 -36.432 1.00 76.12 663 ALA A N 1
ATOM 5145 C CA . ALA A 1 663 ? 36.932 -13.832 -37.498 1.00 76.12 663 ALA A CA 1
ATOM 5146 C C . ALA A 1 663 ? 37.739 -12.742 -38.219 1.00 76.12 663 ALA A C 1
ATOM 5148 O O . ALA A 1 663 ? 37.565 -12.557 -39.421 1.00 76.12 663 ALA A O 1
ATOM 5149 N N . PHE A 1 664 ? 38.607 -12.016 -37.504 1.00 75.12 664 PHE A N 1
ATOM 5150 C CA . PHE A 1 664 ? 39.305 -10.845 -38.048 1.00 75.12 664 PHE A CA 1
ATOM 5151 C C . PHE A 1 664 ? 40.792 -11.071 -38.351 1.00 75.12 664 PHE A C 1
ATOM 5153 O O . PHE A 1 664 ? 41.396 -10.239 -39.029 1.00 75.12 664 PHE A O 1
ATOM 5160 N N . LEU A 1 665 ? 41.411 -12.160 -37.877 1.00 77.88 665 LEU A N 1
ATOM 5161 C CA . LEU A 1 665 ? 42.829 -12.429 -38.137 1.00 77.88 665 LEU A CA 1
ATOM 5162 C C . LEU A 1 665 ? 43.000 -13.467 -39.246 1.00 77.88 665 LEU A C 1
ATOM 5164 O O . LEU A 1 665 ? 42.429 -14.552 -39.213 1.00 77.88 665 LEU A O 1
ATOM 5168 N N . SER A 1 666 ? 43.874 -13.156 -40.203 1.00 76.50 666 SER A N 1
ATOM 5169 C CA . SER A 1 666 ? 44.355 -14.143 -41.173 1.00 76.50 666 SER A CA 1
ATOM 5170 C C . SER A 1 666 ? 45.173 -15.241 -40.482 1.00 76.50 666 SER A C 1
ATOM 5172 O O . SER A 1 666 ? 45.770 -15.002 -39.431 1.00 76.50 666 SER A O 1
ATOM 5174 N N . VAL A 1 667 ? 45.291 -16.419 -41.106 1.00 70.19 667 VAL A N 1
ATOM 5175 C CA . VAL A 1 667 ? 46.078 -17.555 -40.575 1.00 70.19 667 VAL A CA 1
ATOM 5176 C C . VAL A 1 667 ? 47.510 -17.142 -40.205 1.00 70.19 667 VAL A C 1
ATOM 5178 O O . VAL A 1 667 ? 48.031 -17.567 -39.182 1.00 70.19 667 VAL A O 1
ATOM 5181 N N . THR A 1 668 ? 48.137 -16.249 -40.977 1.00 68.44 668 THR A N 1
ATOM 5182 C CA . THR A 1 668 ? 49.509 -15.774 -40.722 1.00 68.44 668 THR A CA 1
ATOM 5183 C C . THR A 1 668 ? 49.598 -14.778 -39.564 1.00 68.44 668 THR A C 1
ATOM 5185 O O . THR A 1 668 ? 50.611 -14.724 -38.865 1.00 68.44 668 THR A O 1
ATOM 5188 N N . THR A 1 669 ? 48.546 -13.987 -39.342 1.00 78.00 669 THR A N 1
ATOM 5189 C CA . THR A 1 669 ? 48.488 -12.986 -38.264 1.00 78.00 669 THR A CA 1
ATOM 5190 C C . THR A 1 669 ? 48.020 -13.614 -36.951 1.00 78.00 669 THR A C 1
ATOM 5192 O O . THR A 1 669 ? 48.478 -13.219 -35.879 1.00 78.00 669 THR A O 1
ATOM 5195 N N . TYR A 1 670 ? 47.179 -14.648 -37.032 1.00 80.88 670 TYR A N 1
ATOM 5196 C CA . TYR A 1 670 ? 46.666 -15.405 -35.897 1.00 80.88 670 TYR A CA 1
ATOM 5197 C C . TYR A 1 670 ? 47.797 -15.976 -35.032 1.00 80.88 670 TYR A C 1
ATOM 5199 O O . TYR A 1 670 ? 47.758 -15.824 -33.814 1.00 80.88 670 TYR A O 1
ATOM 5207 N N . VAL A 1 671 ? 48.860 -16.519 -35.642 1.00 80.81 671 VAL A N 1
ATOM 5208 C CA . VAL A 1 671 ? 50.008 -17.110 -34.921 1.00 80.81 671 VAL A CA 1
ATOM 5209 C C . VAL A 1 671 ? 50.649 -16.136 -33.919 1.00 80.81 671 VAL A C 1
ATOM 5211 O O . VAL A 1 671 ? 51.094 -16.555 -32.852 1.00 80.81 671 VAL A O 1
ATOM 5214 N N . LYS A 1 672 ? 50.645 -14.825 -34.206 1.00 82.38 672 LYS A N 1
ATOM 5215 C CA . LYS A 1 672 ? 51.205 -13.801 -33.302 1.00 82.38 672 LYS A CA 1
ATOM 5216 C C . LYS A 1 672 ? 50.371 -13.612 -32.031 1.00 82.38 672 LYS A C 1
ATOM 5218 O O . LYS A 1 672 ? 50.932 -13.378 -30.966 1.00 82.38 672 LYS A O 1
ATOM 5223 N N . TYR A 1 673 ? 49.048 -13.719 -32.144 1.00 83.06 673 TYR A N 1
ATOM 5224 C CA . TYR A 1 673 ? 48.100 -13.500 -31.045 1.00 83.06 673 TYR A CA 1
ATOM 5225 C C . TYR A 1 673 ? 47.615 -14.806 -30.394 1.00 83.06 673 TYR A C 1
ATOM 5227 O O . TYR A 1 673 ? 47.001 -14.774 -29.325 1.00 83.06 673 TYR A O 1
ATOM 5235 N N . ALA A 1 674 ? 47.918 -15.958 -30.996 1.00 84.62 674 ALA A N 1
ATOM 5236 C CA . ALA A 1 674 ? 47.507 -17.279 -30.529 1.00 84.62 674 ALA A CA 1
ATOM 5237 C C . ALA A 1 674 ? 48.003 -17.589 -29.105 1.00 84.62 674 ALA A C 1
ATOM 5239 O O . ALA A 1 674 ? 47.256 -18.126 -28.288 1.00 84.62 674 ALA A O 1
ATOM 5240 N N . SER A 1 675 ? 49.236 -17.195 -28.761 1.00 84.75 675 SER A N 1
ATOM 5241 C CA . SER A 1 675 ? 49.796 -17.370 -27.410 1.00 84.75 675 SER A CA 1
ATOM 5242 C C . SER A 1 675 ? 49.000 -16.619 -26.337 1.00 84.75 675 SER A C 1
ATOM 5244 O O . SER A 1 675 ? 48.680 -17.203 -25.300 1.00 84.75 675 SER A O 1
ATOM 5246 N N . LEU A 1 676 ? 48.624 -15.367 -26.609 1.00 87.88 676 LEU A N 1
ATOM 5247 C CA . LEU A 1 676 ? 47.813 -14.542 -25.715 1.00 87.88 676 LEU A CA 1
ATOM 5248 C C . LEU A 1 676 ? 46.399 -15.113 -25.565 1.00 87.88 676 LEU A C 1
ATOM 5250 O O . LEU A 1 676 ? 45.914 -15.253 -24.445 1.00 87.88 676 LEU A O 1
ATOM 5254 N N . CYS A 1 677 ? 45.766 -15.510 -26.674 1.00 88.25 677 CYS A N 1
ATOM 5255 C CA . CYS A 1 677 ? 44.429 -16.108 -26.647 1.00 88.25 677 CYS A CA 1
ATOM 5256 C C . CYS A 1 677 ? 44.405 -17.398 -25.814 1.00 88.25 677 CYS A C 1
ATOM 5258 O O . CYS A 1 677 ? 43.495 -17.594 -25.014 1.00 88.25 677 CYS A O 1
ATOM 5260 N N . ARG A 1 678 ? 45.430 -18.255 -25.940 1.00 91.00 678 ARG A N 1
ATOM 5261 C CA . ARG A 1 678 ? 45.565 -19.472 -25.124 1.00 91.00 678 ARG A CA 1
ATOM 5262 C C . ARG A 1 678 ? 45.706 -19.166 -23.633 1.00 91.00 678 ARG A C 1
ATOM 5264 O O . ARG A 1 678 ? 45.042 -19.813 -22.829 1.00 91.00 678 ARG A O 1
ATOM 5271 N N . LEU A 1 679 ? 46.530 -18.180 -23.270 1.00 90.19 679 LEU A N 1
ATOM 5272 C CA . LEU A 1 679 ? 46.748 -17.786 -21.874 1.00 90.19 679 LEU A CA 1
ATOM 5273 C C . LEU A 1 679 ? 45.462 -17.249 -21.227 1.00 90.19 679 LEU A C 1
ATOM 5275 O O . LEU A 1 679 ? 45.120 -17.640 -20.111 1.00 90.19 679 LEU A O 1
ATOM 5279 N N . VAL A 1 680 ? 44.735 -16.386 -21.941 1.00 90.56 680 VAL A N 1
ATOM 5280 C CA . VAL A 1 680 ? 43.452 -15.837 -21.479 1.00 90.56 680 VAL A CA 1
ATOM 5281 C C . VAL A 1 680 ? 42.426 -16.959 -21.311 1.00 90.56 680 VAL A C 1
ATOM 5283 O O . VAL A 1 680 ? 41.853 -17.099 -20.230 1.00 90.56 680 VAL A O 1
ATOM 5286 N N . SER A 1 681 ? 42.270 -17.828 -22.316 1.00 93.12 681 SER A N 1
ATOM 5287 C CA . SER A 1 681 ? 41.356 -18.973 -22.230 1.00 93.12 681 SER A CA 1
ATOM 5288 C C . SER A 1 681 ? 41.743 -19.970 -21.134 1.00 93.12 681 SER A C 1
ATOM 5290 O O . SER A 1 681 ? 40.859 -20.585 -20.544 1.00 93.12 681 SER A O 1
ATOM 5292 N N . LEU A 1 682 ? 43.031 -20.114 -20.798 1.00 92.88 682 LEU A N 1
ATOM 5293 C CA . LEU A 1 682 ? 43.488 -20.938 -19.673 1.00 92.88 682 LEU A CA 1
ATOM 5294 C C . LEU A 1 682 ? 43.047 -20.357 -18.323 1.00 92.88 682 LEU A C 1
ATOM 5296 O O . LEU A 1 682 ? 42.513 -21.089 -17.488 1.00 92.88 682 LEU A O 1
ATOM 5300 N N . GLY A 1 683 ? 43.233 -19.049 -18.119 1.00 90.38 683 GLY A N 1
ATOM 5301 C CA . GLY A 1 683 ? 42.804 -18.360 -16.899 1.00 90.38 683 GLY A CA 1
ATOM 5302 C C . GLY A 1 683 ? 41.290 -18.428 -16.712 1.00 90.38 683 GLY A C 1
ATOM 5303 O O . GLY A 1 683 ? 40.801 -18.808 -15.646 1.00 90.38 683 GLY A O 1
ATOM 5304 N N . CYS A 1 684 ? 40.542 -18.160 -17.780 1.00 92.44 684 CYS A N 1
ATOM 5305 C CA . CYS A 1 684 ? 39.097 -18.303 -17.781 1.00 92.44 684 CYS A CA 1
ATOM 5306 C C . CYS A 1 684 ? 38.697 -19.782 -17.530 1.00 92.44 684 CYS A C 1
ATOM 5308 O O . CYS A 1 684 ? 37.835 -20.039 -16.687 1.00 92.44 684 CYS A O 1
ATOM 5310 N N . SER A 1 685 ? 39.395 -20.766 -18.123 1.00 89.75 685 SER A N 1
ATOM 5311 C CA . SER A 1 685 ? 39.149 -22.204 -17.901 1.00 89.75 685 SER A CA 1
ATOM 5312 C C . SER A 1 685 ? 39.291 -22.669 -16.464 1.00 89.75 685 SER A C 1
ATOM 5314 O O . SER A 1 685 ? 38.546 -23.564 -16.053 1.00 89.75 685 SER A O 1
ATOM 5316 N N . GLY A 1 686 ? 40.160 -22.039 -15.676 1.00 88.94 686 GLY A N 1
ATOM 5317 C CA . GLY A 1 686 ? 40.225 -22.279 -14.236 1.00 88.94 686 GLY A CA 1
ATOM 5318 C C . GLY A 1 686 ? 38.920 -21.913 -13.519 1.00 88.94 686 GLY A C 1
ATOM 5319 O O . GLY A 1 686 ? 38.440 -22.675 -12.679 1.00 88.94 686 GLY A O 1
ATOM 5320 N N . VAL A 1 687 ? 38.294 -20.794 -13.897 1.00 89.81 687 VAL A N 1
ATOM 5321 C CA . VAL A 1 687 ? 37.057 -20.296 -13.271 1.00 89.81 687 VAL A CA 1
ATOM 5322 C C . VAL A 1 687 ? 35.874 -21.221 -13.560 1.00 89.81 687 VAL A C 1
ATOM 5324 O O . VAL A 1 687 ? 35.146 -21.591 -12.636 1.00 89.81 687 VAL A O 1
ATOM 5327 N N . TYR A 1 688 ? 35.680 -21.654 -14.813 1.00 88.94 688 TYR A N 1
ATOM 5328 C CA . TYR A 1 688 ? 34.584 -22.587 -15.115 1.00 88.94 688 TYR A CA 1
ATOM 5329 C C . TYR A 1 688 ? 34.830 -23.997 -14.570 1.00 88.94 688 TYR A C 1
ATOM 5331 O O . TYR A 1 688 ? 33.855 -24.684 -14.261 1.00 88.94 688 TYR A O 1
ATOM 5339 N N . ALA A 1 689 ? 36.087 -24.433 -14.441 1.00 89.06 689 ALA A N 1
ATOM 5340 C CA . ALA A 1 689 ? 36.417 -25.708 -13.808 1.00 89.06 689 ALA A CA 1
ATOM 5341 C C . ALA A 1 689 ? 36.092 -25.690 -12.306 1.00 89.06 689 ALA A C 1
ATOM 5343 O O . ALA A 1 689 ? 35.495 -26.643 -11.808 1.00 89.06 689 ALA A O 1
ATOM 5344 N N . LEU A 1 690 ? 36.407 -24.593 -11.606 1.00 89.31 690 LEU A N 1
ATOM 5345 C CA . LEU A 1 690 ? 36.044 -24.401 -10.199 1.00 89.31 690 LEU A CA 1
ATOM 5346 C C . LEU A 1 690 ? 34.521 -24.430 -10.009 1.00 89.31 690 LEU A C 1
ATOM 5348 O O . LEU A 1 690 ? 34.013 -25.171 -9.171 1.00 89.31 690 LEU A O 1
ATOM 5352 N N . ASP A 1 691 ? 33.789 -23.670 -10.825 1.00 89.81 691 ASP A N 1
ATOM 5353 C CA . ASP A 1 691 ? 32.324 -23.637 -10.798 1.00 89.81 691 ASP A CA 1
ATOM 5354 C C . ASP A 1 691 ? 31.706 -25.025 -11.053 1.00 89.81 691 ASP A C 1
ATOM 5356 O O . ASP A 1 691 ? 30.802 -25.457 -10.333 1.00 89.81 691 ASP A O 1
ATOM 5360 N N . MET A 1 692 ? 32.238 -25.774 -12.027 1.00 89.62 692 MET A N 1
ATOM 5361 C CA . MET A 1 692 ? 31.802 -27.148 -12.290 1.00 89.62 692 MET A CA 1
ATOM 5362 C C . MET A 1 692 ? 32.155 -28.119 -11.175 1.00 89.62 692 MET A C 1
ATOM 5364 O O . MET A 1 692 ? 31.357 -29.008 -10.894 1.00 89.62 692 MET A O 1
ATOM 5368 N N . LEU A 1 693 ? 33.297 -27.952 -10.513 1.00 88.69 693 LEU A N 1
ATOM 5369 C CA . LEU A 1 693 ? 33.680 -28.787 -9.381 1.00 88.69 693 LEU A CA 1
ATOM 5370 C C . LEU A 1 693 ? 32.719 -28.575 -8.209 1.00 88.69 693 LEU A C 1
ATOM 5372 O O . LEU A 1 693 ? 32.192 -29.551 -7.674 1.00 88.69 693 LEU A O 1
ATOM 5376 N N . VAL A 1 694 ? 32.414 -27.320 -7.862 1.00 85.81 694 VAL A N 1
ATOM 5377 C CA . VAL A 1 694 ? 31.432 -26.991 -6.813 1.00 85.81 694 VAL A CA 1
ATOM 5378 C C . VAL A 1 694 ? 30.064 -27.593 -7.149 1.00 85.81 694 VAL A C 1
ATOM 5380 O O . VAL A 1 694 ? 29.434 -28.226 -6.299 1.00 85.81 694 VAL A O 1
ATOM 5383 N N . ARG A 1 695 ? 29.628 -27.479 -8.408 1.00 85.06 695 ARG A N 1
ATOM 5384 C CA . ARG A 1 695 ? 28.350 -28.026 -8.879 1.00 85.06 695 ARG A CA 1
ATOM 5385 C C . ARG A 1 695 ? 28.333 -29.559 -8.929 1.00 85.06 695 ARG A C 1
ATOM 5387 O O . ARG A 1 695 ? 27.317 -30.159 -8.595 1.00 85.06 695 ARG A O 1
ATOM 5394 N N . LEU A 1 696 ? 29.439 -30.213 -9.276 1.00 86.31 696 LEU A N 1
ATOM 5395 C CA . LEU A 1 696 ? 29.564 -31.675 -9.281 1.00 86.31 696 LEU A CA 1
ATOM 5396 C C . LEU A 1 696 ? 29.543 -32.241 -7.855 1.00 86.31 696 LEU A C 1
ATOM 5398 O O . LEU A 1 696 ? 28.862 -33.237 -7.599 1.00 86.31 696 LEU A O 1
ATOM 5402 N N . VAL A 1 697 ? 30.213 -31.569 -6.914 1.00 83.19 697 VAL A N 1
ATOM 5403 C CA . VAL A 1 697 ? 30.171 -31.903 -5.479 1.00 83.19 697 VAL A CA 1
ATOM 5404 C C . VAL A 1 697 ? 28.763 -31.700 -4.903 1.00 83.19 697 VAL A C 1
ATOM 5406 O O . VAL A 1 697 ? 28.323 -32.510 -4.081 1.00 83.19 697 VAL A O 1
ATOM 5409 N N . GLY A 1 698 ? 28.058 -30.661 -5.361 1.00 75.25 698 GLY A N 1
ATOM 5410 C CA . GLY A 1 698 ? 26.695 -30.316 -4.954 1.00 75.25 698 GLY A CA 1
ATOM 5411 C C . GLY A 1 698 ? 25.598 -31.235 -5.521 1.00 75.25 698 GLY A C 1
ATOM 5412 O O . GLY A 1 698 ? 24.727 -31.690 -4.788 1.00 75.25 698 GLY A O 1
ATOM 5413 N N . ILE A 1 699 ? 25.628 -31.549 -6.819 1.00 79.06 699 ILE A N 1
ATOM 5414 C CA . ILE A 1 699 ? 24.565 -32.314 -7.504 1.00 79.06 699 ILE A CA 1
ATOM 5415 C C . ILE A 1 699 ? 24.818 -33.836 -7.441 1.00 79.06 699 ILE A C 1
ATOM 5417 O O . ILE A 1 699 ? 23.875 -34.632 -7.394 1.00 79.06 699 ILE A O 1
ATOM 5421 N N . ARG A 1 700 ? 26.087 -34.268 -7.413 1.00 80.94 700 ARG A N 1
ATOM 5422 C CA . ARG A 1 700 ? 26.507 -35.683 -7.381 1.00 80.94 700 ARG A CA 1
ATOM 5423 C C . ARG A 1 700 ? 25.799 -36.533 -8.451 1.00 80.94 700 ARG A C 1
ATOM 5425 O O . ARG A 1 700 ? 25.810 -36.196 -9.631 1.00 80.94 700 ARG A O 1
ATOM 5432 N N . THR A 1 701 ? 25.163 -37.639 -8.056 1.00 73.12 701 THR A N 1
ATOM 5433 C CA . THR A 1 701 ? 24.485 -38.585 -8.958 1.00 73.12 701 THR A CA 1
ATOM 5434 C C . THR A 1 701 ? 23.252 -37.999 -9.650 1.00 73.12 701 THR A C 1
ATOM 5436 O O . THR A 1 701 ? 22.809 -38.550 -10.657 1.00 73.12 701 THR A O 1
ATOM 5439 N N . ALA A 1 702 ? 22.711 -36.869 -9.177 1.00 70.56 702 ALA A N 1
ATOM 5440 C CA . ALA A 1 702 ? 21.594 -36.196 -9.837 1.00 70.56 702 ALA A CA 1
ATOM 5441 C C . ALA A 1 702 ? 22.004 -35.478 -11.139 1.00 70.56 702 ALA A C 1
ATOM 5443 O O . ALA A 1 702 ? 21.129 -35.062 -11.895 1.00 70.56 702 ALA A O 1
ATOM 5444 N N . LEU A 1 703 ? 23.304 -35.390 -11.448 1.00 75.06 703 LEU A N 1
ATOM 5445 C CA . LEU A 1 703 ? 23.818 -34.729 -12.651 1.00 75.06 703 LEU A CA 1
ATOM 5446 C C . LEU A 1 703 ? 23.345 -35.422 -13.936 1.00 75.06 703 LEU A C 1
ATOM 5448 O O . LEU A 1 703 ? 23.100 -34.758 -14.939 1.00 75.06 703 LEU A O 1
ATOM 5452 N N . PHE A 1 704 ? 23.135 -36.739 -13.873 1.00 78.44 704 PHE A N 1
ATOM 5453 C CA . PHE A 1 704 ? 22.627 -37.552 -14.980 1.00 78.44 704 PHE A CA 1
ATOM 5454 C C . PHE A 1 704 ? 21.101 -37.493 -15.145 1.00 78.44 704 PHE A C 1
ATOM 5456 O O . PHE A 1 704 ? 20.573 -38.057 -16.098 1.00 78.44 704 PHE A O 1
ATOM 5463 N N . ARG A 1 705 ? 20.373 -36.834 -14.231 1.00 76.06 705 ARG A N 1
ATOM 5464 C CA . ARG A 1 705 ? 18.906 -36.720 -14.316 1.00 76.06 705 ARG A CA 1
ATOM 5465 C C . ARG A 1 705 ? 18.448 -35.613 -15.259 1.00 76.06 705 ARG A C 1
ATOM 5467 O O . ARG A 1 705 ? 17.340 -35.702 -15.774 1.00 76.06 705 ARG A O 1
ATOM 5474 N N . SER A 1 706 ? 19.269 -34.583 -15.471 1.00 80.19 706 SER A N 1
ATOM 5475 C CA . SER A 1 706 ? 18.967 -33.503 -16.408 1.00 80.19 706 SER A CA 1
ATOM 5476 C C . SER A 1 706 ? 19.933 -33.538 -17.591 1.00 80.19 706 SER A C 1
ATOM 5478 O O . SER A 1 706 ? 21.151 -33.496 -17.393 1.00 80.19 706 SER A O 1
ATOM 5480 N N . PRO A 1 707 ? 19.418 -33.575 -18.834 1.00 79.62 707 PRO A N 1
ATOM 5481 C CA . PRO A 1 707 ? 20.270 -33.532 -20.013 1.00 79.62 707 PRO A CA 1
ATOM 5482 C C . PRO A 1 707 ? 21.053 -32.216 -20.077 1.00 79.62 707 PRO A C 1
ATOM 5484 O O . PRO A 1 707 ? 22.199 -32.219 -20.499 1.00 79.62 707 PRO A O 1
ATOM 5487 N N . ALA A 1 708 ? 20.502 -31.102 -19.583 1.00 78.81 708 ALA A N 1
ATOM 5488 C CA . ALA A 1 708 ? 21.185 -29.810 -19.603 1.00 78.81 708 ALA A CA 1
ATOM 5489 C C . ALA A 1 708 ? 22.405 -29.762 -18.666 1.00 78.81 708 ALA A C 1
ATOM 5491 O O . ALA A 1 708 ? 23.446 -29.242 -19.055 1.00 78.81 708 ALA A O 1
ATOM 5492 N N . THR A 1 709 ? 22.318 -30.334 -17.456 1.00 83.31 709 THR A N 1
ATOM 5493 C CA . THR A 1 709 ? 23.474 -30.410 -16.539 1.00 83.31 709 THR A CA 1
ATOM 5494 C C . THR A 1 709 ? 24.536 -31.378 -17.034 1.00 83.31 709 THR A C 1
ATOM 5496 O O . THR A 1 709 ? 25.726 -31.115 -16.874 1.00 83.31 709 THR A O 1
ATOM 5499 N N . LEU A 1 710 ? 24.114 -32.480 -17.659 1.00 87.38 710 LEU A N 1
ATOM 5500 C CA . LEU A 1 710 ? 25.028 -33.423 -18.287 1.00 87.38 710 LEU A CA 1
ATOM 5501 C C . LEU A 1 710 ? 25.765 -32.773 -19.465 1.00 87.38 710 LEU A C 1
ATOM 5503 O O . LEU A 1 710 ? 26.986 -32.871 -19.546 1.00 87.38 710 LEU A O 1
ATOM 5507 N N . MET A 1 711 ? 25.045 -32.067 -20.339 1.00 85.50 711 MET A N 1
ATOM 5508 C CA . MET A 1 711 ? 25.632 -31.354 -21.476 1.00 85.50 711 MET A CA 1
ATOM 5509 C C . MET A 1 711 ? 26.546 -30.207 -21.034 1.00 85.50 711 MET A C 1
ATOM 5511 O O . MET A 1 711 ? 27.573 -29.980 -21.667 1.00 85.50 711 MET A O 1
ATOM 5515 N N . ASP A 1 712 ? 26.238 -29.526 -19.929 1.00 87.38 712 ASP A N 1
ATOM 5516 C CA . ASP A 1 712 ? 27.112 -28.499 -19.355 1.00 87.38 712 ASP A CA 1
ATOM 5517 C C . ASP A 1 712 ? 28.422 -29.091 -18.794 1.00 87.38 712 ASP A C 1
ATOM 5519 O O . ASP A 1 712 ? 29.505 -28.536 -19.005 1.00 87.38 712 ASP A O 1
ATOM 5523 N N . PHE A 1 713 ? 28.347 -30.261 -18.148 1.00 89.75 713 PHE A N 1
ATOM 5524 C CA . PHE A 1 713 ? 29.514 -31.001 -17.658 1.00 89.75 713 PHE A CA 1
ATOM 5525 C C . PHE A 1 713 ? 30.387 -31.533 -18.802 1.00 89.75 713 PHE A C 1
ATOM 5527 O O . PHE A 1 713 ? 31.594 -31.280 -18.833 1.00 89.75 713 PHE A O 1
ATOM 5534 N N . VAL A 1 714 ? 29.775 -32.219 -19.773 1.00 90.06 714 VAL A N 1
ATOM 5535 C CA . VAL A 1 714 ? 30.466 -32.731 -20.968 1.00 90.06 714 VAL A CA 1
ATOM 5536 C C . VAL A 1 714 ? 31.073 -31.576 -21.761 1.00 90.06 714 VAL A C 1
ATOM 5538 O O . VAL A 1 714 ? 32.240 -31.643 -22.137 1.00 90.06 714 VAL A O 1
ATOM 5541 N N . GLY A 1 715 ? 30.332 -30.477 -21.931 1.00 88.69 715 GLY A N 1
ATOM 5542 C CA . GLY A 1 715 ? 30.814 -29.262 -22.582 1.00 88.69 715 GLY A CA 1
ATOM 5543 C C . GLY A 1 715 ? 32.057 -28.688 -21.902 1.00 88.69 715 GLY A C 1
ATOM 5544 O O . GLY A 1 715 ? 33.021 -28.355 -22.585 1.00 88.69 715 GLY A O 1
ATOM 5545 N N . CYS A 1 716 ? 32.092 -28.644 -20.564 1.00 90.38 716 CYS A N 1
ATOM 5546 C CA . CYS A 1 716 ? 33.276 -28.205 -19.819 1.00 90.38 716 CYS A CA 1
ATOM 5547 C C . CYS A 1 716 ? 34.498 -29.101 -20.080 1.00 90.38 716 CYS A C 1
ATOM 5549 O O . CYS A 1 716 ? 35.604 -28.593 -20.272 1.00 90.38 716 CYS A O 1
ATOM 5551 N N . GLY A 1 717 ? 34.302 -30.423 -20.116 1.00 90.00 717 GLY A N 1
ATOM 5552 C CA . GLY A 1 717 ? 35.364 -31.383 -20.425 1.00 90.00 717 GLY A CA 1
ATOM 5553 C C . GLY A 1 717 ? 35.878 -31.248 -21.861 1.00 90.00 717 GLY A C 1
ATOM 5554 O O . GLY A 1 717 ? 37.086 -31.168 -22.083 1.00 90.00 717 GLY A O 1
ATOM 5555 N N . CYS A 1 718 ? 34.972 -31.147 -22.836 1.00 91.44 718 CYS A N 1
ATOM 5556 C CA . CYS A 1 718 ? 35.320 -30.950 -24.243 1.00 91.44 718 CYS A CA 1
ATOM 5557 C C . CYS A 1 718 ? 36.045 -29.618 -24.482 1.00 91.44 718 CYS A C 1
ATOM 5559 O O . CYS A 1 718 ? 36.996 -29.587 -25.261 1.00 91.44 718 CYS A O 1
ATOM 5561 N N . MET A 1 719 ? 35.652 -28.538 -23.795 1.00 91.69 719 MET A N 1
ATOM 5562 C CA . MET A 1 719 ? 36.365 -27.256 -23.847 1.00 91.69 719 MET A CA 1
ATOM 5563 C C . MET A 1 719 ? 37.804 -27.391 -23.349 1.00 91.69 719 MET A C 1
ATOM 5565 O O . MET A 1 719 ? 38.721 -26.939 -24.032 1.00 91.69 719 MET A O 1
ATOM 5569 N N . GLY A 1 720 ? 38.014 -28.052 -22.204 1.00 89.81 720 GLY A N 1
ATOM 5570 C CA . GLY A 1 720 ? 39.356 -28.324 -21.682 1.00 89.81 720 GLY A CA 1
ATOM 5571 C C . GLY A 1 720 ? 40.195 -29.176 -22.640 1.00 89.81 720 GLY A C 1
ATOM 5572 O O . GLY A 1 720 ? 41.361 -28.870 -22.881 1.00 89.81 720 GLY A O 1
ATOM 5573 N N . GLY A 1 721 ? 39.584 -30.191 -23.262 1.00 90.25 721 GLY A N 1
ATOM 5574 C CA . GLY A 1 721 ? 40.225 -31.012 -24.292 1.00 90.25 721 GLY A CA 1
ATOM 5575 C C . GLY A 1 721 ? 40.618 -30.217 -25.542 1.00 90.25 721 GLY A C 1
ATOM 5576 O O . GLY A 1 721 ? 41.747 -30.334 -26.012 1.00 90.25 721 GLY A O 1
ATOM 5577 N N . MET A 1 722 ? 39.730 -29.356 -26.051 1.00 89.56 722 MET A N 1
ATOM 5578 C CA . MET A 1 722 ? 40.028 -28.485 -27.196 1.00 89.56 722 MET A CA 1
ATOM 5579 C C . MET A 1 722 ? 41.105 -27.450 -26.867 1.00 89.56 722 MET A C 1
ATOM 5581 O O . MET A 1 722 ? 41.978 -27.195 -27.694 1.00 89.56 722 MET A O 1
ATOM 5585 N N . LEU A 1 723 ? 41.104 -26.900 -25.652 1.00 91.00 723 LEU A N 1
ATOM 5586 C CA . LEU A 1 723 ? 42.165 -26.007 -25.196 1.00 91.00 723 LEU A CA 1
ATOM 5587 C C . LEU A 1 723 ? 43.515 -26.739 -25.120 1.00 91.00 723 LEU A C 1
ATOM 5589 O O . LEU A 1 723 ? 44.514 -26.212 -25.601 1.00 91.00 723 LEU A O 1
ATOM 5593 N N . ALA A 1 724 ? 43.550 -27.972 -24.609 1.00 89.69 724 ALA A N 1
ATOM 5594 C CA . ALA A 1 724 ? 44.762 -28.792 -24.605 1.00 89.69 724 ALA A CA 1
ATOM 5595 C C . ALA A 1 724 ? 45.261 -29.087 -26.031 1.00 89.69 724 ALA A C 1
ATOM 5597 O O . ALA A 1 724 ? 46.453 -28.958 -26.308 1.00 89.69 724 ALA A O 1
ATOM 5598 N N . LEU A 1 725 ? 44.356 -29.397 -26.967 1.00 89.50 725 LEU A N 1
ATOM 5599 C CA . LEU A 1 725 ? 44.707 -29.585 -28.379 1.00 89.50 725 LEU A CA 1
ATOM 5600 C C . LEU A 1 725 ? 45.310 -28.320 -29.006 1.00 89.50 725 LEU A C 1
ATOM 5602 O O . LEU A 1 725 ? 46.262 -28.445 -29.772 1.00 89.50 725 LEU A O 1
ATOM 5606 N N . ARG A 1 726 ? 44.848 -27.117 -28.632 1.00 89.69 726 ARG A N 1
ATOM 5607 C CA . ARG A 1 726 ? 45.459 -25.841 -29.067 1.00 89.69 726 ARG A CA 1
ATOM 5608 C C . ARG A 1 726 ? 46.890 -25.642 -28.555 1.00 89.69 726 ARG A C 1
ATOM 5610 O O . ARG A 1 726 ? 47.665 -24.934 -29.192 1.00 89.69 726 ARG A O 1
ATOM 5617 N N . TYR A 1 727 ? 47.256 -26.244 -27.422 1.00 88.00 727 TYR A N 1
ATOM 5618 C CA . TYR A 1 727 ? 48.640 -26.242 -26.929 1.00 88.00 727 TYR A CA 1
ATOM 5619 C C . TYR A 1 727 ? 49.503 -27.315 -27.609 1.00 88.00 727 TYR A C 1
ATOM 5621 O O . TYR A 1 727 ? 50.662 -27.058 -27.916 1.00 88.00 727 TYR A O 1
ATOM 5629 N N . ILE A 1 728 ? 48.949 -28.504 -27.877 1.00 86.88 728 ILE A N 1
ATOM 5630 C CA . ILE A 1 728 ? 49.677 -29.619 -28.516 1.00 86.88 728 ILE A CA 1
ATOM 5631 C C . ILE A 1 728 ? 49.920 -29.349 -30.009 1.00 86.88 728 ILE A C 1
ATOM 5633 O O . ILE A 1 728 ? 50.981 -29.673 -30.540 1.00 86.88 728 ILE A O 1
ATOM 5637 N N . LYS A 1 729 ? 48.928 -28.780 -30.698 1.00 84.44 729 LYS A N 1
ATOM 5638 C CA . LYS A 1 729 ? 48.971 -28.421 -32.123 1.00 84.44 729 LYS A CA 1
ATOM 5639 C C . LYS A 1 729 ? 49.207 -26.924 -32.309 1.00 84.44 729 LYS A C 1
ATOM 5641 O O . LYS A 1 729 ? 48.564 -26.302 -33.143 1.00 84.44 729 LYS A O 1
ATOM 5646 N N . ALA A 1 730 ? 50.100 -26.365 -31.496 1.00 83.75 730 ALA A N 1
ATOM 5647 C CA . ALA A 1 730 ? 50.486 -24.969 -31.586 1.00 83.75 730 ALA A CA 1
ATOM 5648 C C . ALA A 1 730 ? 51.134 -24.667 -32.945 1.00 83.75 730 ALA A C 1
ATOM 5650 O O . ALA A 1 730 ? 52.105 -25.319 -33.340 1.00 83.75 730 ALA A O 1
ATOM 5651 N N . ASP A 1 731 ? 50.605 -23.660 -33.627 1.00 81.12 731 ASP A N 1
ATOM 5652 C CA . ASP A 1 731 ? 51.075 -23.227 -34.937 1.00 81.12 731 ASP A CA 1
ATOM 5653 C C . ASP A 1 731 ? 52.457 -22.546 -34.811 1.00 81.12 731 ASP A C 1
ATOM 5655 O O . ASP A 1 731 ? 52.675 -21.674 -33.965 1.00 81.12 731 ASP A O 1
ATOM 5659 N N . ASN A 1 732 ? 53.423 -22.971 -35.634 1.00 78.94 732 ASN A N 1
ATOM 5660 C CA . ASN A 1 732 ? 54.787 -22.433 -35.654 1.00 78.94 732 ASN A CA 1
ATOM 5661 C C . ASN A 1 732 ? 55.206 -22.053 -37.081 1.00 78.94 732 ASN A C 1
ATOM 5663 O O . ASN A 1 732 ? 55.312 -22.916 -37.956 1.00 78.94 732 ASN A O 1
ATOM 5667 N N . LEU A 1 733 ? 55.505 -20.765 -37.285 1.00 71.31 733 LEU A N 1
ATOM 5668 C CA . LEU A 1 733 ? 55.934 -20.194 -38.567 1.00 71.31 733 LEU A CA 1
ATOM 5669 C C . LEU A 1 733 ? 57.275 -20.762 -39.067 1.00 71.31 733 LEU A C 1
ATOM 5671 O O . LEU A 1 733 ? 57.504 -20.788 -40.272 1.00 71.31 733 LEU A O 1
ATOM 5675 N N . ALA A 1 734 ? 58.146 -21.248 -38.176 1.00 71.06 734 ALA A N 1
ATOM 5676 C CA . ALA A 1 734 ? 59.446 -21.816 -38.546 1.00 71.06 734 ALA A CA 1
ATOM 5677 C C . ALA A 1 734 ? 59.370 -23.279 -39.036 1.00 71.06 734 ALA A C 1
ATOM 5679 O O . ALA A 1 734 ? 60.344 -23.789 -39.581 1.00 71.06 734 ALA A O 1
ATOM 5680 N N . ALA A 1 735 ? 58.232 -23.959 -38.850 1.00 71.38 735 ALA A N 1
ATOM 5681 C CA . ALA A 1 735 ? 58.054 -25.388 -39.139 1.00 71.38 735 ALA A CA 1
ATOM 5682 C C . ALA A 1 735 ? 56.854 -25.664 -40.069 1.00 71.38 735 ALA A C 1
ATOM 5684 O O . ALA A 1 735 ? 56.180 -26.692 -39.949 1.00 71.38 735 ALA A O 1
ATOM 5685 N N . VAL A 1 736 ? 56.547 -24.734 -40.979 1.00 72.88 736 VAL A N 1
ATOM 5686 C CA . VAL A 1 736 ? 55.421 -24.858 -41.918 1.00 72.88 736 VAL A CA 1
ATOM 5687 C C . VAL A 1 736 ? 55.735 -25.914 -42.978 1.00 72.88 736 VAL A C 1
ATOM 5689 O O . VAL A 1 736 ? 56.675 -25.769 -43.755 1.00 72.88 736 VAL A O 1
ATOM 5692 N N . ILE A 1 737 ? 54.917 -26.965 -43.036 1.00 71.81 737 ILE A N 1
ATOM 5693 C CA . ILE A 1 737 ? 54.982 -27.995 -44.080 1.00 71.81 737 ILE A CA 1
ATOM 5694 C C . ILE A 1 737 ? 53.726 -27.869 -44.938 1.00 71.81 737 ILE A C 1
ATOM 5696 O O . ILE A 1 737 ? 52.607 -28.010 -44.440 1.00 71.81 737 ILE A O 1
ATOM 5700 N N . ILE A 1 738 ? 53.920 -27.603 -46.228 1.00 71.94 738 ILE A N 1
ATOM 5701 C CA . ILE A 1 738 ? 52.847 -27.499 -47.217 1.00 71.94 738 ILE A CA 1
ATOM 5702 C C . ILE A 1 738 ? 52.729 -28.853 -47.920 1.00 71.94 738 ILE A C 1
ATOM 5704 O O . ILE A 1 738 ? 53.645 -29.291 -48.612 1.00 71.94 738 ILE A O 1
ATOM 5708 N N . THR A 1 739 ? 51.603 -29.533 -47.724 1.00 73.69 739 THR A N 1
ATOM 5709 C CA . THR A 1 739 ? 51.319 -30.856 -48.299 1.00 73.69 739 THR A CA 1
ATOM 5710 C C . THR A 1 739 ? 50.264 -30.740 -49.394 1.00 73.69 739 THR A C 1
ATOM 5712 O O . THR A 1 739 ? 49.372 -29.900 -49.322 1.00 73.69 739 THR A O 1
ATOM 5715 N N . ARG A 1 740 ? 50.347 -31.562 -50.444 1.00 72.94 740 ARG A N 1
ATOM 5716 C CA . ARG A 1 740 ? 49.311 -31.613 -51.487 1.00 72.94 740 ARG A CA 1
ATOM 5717 C C . ARG A 1 740 ? 48.152 -32.484 -50.985 1.00 72.94 740 ARG A C 1
ATOM 5719 O O . ARG A 1 740 ? 48.352 -33.669 -50.750 1.00 72.94 740 ARG A O 1
ATOM 5726 N N . VAL A 1 741 ? 46.967 -31.897 -50.818 1.00 65.75 741 VAL A N 1
ATOM 5727 C CA . VAL A 1 741 ? 45.775 -32.533 -50.214 1.00 65.75 741 VAL A CA 1
ATOM 5728 C C . VAL A 1 741 ? 44.796 -33.070 -51.269 1.00 65.75 741 VAL A C 1
ATOM 5730 O O . VAL A 1 741 ? 43.974 -33.922 -50.955 1.00 65.75 741 VAL A O 1
ATOM 5733 N N . GLY A 1 742 ? 44.883 -32.616 -52.522 1.00 69.88 742 GLY A N 1
ATOM 5734 C CA . GLY A 1 742 ? 44.018 -33.081 -53.615 1.00 69.88 742 GLY A CA 1
ATOM 5735 C C . GLY A 1 742 ? 44.174 -32.222 -54.866 1.00 69.88 742 GLY A C 1
ATOM 5736 O O . GLY A 1 742 ? 45.195 -31.546 -55.013 1.00 69.88 742 GLY A O 1
ATOM 5737 N N . TYR A 1 743 ? 43.166 -32.210 -55.740 1.00 69.50 743 TYR A N 1
ATOM 5738 C CA . TYR A 1 743 ? 43.084 -31.287 -56.880 1.00 69.50 743 TYR A CA 1
ATOM 5739 C C . TYR A 1 743 ? 41.761 -30.510 -56.859 1.00 69.50 743 TYR A C 1
ATOM 5741 O O . TYR A 1 743 ? 40.728 -31.082 -56.525 1.00 69.50 743 TYR A O 1
ATOM 5749 N N . TYR A 1 744 ? 41.775 -29.218 -57.206 1.00 58.06 744 TYR A N 1
ATOM 5750 C CA . TYR A 1 744 ? 40.554 -28.392 -57.230 1.00 58.06 744 TYR A CA 1
ATOM 5751 C C . TYR A 1 744 ? 39.501 -28.923 -58.225 1.00 58.06 744 TYR A C 1
ATOM 5753 O O . TYR A 1 744 ? 38.308 -28.868 -57.939 1.00 58.06 744 TYR A O 1
ATOM 5761 N N . ASP A 1 745 ? 39.948 -29.548 -59.320 1.00 63.28 745 ASP A N 1
ATOM 5762 C CA . ASP A 1 745 ? 39.106 -30.064 -60.408 1.00 63.28 745 ASP A CA 1
ATOM 5763 C C . ASP A 1 745 ? 38.956 -31.594 -60.397 1.00 63.28 745 ASP A C 1
ATOM 5765 O O . ASP A 1 745 ? 38.990 -32.252 -61.438 1.00 63.28 745 ASP A O 1
ATOM 5769 N N . GLU A 1 746 ? 38.803 -32.206 -59.221 1.00 58.78 746 GLU A N 1
ATOM 5770 C CA . GLU A 1 746 ? 38.701 -33.672 -59.091 1.00 58.78 746 GLU A CA 1
ATOM 5771 C C . GLU A 1 746 ? 37.538 -34.302 -59.882 1.00 58.78 746 GLU A C 1
ATOM 5773 O O . GLU A 1 746 ? 37.619 -35.474 -60.252 1.00 58.78 746 GLU A O 1
ATOM 5778 N N . LYS A 1 747 ? 36.479 -33.532 -60.172 1.00 51.91 747 LYS A N 1
ATOM 5779 C CA . LYS A 1 747 ? 35.284 -33.979 -60.914 1.00 51.91 747 LYS A CA 1
ATOM 5780 C C . LYS A 1 747 ? 35.255 -33.561 -62.388 1.00 51.91 747 LYS A C 1
ATOM 5782 O O . LYS A 1 747 ? 34.346 -33.980 -63.103 1.00 51.91 747 LYS A O 1
ATOM 5787 N N . ALA A 1 748 ? 36.203 -32.747 -62.853 1.00 50.72 748 ALA A N 1
ATOM 5788 C CA . ALA A 1 748 ? 36.287 -32.407 -64.269 1.00 50.72 748 ALA A CA 1
ATOM 5789 C C . ALA A 1 748 ? 36.818 -33.628 -65.036 1.00 50.72 748 ALA A C 1
ATOM 5791 O O . ALA A 1 748 ? 37.826 -34.222 -64.648 1.00 50.72 748 ALA A O 1
ATOM 5792 N N . GLY A 1 749 ? 36.104 -34.041 -66.087 1.00 51.28 749 GLY A N 1
ATOM 5793 C CA . GLY A 1 749 ? 36.424 -35.231 -66.878 1.00 51.28 749 GLY A CA 1
ATOM 5794 C C . GLY A 1 749 ? 37.876 -35.271 -67.375 1.00 51.28 749 GLY A C 1
ATOM 5795 O O . GLY A 1 749 ? 38.572 -34.256 -67.423 1.00 51.28 749 GLY A O 1
ATOM 5796 N N . ALA A 1 750 ? 38.336 -36.472 -67.734 1.00 49.22 750 ALA A N 1
ATOM 5797 C CA . ALA A 1 750 ? 39.702 -36.745 -68.177 1.00 49.22 750 ALA A CA 1
ATOM 5798 C C . ALA A 1 750 ? 40.081 -35.900 -69.414 1.00 49.22 750 ALA A C 1
ATOM 5800 O O . ALA A 1 750 ? 39.793 -36.278 -70.544 1.00 49.22 750 ALA A O 1
ATOM 5801 N N . GLY A 1 751 ? 40.701 -34.740 -69.184 1.00 54.44 751 GLY A N 1
ATOM 5802 C CA . GLY A 1 751 ? 41.093 -33.784 -70.225 1.00 54.44 751 GLY A CA 1
ATOM 5803 C C . GLY A 1 751 ? 41.522 -32.412 -69.693 1.00 54.44 751 GLY A C 1
ATOM 5804 O O . GLY A 1 751 ? 42.336 -31.751 -70.330 1.00 54.44 751 GLY A O 1
ATOM 5805 N N . ASN A 1 752 ? 41.055 -32.007 -68.505 1.00 55.09 752 ASN A N 1
ATOM 5806 C CA . ASN A 1 752 ? 41.416 -30.712 -67.914 1.00 55.09 752 ASN A CA 1
ATOM 5807 C C . ASN A 1 752 ? 42.680 -30.790 -67.035 1.00 55.09 752 ASN A C 1
ATOM 5809 O O . ASN A 1 752 ? 42.920 -31.781 -66.338 1.00 55.09 752 ASN A O 1
ATOM 5813 N N . GLN A 1 753 ? 43.492 -29.728 -67.068 1.00 54.41 753 GLN A N 1
ATOM 5814 C CA . GLN A 1 753 ? 44.711 -29.590 -66.269 1.00 54.41 753 GLN A CA 1
ATOM 5815 C C . GLN A 1 753 ? 44.356 -29.608 -64.777 1.00 54.41 753 GLN A C 1
ATOM 5817 O O . GLN A 1 753 ? 43.695 -28.710 -64.275 1.00 54.41 753 GLN A O 1
ATOM 5822 N N . LYS A 1 754 ? 44.771 -30.657 -64.059 1.00 59.31 754 LYS A N 1
ATOM 5823 C CA . LYS A 1 754 ? 44.431 -30.823 -62.640 1.00 59.31 754 LYS A CA 1
ATOM 5824 C C . LYS A 1 754 ? 45.326 -29.937 -61.775 1.00 59.31 754 LYS A C 1
ATOM 5826 O O . LYS A 1 754 ? 46.529 -30.194 -61.663 1.00 59.31 754 LYS A O 1
ATOM 5831 N N . PHE A 1 755 ? 44.742 -28.941 -61.110 1.00 57.94 755 PHE A N 1
ATOM 5832 C CA . PHE A 1 755 ? 45.477 -28.029 -60.228 1.00 57.94 755 PHE A CA 1
ATOM 5833 C C . PHE A 1 755 ? 45.578 -28.555 -58.795 1.00 57.94 755 PHE A C 1
ATOM 5835 O O . PHE A 1 755 ? 44.550 -28.836 -58.176 1.00 57.94 755 PHE A O 1
ATOM 5842 N N . PRO A 1 756 ? 46.794 -28.715 -58.251 1.00 62.97 756 PRO A N 1
ATOM 5843 C CA . PRO A 1 756 ? 46.986 -29.284 -56.928 1.00 62.97 756 PRO A CA 1
ATOM 5844 C C . PRO A 1 756 ? 46.528 -28.335 -55.819 1.00 62.97 756 PRO A C 1
ATOM 5846 O O . PRO A 1 756 ? 46.971 -27.194 -55.728 1.00 62.97 756 PRO A O 1
ATOM 5849 N N . LYS A 1 757 ? 45.676 -28.840 -54.931 1.00 65.00 757 LYS A N 1
ATOM 5850 C CA . LYS A 1 757 ? 45.275 -28.189 -53.687 1.00 65.00 757 LYS A CA 1
ATOM 5851 C C . LYS A 1 757 ? 46.350 -28.422 -52.633 1.00 65.00 757 LYS A C 1
ATOM 5853 O O . LYS A 1 757 ? 46.690 -29.568 -52.333 1.00 65.00 757 LYS A O 1
ATOM 5858 N N . PHE A 1 758 ? 46.862 -27.346 -52.053 1.00 64.81 758 PHE A N 1
ATOM 5859 C CA . PHE A 1 758 ? 47.860 -27.399 -50.991 1.00 64.81 758 PHE A CA 1
ATOM 5860 C C . PHE A 1 758 ? 47.209 -27.120 -49.634 1.00 64.81 758 PHE A C 1
ATOM 5862 O O . PHE A 1 758 ? 46.430 -26.182 -49.494 1.00 64.81 758 PHE A O 1
ATOM 5869 N N . GLY A 1 759 ? 47.509 -27.954 -48.643 1.00 65.38 759 GLY A N 1
ATOM 5870 C CA . GLY A 1 759 ? 47.134 -27.776 -47.247 1.00 65.38 759 GLY A CA 1
ATOM 5871 C C . GLY A 1 759 ? 48.366 -27.477 -46.403 1.00 65.38 759 GLY A C 1
ATOM 5872 O O . GLY A 1 759 ? 49.453 -27.997 -46.658 1.00 65.38 759 GLY A O 1
ATOM 5873 N N . SER A 1 760 ? 48.191 -26.633 -45.394 1.00 74.38 760 SER A N 1
ATOM 5874 C CA . SER A 1 760 ? 49.230 -26.309 -44.419 1.00 74.38 760 SER A CA 1
ATOM 5875 C C . SER A 1 760 ? 49.047 -27.140 -43.150 1.00 74.38 760 SER A C 1
ATOM 5877 O O . SER A 1 760 ? 47.920 -27.478 -42.788 1.00 74.38 760 SER A O 1
ATOM 5879 N N . ASN A 1 761 ? 50.143 -27.439 -42.449 1.00 76.94 761 ASN A N 1
ATOM 5880 C CA . ASN A 1 761 ? 50.085 -28.041 -41.113 1.00 76.94 761 ASN A CA 1
ATOM 5881 C C . ASN A 1 761 ? 49.577 -27.075 -40.022 1.00 76.94 761 ASN A C 1
ATOM 5883 O O . ASN A 1 761 ? 49.433 -27.504 -38.879 1.00 76.94 761 ASN A O 1
ATOM 5887 N N . GLN A 1 762 ? 49.315 -25.809 -40.371 1.00 79.19 762 GLN A N 1
ATOM 5888 C CA . GLN A 1 762 ? 48.799 -24.784 -39.466 1.00 79.19 762 GLN A CA 1
ATOM 5889 C C . GLN A 1 762 ? 47.286 -24.965 -39.284 1.00 79.19 762 GLN A C 1
ATOM 5891 O O . GLN A 1 762 ? 46.493 -24.618 -40.165 1.00 79.19 762 GLN A O 1
ATOM 5896 N N . VAL A 1 763 ? 46.892 -25.590 -38.177 1.00 82.62 763 VAL A N 1
ATOM 5897 C CA . VAL A 1 763 ? 45.510 -26.035 -37.928 1.00 82.62 763 VAL A CA 1
ATOM 5898 C C . VAL A 1 763 ? 44.926 -25.467 -36.636 1.00 82.62 763 VAL A C 1
ATOM 5900 O O . VAL A 1 763 ? 43.755 -25.713 -36.338 1.00 82.62 763 VAL A O 1
ATOM 5903 N N . GLU A 1 764 ? 45.698 -24.684 -35.875 1.00 84.75 764 GLU A N 1
ATOM 5904 C CA . GLU A 1 764 ? 45.286 -24.161 -34.568 1.00 84.75 764 GLU A CA 1
ATOM 5905 C C . GLU A 1 764 ? 44.004 -23.316 -34.652 1.00 84.75 764 GLU A C 1
ATOM 5907 O O . GLU A 1 764 ? 43.125 -23.436 -33.795 1.00 84.75 764 GLU A O 1
ATOM 5912 N N . ILE A 1 765 ? 43.846 -22.525 -35.718 1.00 84.06 765 ILE A N 1
ATOM 5913 C CA . ILE A 1 765 ? 42.668 -21.669 -35.936 1.00 84.06 765 ILE A CA 1
ATOM 5914 C C . ILE A 1 765 ? 41.350 -22.467 -36.018 1.00 84.06 765 ILE A C 1
ATOM 5916 O O . ILE A 1 765 ? 40.304 -22.007 -35.548 1.00 84.06 765 ILE A O 1
ATOM 5920 N N . TYR A 1 766 ? 41.388 -23.701 -36.533 1.00 85.31 766 TYR A N 1
ATOM 5921 C CA . TYR A 1 766 ? 40.216 -24.580 -36.593 1.00 85.31 766 TYR A CA 1
ATOM 5922 C C . TYR A 1 766 ? 39.866 -25.142 -35.213 1.00 85.31 766 TYR A C 1
ATOM 5924 O O . TYR A 1 766 ? 38.691 -25.197 -34.847 1.00 85.31 766 TYR A O 1
ATOM 5932 N N . PHE A 1 767 ? 40.872 -25.490 -34.403 1.00 88.69 767 PHE A N 1
ATOM 5933 C CA . PHE A 1 767 ? 40.653 -25.888 -33.009 1.00 88.69 767 PHE A CA 1
ATOM 5934 C C . PHE A 1 767 ? 40.139 -24.721 -32.157 1.00 88.69 767 PHE A C 1
ATOM 5936 O O . PHE A 1 767 ? 39.286 -24.925 -31.294 1.00 88.69 767 PHE A O 1
ATOM 5943 N N . ALA A 1 768 ? 40.587 -23.492 -32.428 1.00 86.69 768 ALA A N 1
ATOM 5944 C CA . ALA A 1 768 ? 40.047 -22.289 -31.798 1.00 86.69 768 ALA A CA 1
ATOM 5945 C C . ALA A 1 768 ? 38.582 -22.032 -32.189 1.00 86.69 768 ALA A C 1
ATOM 5947 O O . ALA A 1 768 ? 37.766 -21.705 -31.330 1.00 86.69 768 ALA A O 1
ATOM 5948 N N . SER A 1 769 ? 38.221 -22.272 -33.450 1.00 86.69 769 SER A N 1
ATOM 5949 C CA . SER A 1 769 ? 36.829 -22.203 -33.916 1.00 86.69 769 SER A CA 1
ATOM 5950 C C . SER A 1 769 ? 35.947 -23.244 -33.216 1.00 86.69 769 SER A C 1
ATOM 5952 O O . SER A 1 769 ? 34.877 -22.915 -32.704 1.00 86.69 769 SER A O 1
ATOM 5954 N N . GLY A 1 770 ? 36.423 -24.491 -33.115 1.00 87.44 770 GLY A N 1
ATOM 5955 C CA . GLY A 1 770 ? 35.743 -25.554 -32.368 1.00 87.44 770 GLY A CA 1
ATOM 5956 C C . GLY A 1 770 ? 35.594 -25.228 -30.877 1.00 87.44 770 GLY A C 1
ATOM 5957 O O . GLY A 1 770 ? 34.544 -25.483 -30.291 1.00 87.44 770 GLY A O 1
ATOM 5958 N N . TYR A 1 771 ? 36.602 -24.593 -30.274 1.00 91.56 771 TYR A N 1
ATOM 5959 C CA . TYR A 1 771 ? 36.530 -24.088 -28.904 1.00 91.56 771 TYR A CA 1
ATOM 5960 C C . TYR A 1 771 ? 35.424 -23.029 -28.741 1.00 91.56 771 TYR A C 1
ATOM 5962 O O . TYR A 1 771 ? 34.612 -23.156 -27.828 1.00 91.56 771 TYR A O 1
ATOM 5970 N N . CYS A 1 772 ? 35.304 -22.055 -29.654 1.00 89.62 772 CYS A N 1
ATOM 5971 C CA . CYS A 1 772 ? 34.229 -21.049 -29.623 1.00 89.62 772 CYS A CA 1
ATOM 5972 C C . CYS A 1 772 ? 32.824 -21.667 -29.669 1.00 89.62 772 CYS A C 1
ATOM 5974 O O . CYS A 1 772 ? 31.933 -21.208 -28.954 1.00 89.62 772 CYS A O 1
ATOM 5976 N N . VAL A 1 773 ? 32.627 -22.723 -30.466 1.00 88.56 773 VAL A N 1
ATOM 5977 C CA . VAL A 1 773 ? 31.347 -23.455 -30.539 1.00 88.56 773 VAL A CA 1
ATOM 5978 C C . VAL A 1 773 ? 31.013 -24.130 -29.208 1.00 88.56 773 VAL A C 1
ATOM 5980 O O . VAL A 1 773 ? 29.862 -24.140 -28.774 1.00 88.56 773 VAL A O 1
ATOM 5983 N N . LEU A 1 774 ? 32.013 -24.680 -28.521 1.00 89.69 774 LEU A N 1
ATOM 5984 C CA . LEU A 1 774 ? 31.797 -25.298 -27.214 1.00 89.69 774 LEU A CA 1
ATOM 5985 C C . LEU A 1 774 ? 31.522 -24.253 -26.123 1.00 89.69 774 LEU A C 1
ATOM 5987 O O . LEU A 1 774 ? 30.660 -24.480 -25.272 1.00 89.69 774 LEU A O 1
ATOM 5991 N N . VAL A 1 775 ? 32.192 -23.094 -26.166 1.00 89.81 775 VAL A N 1
ATOM 5992 C CA . VAL A 1 775 ? 31.918 -21.976 -25.246 1.00 89.81 775 VAL A CA 1
ATOM 5993 C C . VAL A 1 775 ? 30.488 -21.463 -25.445 1.00 89.81 775 VAL A C 1
ATOM 5995 O O . VAL A 1 775 ? 29.760 -21.294 -24.465 1.00 89.81 775 VAL A O 1
ATOM 5998 N N . SER A 1 776 ? 30.045 -21.270 -26.692 1.00 86.62 776 SER A N 1
ATOM 5999 C CA . SER A 1 776 ? 28.684 -20.801 -26.986 1.00 86.62 776 SER A CA 1
ATOM 6000 C C . SER A 1 776 ? 27.616 -21.814 -26.564 1.00 86.62 776 SER A C 1
ATOM 6002 O O . SER A 1 776 ? 26.610 -21.431 -25.962 1.00 86.62 776 SER A O 1
ATOM 6004 N N . ALA A 1 777 ? 27.865 -23.112 -26.762 1.00 84.62 777 ALA A N 1
ATOM 6005 C CA . ALA A 1 777 ? 26.996 -24.171 -26.256 1.00 84.62 777 ALA A CA 1
ATOM 6006 C C . ALA A 1 777 ? 26.848 -24.104 -24.724 1.00 84.62 777 ALA A C 1
ATOM 6008 O O . ALA A 1 777 ? 25.739 -24.222 -24.200 1.00 84.62 777 ALA A O 1
ATOM 6009 N N . ARG A 1 778 ? 27.933 -23.834 -23.984 1.00 86.62 778 ARG A N 1
ATOM 6010 C CA . ARG A 1 778 ? 27.854 -23.650 -22.525 1.00 86.62 778 ARG A CA 1
ATOM 6011 C C . ARG A 1 778 ? 27.099 -22.392 -22.115 1.00 86.62 778 ARG A C 1
ATOM 6013 O O . ARG A 1 778 ? 26.353 -22.456 -21.141 1.00 86.62 778 ARG A O 1
ATOM 6020 N N . ILE A 1 779 ? 27.235 -21.279 -22.839 1.00 87.62 779 ILE A N 1
ATOM 6021 C CA . ILE A 1 779 ? 26.430 -20.069 -22.586 1.00 87.62 779 ILE A CA 1
ATOM 6022 C C . ILE A 1 779 ? 24.929 -20.399 -22.664 1.00 87.62 779 ILE A C 1
ATOM 6024 O O . ILE A 1 779 ? 24.160 -19.930 -21.828 1.00 87.62 779 ILE A O 1
ATOM 6028 N N . ALA A 1 780 ? 24.522 -21.272 -23.591 1.00 83.31 780 ALA A N 1
ATOM 6029 C CA . ALA A 1 780 ? 23.133 -21.713 -23.722 1.00 83.31 780 ALA A CA 1
ATOM 6030 C C . ALA A 1 780 ? 22.693 -22.712 -22.633 1.00 83.31 780 ALA A C 1
ATOM 6032 O O . ALA A 1 780 ? 21.589 -22.602 -22.097 1.00 83.31 780 ALA A O 1
ATOM 6033 N N . PHE A 1 781 ? 23.532 -23.692 -22.277 1.00 84.06 781 PHE A N 1
ATOM 6034 C CA . PHE A 1 781 ? 23.149 -24.738 -21.318 1.00 84.06 781 PHE A CA 1
ATOM 6035 C C . PHE A 1 781 ? 23.206 -24.288 -19.856 1.00 84.06 781 PHE A C 1
ATOM 6037 O O . PHE A 1 781 ? 22.443 -24.790 -19.028 1.00 84.06 781 PHE A O 1
ATOM 6044 N N . LYS A 1 782 ? 24.071 -23.331 -19.514 1.00 84.12 782 LYS A N 1
ATOM 6045 C CA . LYS A 1 782 ? 24.341 -22.946 -18.124 1.00 84.12 782 LYS A CA 1
ATOM 6046 C C . LYS A 1 782 ? 23.144 -22.334 -17.377 1.00 84.12 782 LYS A C 1
ATOM 6048 O O . LYS A 1 782 ? 22.930 -22.722 -16.225 1.00 84.12 782 LYS A O 1
ATOM 6053 N N . PRO A 1 783 ? 22.314 -21.459 -17.976 1.00 84.50 783 PRO A N 1
ATOM 6054 C CA . PRO A 1 783 ? 21.079 -20.989 -17.342 1.00 84.50 783 PRO A CA 1
ATOM 6055 C C . PRO A 1 783 ? 20.095 -22.129 -17.047 1.00 84.50 783 PRO A C 1
ATOM 6057 O O . PRO A 1 783 ? 19.486 -22.168 -15.978 1.00 84.50 783 PRO A O 1
ATOM 6060 N N . VAL A 1 784 ? 19.992 -23.106 -17.954 1.00 81.50 784 VAL A N 1
ATOM 6061 C CA . VAL A 1 784 ? 19.105 -24.272 -17.808 1.00 81.50 784 VAL A CA 1
ATOM 6062 C C . VAL A 1 784 ? 19.634 -25.234 -16.739 1.00 81.50 784 VAL A C 1
ATOM 6064 O O . VAL A 1 784 ? 18.874 -25.731 -15.907 1.00 81.50 784 VAL A O 1
ATOM 6067 N N . ALA A 1 785 ? 20.951 -25.447 -16.698 1.00 82.44 785 ALA A N 1
ATOM 6068 C CA . ALA A 1 785 ? 21.619 -26.209 -15.648 1.00 82.44 785 ALA A CA 1
ATOM 6069 C C . ALA A 1 785 ? 21.415 -25.565 -14.266 1.00 82.44 785 ALA A C 1
ATOM 6071 O O . ALA A 1 785 ? 21.169 -26.268 -13.284 1.00 82.44 785 ALA A O 1
ATOM 6072 N N . ARG A 1 786 ? 21.466 -24.229 -14.175 1.00 85.06 786 ARG A N 1
ATOM 6073 C CA . ARG A 1 786 ? 21.132 -23.463 -12.964 1.00 85.06 786 ARG A CA 1
ATOM 6074 C C . ARG A 1 786 ? 19.670 -23.619 -12.564 1.00 85.06 786 ARG A C 1
ATOM 6076 O O . ARG A 1 786 ? 19.410 -23.865 -11.394 1.00 85.06 786 ARG A O 1
ATOM 6083 N N . ALA A 1 787 ? 18.732 -23.534 -13.504 1.00 78.44 787 ALA A N 1
ATOM 6084 C CA . ALA A 1 787 ? 17.314 -23.746 -13.216 1.00 78.44 787 ALA A CA 1
ATOM 6085 C C . ALA A 1 787 ? 17.056 -25.146 -12.633 1.00 78.44 787 ALA A C 1
ATOM 6087 O O . ALA A 1 787 ? 16.363 -25.272 -11.631 1.00 78.44 787 ALA A O 1
ATOM 6088 N N . PHE A 1 788 ? 17.678 -26.188 -13.191 1.00 80.56 788 PHE A N 1
ATOM 6089 C CA . PHE A 1 788 ? 17.588 -27.544 -12.639 1.00 80.56 788 PHE A CA 1
ATOM 6090 C C . PHE A 1 788 ? 18.296 -27.696 -11.283 1.00 80.56 788 PHE A C 1
ATOM 6092 O O . PHE A 1 788 ? 17.824 -28.402 -10.404 1.00 80.56 788 PHE A O 1
ATOM 6099 N N . SER A 1 789 ? 19.438 -27.043 -11.088 1.00 77.88 789 SER A N 1
ATOM 6100 C CA . SER A 1 789 ? 20.125 -27.071 -9.796 1.00 77.88 789 SER A CA 1
ATOM 6101 C C . SER A 1 789 ? 19.289 -26.405 -8.710 1.00 77.88 789 SER A C 1
ATOM 610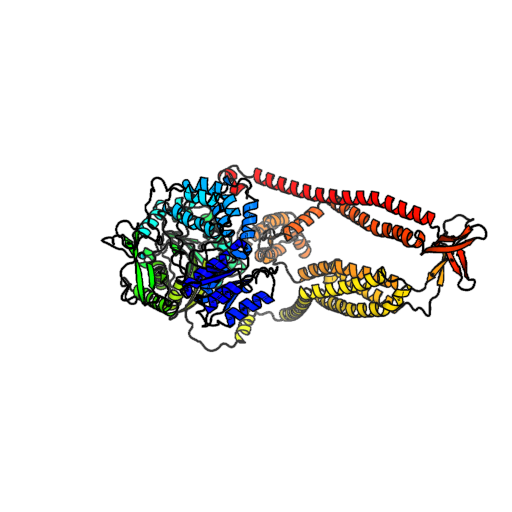3 O O . SER A 1 789 ? 19.099 -26.988 -7.648 1.00 77.88 789 SER A O 1
ATOM 6105 N N . LYS A 1 790 ? 18.669 -25.263 -9.031 1.00 76.19 790 LYS A N 1
ATOM 6106 C CA . LYS A 1 790 ? 17.654 -24.606 -8.207 1.00 76.19 790 LYS A CA 1
ATOM 6107 C C . LYS A 1 790 ? 16.537 -25.562 -7.822 1.00 76.19 790 LYS A C 1
ATOM 6109 O O . LYS A 1 790 ? 16.314 -25.708 -6.634 1.00 76.19 790 LYS A O 1
ATOM 6114 N N . THR A 1 791 ? 15.935 -26.318 -8.740 1.00 68.06 791 THR A N 1
ATOM 6115 C CA . THR A 1 791 ? 14.860 -27.263 -8.362 1.00 68.06 791 THR A CA 1
ATOM 6116 C C . THR A 1 791 ? 15.288 -28.379 -7.397 1.00 68.06 791 THR A C 1
ATOM 6118 O O . THR A 1 791 ? 14.424 -29.012 -6.789 1.00 68.06 791 THR A O 1
ATOM 6121 N N . LEU A 1 792 ? 16.591 -28.645 -7.229 1.00 66.69 792 LEU A N 1
ATOM 6122 C CA . LEU A 1 792 ? 17.090 -29.639 -6.271 1.00 66.69 792 LEU A CA 1
ATOM 6123 C C . LEU A 1 792 ? 17.155 -29.119 -4.826 1.00 66.69 792 LEU A C 1
ATOM 6125 O O . LEU A 1 792 ? 17.125 -29.941 -3.909 1.00 66.69 792 LEU A O 1
ATOM 6129 N N . TYR A 1 793 ? 17.256 -27.800 -4.608 1.00 62.69 793 TYR A N 1
ATOM 6130 C CA . TYR A 1 793 ? 17.374 -27.206 -3.263 1.00 62.69 793 TYR A CA 1
ATOM 6131 C C . TYR A 1 793 ? 16.400 -26.052 -2.987 1.00 62.69 793 TYR A C 1
ATOM 6133 O O . TYR A 1 793 ? 15.962 -25.891 -1.850 1.00 62.69 793 TYR A O 1
ATOM 6141 N N . GLU A 1 794 ? 16.022 -25.272 -4.001 1.00 54.38 794 GLU A N 1
ATOM 6142 C CA . GLU A 1 794 ? 14.730 -24.594 -4.048 1.00 54.38 794 GLU A CA 1
ATOM 6143 C C . GLU A 1 794 ? 13.705 -25.702 -4.286 1.00 54.38 794 GLU A C 1
ATOM 6145 O O . GLU A 1 794 ? 13.272 -25.967 -5.408 1.00 54.38 794 GLU A O 1
ATOM 6150 N N . GLN A 1 795 ? 13.308 -26.381 -3.208 1.00 45.41 795 GLN A N 1
ATOM 6151 C CA . GLN A 1 795 ? 11.956 -26.907 -3.222 1.00 45.41 795 GLN A CA 1
ATOM 6152 C C . GLN A 1 795 ? 11.076 -25.692 -3.545 1.00 45.41 795 GLN A C 1
ATOM 6154 O O . GLN A 1 795 ? 11.178 -24.689 -2.826 1.00 45.41 795 GLN A O 1
ATOM 6159 N N . PRO A 1 796 ? 10.242 -25.718 -4.607 1.00 39.00 796 PRO A N 1
ATOM 6160 C CA . PRO A 1 796 ? 9.120 -24.797 -4.607 1.00 39.00 796 PRO A CA 1
ATOM 6161 C C . PRO A 1 796 ? 8.455 -25.029 -3.258 1.00 39.00 796 PRO A C 1
ATOM 6163 O O . PRO A 1 796 ? 8.452 -26.162 -2.773 1.00 39.00 796 PRO A O 1
ATOM 6166 N N . SER A 1 797 ? 7.989 -23.974 -2.613 1.00 40.25 797 SER A N 1
ATOM 6167 C CA . SER A 1 797 ? 7.109 -24.086 -1.462 1.00 40.25 797 SER A CA 1
ATOM 6168 C C . SER A 1 797 ? 5.981 -25.065 -1.817 1.00 40.25 797 SER A C 1
ATOM 6170 O O . SER A 1 797 ? 4.967 -24.677 -2.386 1.00 40.25 797 SER A O 1
ATOM 6172 N N . PHE A 1 798 ? 6.196 -26.359 -1.578 1.00 42.75 798 PHE A N 1
ATOM 6173 C CA . PHE A 1 798 ? 5.251 -27.441 -1.835 1.00 42.75 798 PHE A CA 1
ATOM 6174 C C . PHE A 1 798 ? 4.104 -27.350 -0.829 1.00 42.75 798 PHE A C 1
ATOM 6176 O O . PHE A 1 798 ? 3.079 -27.991 -1.014 1.00 42.75 798 PHE A O 1
ATOM 6183 N N . ASP A 1 799 ? 4.267 -26.497 0.182 1.00 43.16 799 ASP A N 1
ATOM 6184 C CA . ASP A 1 799 ? 3.226 -26.039 1.088 1.00 43.16 799 ASP A CA 1
ATOM 6185 C C . ASP A 1 799 ? 2.207 -25.104 0.385 1.00 43.16 799 ASP A C 1
ATOM 6187 O O . ASP A 1 799 ? 1.107 -24.926 0.887 1.00 43.16 799 ASP A O 1
ATOM 6191 N N . LEU A 1 800 ? 2.509 -24.574 -0.816 1.00 42.25 800 LEU A N 1
ATOM 6192 C CA . LEU A 1 800 ? 1.598 -23.755 -1.648 1.00 42.25 800 LEU A CA 1
ATOM 6193 C C . LEU A 1 800 ? 0.948 -24.521 -2.823 1.00 42.25 800 LEU A C 1
ATOM 6195 O O . LEU A 1 800 ? 0.160 -23.940 -3.574 1.00 42.25 800 LEU A O 1
ATOM 6199 N N . LEU A 1 801 ? 1.279 -25.804 -3.019 1.00 48.75 801 LEU A N 1
ATOM 6200 C CA . LEU A 1 801 ? 0.623 -26.664 -4.011 1.00 48.75 801 LEU A CA 1
ATOM 6201 C C . LEU A 1 801 ? -0.577 -27.343 -3.350 1.00 48.75 801 LEU A C 1
ATOM 6203 O O . LEU A 1 801 ? -0.414 -28.143 -2.430 1.00 48.75 801 LEU A O 1
ATOM 6207 N N . ARG A 1 802 ? -1.778 -27.009 -3.820 1.00 58.34 802 ARG A N 1
ATOM 6208 C CA . ARG A 1 802 ? -3.035 -27.587 -3.349 1.00 58.34 802 ARG A CA 1
ATOM 6209 C C . ARG A 1 802 ? -3.476 -28.675 -4.345 1.00 58.34 802 ARG A C 1
ATOM 6211 O O . ARG A 1 802 ? -3.457 -28.451 -5.556 1.00 58.34 802 ARG A O 1
ATOM 6218 N N . PHE A 1 803 ? -3.794 -29.879 -3.860 1.00 64.69 803 PHE A N 1
ATOM 6219 C CA . PHE A 1 803 ? -4.122 -31.040 -4.710 1.00 64.69 803 PHE A CA 1
ATOM 6220 C C . PHE A 1 803 ? -5.623 -31.315 -4.706 1.00 64.69 803 PHE A C 1
ATOM 6222 O O . PHE A 1 803 ? -6.189 -31.553 -3.648 1.00 64.69 803 PHE A O 1
ATOM 6229 N N . SER A 1 804 ? -6.284 -31.358 -5.859 1.00 73.94 804 SER A N 1
ATOM 6230 C CA . SER A 1 804 ? -7.736 -31.583 -5.878 1.00 73.94 804 SER A CA 1
ATOM 6231 C C . SER A 1 804 ? -8.118 -32.966 -5.322 1.00 73.94 804 SER A C 1
ATOM 6233 O O . SER A 1 804 ? -7.687 -33.997 -5.852 1.00 73.94 804 SER A O 1
ATOM 6235 N N . MET A 1 805 ? -8.990 -33.012 -4.303 1.00 74.25 805 MET A N 1
ATOM 6236 C CA . MET A 1 805 ? -9.552 -34.270 -3.780 1.00 74.25 805 MET A CA 1
ATOM 6237 C C . MET A 1 805 ? -10.317 -35.037 -4.863 1.00 74.25 805 MET A C 1
ATOM 6239 O O . MET A 1 805 ? -10.275 -36.265 -4.891 1.00 74.25 805 MET A O 1
ATOM 6243 N N . ALA A 1 806 ? -10.970 -34.335 -5.795 1.00 73.12 806 ALA A N 1
ATOM 6244 C CA . ALA A 1 806 ? -11.688 -34.957 -6.906 1.00 73.12 806 ALA A CA 1
ATOM 6245 C C . ALA A 1 806 ? -10.734 -35.677 -7.875 1.00 73.12 806 ALA A C 1
ATOM 6247 O O . ALA A 1 806 ? -11.014 -36.800 -8.301 1.00 73.12 806 ALA A O 1
ATOM 6248 N N . SER A 1 807 ? -9.579 -35.069 -8.169 1.00 73.75 807 SER A N 1
ATOM 6249 C CA . SER A 1 807 ? -8.528 -35.684 -8.993 1.00 73.75 807 SER A CA 1
ATOM 6250 C C . SER A 1 807 ? -7.926 -36.916 -8.298 1.00 73.75 807 SER A C 1
ATOM 6252 O O . SER A 1 807 ? -7.767 -37.974 -8.915 1.00 73.75 807 SER A O 1
ATOM 6254 N N . LEU A 1 808 ? -7.701 -36.836 -6.981 1.00 77.94 808 LEU A N 1
ATOM 6255 C CA . LEU A 1 808 ? -7.239 -37.969 -6.175 1.00 77.94 808 LEU A CA 1
ATOM 6256 C C . LEU A 1 808 ? -8.258 -39.126 -6.151 1.00 77.94 808 LEU A C 1
ATOM 6258 O O . LEU A 1 808 ? -7.872 -40.267 -6.402 1.00 77.94 808 LEU A O 1
ATOM 6262 N N . ARG A 1 809 ? -9.556 -38.858 -5.940 1.00 81.00 809 ARG A N 1
ATOM 6263 C CA . ARG A 1 809 ? -10.619 -39.887 -5.996 1.00 81.00 809 ARG A CA 1
ATOM 6264 C C . ARG A 1 809 ? -10.708 -40.556 -7.361 1.00 81.00 809 ARG A C 1
ATOM 6266 O O . ARG A 1 809 ? -10.771 -41.781 -7.454 1.00 81.00 809 ARG A O 1
ATOM 6273 N N . ALA A 1 810 ? -10.655 -39.766 -8.432 1.00 76.00 810 ALA A N 1
ATOM 6274 C CA . ALA A 1 810 ? -10.647 -40.294 -9.792 1.00 76.00 810 ALA A CA 1
ATOM 6275 C C . ALA A 1 810 ? -9.435 -41.206 -10.047 1.00 76.00 810 ALA A C 1
ATOM 6277 O O . ALA A 1 810 ? -9.545 -42.187 -10.781 1.00 76.00 810 ALA A O 1
ATOM 6278 N N . THR A 1 811 ? -8.297 -40.909 -9.420 1.00 76.50 811 THR A N 1
ATOM 6279 C CA . THR A 1 811 ? -7.059 -41.684 -9.551 1.00 76.50 811 THR A CA 1
ATOM 6280 C C . THR A 1 811 ? -7.098 -42.978 -8.740 1.00 76.50 811 THR A C 1
ATOM 6282 O O . THR A 1 811 ? -6.717 -44.022 -9.266 1.00 76.50 811 THR A O 1
ATOM 6285 N N . LEU A 1 812 ? -7.632 -42.955 -7.513 1.00 79.62 812 LEU A N 1
ATOM 6286 C CA . LEU A 1 812 ? -7.819 -44.156 -6.683 1.00 79.62 812 LEU A CA 1
ATOM 6287 C C . LEU A 1 812 ? -8.655 -45.220 -7.407 1.00 79.62 812 LEU A C 1
ATOM 6289 O O . LEU A 1 812 ? -8.308 -46.399 -7.385 1.00 79.62 812 LEU A O 1
ATOM 6293 N N . ARG A 1 813 ? -9.693 -44.790 -8.135 1.00 78.94 813 ARG A N 1
ATOM 6294 C CA . ARG A 1 813 ? -10.558 -45.669 -8.942 1.00 78.94 813 ARG A CA 1
ATOM 6295 C C . ARG A 1 813 ? -9.888 -46.218 -10.207 1.00 78.94 813 ARG A C 1
ATOM 6297 O O . ARG A 1 813 ? -10.377 -47.182 -10.784 1.00 78.94 813 ARG A O 1
ATOM 6304 N N . ARG A 1 814 ? -8.776 -45.622 -10.655 1.00 77.19 814 ARG A N 1
ATOM 6305 C CA . ARG A 1 814 ? -8.006 -46.061 -11.836 1.00 77.19 814 ARG A CA 1
ATOM 6306 C C . ARG A 1 814 ? -6.897 -47.059 -11.501 1.00 77.19 814 ARG A C 1
ATOM 6308 O O . ARG A 1 814 ? -6.279 -47.583 -12.427 1.00 77.19 814 ARG A O 1
ATOM 6315 N N . ILE A 1 815 ? -6.616 -47.315 -10.221 1.00 80.75 815 ILE A N 1
ATOM 6316 C CA . ILE A 1 815 ? -5.557 -48.248 -9.824 1.00 80.75 815 ILE A CA 1
ATOM 6317 C C . ILE A 1 815 ? -5.980 -49.673 -10.217 1.00 80.75 815 ILE A C 1
ATOM 6319 O O . ILE A 1 815 ? -7.006 -50.162 -9.743 1.00 80.75 815 ILE A O 1
ATOM 6323 N N . PRO A 1 816 ? -5.209 -50.374 -11.067 1.00 74.31 816 PRO A N 1
ATOM 6324 C CA . PRO A 1 816 ? -5.577 -51.713 -11.497 1.00 74.31 816 PRO A CA 1
ATOM 6325 C C . PRO A 1 816 ? -5.558 -52.684 -10.312 1.00 74.31 816 PRO A C 1
ATOM 6327 O O . PRO A 1 816 ? -4.602 -52.718 -9.534 1.00 74.31 816 PRO A O 1
ATOM 6330 N N . SER A 1 817 ? -6.577 -53.544 -10.232 1.00 75.19 817 SER A N 1
ATOM 6331 C CA . SER A 1 817 ? -6.677 -54.639 -9.246 1.00 75.19 817 SER A CA 1
ATOM 6332 C C . SER A 1 817 ? -6.910 -54.203 -7.790 1.00 75.19 817 SER A C 1
ATOM 6334 O O . SER A 1 817 ? -6.669 -54.986 -6.866 1.00 75.19 817 SER A O 1
ATOM 6336 N N . ILE A 1 818 ? -7.372 -52.970 -7.565 1.00 80.12 818 ILE A N 1
ATOM 6337 C CA . ILE A 1 818 ? -7.812 -52.512 -6.245 1.00 80.12 818 ILE A CA 1
ATOM 6338 C C . ILE A 1 818 ? -9.253 -52.961 -5.973 1.00 80.12 818 ILE A C 1
ATOM 6340 O O . ILE A 1 818 ? -10.098 -52.934 -6.863 1.00 80.12 818 ILE A O 1
ATOM 6344 N N . THR A 1 819 ? -9.538 -53.424 -4.757 1.00 82.38 819 THR A N 1
ATOM 6345 C CA . THR A 1 819 ? -10.891 -53.855 -4.373 1.00 82.38 819 THR A CA 1
ATOM 6346 C C . THR A 1 819 ? -11.776 -52.648 -4.081 1.00 82.38 819 THR A C 1
ATOM 6348 O O . THR A 1 819 ? -11.320 -51.727 -3.409 1.00 82.38 819 THR A O 1
ATOM 6351 N N . GLU A 1 820 ? -13.044 -52.684 -4.490 1.00 77.94 820 GLU A N 1
ATOM 6352 C CA . GLU A 1 820 ? -14.027 -51.607 -4.258 1.00 77.94 820 GLU A CA 1
ATOM 6353 C C . GLU A 1 820 ? -14.128 -51.225 -2.771 1.00 77.94 820 GLU A C 1
ATOM 6355 O O . GLU A 1 820 ? -13.957 -50.064 -2.418 1.00 77.94 820 GLU A O 1
ATOM 6360 N N . ALA A 1 821 ? -14.171 -52.218 -1.876 1.00 78.44 821 ALA A N 1
ATOM 6361 C CA . ALA A 1 821 ? -14.143 -51.997 -0.427 1.00 78.44 821 ALA A CA 1
ATOM 6362 C C . ALA A 1 821 ? -12.880 -51.267 0.084 1.00 78.44 821 ALA A C 1
ATOM 6364 O O . ALA A 1 821 ? -12.925 -50.586 1.105 1.00 78.44 821 ALA A O 1
ATOM 6365 N N . ALA A 1 822 ? -11.739 -51.404 -0.602 1.00 79.62 822 ALA A N 1
ATOM 6366 C CA . ALA A 1 822 ? -10.518 -50.675 -0.251 1.00 79.62 822 ALA A CA 1
ATOM 6367 C C . ALA A 1 822 ? -10.545 -49.235 -0.780 1.00 79.62 822 ALA A C 1
ATOM 6369 O O . ALA A 1 822 ? -9.972 -48.354 -0.147 1.00 79.62 822 ALA A O 1
ATOM 6370 N N . VAL A 1 823 ? -11.217 -48.990 -1.909 1.00 83.12 823 VAL A N 1
ATOM 6371 C CA . VAL A 1 823 ? -11.450 -47.634 -2.421 1.00 83.12 823 VAL A CA 1
ATOM 6372 C C . VAL A 1 823 ? -12.396 -46.883 -1.492 1.00 83.12 823 VAL A C 1
ATOM 6374 O O . VAL A 1 823 ? -12.056 -45.774 -1.099 1.00 83.12 823 VAL A O 1
ATOM 6377 N N . ASP A 1 824 ? -13.491 -47.502 -1.051 1.00 80.69 824 ASP A N 1
ATOM 6378 C CA . ASP A 1 824 ? -14.445 -46.883 -0.121 1.00 80.69 824 ASP A CA 1
ATOM 6379 C C . ASP A 1 824 ? -13.807 -46.559 1.236 1.00 80.69 824 ASP A C 1
ATOM 6381 O O . ASP A 1 824 ? -14.002 -45.471 1.776 1.00 80.69 824 ASP A O 1
ATOM 6385 N N . LEU A 1 825 ? -12.978 -47.468 1.766 1.00 80.69 825 LEU A N 1
ATOM 6386 C CA . LEU A 1 825 ? -12.205 -47.222 2.988 1.00 80.69 825 LEU A CA 1
ATOM 6387 C C . LEU A 1 825 ? -11.204 -46.075 2.817 1.00 80.69 825 LEU A C 1
ATOM 6389 O O . LEU A 1 825 ? -11.086 -45.240 3.707 1.00 80.69 825 LEU A O 1
ATOM 6393 N N . MET A 1 826 ? -10.521 -45.988 1.673 1.00 83.69 826 MET A N 1
ATOM 6394 C CA . MET A 1 826 ? -9.611 -44.874 1.398 1.00 83.69 826 MET A CA 1
ATOM 6395 C C . MET A 1 826 ? -10.354 -43.559 1.137 1.00 83.69 826 MET A C 1
ATOM 6397 O O . MET A 1 826 ? -9.863 -42.512 1.538 1.00 83.69 826 MET A O 1
ATOM 6401 N N . GLU A 1 827 ? -11.526 -43.567 0.500 1.00 82.44 827 GLU A N 1
ATOM 6402 C CA . GLU A 1 827 ? -12.360 -42.367 0.344 1.00 82.44 827 GLU A CA 1
ATOM 6403 C C . GLU A 1 827 ? -12.891 -41.886 1.703 1.00 82.44 827 GLU A C 1
ATOM 6405 O O . GLU A 1 827 ? -12.912 -40.678 1.964 1.00 82.44 827 GLU A O 1
ATOM 6410 N N . HIS A 1 828 ? -13.238 -42.820 2.594 1.00 82.44 828 HIS A N 1
ATOM 6411 C CA . HIS A 1 828 ? -13.587 -42.521 3.977 1.00 82.44 828 HIS A CA 1
ATOM 6412 C C . HIS A 1 828 ? -12.389 -41.945 4.741 1.00 82.44 828 HIS A C 1
ATOM 6414 O O . HIS A 1 828 ? -12.499 -40.848 5.285 1.00 82.44 828 HIS A O 1
ATOM 6420 N N . ASP A 1 829 ? -11.223 -42.594 4.704 1.00 80.75 829 ASP A N 1
ATOM 6421 C CA . ASP A 1 829 ? -9.993 -42.103 5.336 1.00 80.75 829 ASP A CA 1
ATOM 6422 C C . ASP A 1 829 ? -9.566 -40.737 4.796 1.00 80.75 829 ASP A C 1
ATOM 6424 O O . ASP A 1 829 ? -9.103 -39.893 5.560 1.00 80.75 829 ASP A O 1
ATOM 6428 N N . LEU A 1 830 ? -9.762 -40.492 3.500 1.00 80.94 830 LEU A N 1
ATOM 6429 C CA . LEU A 1 830 ? -9.530 -39.199 2.869 1.00 80.94 830 LEU A CA 1
ATOM 6430 C C . LEU A 1 830 ? -10.473 -38.130 3.438 1.00 80.94 830 LEU A C 1
ATOM 6432 O O . LEU A 1 830 ? -10.025 -37.043 3.792 1.00 80.94 830 LEU A O 1
ATOM 6436 N N . SER A 1 831 ? -11.768 -38.437 3.568 1.00 78.06 831 SER A N 1
ATOM 6437 C CA . SER A 1 831 ? -12.745 -37.510 4.157 1.00 78.06 831 SER A CA 1
ATOM 6438 C C . SER A 1 831 ? -12.482 -37.239 5.643 1.00 78.06 831 SER A C 1
ATOM 6440 O O . SER A 1 831 ? -12.616 -36.104 6.093 1.00 78.06 831 SER A O 1
ATOM 6442 N N . VAL A 1 832 ? -12.037 -38.256 6.387 1.00 78.12 832 VAL A N 1
ATOM 6443 C CA . VAL A 1 832 ? -11.716 -38.173 7.818 1.00 78.12 832 VAL A CA 1
ATOM 6444 C C . VAL A 1 832 ? -10.425 -37.391 8.044 1.00 78.12 832 VAL A C 1
ATOM 6446 O O . VAL A 1 832 ? -10.370 -36.554 8.939 1.00 78.12 832 VAL A O 1
ATOM 6449 N N . THR A 1 833 ? -9.394 -37.629 7.233 1.00 74.88 833 THR A N 1
ATOM 6450 C CA . THR A 1 833 ? -8.114 -36.917 7.334 1.00 74.88 833 THR A CA 1
ATOM 6451 C C . THR A 1 833 ? -8.246 -35.434 6.965 1.00 74.88 833 THR A C 1
ATOM 6453 O O . THR A 1 833 ? -7.522 -34.622 7.530 1.00 74.88 833 THR A O 1
ATOM 6456 N N . CYS A 1 834 ? -9.178 -35.064 6.082 1.00 70.88 834 CYS A N 1
ATOM 6457 C CA . CYS A 1 834 ? -9.371 -33.671 5.649 1.00 70.88 834 CYS A CA 1
ATOM 6458 C C . CYS A 1 834 ? -10.535 -32.939 6.332 1.00 70.88 834 CYS A C 1
ATOM 6460 O O . CYS A 1 834 ? -10.685 -31.733 6.150 1.00 70.88 834 CYS A O 1
ATOM 6462 N N . GLY A 1 835 ? -11.413 -33.653 7.044 1.00 69.75 835 GLY A N 1
ATOM 6463 C CA . GLY A 1 835 ? -12.612 -33.088 7.676 1.00 69.75 835 GLY A CA 1
ATOM 6464 C C . GLY A 1 835 ? -13.660 -32.531 6.700 1.00 69.75 835 GLY A C 1
ATOM 6465 O O . GLY A 1 835 ? -14.571 -31.819 7.118 1.00 69.75 835 GLY A O 1
ATOM 6466 N N . ARG A 1 836 ? -13.539 -32.825 5.399 1.00 75.06 836 ARG A N 1
ATOM 6467 C CA . ARG A 1 836 ? -14.405 -32.305 4.327 1.00 75.06 836 ARG A CA 1
ATOM 6468 C C . ARG A 1 836 ? -14.548 -33.296 3.181 1.00 75.06 836 ARG A C 1
ATOM 6470 O O . ARG A 1 836 ? -13.701 -34.164 2.977 1.00 75.06 836 ARG A O 1
ATOM 6477 N N . THR A 1 837 ? -15.627 -33.150 2.416 1.00 68.62 837 THR A N 1
ATOM 6478 C CA . THR A 1 837 ? -15.937 -34.030 1.286 1.00 68.62 837 THR A CA 1
ATOM 6479 C C . THR A 1 837 ? -15.443 -33.502 -0.051 1.00 68.62 837 THR A C 1
ATOM 6481 O O . THR A 1 837 ? -15.311 -34.315 -0.946 1.00 68.62 837 THR A O 1
ATOM 6484 N N . ASP A 1 838 ? -15.113 -32.220 -0.211 1.00 59.06 838 ASP A N 1
ATOM 6485 C CA . ASP A 1 838 ? -14.587 -31.664 -1.468 1.00 59.06 838 ASP A CA 1
ATOM 6486 C C . ASP A 1 838 ? -13.601 -30.506 -1.223 1.00 59.06 838 ASP A C 1
ATOM 6488 O O . ASP A 1 838 ? -13.512 -29.951 -0.124 1.00 59.06 838 ASP A O 1
ATOM 6492 N N . GLY A 1 839 ? -12.837 -30.155 -2.262 1.00 66.25 839 GLY A N 1
ATOM 6493 C CA . GLY A 1 839 ? -11.819 -29.099 -2.252 1.00 66.25 839 GLY A CA 1
ATOM 6494 C C . GLY A 1 839 ? -10.400 -29.636 -2.451 1.00 66.25 839 GLY A C 1
ATOM 6495 O O . GLY A 1 839 ? -10.209 -30.769 -2.895 1.00 66.25 839 GLY A O 1
ATOM 6496 N N . ASP A 1 840 ? -9.397 -28.819 -2.126 1.00 69.44 840 ASP A N 1
ATOM 6497 C CA . ASP A 1 840 ? -7.994 -29.167 -2.371 1.00 69.44 840 ASP A CA 1
ATOM 6498 C C . ASP A 1 840 ? -7.237 -29.544 -1.096 1.00 69.44 840 ASP A C 1
ATOM 6500 O O . ASP A 1 840 ? -7.359 -28.847 -0.098 1.00 69.44 840 ASP A O 1
ATOM 6504 N N . LEU A 1 841 ? -6.434 -30.602 -1.132 1.00 68.62 841 LEU A N 1
ATOM 6505 C CA . LEU A 1 841 ? -5.583 -31.117 -0.060 1.00 68.62 841 LEU A CA 1
ATOM 6506 C C . LEU A 1 841 ? -4.319 -30.271 0.131 1.00 68.62 841 LEU A C 1
ATOM 6508 O O . LEU A 1 841 ? -3.632 -29.944 -0.843 1.00 68.62 841 LEU A O 1
ATOM 6512 N N . SER A 1 842 ? -3.969 -30.012 1.389 1.00 66.94 842 SER A N 1
ATOM 6513 C CA . SER A 1 842 ? -2.640 -29.556 1.803 1.00 66.94 842 SER A CA 1
ATOM 6514 C C . SER A 1 842 ? -1.629 -30.713 1.811 1.00 66.94 842 SER A C 1
ATOM 6516 O O . SER A 1 842 ? -1.983 -31.896 1.793 1.00 66.94 842 SER A O 1
ATOM 6518 N N . ARG A 1 843 ? -0.332 -30.393 1.878 1.00 59.53 843 ARG A N 1
ATOM 6519 C CA . ARG A 1 843 ? 0.738 -31.400 1.944 1.00 59.53 843 ARG A CA 1
ATOM 6520 C C . ARG A 1 843 ? 0.633 -32.297 3.179 1.00 59.53 843 ARG A C 1
ATOM 6522 O O . ARG A 1 843 ? 0.892 -33.494 3.070 1.00 59.53 843 ARG A O 1
ATOM 6529 N N . ALA A 1 844 ? 0.292 -31.733 4.336 1.00 62.47 844 ALA A N 1
ATOM 6530 C CA . ALA A 1 844 ? 0.174 -32.492 5.578 1.00 62.47 844 ALA A CA 1
ATOM 6531 C C . ALA A 1 844 ? -0.972 -33.511 5.486 1.00 62.47 844 ALA A C 1
ATOM 6533 O O . ALA A 1 844 ? -0.756 -34.695 5.745 1.00 62.47 844 ALA A O 1
ATOM 6534 N N . GLU A 1 845 ? -2.138 -33.074 5.000 1.00 75.25 845 GLU A N 1
ATOM 6535 C CA . GLU A 1 845 ? -3.302 -33.939 4.770 1.00 75.25 845 GLU A CA 1
ATOM 6536 C C . GLU A 1 845 ? -3.002 -35.026 3.728 1.00 75.25 845 GLU A C 1
ATOM 6538 O O . GLU A 1 845 ? -3.314 -36.194 3.950 1.00 75.25 845 GLU A O 1
ATOM 6543 N N . LEU A 1 846 ? -2.338 -34.675 2.618 1.00 77.62 846 LEU A N 1
ATOM 6544 C CA . LEU A 1 846 ? -1.958 -35.640 1.585 1.00 77.62 846 LEU A CA 1
ATOM 6545 C C . LEU A 1 846 ? -0.965 -36.680 2.118 1.00 77.62 846 LEU A C 1
ATOM 6547 O O . LEU A 1 846 ? -1.136 -37.865 1.858 1.00 77.62 846 LEU A O 1
ATOM 6551 N N . MET A 1 847 ? 0.066 -36.272 2.861 1.00 71.19 847 MET A N 1
ATOM 6552 C CA . MET A 1 847 ? 1.053 -37.209 3.412 1.00 71.19 847 MET A CA 1
ATOM 6553 C C . MET A 1 847 ? 0.429 -38.133 4.460 1.00 71.19 847 MET A C 1
ATOM 6555 O O . MET A 1 847 ? 0.705 -39.333 4.447 1.00 71.19 847 MET A O 1
ATOM 6559 N N . GLN A 1 848 ? -0.450 -37.600 5.309 1.00 74.31 848 GLN A N 1
ATOM 6560 C CA . GLN A 1 848 ? -1.187 -38.380 6.300 1.00 74.31 848 GLN A CA 1
ATOM 6561 C C . GLN A 1 848 ? -2.175 -39.353 5.640 1.00 74.31 848 GLN A C 1
ATOM 6563 O O . GLN A 1 848 ? -2.313 -40.494 6.082 1.00 74.31 848 GLN A O 1
ATOM 6568 N N . PHE A 1 849 ? -2.830 -38.936 4.553 1.00 83.00 849 PHE A N 1
ATOM 6569 C CA . PHE A 1 849 ? -3.662 -39.814 3.736 1.00 83.00 849 PHE A CA 1
ATOM 6570 C C . PHE A 1 849 ? -2.826 -40.906 3.056 1.00 83.00 849 PHE A C 1
ATOM 6572 O O . PHE A 1 849 ? -3.173 -42.079 3.146 1.00 83.00 849 PHE A O 1
ATOM 6579 N N . LEU A 1 850 ? -1.708 -40.558 2.410 1.00 78.25 850 LEU A N 1
ATOM 6580 C CA . LEU A 1 850 ? -0.849 -41.513 1.704 1.00 78.25 850 LEU A CA 1
ATOM 6581 C C . LEU A 1 850 ? -0.252 -42.563 2.649 1.00 78.25 850 LEU A C 1
ATOM 6583 O O . LEU A 1 850 ? -0.139 -43.728 2.266 1.00 78.25 850 LEU A O 1
ATOM 6587 N N . GLU A 1 851 ? 0.094 -42.180 3.880 1.00 77.62 851 GLU A N 1
ATOM 6588 C CA . GLU A 1 851 ? 0.573 -43.110 4.907 1.00 77.62 851 GLU A CA 1
ATOM 6589 C C . GLU A 1 851 ? -0.472 -44.190 5.227 1.00 77.62 851 GLU A C 1
ATOM 6591 O O . GLU A 1 851 ? -0.131 -45.374 5.294 1.00 77.62 851 GLU A O 1
ATOM 6596 N N . LYS A 1 852 ? -1.752 -43.807 5.318 1.00 76.62 852 LYS A N 1
ATOM 6597 C CA . LYS A 1 852 ? -2.874 -44.744 5.486 1.00 76.62 852 LYS A CA 1
ATOM 6598 C C . LYS A 1 852 ? -3.174 -45.524 4.200 1.00 76.62 852 LYS A C 1
ATOM 6600 O O . LYS A 1 852 ? -3.301 -46.746 4.229 1.00 76.62 852 LYS A O 1
ATOM 6605 N N . ALA A 1 853 ? -3.193 -44.860 3.045 1.00 74.75 853 ALA A N 1
ATOM 6606 C CA . ALA A 1 853 ? -3.537 -45.456 1.752 1.00 74.75 853 ALA A CA 1
ATOM 6607 C C . ALA A 1 853 ? -2.549 -46.551 1.306 1.00 74.75 853 ALA A C 1
ATOM 6609 O O . ALA A 1 853 ? -2.950 -47.550 0.709 1.00 74.75 853 ALA A O 1
ATOM 6610 N N . VAL A 1 854 ? -1.256 -46.429 1.640 1.00 77.62 854 VAL A N 1
ATOM 6611 C CA . VAL A 1 854 ? -0.227 -47.445 1.326 1.00 77.62 854 VAL A CA 1
ATOM 6612 C C . VAL A 1 854 ? -0.493 -48.790 2.025 1.00 77.62 854 VAL A C 1
ATOM 6614 O O . VAL A 1 854 ? 0.000 -49.828 1.559 1.00 77.62 854 VAL A O 1
ATOM 6617 N N . VAL A 1 855 ? -1.277 -48.803 3.109 1.00 79.44 855 VAL A N 1
ATOM 6618 C CA . VAL A 1 855 ? -1.714 -50.025 3.809 1.00 79.44 855 VAL A CA 1
ATOM 6619 C C . VAL A 1 855 ? -2.764 -50.786 2.993 1.00 79.44 855 VAL A C 1
ATOM 6621 O O . VAL A 1 855 ? -2.757 -52.016 2.987 1.00 79.44 855 VAL A O 1
ATOM 6624 N N . HIS A 1 856 ? -3.591 -50.073 2.226 1.00 78.56 856 HIS A N 1
ATOM 6625 C CA . HIS A 1 856 ? -4.667 -50.626 1.396 1.00 78.56 856 HIS A CA 1
ATOM 6626 C C . HIS A 1 856 ? -4.220 -51.018 -0.024 1.00 78.56 856 HIS A C 1
ATOM 6628 O O . HIS A 1 856 ? -5.046 -51.329 -0.885 1.00 78.56 856 HIS A O 1
ATOM 6634 N N . ARG A 1 857 ? -2.907 -51.038 -0.288 1.00 80.12 857 ARG A N 1
ATOM 6635 C CA . ARG A 1 857 ? -2.356 -51.377 -1.607 1.00 80.12 857 ARG A CA 1
ATOM 6636 C C . ARG A 1 857 ? -2.626 -52.842 -2.011 1.00 80.12 857 ARG A C 1
ATOM 6638 O O . ARG A 1 857 ? -2.582 -53.734 -1.157 1.00 80.12 857 ARG A O 1
ATOM 6645 N N . PRO A 1 858 ? -2.785 -53.143 -3.316 1.00 82.69 858 PRO A N 1
ATOM 6646 C CA . PRO A 1 858 ? -2.884 -54.520 -3.802 1.00 82.69 858 PRO A CA 1
ATOM 6647 C C . PRO A 1 858 ? -1.633 -55.350 -3.465 1.00 82.69 858 PRO A C 1
ATOM 6649 O O . PRO A 1 858 ? -0.502 -54.885 -3.615 1.00 82.69 858 PRO A O 1
ATOM 6652 N N . ARG A 1 859 ? -1.814 -56.615 -3.055 1.00 75.31 859 ARG A N 1
ATOM 6653 C CA . ARG A 1 859 ? -0.724 -57.492 -2.559 1.00 75.31 859 ARG A CA 1
ATOM 6654 C C . ARG A 1 859 ? 0.395 -57.774 -3.574 1.00 75.31 859 ARG A C 1
ATOM 6656 O O . ARG A 1 859 ? 1.491 -58.149 -3.175 1.00 75.31 859 ARG A O 1
ATOM 6663 N N . HIS A 1 860 ? 0.124 -57.597 -4.863 1.00 75.69 860 HIS A N 1
ATOM 6664 C CA . HIS A 1 860 ? 1.058 -57.819 -5.971 1.00 75.69 860 HIS A CA 1
ATOM 6665 C C . HIS A 1 860 ? 1.711 -56.518 -6.489 1.00 75.69 860 HIS A C 1
ATOM 6667 O O . HIS A 1 860 ? 2.470 -56.563 -7.453 1.00 75.69 860 HIS A O 1
ATOM 6673 N N . MET A 1 861 ? 1.452 -55.366 -5.854 1.00 77.75 861 MET A N 1
ATOM 6674 C CA . MET A 1 861 ? 1.985 -54.057 -6.248 1.00 77.75 861 MET A CA 1
ATOM 6675 C C . MET A 1 861 ? 2.993 -53.531 -5.213 1.00 77.75 861 MET A C 1
ATOM 6677 O O . MET A 1 861 ? 2.736 -53.526 -4.006 1.00 77.75 861 MET A O 1
ATOM 6681 N N . SER A 1 862 ? 4.161 -53.072 -5.672 1.00 76.44 862 SER A N 1
ATOM 6682 C CA . SER A 1 862 ? 5.156 -52.442 -4.796 1.00 76.44 862 SER A CA 1
ATOM 6683 C C . SER A 1 862 ? 4.689 -51.053 -4.342 1.00 76.44 862 SER A C 1
ATOM 6685 O O . SER A 1 862 ? 3.928 -50.382 -5.037 1.00 76.44 862 SER A O 1
ATOM 6687 N N . ALA A 1 863 ? 5.170 -50.581 -3.187 1.00 68.44 863 ALA A N 1
ATOM 6688 C CA . ALA A 1 863 ? 4.814 -49.252 -2.679 1.00 68.44 863 ALA A CA 1
ATOM 6689 C C . ALA A 1 863 ? 5.217 -48.123 -3.649 1.00 68.44 863 ALA A C 1
ATOM 6691 O O . ALA A 1 863 ? 4.493 -47.145 -3.792 1.00 68.44 863 ALA A O 1
ATOM 6692 N N . SER A 1 864 ? 6.334 -48.278 -4.367 1.00 60.84 864 SER A N 1
ATOM 6693 C CA . SER A 1 864 ? 6.762 -47.316 -5.386 1.00 60.84 864 SER A CA 1
ATOM 6694 C C . SER A 1 864 ? 5.868 -47.329 -6.629 1.00 60.84 864 SER A C 1
ATOM 6696 O O . SER A 1 864 ? 5.591 -46.263 -7.171 1.00 60.84 864 SER A O 1
ATOM 6698 N N . ALA A 1 865 ? 5.381 -48.500 -7.057 1.00 68.06 865 ALA A N 1
ATOM 6699 C CA . ALA A 1 865 ? 4.427 -48.615 -8.161 1.00 68.06 865 ALA A CA 1
ATOM 6700 C C . ALA A 1 865 ? 3.053 -48.038 -7.780 1.00 68.06 865 ALA A C 1
ATOM 6702 O O . ALA A 1 865 ? 2.473 -47.274 -8.546 1.00 68.06 865 ALA A O 1
ATOM 6703 N N . PHE A 1 866 ? 2.580 -48.302 -6.561 1.00 74.81 866 PHE A N 1
ATOM 6704 C CA . PHE A 1 866 ? 1.340 -47.729 -6.032 1.00 74.81 866 PHE A CA 1
ATOM 6705 C C . PHE A 1 866 ? 1.389 -46.196 -5.966 1.00 74.81 866 PHE A C 1
ATOM 6707 O O . PHE A 1 866 ? 0.522 -45.520 -6.513 1.00 74.81 866 PHE A O 1
ATOM 6714 N N . LEU A 1 867 ? 2.455 -45.631 -5.389 1.00 70.00 867 LEU A N 1
ATOM 6715 C CA . LEU A 1 867 ? 2.644 -44.178 -5.331 1.00 70.00 867 LEU A CA 1
ATOM 6716 C C . LEU A 1 867 ? 2.866 -43.551 -6.716 1.00 70.00 867 LEU A C 1
ATOM 6718 O O . LEU A 1 867 ? 2.570 -42.374 -6.900 1.00 70.00 867 LEU A O 1
ATOM 6722 N N . SER A 1 868 ? 3.351 -44.315 -7.703 1.00 65.00 868 SER A N 1
ATOM 6723 C CA . SER A 1 868 ? 3.472 -43.821 -9.080 1.00 65.00 868 SER A CA 1
ATOM 6724 C C . SER A 1 868 ? 2.116 -43.605 -9.751 1.00 65.00 868 SER A C 1
ATOM 6726 O O . SER A 1 868 ? 1.973 -42.638 -10.491 1.00 65.00 868 SER A O 1
ATOM 6728 N N . HIS A 1 869 ? 1.105 -44.419 -9.424 1.00 65.75 869 HIS A N 1
ATOM 6729 C CA . HIS A 1 869 ? -0.266 -44.204 -9.895 1.00 65.75 869 HIS A CA 1
ATOM 6730 C C . HIS A 1 869 ? -0.906 -42.959 -9.273 1.00 65.75 869 HIS A C 1
ATOM 6732 O O . HIS A 1 869 ? -1.736 -42.329 -9.911 1.00 65.75 869 HIS A O 1
ATOM 6738 N N . LEU A 1 870 ? -0.483 -42.570 -8.067 1.00 66.38 870 LEU A N 1
ATOM 6739 C CA . LEU A 1 870 ? -0.938 -41.365 -7.363 1.00 66.38 870 LEU A CA 1
ATOM 6740 C C . LEU A 1 870 ? -0.107 -40.115 -7.706 1.00 66.38 870 LEU A C 1
ATOM 6742 O O . LEU A 1 870 ? -0.277 -39.072 -7.085 1.00 66.38 870 LEU A O 1
ATOM 6746 N N . ARG A 1 871 ? 0.817 -40.200 -8.670 1.00 58.12 871 ARG A N 1
ATOM 6747 C CA . ARG A 1 871 ? 1.705 -39.088 -9.040 1.00 58.12 871 ARG A CA 1
ATOM 6748 C C . ARG A 1 871 ? 1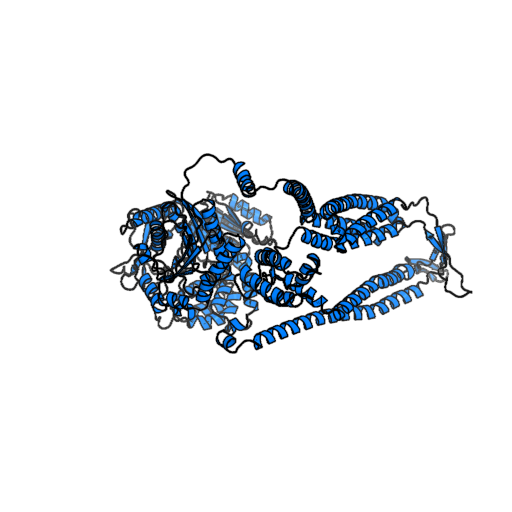.078 -38.113 -10.042 1.00 58.12 871 ARG A C 1
ATOM 6750 O O . ARG A 1 871 ? 1.516 -36.969 -10.102 1.00 58.12 871 ARG A O 1
ATOM 6757 N N . ASP A 1 872 ? 0.051 -38.548 -10.770 1.00 52.97 872 ASP A N 1
ATOM 6758 C CA . ASP A 1 872 ? -0.632 -37.771 -11.817 1.00 52.97 872 ASP A CA 1
ATOM 6759 C C . ASP A 1 872 ? -1.782 -36.896 -11.276 1.00 52.97 872 ASP A C 1
ATOM 6761 O O . ASP A 1 872 ? -2.682 -36.509 -12.019 1.00 52.97 872 ASP A O 1
ATOM 6765 N N . ILE A 1 873 ? -1.780 -36.585 -9.977 1.00 60.38 873 ILE A N 1
ATOM 6766 C CA . ILE A 1 873 ? -2.790 -35.713 -9.366 1.00 60.38 873 ILE A CA 1
ATOM 6767 C C . ILE A 1 873 ? -2.546 -34.274 -9.835 1.00 60.38 873 ILE A C 1
ATOM 6769 O O . ILE A 1 873 ? -1.434 -33.756 -9.701 1.00 60.38 873 ILE A O 1
ATOM 6773 N N . ASP A 1 874 ? -3.593 -33.619 -10.344 1.00 47.47 874 ASP A N 1
ATOM 6774 C CA . ASP A 1 874 ? -3.550 -32.205 -10.727 1.00 47.47 874 ASP A CA 1
ATOM 6775 C C . ASP A 1 874 ? -3.244 -31.339 -9.494 1.00 47.47 874 ASP A C 1
ATOM 6777 O O . ASP A 1 874 ? -4.108 -31.075 -8.652 1.00 47.47 874 ASP A O 1
ATOM 6781 N N . ALA A 1 875 ? -1.987 -30.916 -9.375 1.00 52.50 875 ALA A N 1
ATOM 6782 C CA . ALA A 1 875 ? -1.541 -29.959 -8.376 1.00 52.50 875 ALA A CA 1
ATOM 6783 C C . ALA A 1 875 ? -1.744 -28.544 -8.932 1.00 52.50 875 ALA A C 1
ATOM 6785 O O . ALA A 1 875 ? -1.074 -28.146 -9.889 1.00 52.50 875 ALA A O 1
ATOM 6786 N N . GLN A 1 876 ? -2.669 -27.784 -8.348 1.00 45.97 876 GLN A N 1
ATOM 6787 C CA . GLN A 1 876 ? -2.886 -26.384 -8.701 1.00 45.97 876 GLN A CA 1
ATOM 6788 C C . GLN A 1 876 ? -2.150 -25.489 -7.694 1.00 45.97 876 GLN A C 1
ATOM 6790 O O . GLN A 1 876 ? -2.265 -25.649 -6.479 1.00 45.97 876 GLN A O 1
ATOM 6795 N N . SER A 1 877 ? -1.340 -24.552 -8.191 1.00 39.16 877 SER A N 1
ATOM 6796 C CA . SER A 1 877 ? -0.694 -23.534 -7.357 1.00 39.16 877 SER A CA 1
ATOM 6797 C C . SER A 1 877 ? -1.676 -22.396 -7.082 1.00 39.16 877 SER A C 1
ATOM 6799 O O . SER A 1 877 ? -2.152 -21.762 -8.022 1.00 39.16 877 SER A O 1
ATOM 6801 N N . SER A 1 878 ? -1.934 -22.084 -5.811 1.00 38.16 878 SER A N 1
ATOM 6802 C CA . SER A 1 878 ? -2.890 -21.042 -5.391 1.00 38.16 878 SER A CA 1
ATOM 6803 C C . SER A 1 878 ? -2.445 -19.599 -5.685 1.00 38.16 878 SER A C 1
ATOM 6805 O O . SER A 1 878 ? -3.216 -18.663 -5.487 1.00 38.16 878 SER A O 1
ATOM 6807 N N . ARG A 1 879 ? -1.228 -19.384 -6.204 1.00 35.75 879 ARG A N 1
ATOM 6808 C CA . ARG A 1 879 ? -0.794 -18.085 -6.737 1.00 35.75 879 ARG A CA 1
ATOM 6809 C C . ARG A 1 879 ? -1.099 -17.986 -8.228 1.00 35.75 879 ARG A C 1
ATOM 6811 O O . ARG A 1 879 ? -0.202 -18.102 -9.050 1.00 35.75 879 ARG A O 1
ATOM 6818 N N . PHE A 1 880 ? -2.345 -17.687 -8.565 1.00 36.12 880 PHE A N 1
ATOM 6819 C CA . PHE A 1 880 ? -2.632 -16.950 -9.794 1.00 36.12 880 PHE A CA 1
ATOM 6820 C C . PHE A 1 880 ? -2.764 -15.459 -9.459 1.00 36.12 880 PHE A C 1
ATOM 6822 O O . PHE A 1 880 ? -3.825 -14.862 -9.581 1.00 36.12 880 PHE A O 1
ATOM 6829 N N . VAL A 1 881 ? -1.653 -14.839 -9.048 1.00 37.53 881 VAL A N 1
ATOM 6830 C CA . VAL A 1 881 ? -1.385 -13.483 -9.537 1.00 37.53 881 VAL A CA 1
ATOM 6831 C C . VAL A 1 881 ? -0.686 -13.725 -10.858 1.00 37.53 881 VAL A C 1
ATOM 6833 O O . VAL A 1 881 ? 0.438 -14.217 -10.873 1.00 37.53 881 VAL A O 1
ATOM 6836 N N . TYR A 1 882 ? -1.394 -13.481 -11.954 1.00 40.78 882 TYR A N 1
ATOM 6837 C CA . TYR A 1 882 ? -0.873 -13.619 -13.307 1.00 40.78 882 TYR A CA 1
ATOM 6838 C C . TYR A 1 882 ? 0.297 -12.633 -13.478 1.00 40.78 882 TYR A C 1
ATOM 6840 O O . TYR A 1 882 ? 0.111 -11.468 -13.820 1.00 40.78 882 TYR A O 1
ATOM 6848 N N . GLY A 1 883 ? 1.520 -13.063 -13.163 1.00 38.34 883 GLY A N 1
ATOM 6849 C CA . GLY A 1 883 ? 2.713 -12.257 -13.384 1.00 38.34 883 GLY A CA 1
ATOM 6850 C C . GLY A 1 883 ? 3.008 -12.173 -14.878 1.00 38.34 883 GLY A C 1
ATOM 6851 O O . GLY A 1 883 ? 2.752 -13.120 -15.617 1.00 38.34 883 GLY A O 1
ATOM 6852 N N . ALA A 1 884 ? 3.611 -11.078 -15.344 1.00 38.59 884 ALA A N 1
ATOM 6853 C CA . ALA A 1 884 ? 4.035 -10.957 -16.744 1.00 38.59 884 ALA A CA 1
ATOM 6854 C C . ALA A 1 884 ? 4.930 -12.137 -17.187 1.00 38.59 884 ALA A C 1
ATOM 6856 O O . ALA A 1 884 ? 4.842 -12.603 -18.320 1.00 38.59 884 ALA A O 1
ATOM 6857 N N . LEU A 1 885 ? 5.738 -12.683 -16.270 1.00 39.88 885 LEU A N 1
ATOM 6858 C CA . LEU A 1 885 ? 6.520 -13.896 -16.509 1.00 39.88 885 LEU A CA 1
ATOM 6859 C C . LEU A 1 885 ? 5.652 -15.148 -16.655 1.00 39.88 885 LEU A C 1
ATOM 6861 O O . LEU A 1 885 ? 5.946 -15.960 -17.522 1.00 39.88 885 LEU A O 1
ATOM 6865 N N . ASP A 1 886 ? 4.567 -15.298 -15.900 1.00 44.19 886 ASP A N 1
ATOM 6866 C CA . ASP A 1 886 ? 3.634 -16.421 -16.053 1.00 44.19 886 ASP A CA 1
ATOM 6867 C C . ASP A 1 886 ? 2.792 -16.293 -17.326 1.00 44.19 886 ASP A C 1
ATOM 6869 O O . ASP A 1 886 ? 2.540 -17.303 -17.982 1.00 44.19 886 ASP A O 1
ATOM 6873 N N . VAL A 1 887 ? 2.451 -15.069 -17.758 1.00 46.28 887 VAL A N 1
ATOM 6874 C CA . VAL A 1 887 ? 1.881 -14.807 -19.094 1.00 46.28 887 VAL A CA 1
ATOM 6875 C C . VAL A 1 887 ? 2.851 -15.282 -20.164 1.00 46.28 887 VAL A C 1
ATOM 6877 O O . VAL A 1 887 ? 2.461 -16.054 -21.034 1.00 46.28 887 VAL A O 1
ATOM 6880 N N . VAL A 1 888 ? 4.120 -14.878 -20.090 1.00 47.94 888 VAL A N 1
ATOM 6881 C CA . VAL A 1 888 ? 5.145 -15.280 -21.063 1.00 47.94 888 VAL A CA 1
ATOM 6882 C C . VAL A 1 888 ? 5.359 -16.792 -21.025 1.00 47.94 888 VAL A C 1
ATOM 6884 O O . VAL A 1 888 ? 5.387 -17.430 -22.072 1.00 47.94 888 VAL A O 1
ATOM 6887 N N . THR A 1 889 ? 5.430 -17.402 -19.843 1.00 47.81 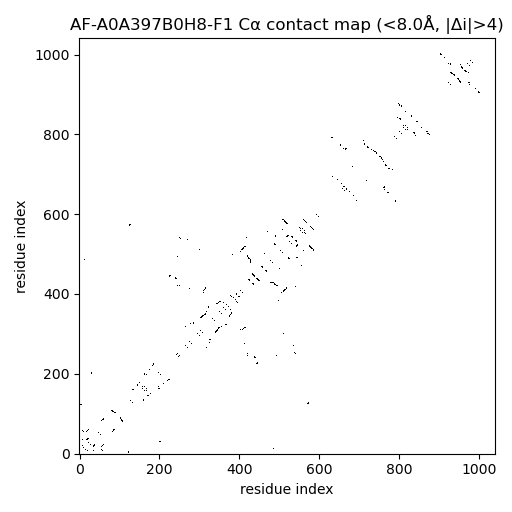889 THR A N 1
ATOM 6888 C CA . THR A 1 889 ? 5.666 -18.845 -19.702 1.00 47.81 889 THR A CA 1
ATOM 6889 C C . THR A 1 889 ? 4.457 -19.657 -20.170 1.00 47.81 889 THR A C 1
ATOM 6891 O O . THR A 1 889 ? 4.628 -20.653 -20.868 1.00 47.81 889 THR A O 1
ATOM 6894 N N . SER A 1 890 ? 3.234 -19.217 -19.865 1.00 49.16 890 SER A N 1
ATOM 6895 C CA . SER A 1 890 ? 1.983 -19.808 -20.355 1.00 49.16 890 SER A CA 1
ATOM 6896 C C . SER A 1 890 ? 1.834 -19.636 -21.866 1.00 49.16 890 SER A C 1
ATOM 6898 O O . SER A 1 890 ? 1.500 -20.591 -22.562 1.00 49.16 890 SER A O 1
ATOM 6900 N N . THR A 1 891 ? 2.194 -18.468 -22.401 1.00 49.38 891 THR A N 1
ATOM 6901 C CA . THR A 1 891 ? 2.201 -18.180 -23.842 1.00 49.38 891 THR A CA 1
ATOM 6902 C C . THR A 1 891 ? 3.213 -19.063 -24.569 1.00 49.38 891 THR A C 1
ATOM 6904 O O . THR A 1 891 ? 2.858 -19.718 -25.543 1.00 49.38 891 THR A O 1
ATOM 6907 N N . LEU A 1 892 ? 4.437 -19.198 -24.049 1.00 53.94 892 LEU A N 1
ATOM 6908 C CA . LEU A 1 892 ? 5.461 -20.102 -24.588 1.00 53.94 892 LEU A CA 1
ATOM 6909 C C . LEU A 1 892 ? 5.047 -21.580 -24.478 1.00 53.94 892 LEU A C 1
ATOM 6911 O O . LEU A 1 892 ? 5.290 -22.369 -25.393 1.00 53.94 892 LEU A O 1
ATOM 6915 N N . ARG A 1 893 ? 4.374 -21.970 -23.390 1.00 56.19 893 ARG A N 1
ATOM 6916 C CA . ARG A 1 893 ? 3.816 -23.322 -23.207 1.00 56.19 893 ARG A CA 1
ATOM 6917 C C . ARG A 1 893 ? 2.631 -23.578 -24.144 1.00 56.19 893 ARG A C 1
ATOM 6919 O O . ARG A 1 893 ? 2.455 -24.692 -24.622 1.00 56.19 893 ARG A O 1
ATOM 6926 N N . HIS A 1 894 ? 1.856 -22.549 -24.469 1.00 58.47 894 HIS A N 1
ATOM 6927 C CA . HIS A 1 894 ? 0.794 -22.606 -25.468 1.00 58.47 894 HIS A CA 1
ATOM 6928 C C . HIS A 1 894 ? 1.365 -22.691 -26.893 1.00 58.47 894 HIS A C 1
ATOM 6930 O O . HIS A 1 894 ? 0.864 -23.469 -27.707 1.00 58.47 894 HIS A O 1
ATOM 6936 N N . TRP A 1 895 ? 2.453 -21.971 -27.183 1.00 55.78 895 TRP A N 1
ATOM 6937 C CA . TRP A 1 895 ? 3.197 -22.081 -28.443 1.00 55.78 895 TRP A CA 1
ATOM 6938 C C . TRP A 1 895 ? 3.793 -23.484 -28.623 1.00 55.78 895 TRP A C 1
ATOM 6940 O O . TRP A 1 895 ? 3.772 -24.016 -29.731 1.00 55.78 895 TRP A O 1
ATOM 6950 N N . SER A 1 896 ? 4.221 -24.147 -27.541 1.00 54.72 896 SER A N 1
ATOM 6951 C CA . SER A 1 896 ? 4.725 -25.529 -27.605 1.00 54.72 896 SER A CA 1
ATOM 6952 C C . SER A 1 896 ? 3.652 -26.579 -27.925 1.00 54.72 896 SER A C 1
ATOM 6954 O O . SER A 1 896 ? 3.956 -27.611 -28.531 1.00 54.72 896 SER A O 1
ATOM 6956 N N . ASN A 1 897 ? 2.381 -26.300 -27.619 1.00 58.03 897 ASN A N 1
ATOM 6957 C CA . ASN A 1 897 ? 1.255 -27.150 -28.016 1.00 58.03 897 ASN A CA 1
ATOM 6958 C C . ASN A 1 897 ? 0.906 -27.023 -29.508 1.00 58.03 897 ASN A C 1
ATOM 6960 O O . ASN A 1 897 ? 0.295 -27.931 -30.075 1.00 58.03 897 ASN A O 1
ATOM 6964 N N . GLN A 1 898 ? 1.338 -25.954 -30.184 1.00 67.25 898 GLN A N 1
ATOM 6965 C CA . GLN A 1 898 ? 1.200 -25.792 -31.633 1.00 67.25 898 GLN A CA 1
ATOM 6966 C C . GLN A 1 898 ? 2.389 -26.433 -32.363 1.00 67.25 898 GLN A C 1
ATOM 6968 O O . GLN A 1 898 ? 3.107 -25.778 -33.115 1.00 67.25 898 GLN A O 1
ATOM 6973 N N . ARG A 1 899 ? 2.590 -27.741 -32.143 1.00 65.38 899 ARG A N 1
ATOM 6974 C CA . ARG A 1 899 ? 3.779 -28.499 -32.586 1.00 65.38 899 ARG A CA 1
ATOM 6975 C C . ARG A 1 899 ? 4.145 -28.275 -34.055 1.00 65.38 899 ARG A C 1
ATOM 6977 O O . ARG A 1 899 ? 5.323 -28.185 -34.371 1.00 65.38 899 ARG A O 1
ATOM 6984 N N . VAL A 1 900 ? 3.147 -28.150 -34.932 1.00 73.00 900 VAL A N 1
ATOM 6985 C CA . VAL A 1 900 ? 3.350 -27.917 -36.372 1.00 73.00 900 VAL A CA 1
ATOM 6986 C C . VAL A 1 900 ? 3.849 -26.497 -36.651 1.00 73.00 900 VAL A C 1
ATOM 6988 O O . VAL A 1 900 ? 4.846 -26.335 -37.341 1.00 73.00 900 VAL A O 1
ATOM 6991 N N . ALA A 1 901 ? 3.210 -25.472 -36.082 1.00 68.62 901 ALA A N 1
ATOM 6992 C CA . ALA A 1 901 ? 3.616 -24.080 -36.284 1.00 68.62 901 ALA A CA 1
ATOM 6993 C C . ALA A 1 901 ? 4.992 -23.795 -35.661 1.00 68.62 901 ALA A C 1
ATOM 6995 O O . ALA A 1 901 ? 5.827 -23.133 -36.276 1.00 68.62 901 ALA A O 1
ATOM 6996 N N . LEU A 1 902 ? 5.266 -24.369 -34.485 1.00 69.88 902 LEU A N 1
ATOM 6997 C CA . LEU A 1 902 ? 6.577 -24.292 -33.847 1.00 69.88 902 LEU A CA 1
ATOM 6998 C C . LEU A 1 902 ? 7.652 -24.998 -34.686 1.00 69.88 902 LEU A C 1
ATOM 7000 O O . LEU A 1 902 ? 8.718 -24.432 -34.902 1.00 69.88 902 LEU A O 1
ATOM 7004 N N . PHE A 1 903 ? 7.371 -26.200 -35.200 1.00 76.69 903 PHE A N 1
ATOM 7005 C CA . PHE A 1 903 ? 8.286 -26.920 -36.090 1.00 76.69 903 PHE A CA 1
ATOM 7006 C C . PHE A 1 903 ? 8.588 -26.123 -37.367 1.00 76.69 903 PHE A C 1
ATOM 7008 O O . PHE A 1 903 ? 9.754 -25.970 -37.725 1.00 76.69 903 PHE A O 1
ATOM 7015 N N . CYS A 1 904 ? 7.565 -25.549 -38.009 1.00 77.50 904 CYS A N 1
ATOM 7016 C CA . CYS A 1 904 ? 7.738 -24.670 -39.167 1.00 77.50 904 CYS A CA 1
ATOM 7017 C C . CYS A 1 904 ? 8.573 -23.430 -38.824 1.00 77.50 904 CYS A C 1
ATOM 7019 O O . CYS A 1 904 ? 9.461 -23.073 -39.589 1.00 77.50 904 CYS A O 1
ATOM 7021 N N . THR A 1 905 ? 8.355 -22.820 -37.657 1.00 75.19 905 THR A N 1
ATOM 7022 C CA . THR A 1 905 ? 9.135 -21.660 -37.195 1.00 75.19 905 THR A CA 1
ATOM 7023 C C . THR A 1 905 ? 10.604 -22.027 -36.976 1.00 75.19 905 THR A C 1
ATOM 7025 O O . THR A 1 905 ? 11.492 -21.312 -37.424 1.00 75.19 905 THR A O 1
ATOM 7028 N N . VAL A 1 906 ? 10.886 -23.173 -36.347 1.00 76.75 906 VAL A N 1
ATOM 7029 C CA . VAL A 1 906 ? 12.260 -23.672 -36.167 1.00 76.75 906 VAL A CA 1
ATOM 7030 C C . VAL A 1 906 ? 12.927 -23.939 -37.517 1.00 76.75 906 VAL A C 1
ATOM 7032 O O . VAL A 1 906 ? 14.081 -23.567 -37.709 1.00 76.75 906 VAL A O 1
ATOM 7035 N N . LEU A 1 907 ? 12.205 -24.530 -38.471 1.00 80.56 907 LEU A N 1
ATOM 7036 C CA . LEU A 1 907 ? 12.712 -24.782 -39.821 1.00 80.56 907 LEU A CA 1
ATOM 7037 C C . LEU A 1 907 ? 13.029 -23.472 -40.559 1.00 80.56 907 LEU A C 1
ATOM 7039 O O . LEU A 1 907 ? 14.095 -23.359 -41.158 1.00 80.56 907 LEU A O 1
ATOM 7043 N N . VAL A 1 908 ? 12.155 -22.468 -40.453 1.00 82.88 908 VAL A N 1
ATOM 7044 C CA . VAL A 1 908 ? 12.357 -21.113 -40.997 1.00 82.88 908 VAL A CA 1
ATOM 7045 C C . VAL A 1 908 ? 13.581 -20.440 -40.367 1.00 82.88 908 VAL A C 1
ATOM 7047 O O . VAL A 1 908 ? 14.399 -19.879 -41.088 1.00 82.88 908 VAL A O 1
ATOM 7050 N N . VAL A 1 909 ? 13.776 -20.555 -39.049 1.00 79.06 909 VAL A N 1
ATOM 7051 C CA . VAL A 1 909 ? 14.956 -20.006 -38.352 1.00 79.06 909 VAL A CA 1
ATOM 7052 C C . VAL A 1 909 ? 16.246 -20.701 -38.791 1.00 79.06 909 VAL A C 1
ATOM 7054 O O . VAL A 1 909 ? 17.250 -20.030 -39.026 1.00 79.06 909 VAL A O 1
ATOM 7057 N N . LEU A 1 910 ? 16.233 -22.029 -38.939 1.00 78.75 910 LEU A N 1
ATOM 7058 C CA . LEU A 1 910 ? 17.388 -22.785 -39.436 1.00 78.75 910 LEU A CA 1
ATOM 7059 C C . LEU A 1 910 ? 17.714 -22.431 -40.893 1.00 78.75 910 LEU A C 1
ATOM 7061 O O . LEU A 1 910 ? 18.884 -22.249 -41.229 1.00 78.75 910 LEU A O 1
ATOM 7065 N N . ALA A 1 911 ? 16.693 -22.275 -41.741 1.00 81.06 911 ALA A N 1
ATOM 7066 C CA . ALA A 1 911 ? 16.860 -21.802 -43.111 1.00 81.06 911 ALA A CA 1
ATOM 7067 C C . ALA A 1 911 ? 17.438 -20.379 -43.136 1.00 81.06 911 ALA A C 1
ATOM 7069 O O . ALA A 1 911 ? 18.408 -20.130 -43.850 1.00 81.06 911 ALA A O 1
ATOM 7070 N N . ASN A 1 912 ? 16.935 -19.479 -42.287 1.00 79.75 912 ASN A N 1
ATOM 7071 C CA . ASN A 1 912 ? 17.443 -18.114 -42.185 1.00 79.75 912 ASN A CA 1
ATOM 7072 C C . ASN A 1 912 ? 18.920 -18.075 -41.755 1.00 79.75 912 ASN A C 1
ATOM 7074 O O . ASN A 1 912 ? 19.749 -17.413 -42.377 1.00 79.75 912 ASN A O 1
ATOM 7078 N N . ALA A 1 913 ? 19.279 -18.866 -40.739 1.00 75.56 913 ALA A N 1
ATOM 7079 C CA . ALA A 1 913 ? 20.657 -18.993 -40.271 1.00 75.56 913 ALA A CA 1
ATOM 7080 C C . ALA A 1 913 ? 21.604 -19.550 -41.351 1.00 75.56 913 ALA A C 1
ATOM 7082 O O . ALA A 1 913 ? 22.785 -19.207 -41.366 1.00 75.56 913 ALA A O 1
ATOM 7083 N N . SER A 1 914 ? 21.096 -20.376 -42.273 1.00 81.00 914 SER A N 1
ATOM 7084 C CA . SER A 1 914 ? 21.887 -20.942 -43.372 1.00 81.00 914 SER A CA 1
ATOM 7085 C C . SER A 1 914 ? 22.210 -19.943 -44.490 1.00 81.00 914 SER A C 1
ATOM 7087 O O . SER A 1 914 ? 23.191 -20.145 -45.206 1.00 81.00 914 SER A O 1
ATOM 7089 N N . PHE A 1 915 ? 21.464 -18.837 -44.619 1.00 81.12 915 PHE A N 1
ATOM 7090 C CA . PHE A 1 915 ? 21.765 -17.815 -45.626 1.00 81.12 915 PHE A CA 1
ATOM 7091 C C . PHE A 1 915 ? 23.010 -17.002 -45.278 1.00 81.12 915 PHE A C 1
ATOM 7093 O O . PHE A 1 915 ? 23.744 -16.623 -46.184 1.00 81.12 915 PHE A O 1
ATOM 7100 N N . VAL A 1 916 ? 23.301 -16.776 -43.993 1.00 78.12 916 VAL A N 1
ATOM 7101 C CA . VAL A 1 916 ? 24.446 -15.947 -43.573 1.00 78.12 916 VAL A CA 1
ATOM 7102 C C . VAL A 1 916 ? 25.790 -16.511 -44.079 1.00 78.12 916 VAL A C 1
ATOM 7104 O O . VAL A 1 916 ? 26.533 -15.756 -44.706 1.00 78.12 916 VAL A O 1
ATOM 7107 N N . PRO A 1 917 ? 26.108 -17.815 -43.924 1.00 77.56 917 PRO A N 1
ATOM 7108 C CA . PRO A 1 917 ? 27.310 -18.407 -44.518 1.00 77.56 917 PRO A CA 1
ATOM 7109 C C . PRO A 1 917 ? 27.331 -18.372 -46.052 1.00 77.56 917 PRO A C 1
ATOM 7111 O O . PRO A 1 917 ? 28.388 -18.182 -46.646 1.00 77.56 917 PRO A O 1
ATOM 7114 N N . VAL A 1 918 ? 26.176 -18.552 -46.701 1.00 79.88 918 VAL A N 1
ATOM 7115 C CA . VAL A 1 918 ? 26.065 -18.563 -48.171 1.00 79.88 918 VAL A CA 1
ATOM 7116 C C . VAL A 1 918 ? 26.308 -17.166 -48.745 1.00 79.88 918 VAL A C 1
ATOM 7118 O O . VAL A 1 918 ? 27.063 -17.010 -49.702 1.00 79.88 918 VAL A O 1
ATOM 7121 N N . VAL A 1 919 ? 25.737 -16.133 -48.123 1.00 81.62 919 VAL A N 1
ATOM 7122 C CA . VAL A 1 919 ? 26.003 -14.731 -48.468 1.00 81.62 919 VAL A CA 1
ATOM 7123 C C . VAL A 1 919 ? 27.466 -14.389 -48.194 1.00 81.62 919 VAL A C 1
ATOM 7125 O O . VAL A 1 919 ? 28.108 -13.783 -49.046 1.00 81.62 919 VAL A O 1
ATOM 7128 N N . ALA A 1 920 ? 28.030 -14.827 -47.064 1.00 77.62 920 ALA A N 1
ATOM 7129 C CA . ALA A 1 920 ? 29.446 -14.622 -46.759 1.00 77.62 920 ALA A CA 1
ATOM 7130 C C . ALA A 1 920 ? 30.372 -15.268 -47.806 1.00 77.62 920 ALA A C 1
ATOM 7132 O O . ALA A 1 920 ? 31.375 -14.665 -48.177 1.00 77.62 920 ALA A O 1
ATOM 7133 N N . TYR A 1 921 ? 30.018 -16.445 -48.335 1.00 82.75 921 TYR A N 1
ATOM 7134 C CA . TYR A 1 921 ? 30.751 -17.090 -49.426 1.00 82.75 921 TYR A CA 1
ATOM 7135 C C . TYR A 1 921 ? 30.728 -16.256 -50.715 1.00 82.75 921 TYR A C 1
ATOM 7137 O O . TYR A 1 921 ? 31.785 -15.993 -51.285 1.00 82.75 921 TYR A O 1
ATOM 7145 N N . PHE A 1 922 ? 29.559 -15.777 -51.156 1.00 82.56 922 PHE A N 1
ATOM 7146 C CA . PHE A 1 922 ? 29.475 -14.938 -52.360 1.00 82.56 922 PHE A CA 1
ATOM 7147 C C . PHE A 1 922 ? 30.118 -13.555 -52.172 1.00 82.56 922 PHE A C 1
ATOM 7149 O O . PHE A 1 922 ? 30.713 -13.024 -53.108 1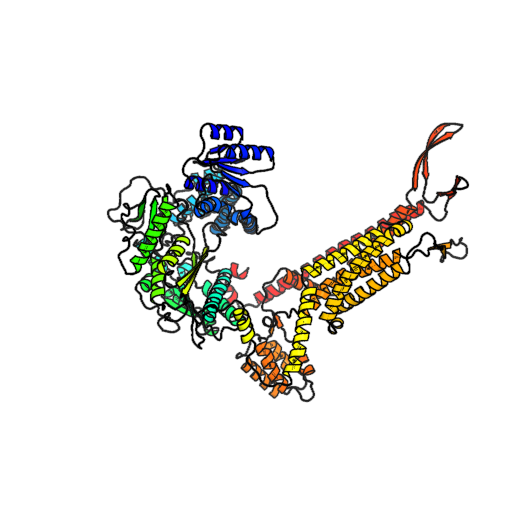.00 82.56 922 PHE A O 1
ATOM 7156 N N . ILE A 1 923 ? 30.060 -12.987 -50.962 1.00 78.56 923 ILE A N 1
ATOM 7157 C CA . ILE A 1 923 ? 30.773 -11.750 -50.615 1.00 78.56 923 ILE A CA 1
ATOM 7158 C C . ILE A 1 923 ? 32.288 -11.974 -50.622 1.00 78.56 923 ILE A C 1
ATOM 7160 O O . ILE A 1 923 ? 33.007 -11.118 -51.129 1.00 78.56 923 ILE A O 1
ATOM 7164 N N . SER A 1 924 ? 32.781 -13.107 -50.112 1.00 77.38 924 SER A N 1
ATOM 7165 C CA . SER A 1 924 ? 34.200 -13.472 -50.218 1.00 77.38 924 SER A CA 1
ATOM 7166 C C . SER A 1 924 ? 34.606 -13.659 -51.678 1.00 77.38 924 SER A C 1
ATOM 7168 O O . SER A 1 924 ? 35.613 -13.098 -52.083 1.00 77.38 924 SER A O 1
ATOM 7170 N N . LEU A 1 925 ? 33.787 -14.305 -52.516 1.00 77.50 925 LEU A N 1
ATOM 7171 C CA . LEU A 1 925 ? 34.065 -14.433 -53.952 1.00 77.50 925 LEU A CA 1
ATOM 7172 C C . LEU A 1 925 ? 34.193 -13.059 -54.644 1.00 77.50 925 LEU A C 1
ATOM 7174 O O . LEU A 1 925 ? 35.102 -12.838 -55.445 1.00 77.50 925 LEU A O 1
ATOM 7178 N N . LEU A 1 926 ? 33.332 -12.100 -54.287 1.00 78.06 926 LEU A N 1
ATOM 7179 C CA . LEU A 1 926 ? 33.430 -10.723 -54.782 1.00 78.06 926 LEU A CA 1
ATOM 7180 C C . LEU A 1 926 ? 34.666 -9.994 -54.243 1.00 78.06 926 LEU A C 1
ATOM 7182 O O . LEU A 1 926 ? 35.416 -9.384 -55.005 1.00 78.06 926 LEU A O 1
ATOM 7186 N N . GLY A 1 927 ? 34.880 -10.056 -52.930 1.00 72.44 927 GLY A N 1
ATOM 7187 C CA . GLY A 1 927 ? 35.967 -9.372 -52.236 1.00 72.44 927 GLY A CA 1
ATOM 7188 C C . GLY A 1 927 ? 37.346 -9.887 -52.636 1.00 72.44 927 GLY A C 1
ATOM 7189 O O . GLY A 1 927 ? 38.264 -9.095 -52.862 1.00 72.44 927 GLY A O 1
ATOM 7190 N N . ASP A 1 928 ? 37.492 -11.204 -52.751 1.00 71.62 928 ASP A N 1
ATOM 7191 C CA . ASP A 1 928 ? 38.769 -11.889 -52.919 1.00 71.62 928 ASP A CA 1
ATOM 7192 C C . ASP A 1 928 ? 39.158 -12.101 -54.381 1.00 71.62 928 ASP A C 1
ATOM 7194 O O . ASP A 1 928 ? 40.352 -12.075 -54.665 1.00 71.62 928 ASP A O 1
ATOM 7198 N N . GLU A 1 929 ? 38.204 -12.228 -55.309 1.00 73.31 929 GLU A N 1
ATOM 7199 C CA . GLU A 1 929 ? 38.507 -12.571 -56.708 1.00 73.31 929 GLU A CA 1
ATOM 7200 C C . GLU A 1 929 ? 37.985 -11.567 -57.746 1.00 73.31 929 GLU A C 1
ATOM 7202 O O . GLU A 1 929 ? 38.633 -11.376 -58.778 1.00 73.31 929 GLU A O 1
ATOM 7207 N N . ALA A 1 930 ? 36.848 -10.904 -57.498 1.00 73.06 930 ALA A N 1
ATOM 7208 C CA . ALA A 1 930 ? 36.212 -10.034 -58.493 1.00 73.06 930 ALA A CA 1
ATOM 7209 C C . ALA A 1 930 ? 36.778 -8.602 -58.517 1.00 73.06 930 ALA A C 1
ATOM 7211 O O . ALA A 1 930 ? 36.938 -8.011 -59.589 1.00 73.06 930 ALA A O 1
ATOM 7212 N N . PHE A 1 931 ? 37.084 -8.023 -57.350 1.00 77.06 931 PHE A N 1
ATOM 7213 C CA . PHE A 1 931 ? 37.566 -6.642 -57.274 1.00 77.06 931 PHE A CA 1
ATOM 7214 C C . PHE A 1 931 ? 39.070 -6.507 -57.574 1.00 77.06 931 PHE A C 1
ATOM 7216 O O . PHE A 1 931 ? 39.875 -7.357 -57.176 1.00 77.06 931 PHE A O 1
ATOM 7223 N N . PRO A 1 932 ? 39.481 -5.420 -58.258 1.00 69.88 932 PRO A N 1
ATOM 7224 C CA . PRO A 1 932 ? 40.879 -5.199 -58.590 1.00 69.88 932 PRO A CA 1
ATOM 7225 C C . PRO A 1 932 ? 41.723 -4.938 -57.339 1.00 69.88 932 PRO A C 1
ATOM 7227 O O . PRO A 1 932 ? 41.286 -4.288 -56.393 1.00 69.88 932 PRO A O 1
ATOM 7230 N N . GLN A 1 933 ? 42.958 -5.438 -57.347 1.00 69.62 933 GLN A N 1
ATOM 7231 C CA . GLN A 1 933 ? 43.922 -5.253 -56.265 1.00 69.62 933 GLN A CA 1
ATOM 7232 C C . GLN A 1 933 ? 44.371 -3.792 -56.166 1.00 69.62 933 GLN A C 1
ATOM 7234 O O . GLN A 1 933 ? 44.516 -3.261 -55.067 1.00 69.62 933 GLN A O 1
ATOM 7239 N N . GLN A 1 934 ? 44.614 -3.158 -57.317 1.00 69.62 934 GLN A N 1
ATOM 7240 C CA . GLN A 1 934 ? 45.025 -1.761 -57.437 1.00 69.62 934 GLN A CA 1
ATOM 7241 C C . GLN A 1 934 ? 44.467 -1.172 -58.736 1.00 69.62 934 GLN A C 1
ATOM 7243 O O . GLN A 1 934 ? 44.481 -1.821 -59.783 1.00 69.62 934 GLN A O 1
ATOM 7248 N N . ALA A 1 935 ? 44.002 0.073 -58.677 1.00 69.19 935 ALA A N 1
ATOM 7249 C CA . ALA A 1 935 ? 43.648 0.868 -59.846 1.00 69.19 935 ALA A CA 1
ATOM 7250 C C . ALA A 1 935 ? 44.452 2.167 -59.790 1.00 69.19 935 ALA A C 1
ATOM 7252 O O . ALA A 1 935 ? 44.404 2.884 -58.791 1.00 69.19 935 ALA A O 1
ATOM 7253 N N . GLY A 1 936 ? 45.225 2.443 -60.837 1.00 69.12 936 GLY A N 1
ATOM 7254 C CA . GLY A 1 936 ? 46.090 3.616 -60.894 1.00 69.12 936 GLY A CA 1
ATOM 7255 C C . GLY A 1 936 ? 46.274 4.114 -62.319 1.00 69.12 936 GLY A C 1
ATOM 7256 O O . GLY A 1 936 ? 46.004 3.405 -63.288 1.00 69.12 936 GLY A O 1
ATOM 7257 N N . HIS A 1 937 ? 46.741 5.352 -62.450 1.00 72.88 937 HIS A N 1
ATOM 7258 C CA . HIS A 1 937 ? 47.098 5.919 -63.743 1.00 72.88 937 HIS A CA 1
ATOM 7259 C C . HIS A 1 937 ? 48.596 5.750 -63.977 1.00 72.88 937 HIS A C 1
ATOM 7261 O O . HIS A 1 937 ? 49.409 6.228 -63.190 1.00 72.88 937 HIS A O 1
ATOM 7267 N N . VAL A 1 938 ? 48.957 5.084 -65.070 1.00 69.62 938 VAL A N 1
ATOM 7268 C CA . VAL A 1 938 ? 50.344 4.936 -65.513 1.00 69.62 938 VAL A CA 1
ATOM 7269 C C . VAL A 1 938 ? 50.555 5.871 -66.698 1.00 69.62 938 VAL A C 1
ATOM 7271 O O . VAL A 1 938 ? 49.790 5.840 -67.663 1.00 69.62 938 VAL A O 1
ATOM 7274 N N . ALA A 1 939 ? 51.567 6.734 -66.623 1.00 65.25 939 ALA A N 1
ATOM 7275 C CA . ALA A 1 939 ? 51.955 7.577 -67.747 1.00 65.25 939 ALA A CA 1
ATOM 7276 C C . ALA A 1 939 ? 52.708 6.723 -68.774 1.00 65.25 939 ALA A C 1
ATOM 7278 O O . ALA A 1 939 ? 53.780 6.195 -68.483 1.00 65.25 939 ALA A O 1
ATOM 7279 N N . ILE A 1 940 ? 52.131 6.569 -69.964 1.00 72.25 940 ILE A N 1
ATOM 7280 C CA . ILE A 1 940 ? 52.726 5.821 -71.071 1.00 72.25 940 ILE A CA 1
ATOM 7281 C C . ILE A 1 940 ? 53.201 6.832 -72.109 1.00 72.25 940 ILE A C 1
ATOM 7283 O O . ILE A 1 940 ? 52.446 7.714 -72.521 1.00 72.25 940 ILE A O 1
ATOM 7287 N N . ASN A 1 941 ? 54.464 6.709 -72.513 1.00 67.25 941 ASN A N 1
ATOM 7288 C CA . ASN A 1 941 ? 55.026 7.499 -73.598 1.00 67.25 941 ASN A CA 1
ATOM 7289 C C . ASN A 1 941 ? 54.889 6.716 -74.906 1.00 67.25 941 ASN A C 1
ATOM 7291 O O . ASN A 1 941 ? 55.554 5.697 -75.091 1.00 67.25 941 ASN A O 1
ATOM 7295 N N . ASP A 1 942 ? 54.004 7.168 -75.786 1.00 71.38 942 ASP A N 1
ATOM 7296 C CA . ASP A 1 942 ? 53.760 6.555 -77.089 1.00 71.38 942 ASP A CA 1
ATOM 7297 C C . ASP A 1 942 ? 54.407 7.413 -78.179 1.00 71.38 942 ASP A C 1
ATOM 7299 O O . ASP A 1 942 ? 54.191 8.626 -78.233 1.00 71.38 942 ASP A O 1
ATOM 7303 N N . ALA A 1 943 ? 55.182 6.785 -79.066 1.00 63.12 943 ALA A N 1
ATOM 7304 C CA . ALA A 1 943 ? 55.917 7.463 -80.132 1.00 63.12 943 ALA A CA 1
ATOM 7305 C C . ALA A 1 943 ? 55.012 8.273 -81.084 1.00 63.12 943 ALA A C 1
ATOM 7307 O O . ALA A 1 943 ? 55.501 9.173 -81.763 1.00 63.12 943 ALA A O 1
ATOM 7308 N N . VAL A 1 944 ? 53.704 7.983 -81.122 1.00 70.12 944 VAL A N 1
ATOM 7309 C CA . VAL A 1 944 ? 52.725 8.681 -81.975 1.00 70.12 944 VAL A CA 1
ATOM 7310 C C . VAL A 1 944 ? 51.885 9.711 -81.205 1.00 70.12 944 VAL A C 1
ATOM 7312 O O . VAL A 1 944 ? 51.441 10.696 -81.790 1.00 70.12 944 VAL A O 1
ATOM 7315 N N . LYS A 1 945 ? 51.642 9.506 -79.904 1.00 65.69 945 LYS A N 1
ATOM 7316 C CA . LYS A 1 945 ? 50.686 10.307 -79.106 1.00 65.69 945 LYS A CA 1
ATOM 7317 C C . LYS A 1 945 ? 51.321 11.125 -77.975 1.00 65.69 945 LYS A C 1
ATOM 7319 O O . LYS A 1 945 ? 50.612 11.889 -77.325 1.00 65.69 945 LYS A O 1
ATOM 7324 N N . GLY A 1 946 ? 52.628 11.001 -77.748 1.00 74.38 946 GLY A N 1
ATOM 7325 C CA . GLY A 1 946 ? 53.318 11.638 -76.625 1.00 74.38 946 GLY A CA 1
ATOM 7326 C C . GLY A 1 946 ? 52.966 11.000 -75.276 1.00 74.38 946 GLY A C 1
ATOM 7327 O O . GLY A 1 946 ? 52.468 9.874 -75.214 1.00 74.38 946 GLY A O 1
ATOM 7328 N N . LEU A 1 947 ? 53.243 11.718 -74.183 1.00 71.19 947 LEU A N 1
ATOM 7329 C CA . LEU A 1 947 ? 52.981 11.248 -72.822 1.00 71.19 947 LEU A CA 1
ATOM 7330 C C . LEU A 1 947 ? 51.483 11.361 -72.500 1.00 71.19 947 LEU A C 1
ATOM 7332 O O . LEU A 1 947 ? 50.960 12.469 -72.385 1.00 71.19 947 LEU A O 1
ATOM 7336 N N . TYR A 1 948 ? 50.796 10.235 -72.308 1.00 77.88 948 TYR A N 1
ATOM 7337 C CA . TYR A 1 948 ? 49.408 10.230 -71.842 1.00 77.88 948 TYR A CA 1
ATOM 7338 C C . TYR A 1 948 ? 49.204 9.263 -70.676 1.00 77.88 948 TYR A C 1
ATOM 7340 O O . TYR A 1 948 ? 49.880 8.246 -70.536 1.00 77.88 948 TYR A O 1
ATOM 7348 N N . LEU A 1 949 ? 48.256 9.601 -69.804 1.00 73.38 949 LEU A N 1
ATOM 7349 C CA . LEU A 1 949 ? 47.893 8.791 -68.644 1.00 73.38 949 LEU A CA 1
ATOM 7350 C C . LEU A 1 949 ? 46.920 7.691 -69.077 1.00 73.38 949 LEU A C 1
ATOM 7352 O O . LEU A 1 949 ? 45.816 7.976 -69.540 1.00 73.38 949 LEU A O 1
ATOM 7356 N N . ARG A 1 950 ? 47.308 6.427 -68.901 1.00 75.69 950 ARG A N 1
ATOM 7357 C CA . ARG A 1 950 ? 46.430 5.268 -69.084 1.00 75.69 950 ARG A CA 1
ATOM 7358 C C . ARG A 1 950 ? 46.007 4.751 -67.717 1.00 75.69 950 ARG A C 1
ATOM 7360 O O . ARG A 1 950 ? 46.848 4.436 -66.882 1.00 75.69 950 ARG A O 1
ATOM 7367 N N . SER A 1 951 ? 44.700 4.656 -67.487 1.00 73.44 951 SER A N 1
ATOM 7368 C CA . SER A 1 951 ? 44.185 3.941 -66.316 1.00 73.44 951 SER A CA 1
ATOM 7369 C C . SER A 1 951 ? 44.476 2.450 -66.490 1.00 73.44 951 SER A C 1
ATOM 7371 O O . SER A 1 951 ? 44.011 1.842 -67.458 1.00 73.44 951 SER A O 1
ATOM 7373 N N . GLN A 1 952 ? 45.289 1.881 -65.602 1.00 70.56 952 GLN A N 1
ATOM 7374 C CA . GLN A 1 952 ? 45.599 0.458 -65.573 1.00 70.56 952 GLN A CA 1
ATOM 7375 C C . GLN A 1 952 ? 44.999 -0.140 -64.302 1.00 70.56 952 GLN A C 1
ATOM 7377 O O . GLN A 1 952 ? 45.326 0.251 -63.180 1.00 70.56 952 GLN A O 1
ATOM 7382 N N . VAL A 1 953 ? 44.085 -1.086 -64.500 1.00 70.75 953 VAL A N 1
ATOM 7383 C CA . VAL A 1 953 ? 43.417 -1.816 -63.427 1.00 70.75 953 VAL A CA 1
ATOM 7384 C C . VAL A 1 953 ? 44.105 -3.166 -63.294 1.00 70.75 953 VAL A C 1
ATOM 7386 O O . VAL A 1 953 ? 44.133 -3.950 -64.243 1.00 70.75 953 VAL A O 1
ATOM 7389 N N . ARG A 1 954 ? 44.697 -3.421 -62.128 1.00 71.31 954 ARG A N 1
ATOM 7390 C CA . ARG A 1 954 ? 45.399 -4.665 -61.831 1.00 71.31 954 ARG A CA 1
ATOM 7391 C C . ARG A 1 954 ? 44.517 -5.554 -60.968 1.00 71.31 954 ARG A C 1
ATOM 7393 O O . ARG A 1 954 ? 44.198 -5.211 -59.830 1.00 71.31 954 ARG A O 1
ATOM 7400 N N . TYR A 1 955 ? 44.133 -6.700 -61.513 1.00 73.75 955 TYR A N 1
ATOM 7401 C CA . TYR A 1 955 ? 43.329 -7.702 -60.821 1.00 73.75 955 TYR A CA 1
ATOM 7402 C C . TYR A 1 955 ? 44.209 -8.677 -60.035 1.00 73.75 955 TYR A C 1
ATOM 7404 O O . TYR A 1 955 ? 45.388 -8.864 -60.338 1.00 73.75 955 TYR A O 1
ATOM 7412 N N . LYS A 1 956 ? 43.625 -9.312 -59.014 1.00 70.44 956 LYS A N 1
ATOM 7413 C CA . LYS A 1 956 ? 44.317 -10.249 -58.111 1.00 70.44 956 LYS A CA 1
ATOM 7414 C C . LYS A 1 956 ? 44.802 -11.533 -58.799 1.00 70.44 956 LYS A C 1
ATOM 7416 O O . LYS A 1 956 ? 45.575 -12.284 -58.214 1.00 70.44 956 LYS A O 1
ATOM 7421 N N . ASN A 1 957 ? 44.386 -11.769 -60.044 1.00 75.31 957 ASN A N 1
ATOM 7422 C CA . ASN A 1 957 ? 44.898 -12.842 -60.886 1.00 75.31 957 ASN A CA 1
ATOM 7423 C C . ASN A 1 957 ? 46.292 -12.546 -61.465 1.00 75.31 957 ASN A C 1
ATOM 7425 O O . ASN A 1 957 ? 46.876 -13.445 -62.044 1.00 75.31 957 ASN A O 1
ATOM 7429 N N . VAL A 1 958 ? 46.848 -11.336 -61.343 1.00 73.00 958 VAL A N 1
ATOM 7430 C CA . VAL A 1 958 ? 48.172 -11.007 -61.902 1.00 73.00 958 VAL A CA 1
ATOM 7431 C C . VAL A 1 958 ? 49.207 -10.832 -60.792 1.00 73.00 958 VAL A C 1
ATOM 7433 O O . VAL A 1 958 ? 49.209 -9.821 -60.086 1.00 73.00 958 VAL A O 1
ATOM 7436 N N . THR A 1 959 ? 50.150 -11.768 -60.677 1.00 69.44 959 THR A N 1
ATOM 7437 C CA . THR A 1 959 ? 51.265 -11.715 -59.716 1.00 69.44 959 THR A CA 1
ATOM 7438 C C . THR A 1 959 ? 52.575 -11.341 -60.398 1.00 69.44 959 THR A C 1
ATOM 7440 O O . THR A 1 959 ? 52.916 -11.909 -61.431 1.00 69.44 959 THR A O 1
ATOM 7443 N N . THR A 1 960 ? 53.333 -10.407 -59.819 1.00 71.25 960 THR A N 1
ATOM 7444 C CA . THR A 1 960 ? 54.684 -10.090 -60.306 1.00 71.25 960 THR A CA 1
ATOM 7445 C C . THR A 1 960 ? 55.667 -11.065 -59.680 1.00 71.25 960 THR A C 1
ATOM 7447 O O . THR A 1 960 ? 55.714 -11.188 -58.455 1.00 71.25 960 THR A O 1
ATOM 7450 N N . ASP A 1 961 ? 56.448 -11.749 -60.507 1.00 67.62 961 ASP A N 1
ATOM 7451 C CA . ASP A 1 961 ? 57.561 -12.560 -60.024 1.00 67.62 961 ASP A CA 1
ATOM 7452 C C . ASP A 1 961 ? 58.650 -11.630 -59.441 1.00 67.62 961 ASP A C 1
ATOM 7454 O O . ASP A 1 961 ? 59.174 -10.776 -60.166 1.00 67.62 961 ASP A O 1
ATOM 7458 N N . PRO A 1 962 ? 59.004 -11.760 -58.147 1.00 60.66 962 PRO A N 1
ATOM 7459 C CA . PRO A 1 962 ? 59.969 -10.879 -57.492 1.00 60.66 962 PRO A CA 1
ATOM 7460 C C . PRO A 1 962 ? 61.391 -10.971 -58.067 1.00 60.66 962 PRO A C 1
ATOM 7462 O O . PRO A 1 962 ? 62.190 -10.072 -57.812 1.00 60.66 962 PRO A O 1
ATOM 7465 N N . TYR A 1 963 ? 61.719 -12.011 -58.841 1.00 59.97 963 TYR A N 1
ATOM 7466 C CA . TYR A 1 963 ? 63.055 -12.196 -59.420 1.00 59.97 963 TYR A CA 1
ATOM 7467 C C . TYR A 1 963 ? 63.172 -11.698 -60.863 1.00 59.97 963 TYR A C 1
ATOM 7469 O O . TYR A 1 963 ? 64.253 -11.279 -61.274 1.00 59.97 963 TYR A O 1
ATOM 7477 N N . THR A 1 964 ? 62.082 -11.726 -61.634 1.00 65.06 964 THR A N 1
ATOM 7478 C CA . THR A 1 964 ? 62.077 -11.311 -63.049 1.00 65.06 964 THR A CA 1
ATOM 7479 C C . THR A 1 964 ? 61.357 -9.987 -63.293 1.00 65.06 964 THR A C 1
ATOM 7481 O O . THR A 1 964 ? 61.491 -9.417 -64.374 1.00 65.06 964 THR A O 1
ATOM 7484 N N . GLY A 1 965 ? 60.587 -9.486 -62.320 1.00 64.56 965 GLY A N 1
ATOM 7485 C CA . GLY A 1 965 ? 59.771 -8.276 -62.468 1.00 64.56 965 GLY A CA 1
ATOM 7486 C C . GLY A 1 965 ? 58.647 -8.415 -63.501 1.00 64.56 965 GLY A C 1
ATOM 7487 O O . GLY A 1 965 ? 58.008 -7.422 -63.843 1.00 64.56 965 GLY A O 1
ATOM 7488 N N . SER A 1 966 ? 58.413 -9.629 -64.011 1.00 67.69 966 SER A N 1
ATOM 7489 C CA . SER A 1 966 ? 57.408 -9.918 -65.029 1.00 67.69 966 SER A CA 1
ATOM 7490 C C . SER A 1 966 ? 56.070 -10.283 -64.390 1.00 67.69 966 SER A C 1
ATOM 7492 O O . SER A 1 966 ? 56.002 -10.995 -63.384 1.00 67.69 966 SER A O 1
ATOM 7494 N N . ASP A 1 967 ? 54.994 -9.765 -64.973 1.00 70.94 967 ASP A N 1
ATOM 7495 C CA . ASP A 1 967 ? 53.635 -10.050 -64.538 1.00 70.94 967 ASP A CA 1
ATOM 7496 C C . ASP A 1 967 ? 53.178 -11.395 -65.109 1.00 70.94 967 ASP A C 1
ATOM 7498 O O . ASP A 1 967 ? 53.110 -11.596 -66.322 1.00 70.94 967 ASP A O 1
ATOM 7502 N N . THR A 1 968 ? 52.847 -12.325 -64.218 1.00 67.88 968 THR A N 1
ATOM 7503 C CA . THR A 1 968 ? 52.324 -13.652 -64.549 1.00 67.88 968 THR A CA 1
ATOM 7504 C C . THR A 1 968 ? 50.850 -13.721 -64.172 1.00 67.88 968 THR A C 1
ATOM 7506 O O . THR A 1 968 ? 50.459 -13.377 -63.055 1.00 67.88 968 THR A O 1
ATOM 7509 N N . ALA A 1 969 ? 50.009 -14.131 -65.121 1.00 67.25 969 ALA A N 1
ATOM 7510 C CA . ALA A 1 969 ? 48.582 -14.308 -64.887 1.00 67.25 969 ALA A CA 1
ATOM 7511 C C . ALA A 1 969 ? 48.307 -15.713 -64.335 1.00 67.25 969 ALA A C 1
ATOM 7513 O O . ALA A 1 969 ? 48.718 -16.716 -64.915 1.00 67.25 969 ALA A O 1
ATOM 7514 N N . LEU A 1 970 ? 47.592 -15.771 -63.220 1.00 68.12 970 LEU A N 1
ATOM 7515 C CA . LEU A 1 970 ? 47.088 -16.957 -62.554 1.00 68.12 970 LEU A CA 1
ATOM 7516 C C . LEU A 1 970 ? 45.761 -17.351 -63.224 1.00 68.12 970 LEU A C 1
ATOM 7518 O O . LEU A 1 970 ? 44.746 -16.692 -62.996 1.00 68.12 970 LEU A O 1
ATOM 7522 N N . PRO A 1 971 ? 45.731 -18.413 -64.049 1.00 63.84 971 PRO A N 1
ATOM 7523 C CA . PRO A 1 971 ? 44.577 -18.727 -64.896 1.00 63.84 971 PRO A CA 1
ATOM 7524 C C . PRO A 1 971 ? 43.340 -19.215 -64.123 1.00 63.84 971 PRO A C 1
ATOM 7526 O O . PRO A 1 971 ? 42.275 -19.354 -64.713 1.00 63.84 971 PRO A O 1
ATOM 7529 N N . TYR A 1 972 ? 43.463 -19.485 -62.821 1.00 65.12 972 TYR A N 1
ATOM 7530 C CA . TYR A 1 972 ? 42.377 -20.000 -61.982 1.00 65.12 972 TYR A CA 1
ATOM 7531 C C . TYR A 1 972 ? 41.532 -18.905 -61.317 1.00 65.12 972 TYR A C 1
ATOM 7533 O O . TYR A 1 972 ? 40.427 -19.193 -60.872 1.00 65.12 972 TYR A O 1
ATOM 7541 N N . ILE A 1 973 ? 42.018 -17.660 -61.256 1.00 66.25 973 ILE A N 1
ATOM 7542 C CA . ILE A 1 973 ? 41.223 -16.515 -60.796 1.00 66.25 973 ILE A CA 1
ATOM 7543 C C . ILE A 1 973 ? 40.682 -15.834 -62.048 1.00 66.25 973 ILE A C 1
ATOM 7545 O O . ILE A 1 973 ? 41.446 -15.261 -62.828 1.00 66.25 973 ILE A O 1
ATOM 7549 N N . THR A 1 974 ? 39.368 -15.914 -62.249 1.00 75.06 974 THR A N 1
ATOM 7550 C CA . THR A 1 974 ? 38.675 -15.330 -63.405 1.00 75.06 974 THR A CA 1
ATOM 7551 C C . THR A 1 974 ? 37.776 -14.187 -62.928 1.00 75.06 974 THR A C 1
ATOM 7553 O O . THR A 1 974 ? 36.627 -14.424 -62.563 1.00 75.06 974 THR A O 1
ATOM 7556 N N . PRO A 1 975 ? 38.265 -12.929 -62.923 1.00 75.06 975 PRO A N 1
ATOM 7557 C CA . PRO A 1 975 ? 37.556 -11.814 -62.291 1.00 75.06 975 PRO A CA 1
ATOM 7558 C C . PRO A 1 975 ? 36.148 -11.590 -62.850 1.00 75.06 975 PRO A C 1
ATOM 7560 O O . PRO A 1 975 ? 35.230 -11.286 -62.097 1.00 75.06 975 PRO A O 1
ATOM 7563 N N . GLU A 1 976 ? 35.959 -11.787 -64.158 1.00 77.81 976 GLU A N 1
ATOM 7564 C CA . GLU A 1 976 ? 34.651 -11.643 -64.807 1.00 77.81 976 GLU A CA 1
ATOM 7565 C C . GLU A 1 976 ? 33.659 -12.718 -64.351 1.00 77.81 976 GLU A C 1
ATOM 7567 O O . GLU A 1 9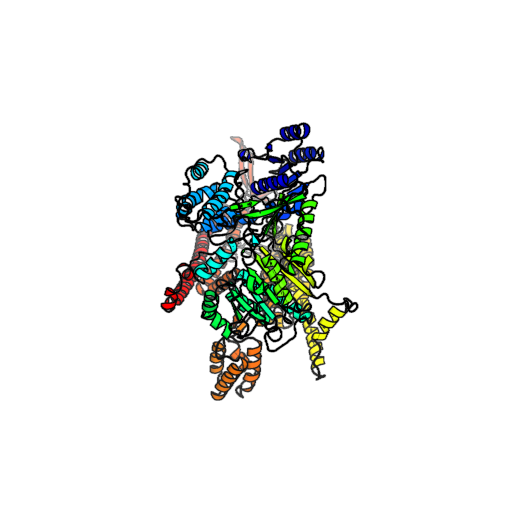76 ? 32.520 -12.406 -64.005 1.00 77.81 976 GLU A O 1
ATOM 7572 N N . TRP A 1 977 ? 34.089 -13.982 -64.285 1.00 81.56 977 TRP A N 1
ATOM 7573 C CA . TRP A 1 977 ? 33.230 -15.067 -63.818 1.00 81.56 977 TRP A CA 1
ATOM 7574 C C . TRP A 1 977 ? 32.921 -14.925 -62.326 1.00 81.56 977 TRP A C 1
ATOM 7576 O O . TRP A 1 977 ? 31.758 -15.041 -61.948 1.00 81.56 977 TRP A O 1
ATOM 7586 N N . SER A 1 978 ? 33.914 -14.599 -61.492 1.00 80.81 978 SER A N 1
ATOM 7587 C CA . SER A 1 978 ? 33.725 -14.402 -60.047 1.00 80.81 978 SER A CA 1
ATOM 7588 C C . SER A 1 978 ? 32.832 -13.190 -59.745 1.00 80.81 978 SER A C 1
ATOM 7590 O O . SER A 1 978 ? 32.021 -13.243 -58.819 1.00 80.81 978 SER A O 1
ATOM 7592 N N . LEU A 1 979 ? 32.891 -12.128 -60.563 1.00 81.06 979 LEU A N 1
ATOM 7593 C CA . LEU A 1 979 ? 31.966 -10.991 -60.487 1.00 81.06 979 LEU A CA 1
ATOM 7594 C C . LEU A 1 979 ? 30.531 -11.417 -60.816 1.00 81.06 979 LEU A C 1
ATOM 7596 O O . LEU A 1 979 ? 29.610 -11.126 -60.053 1.00 81.06 979 LEU A O 1
ATOM 7600 N N . HIS A 1 980 ? 30.334 -12.130 -61.929 1.00 82.12 980 HIS A N 1
ATOM 7601 C CA . HIS A 1 980 ? 29.013 -12.612 -62.327 1.00 82.12 980 HIS A CA 1
ATOM 7602 C C . HIS A 1 980 ? 28.443 -13.608 -61.313 1.00 82.12 980 HIS A C 1
ATOM 7604 O O . HIS A 1 980 ? 27.310 -13.439 -60.870 1.00 82.12 980 HIS A O 1
ATOM 7610 N N . ALA A 1 981 ? 29.225 -14.603 -60.899 1.00 84.19 981 ALA A N 1
ATOM 7611 C CA . ALA A 1 981 ? 28.822 -15.606 -59.921 1.00 84.19 981 ALA A CA 1
ATOM 7612 C C . ALA A 1 981 ? 28.539 -14.988 -58.543 1.00 84.19 981 ALA A C 1
ATOM 7614 O O . ALA A 1 981 ? 27.563 -15.366 -57.899 1.00 84.19 981 ALA A O 1
ATOM 7615 N N . GLY A 1 982 ? 29.336 -14.007 -58.113 1.00 82.50 982 GLY A N 1
ATOM 7616 C CA . GLY A 1 982 ? 29.142 -13.298 -56.851 1.00 82.50 982 GLY A CA 1
ATOM 7617 C C . GLY A 1 982 ? 27.890 -12.418 -56.840 1.00 82.50 982 GLY A C 1
ATOM 7618 O O . GLY A 1 982 ? 27.061 -12.543 -55.940 1.00 82.50 982 GLY A O 1
ATOM 7619 N N . VAL A 1 983 ? 27.699 -11.566 -57.857 1.00 85.12 983 VAL A N 1
ATOM 7620 C CA . VAL A 1 983 ? 26.526 -10.674 -57.944 1.00 85.12 983 VAL A CA 1
ATOM 7621 C C . VAL A 1 983 ? 25.242 -11.474 -58.156 1.00 85.12 983 VAL A C 1
ATOM 7623 O O . VAL A 1 983 ? 24.268 -11.272 -57.430 1.00 85.12 983 VAL A O 1
ATOM 7626 N N . VAL A 1 984 ? 25.234 -12.410 -59.112 1.00 87.94 984 VAL A N 1
ATOM 7627 C CA . VAL A 1 984 ? 24.063 -13.263 -59.370 1.00 87.94 984 VAL A CA 1
ATOM 7628 C C . VAL A 1 984 ? 23.778 -14.145 -58.158 1.00 87.94 984 VAL A C 1
ATOM 7630 O O . VAL A 1 984 ? 22.621 -14.270 -57.769 1.00 87.94 984 VAL A O 1
ATOM 7633 N N . GLY A 1 985 ? 24.811 -14.694 -57.513 1.00 85.25 985 GLY A N 1
ATOM 7634 C CA . GLY A 1 985 ? 24.678 -15.485 -56.291 1.00 85.25 985 GLY A CA 1
ATOM 7635 C C . GLY A 1 985 ? 23.994 -14.716 -55.161 1.00 85.25 985 GLY A C 1
ATOM 7636 O O . GLY A 1 985 ? 23.039 -15.222 -54.578 1.00 85.25 985 GLY A O 1
ATOM 7637 N N . ILE A 1 986 ? 24.399 -13.468 -54.898 1.00 85.69 986 ILE A N 1
ATOM 7638 C CA . ILE A 1 986 ? 23.759 -12.623 -53.874 1.00 85.69 986 ILE A CA 1
ATOM 7639 C C . ILE A 1 986 ? 22.300 -12.326 -54.237 1.00 85.69 986 ILE A C 1
ATOM 7641 O O . ILE A 1 986 ? 21.418 -12.525 -53.403 1.00 85.69 986 ILE A O 1
ATOM 7645 N N . VAL A 1 987 ? 22.021 -11.915 -55.479 1.00 87.12 987 VAL A N 1
ATOM 7646 C CA . VAL A 1 987 ? 20.651 -11.601 -55.927 1.00 87.12 987 VAL A CA 1
ATOM 7647 C C . VAL A 1 987 ? 19.735 -12.825 -55.829 1.00 87.12 987 VAL A C 1
ATOM 7649 O O . VAL A 1 987 ? 18.603 -12.716 -55.356 1.00 87.12 987 VAL A O 1
ATOM 7652 N N . VAL A 1 988 ? 20.231 -14.004 -56.215 1.00 88.38 988 VAL A N 1
ATOM 7653 C CA . VAL A 1 988 ? 19.491 -15.271 -56.116 1.00 88.38 988 VAL A CA 1
ATOM 7654 C C . VAL A 1 988 ? 19.220 -15.651 -54.663 1.00 88.38 988 VAL A C 1
ATOM 7656 O O . VAL A 1 988 ? 18.165 -16.212 -54.390 1.00 88.38 988 VAL A O 1
ATOM 7659 N N . VAL A 1 989 ? 20.116 -15.327 -53.726 1.00 87.31 989 VAL A N 1
ATOM 7660 C CA . VAL A 1 989 ? 19.929 -15.591 -52.288 1.00 87.31 989 VAL A CA 1
ATOM 7661 C C . VAL A 1 989 ? 18.969 -14.587 -51.631 1.00 87.31 989 VAL A C 1
ATOM 7663 O O . VAL A 1 989 ? 18.254 -14.956 -50.699 1.00 87.31 989 VAL A O 1
ATOM 7666 N N . CYS A 1 990 ? 18.863 -13.354 -52.139 1.00 83.06 990 CYS A N 1
ATOM 7667 C CA . CYS A 1 990 ? 17.936 -12.343 -51.613 1.00 83.06 990 CYS A CA 1
ATOM 7668 C C . CYS A 1 990 ? 16.454 -12.740 -51.739 1.00 83.06 990 CYS A C 1
ATOM 7670 O O . CYS A 1 990 ? 15.663 -12.438 -50.847 1.00 83.06 990 CYS A O 1
ATOM 7672 N N . VAL A 1 991 ? 16.067 -13.429 -52.817 1.00 85.12 991 VAL A N 1
ATOM 7673 C CA . VAL A 1 991 ? 14.675 -13.864 -53.047 1.00 85.12 991 VAL A CA 1
ATOM 7674 C C . VAL A 1 991 ? 14.183 -14.867 -51.984 1.00 85.12 991 VAL A C 1
ATOM 7676 O O . VAL A 1 991 ? 13.180 -14.584 -51.328 1.00 85.12 991 VAL A O 1
ATOM 7679 N N . PRO A 1 992 ? 14.849 -16.015 -51.748 1.00 84.62 992 PRO A N 1
ATOM 7680 C CA . PRO A 1 992 ? 14.454 -16.946 -50.698 1.00 84.62 992 PRO A CA 1
ATOM 7681 C C . PRO A 1 992 ? 14.646 -16.356 -49.297 1.00 84.62 992 PRO A C 1
ATOM 7683 O O . PRO A 1 992 ? 13.855 -16.680 -48.415 1.00 84.62 992 PRO A O 1
ATOM 7686 N N . PHE A 1 993 ? 15.614 -15.456 -49.092 1.00 83.06 993 PHE A N 1
ATOM 7687 C CA . PHE A 1 993 ? 15.752 -14.720 -47.834 1.00 83.06 993 PHE A CA 1
ATOM 7688 C C . PHE A 1 993 ? 14.493 -13.897 -47.515 1.00 83.06 993 PHE A C 1
ATOM 7690 O O . PHE A 1 993 ? 13.925 -14.054 -46.437 1.00 83.06 993 PHE A O 1
ATOM 7697 N N . ALA A 1 994 ? 13.990 -13.105 -48.469 1.00 83.44 994 ALA A N 1
ATOM 7698 C CA . ALA A 1 994 ? 12.770 -12.314 -48.285 1.00 83.44 994 ALA A CA 1
ATOM 7699 C C . ALA A 1 994 ? 11.526 -13.190 -48.036 1.00 83.44 994 ALA A C 1
ATOM 7701 O O . ALA A 1 994 ? 10.673 -12.849 -47.218 1.00 83.44 994 ALA A O 1
ATOM 7702 N N . ILE A 1 995 ? 11.434 -14.346 -48.706 1.00 85.44 995 ILE A N 1
ATOM 7703 C CA . ILE A 1 995 ? 10.347 -15.315 -48.490 1.00 85.44 995 ILE A CA 1
ATOM 7704 C C . ILE A 1 995 ? 10.405 -15.888 -47.068 1.00 85.44 995 ILE A C 1
ATOM 7706 O O . ILE A 1 995 ? 9.379 -15.966 -46.396 1.00 85.44 995 ILE A O 1
ATOM 7710 N N . VAL A 1 996 ? 11.588 -16.289 -46.600 1.00 84.44 996 VAL A N 1
ATOM 7711 C CA . VAL A 1 996 ? 11.783 -16.847 -45.253 1.00 84.44 996 VAL A CA 1
ATOM 7712 C C . VAL A 1 996 ? 11.504 -15.796 -44.175 1.00 84.44 996 VAL A C 1
ATOM 7714 O O . VAL A 1 996 ? 10.863 -16.123 -43.178 1.00 84.44 996 VAL A O 1
ATOM 7717 N N . ASP A 1 997 ? 11.895 -14.540 -44.393 1.00 78.81 997 ASP A N 1
ATOM 7718 C CA . ASP A 1 997 ? 11.622 -13.430 -43.471 1.00 78.81 997 ASP A CA 1
ATOM 7719 C C . ASP A 1 997 ? 10.116 -13.117 -43.374 1.00 78.81 997 ASP A C 1
ATOM 7721 O O . ASP A 1 997 ? 9.551 -13.012 -42.283 1.00 78.81 997 ASP A O 1
ATOM 7725 N N . PHE A 1 998 ? 9.411 -13.113 -44.510 1.00 84.50 998 PHE A N 1
ATOM 7726 C CA . PHE A 1 998 ? 7.950 -13.013 -44.532 1.00 84.50 998 PHE A CA 1
ATOM 7727 C C . PHE A 1 998 ? 7.275 -14.186 -43.802 1.00 84.50 998 PHE A C 1
ATOM 7729 O O . PHE A 1 998 ? 6.371 -13.983 -42.987 1.00 84.50 998 PHE A O 1
ATOM 7736 N N . LEU A 1 999 ? 7.719 -15.421 -44.064 1.00 81.50 999 LEU A N 1
ATOM 7737 C CA . LEU A 1 999 ? 7.192 -16.619 -43.403 1.00 81.50 999 LEU A CA 1
ATOM 7738 C C . LEU A 1 999 ? 7.415 -16.572 -41.886 1.00 81.50 999 LEU A C 1
ATOM 7740 O O . LEU A 1 999 ? 6.536 -16.999 -41.135 1.00 81.50 999 LEU A O 1
ATOM 7744 N N . MET A 1 1000 ? 8.542 -16.019 -41.430 1.00 76.69 1000 MET A N 1
ATOM 7745 C CA . MET A 1 1000 ? 8.826 -15.812 -40.009 1.00 76.69 1000 MET A CA 1
ATOM 7746 C C . MET A 1 1000 ? 7.755 -14.925 -39.358 1.00 76.69 1000 MET A C 1
ATOM 7748 O O . MET A 1 1000 ? 7.141 -15.333 -38.368 1.00 76.69 1000 MET A O 1
ATOM 7752 N N . GLY A 1 1001 ? 7.447 -13.771 -39.958 1.00 74.19 1001 GLY A N 1
ATOM 7753 C CA . GLY A 1 1001 ? 6.385 -12.877 -39.478 1.00 74.19 1001 GLY A CA 1
ATOM 7754 C C . GLY A 1 1001 ? 4.980 -13.495 -39.553 1.00 74.19 1001 GLY A C 1
ATOM 7755 O O . GLY A 1 1001 ? 4.168 -13.341 -38.633 1.00 74.19 1001 GLY A O 1
ATOM 7756 N N . TYR A 1 1002 ? 4.689 -14.257 -40.611 1.00 81.88 1002 TYR A N 1
ATOM 7757 C CA . TYR A 1 1002 ? 3.402 -14.937 -40.790 1.00 81.88 1002 TYR A CA 1
ATOM 7758 C C . TYR A 1 1002 ? 3.145 -16.006 -39.717 1.00 81.88 1002 TYR A C 1
ATOM 7760 O O . TYR A 1 1002 ? 2.078 -16.027 -39.095 1.00 81.88 1002 TYR A O 1
ATOM 7768 N N . PHE A 1 1003 ? 4.114 -16.888 -39.450 1.00 77.06 1003 PHE A N 1
ATOM 7769 C CA . PHE A 1 1003 ? 3.941 -17.930 -38.435 1.00 77.06 1003 PHE A CA 1
ATOM 7770 C C . PHE A 1 1003 ? 3.871 -17.342 -37.022 1.00 77.06 1003 PHE A C 1
ATOM 7772 O O . PHE A 1 1003 ? 3.043 -17.789 -36.226 1.00 77.06 1003 PHE A O 1
ATOM 7779 N N . GLN A 1 1004 ? 4.660 -16.306 -36.722 1.00 70.06 1004 GLN A N 1
ATOM 7780 C CA . GLN A 1 1004 ? 4.601 -15.605 -35.436 1.00 70.06 1004 GLN A CA 1
ATOM 7781 C C . GLN A 1 1004 ? 3.232 -14.958 -35.188 1.00 70.06 1004 GLN A C 1
ATOM 7783 O O . GLN A 1 1004 ? 2.613 -15.205 -34.151 1.00 70.06 1004 GLN A O 1
ATOM 7788 N N . SER A 1 1005 ? 2.722 -14.186 -36.152 1.00 72.88 1005 SER A N 1
ATOM 7789 C CA . SER A 1 1005 ? 1.409 -13.531 -36.038 1.00 72.88 1005 SER A CA 1
ATOM 7790 C C . SER A 1 1005 ? 0.260 -14.541 -35.942 1.00 72.88 1005 SER A C 1
ATOM 7792 O O . SER A 1 1005 ? -0.636 -14.383 -35.112 1.00 72.88 1005 SER A O 1
ATOM 7794 N N . THR A 1 1006 ? 0.321 -15.637 -36.703 1.00 74.81 1006 THR A N 1
ATOM 7795 C CA . THR A 1 1006 ? -0.696 -16.702 -36.671 1.00 74.81 1006 THR A CA 1
ATOM 7796 C C . THR A 1 1006 ? -0.734 -17.438 -35.326 1.00 74.81 1006 THR A C 1
ATOM 7798 O O . THR A 1 1006 ? -1.816 -17.765 -34.831 1.00 74.81 1006 THR A O 1
ATOM 7801 N N . MET A 1 1007 ? 0.428 -17.699 -34.713 1.00 67.06 1007 MET A N 1
ATOM 7802 C CA . MET A 1 1007 ? 0.500 -18.331 -33.388 1.00 67.06 1007 MET A CA 1
ATOM 7803 C C . MET A 1 1007 ? -0.111 -17.441 -32.298 1.00 67.06 1007 MET A C 1
ATOM 7805 O O . MET A 1 1007 ? -0.806 -17.961 -31.422 1.00 67.06 1007 MET A O 1
ATOM 7809 N N . ILE A 1 1008 ? 0.100 -16.121 -32.379 1.00 65.12 1008 ILE A N 1
ATOM 7810 C CA . ILE A 1 1008 ? -0.492 -15.131 -31.466 1.00 65.12 1008 ILE A CA 1
ATOM 7811 C C . ILE A 1 1008 ? -2.011 -15.058 -31.669 1.00 65.12 1008 ILE A C 1
ATOM 7813 O O . ILE A 1 1008 ? -2.758 -15.226 -30.709 1.00 65.12 1008 ILE A O 1
ATOM 7817 N N . ALA A 1 1009 ? -2.480 -14.907 -32.911 1.00 72.06 1009 ALA A N 1
ATOM 7818 C CA . ALA A 1 1009 ? -3.905 -14.779 -33.221 1.00 72.06 1009 ALA A CA 1
ATOM 7819 C C . ALA A 1 1009 ? -4.733 -15.979 -32.724 1.00 72.06 1009 ALA A C 1
ATOM 7821 O O . ALA A 1 1009 ? -5.750 -15.796 -32.058 1.00 72.06 1009 ALA A O 1
ATOM 7822 N N . LYS A 1 1010 ? -4.263 -17.213 -32.962 1.00 67.31 1010 LYS A N 1
ATOM 7823 C CA . LYS A 1 1010 ? -4.949 -18.436 -32.498 1.00 67.31 1010 LYS A CA 1
ATOM 7824 C C . LYS A 1 1010 ? -4.951 -18.597 -30.979 1.00 67.31 1010 LYS A C 1
ATOM 7826 O O . LYS A 1 1010 ? -5.859 -19.227 -30.434 1.00 67.31 1010 LYS A O 1
ATOM 7831 N N . ALA A 1 1011 ? -3.928 -18.087 -30.294 1.00 59.41 1011 ALA A N 1
ATOM 7832 C CA . ALA A 1 1011 ? -3.888 -18.096 -28.835 1.00 59.41 1011 ALA A CA 1
ATOM 7833 C C . ALA A 1 1011 ? -4.942 -17.132 -28.265 1.00 59.41 1011 ALA A C 1
ATOM 7835 O O . ALA A 1 1011 ? -5.711 -17.522 -27.384 1.00 59.41 1011 ALA A O 1
ATOM 7836 N N . THR A 1 1012 ? -5.032 -15.923 -28.828 1.00 65.19 1012 THR A N 1
ATOM 7837 C CA . THR A 1 1012 ? -6.026 -14.909 -28.454 1.00 65.19 1012 THR A CA 1
ATOM 7838 C C . THR A 1 1012 ? -7.454 -15.382 -28.729 1.00 65.19 1012 THR A C 1
ATOM 7840 O O . THR A 1 1012 ? -8.301 -15.306 -27.842 1.00 65.19 1012 THR A O 1
ATOM 7843 N N . GLU A 1 1013 ? -7.707 -15.953 -29.910 1.00 74.25 1013 GLU A N 1
ATOM 7844 C CA . GLU A 1 1013 ? -9.019 -16.484 -30.307 1.00 74.25 1013 GLU A CA 1
ATOM 7845 C C . GLU A 1 1013 ? -9.527 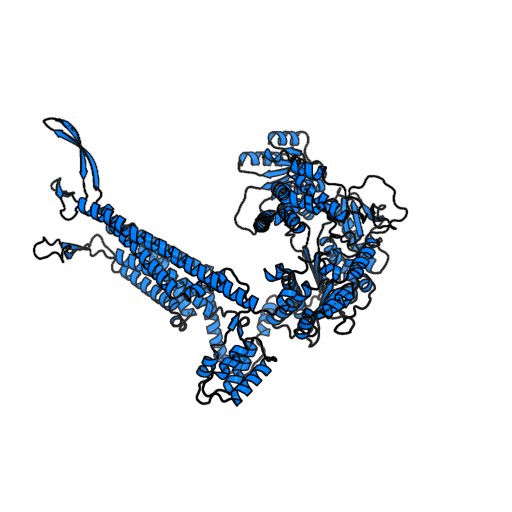-17.548 -29.321 1.00 74.25 1013 GLU A C 1
ATOM 7847 O O . GLU A 1 1013 ? -10.663 -17.490 -28.853 1.00 74.25 1013 GLU A O 1
ATOM 7852 N N . ARG A 1 1014 ? -8.679 -18.515 -28.951 1.00 61.88 1014 ARG A N 1
ATOM 7853 C CA . ARG A 1 1014 ? -9.061 -19.586 -28.016 1.00 61.88 1014 ARG A CA 1
ATOM 7854 C C . ARG A 1 1014 ? -9.319 -19.074 -26.607 1.00 61.88 1014 ARG A C 1
ATOM 7856 O O . ARG A 1 1014 ? -10.220 -19.585 -25.942 1.00 61.88 1014 ARG A O 1
ATOM 7863 N N . LEU A 1 1015 ? -8.536 -18.096 -26.157 1.00 60.56 1015 LEU A N 1
ATOM 7864 C CA . LEU A 1 1015 ? -8.726 -17.470 -24.853 1.00 60.56 1015 LEU A CA 1
ATOM 7865 C C . LEU A 1 1015 ? -10.078 -16.753 -24.809 1.00 60.56 1015 LEU A C 1
ATOM 7867 O O . LEU A 1 1015 ? -10.870 -17.012 -23.905 1.00 60.56 1015 LEU A O 1
ATOM 7871 N N . GLN A 1 1016 ? -10.384 -15.953 -25.833 1.00 69.00 1016 GLN A N 1
ATOM 7872 C CA . GLN A 1 1016 ? -11.673 -15.274 -25.967 1.00 69.00 1016 GLN A CA 1
ATOM 7873 C C . GLN A 1 1016 ? -12.841 -16.264 -26.061 1.00 69.00 1016 GLN A C 1
ATOM 7875 O O . GLN A 1 1016 ? -13.833 -16.106 -25.354 1.00 69.00 1016 GLN A O 1
ATOM 7880 N N . ALA A 1 1017 ? -12.717 -17.328 -26.859 1.00 68.25 1017 ALA A N 1
ATOM 7881 C CA . ALA A 1 1017 ? -13.762 -18.342 -26.999 1.00 68.25 1017 ALA A CA 1
ATOM 7882 C C . ALA A 1 1017 ? -14.024 -19.110 -25.688 1.00 68.25 1017 ALA A C 1
ATOM 7884 O O . ALA A 1 1017 ? -15.174 -19.394 -25.353 1.00 68.25 1017 ALA A O 1
ATOM 7885 N N . SER A 1 1018 ? -12.975 -19.433 -24.925 1.00 63.00 1018 SER A N 1
ATOM 7886 C CA . SER A 1 1018 ? -13.103 -20.110 -23.629 1.00 63.00 1018 SER A CA 1
ATOM 7887 C C . SER A 1 1018 ? -13.707 -19.198 -22.565 1.00 63.00 1018 SER A C 1
ATOM 7889 O O . SER A 1 1018 ? -14.551 -19.648 -21.787 1.00 63.00 1018 SER A O 1
ATOM 7891 N N . LEU A 1 1019 ? -13.310 -17.924 -22.547 1.00 61.97 1019 LEU A N 1
ATOM 7892 C CA . LEU A 1 1019 ? -13.866 -16.918 -21.648 1.00 61.97 1019 LEU A CA 1
ATOM 7893 C C . LEU A 1 1019 ? -15.360 -16.731 -21.934 1.00 61.97 1019 LEU A C 1
ATOM 7895 O O . LEU A 1 1019 ? -16.188 -16.896 -21.042 1.00 61.97 1019 LEU A O 1
ATOM 7899 N N . LEU A 1 1020 ? -1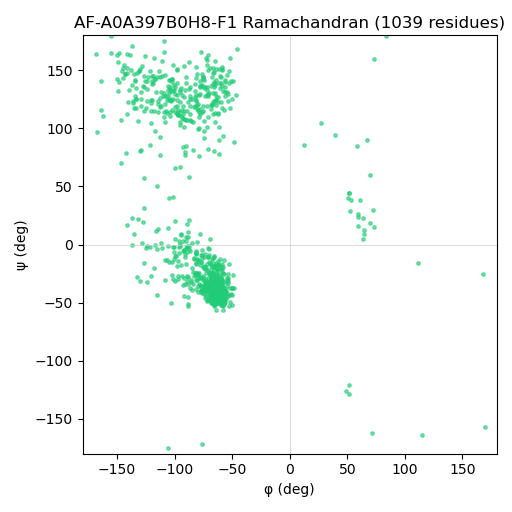5.710 -16.530 -23.207 1.00 70.44 1020 LEU A N 1
ATOM 7900 C CA . LEU A 1 1020 ? -17.089 -16.361 -23.652 1.00 70.44 1020 LEU A CA 1
ATOM 7901 C C . LEU A 1 1020 ? -17.950 -17.585 -23.317 1.00 70.44 1020 LEU A C 1
ATOM 7903 O O . LEU A 1 1020 ? -19.051 -17.440 -22.799 1.00 70.44 1020 LEU A O 1
ATOM 7907 N N . LYS A 1 1021 ? -17.443 -18.802 -23.544 1.00 69.00 1021 LYS A N 1
ATOM 7908 C CA . LYS A 1 1021 ? -18.155 -20.040 -23.194 1.00 69.00 1021 LYS A CA 1
ATOM 7909 C C . LYS A 1 1021 ? -18.380 -20.181 -21.686 1.00 69.00 1021 LYS A C 1
ATOM 7911 O O . LYS A 1 1021 ? -19.422 -20.678 -21.275 1.00 69.00 1021 LYS A O 1
ATOM 7916 N N . THR A 1 1022 ? -17.419 -19.749 -20.873 1.00 69.19 1022 THR A N 1
ATOM 7917 C CA . THR A 1 1022 ? -17.515 -19.796 -19.404 1.00 69.19 1022 THR A CA 1
ATOM 7918 C C . THR A 1 1022 ? -18.518 -18.773 -18.878 1.00 69.19 1022 THR A C 1
ATOM 7920 O O . THR A 1 1022 ? -19.279 -19.091 -17.966 1.00 69.19 1022 THR A O 1
ATOM 7923 N N . ILE A 1 1023 ? -18.556 -17.584 -19.488 1.00 66.75 1023 ILE A N 1
ATOM 7924 C CA . ILE A 1 1023 ? -19.528 -16.525 -19.195 1.00 66.75 1023 ILE A CA 1
ATOM 7925 C C . ILE A 1 1023 ? -20.933 -16.984 -19.594 1.00 66.75 1023 ILE A C 1
ATOM 7927 O O . ILE A 1 1023 ? -21.834 -16.986 -18.764 1.00 66.75 1023 ILE A O 1
ATOM 7931 N N . LEU A 1 1024 ? -21.120 -17.469 -20.824 1.00 67.00 1024 LEU A N 1
ATOM 7932 C CA . LEU A 1 1024 ? -22.421 -17.936 -21.322 1.00 67.00 1024 LEU A CA 1
ATOM 7933 C C . LEU A 1 1024 ? -22.967 -19.166 -20.577 1.00 67.00 1024 LEU A C 1
ATOM 7935 O O . LEU A 1 1024 ? -24.165 -19.426 -20.633 1.00 67.00 1024 LEU A O 1
ATOM 7939 N N . ALA A 1 1025 ? -22.111 -19.924 -19.890 1.00 68.44 1025 ALA A N 1
ATOM 7940 C CA . ALA A 1 1025 ? -22.523 -21.042 -19.046 1.00 68.44 1025 ALA A CA 1
ATOM 7941 C C . ALA A 1 1025 ? -23.008 -20.610 -17.647 1.00 68.44 1025 ALA A C 1
ATOM 7943 O O . ALA A 1 1025 ? -23.494 -21.456 -16.895 1.00 68.44 1025 ALA A O 1
ATOM 7944 N N . GLN A 1 1026 ? -22.877 -19.329 -17.276 1.00 74.12 1026 GLN A N 1
ATOM 7945 C CA . GLN A 1 1026 ? -23.349 -18.830 -15.985 1.00 74.12 1026 GLN A CA 1
ATOM 7946 C C . GLN A 1 1026 ? -24.881 -18.678 -15.963 1.00 74.12 1026 GLN A C 1
ATOM 7948 O O . GLN A 1 1026 ? -25.487 -18.306 -16.970 1.00 74.12 1026 GLN A O 1
ATOM 7953 N N . PRO A 1 1027 ? -25.536 -18.945 -14.818 1.00 66.38 1027 PRO A N 1
ATOM 7954 C CA . PRO A 1 1027 ? -26.985 -18.813 -14.685 1.00 66.38 1027 PRO A CA 1
ATOM 7955 C C . PRO A 1 1027 ? -27.433 -17.355 -14.855 1.00 66.38 1027 PRO A C 1
ATOM 7957 O O . PRO A 1 1027 ? -26.721 -16.433 -14.478 1.00 66.38 1027 PRO A O 1
ATOM 7960 N N . THR A 1 1028 ? -28.653 -17.120 -15.342 1.00 61.16 1028 THR A N 1
ATOM 7961 C CA . THR A 1 1028 ? -29.208 -15.768 -15.584 1.00 61.16 1028 THR A CA 1
ATOM 7962 C C . THR A 1 1028 ? -29.158 -14.840 -14.364 1.00 61.16 1028 THR A C 1
ATOM 7964 O O . THR A 1 1028 ? -28.983 -13.633 -14.511 1.00 61.16 1028 THR A O 1
ATOM 7967 N N . LEU A 1 1029 ? -29.219 -15.404 -13.156 1.00 53.69 1029 LEU A N 1
ATOM 7968 C CA . LEU A 1 1029 ? -29.106 -14.676 -11.888 1.00 53.69 1029 LEU A CA 1
ATOM 7969 C C . LEU A 1 1029 ? -27.709 -14.052 -11.657 1.00 53.69 1029 LEU A C 1
ATOM 7971 O O . LEU A 1 1029 ? -27.589 -13.049 -10.959 1.00 53.69 1029 LEU A O 1
ATOM 7975 N N . PHE A 1 1030 ? -26.660 -14.621 -12.268 1.00 61.28 1030 PHE A N 1
ATOM 7976 C CA . PHE A 1 1030 ? -25.278 -14.118 -12.234 1.00 61.28 1030 PHE A CA 1
ATOM 7977 C C . PHE A 1 1030 ? -25.148 -12.748 -12.916 1.00 61.28 1030 PHE A C 1
ATOM 7979 O O . PHE A 1 1030 ? -24.358 -11.916 -12.472 1.00 61.28 1030 PHE A O 1
ATOM 7986 N N . PHE A 1 1031 ? -25.934 -12.519 -13.974 1.00 61.31 1031 PHE A N 1
ATOM 7987 C CA . PHE A 1 1031 ? -25.912 -11.292 -14.772 1.00 61.31 1031 PHE A CA 1
ATOM 7988 C C . PHE A 1 1031 ? -26.804 -10.194 -14.191 1.00 61.31 1031 PHE A C 1
ATOM 7990 O O . PHE A 1 1031 ? -26.470 -9.022 -14.295 1.00 61.31 1031 PHE A O 1
ATOM 7997 N N . SER A 1 1032 ? -27.918 -10.548 -13.542 1.00 54.09 1032 SER A N 1
ATOM 7998 C CA . SER A 1 1032 ? -28.849 -9.556 -12.986 1.00 54.09 1032 SER A CA 1
ATOM 7999 C C . SER A 1 1032 ? -28.355 -8.886 -11.700 1.00 54.09 1032 SER A C 1
ATOM 8001 O O . SER A 1 1032 ? -28.883 -7.850 -11.313 1.00 54.09 1032 SER A O 1
ATOM 8003 N N . GLN A 1 1033 ? -27.396 -9.498 -10.998 1.00 49.78 1033 GLN A N 1
ATOM 8004 C CA . GLN A 1 1033 ? -26.888 -9.009 -9.708 1.00 49.78 1033 GLN A CA 1
ATOM 8005 C C . GLN A 1 1033 ? -25.613 -8.162 -9.816 1.00 49.78 1033 GLN A C 1
ATOM 8007 O O . GLN A 1 1033 ? -25.173 -7.611 -8.808 1.00 49.78 1033 GLN A O 1
ATOM 8012 N N . ARG A 1 1034 ? -25.008 -8.060 -11.005 1.00 49.22 1034 ARG A N 1
ATOM 8013 C CA . ARG A 1 1034 ? -23.748 -7.342 -11.228 1.00 49.22 1034 ARG A CA 1
ATOM 8014 C C . ARG A 1 1034 ? -23.942 -6.206 -12.221 1.00 49.22 1034 ARG A C 1
ATOM 8016 O O . ARG A 1 1034 ? -24.690 -6.337 -13.183 1.00 49.22 1034 ARG A O 1
ATOM 8023 N N . THR A 1 1035 ? -23.291 -5.077 -11.962 1.00 46.97 1035 THR A N 1
ATOM 8024 C CA . THR A 1 1035 ? -23.310 -3.924 -12.870 1.00 46.97 1035 THR A CA 1
ATOM 8025 C C . THR A 1 1035 ? -22.474 -4.228 -14.116 1.00 46.97 1035 THR A C 1
ATOM 8027 O O . THR A 1 1035 ? -21.593 -5.084 -14.075 1.00 46.97 1035 THR A O 1
ATOM 8030 N N . GLU A 1 1036 ? -22.708 -3.520 -15.228 1.00 42.69 1036 GLU A N 1
ATOM 8031 C CA . GLU A 1 1036 ? -21.914 -3.697 -16.462 1.00 42.69 1036 GLU A CA 1
ATOM 8032 C C . GLU A 1 1036 ? -20.401 -3.558 -16.220 1.00 42.69 1036 GLU A C 1
ATOM 8034 O O . GLU A 1 1036 ? -19.608 -4.247 -16.855 1.00 42.69 1036 GLU A O 1
ATOM 8039 N N . GLY A 1 1037 ? -19.992 -2.722 -15.259 1.00 37.47 1037 GLY A N 1
ATOM 8040 C CA . GLY A 1 1037 ? -18.589 -2.580 -14.863 1.00 37.47 1037 GLY A CA 1
ATOM 8041 C C . GLY A 1 1037 ? -18.005 -3.821 -14.176 1.00 37.47 1037 GLY A C 1
ATOM 8042 O O . GLY A 1 1037 ? -16.854 -4.157 -14.423 1.00 37.47 1037 GLY A O 1
ATOM 8043 N N . ASP A 1 1038 ? -18.795 -4.529 -13.366 1.00 42.34 1038 ASP A N 1
ATOM 8044 C CA . ASP A 1 1038 ? -18.390 -5.767 -12.673 1.00 42.34 1038 ASP A CA 1
ATOM 8045 C C . ASP A 1 1038 ? -18.401 -7.000 -13.595 1.00 42.34 1038 ASP A C 1
ATOM 8047 O O . ASP A 1 1038 ? -17.840 -8.034 -13.251 1.00 42.34 1038 ASP A O 1
ATOM 8051 N N . LEU A 1 1039 ? -19.091 -6.914 -14.735 1.00 48.22 1039 LEU A N 1
ATOM 8052 C CA . LEU A 1 1039 ? -19.100 -7.932 -15.791 1.00 48.22 1039 LEU A CA 1
ATOM 8053 C C . LEU A 1 1039 ? -17.968 -7.733 -16.810 1.00 48.22 1039 LEU A C 1
ATOM 8055 O O . LEU A 1 1039 ? -17.549 -8.702 -17.441 1.00 48.22 1039 LEU A O 1
ATOM 8059 N N . ASN A 1 1040 ? -17.516 -6.487 -16.991 1.00 49.12 1040 ASN A N 1
ATOM 8060 C CA . ASN A 1 1040 ? -16.392 -6.136 -17.862 1.00 49.12 1040 ASN A CA 1
ATOM 8061 C C . ASN A 1 1040 ? -15.022 -6.362 -17.204 1.00 49.12 1040 ASN A C 1
ATOM 8063 O O . ASN A 1 1040 ? -14.057 -6.632 -17.920 1.00 49.12 1040 ASN A O 1
ATOM 8067 N N . ASN A 1 1041 ? -14.942 -6.220 -15.879 1.00 44.91 1041 ASN A N 1
ATOM 8068 C CA . ASN A 1 1041 ? -13.775 -6.600 -15.077 1.00 44.91 1041 ASN A CA 1
ATOM 8069 C C . ASN A 1 1041 ? -13.703 -8.119 -14.901 1.00 44.91 1041 ASN A C 1
ATOM 8071 O O . ASN A 1 1041 ? -12.567 -8.647 -14.917 1.00 44.91 1041 ASN A O 1
#

Organism: Aphanomyces astaci (NCBI:txid112090)

Mean predicted aligned error: 21.2 Å